Protein AF-A0A956PMS1-F1 (afdb_monomer)

Foldseek 3Di:
DFAQDDPLLVVLVVQLVVCVVVLNLLSNLLSLLLNLLQLLQQLLQLLVQVLVVQDPDDQDDDPDAQQSVSSLVSNQVSLVCLVPRNDCPAQSSVLSNQLQDDPPFGDQLNQLSVGGHHHDPPDHRSSCSSPDDRDPSVVSVVVSVVCVVSSVSSVVSCNSVSVQKHFPDWAAELQQFIWTWIHGRNDTTIGGNNRGRNPPLLRRAPDKQWQDCVLPVDTDIARAHPQPDPLLVVLVVQLSVCRVVVQLQSNLLSLLLNLLLVLLVQLLLLQLVCVVVVRRDPVLPVLQVVSLQSLSSLVSNVVSLVSLLVPVPDLSSVLSLLLQFDQDPVRHTDGDLLNLCSQLRLRSSLSSPDHQPPFPNVDSVVSSVSSNQCVVNNRSNSSSCNSNSVQKDKAWDDQDPQQWIWIWMDGHPDIGTRDPVTHIRHSDNPDPVDPPVPVPPDDQAAAQDQDQQDDFPLDDLLLSLLSLQLRQCNLSNQLLSNLVSLLLNLLQLLLVLLLLLVLLDVVQDDDDPVLVVLLLDPHQSLSSLVSNLRSLVVLDPPPPDPSSVLSNQLFWDQDPPVSDTDGQFSLNSLSVQVNDPSGPDPPSSVSSPDDCCGTQSVDRVSSSSSCSSRVRVSSSSSVSCSVVSNQWHWDKDDADPQFWIWIWIDHPPDTRTCDPVHTRGRDPPSSDRDPDDGDDNDDPVPVPPPVPDDDPPVPQPLVSLQVWDWDKDWAKAWPAWDQDPVRDTFGKTKIKIATPGHDKWWWAKDWPDPQKDKPPRIDIGRIDIIMMTGNPVPQDPVQPTFIWTDTPPDIDTHGVCSHPPDDPDPDDPPVVLVVQLCVLVVVLVVVLVVLVVVLVVVLVVLCCVPVNPCSVPDDCVPPPVVSVVVNVVSVVVSVVSVVCSVVVSVVSSVVSCVVPPD

Secondary structure (DSSP, 8-state):
--TT--HHHHHHHHHHHHHHHTT-HHHHHHHHHHHHHHHHHHHHHHHHHHHHHHS-------SSS--HHHHHHHHHHHHHHHHHTS-TTSHHHHHHHHHHEETTEE-HHHHHTTSSSPPPTTPPPHHHHHHSPP--HHHHHHHHHHHHHHHHHHHHHHHHHHHHSEEEEEEE-TTSBEEEEEEETTEEEEE-TT-B-TT-TTTS-SEEEEEPTTT-SS-EEEEE-TT--HHHHHHHHHHHHHHHTT-HHHHHHHHHHHHHHHHHHHHHHHHHHHHHTT---GGGHHHHHTTTSHHHHHHHHHHHHHHHHH-TTSHHHHHHHHHHEEE-TT--EEEPHHHHHHTTSSHHHHHHT--TTSGGGGSHHHHHHHHHHHHHHHHHHHHHHHHHHHHEEEEE-PPPTTSEE-EEEEETTEEEEESSSS--EESS----TT-------SSPPPPS-SSPPP--TT--HHHHHHHHHHHHHHHTT-HHHHHHHHHHHHHHHHHHHHHHHHHHHHHHSPPPHHHHHHHTS---HHHHHHHHHHHHHHS-TT--SHHHHHHHHHHEEE-TTT--EEE-HHHHHHHHHHT-TT----HHHHHHH--TTSGGGG-HHHHHHHHHHHHHHHHHHHHHHHHHHHHEEEEEPPPPTTSB--EEEEETTEEEE--TTS--B--TTTT---S-PPPPPPPTTTTTSSTT-SS------HHHHTTSPP-EEEEEEEEEEEE-TTS-EEEEEEEEEEE-SSS--EEEEEESSTTEEEE-SEEESSEEEEEEEE-SSS--TT---EEEEEESS-EEEEEHHHHHTS-------HHHHHHHHHHHHHHHHHHHHHHHHHHHHHHHHHHHHHH-TTGGGS-HHHH-HHHHHHHHHHHHHHHHHHHHHHHHHHHHHHHHHHHS--

pLDDT: mean 78.57, std 13.67, range [25.66, 95.44]

Mean predicted aligned error: 19.35 Å

Nearest PDB structures (foldseek):
  4zmh-assembly1_A  TM=2.380E-01  e=1.539E-02  Saccharophagus degradans 2-40
  4zmh-assembly1_B  TM=2.344E-01  e=2.940E-02  Saccharophagus degradans 2-40

Solvent-accessible surface area (backbone atoms only — not comparable to full-atom values): 49216 Å² total; per-residue (Å²): 127,56,62,61,61,61,68,68,58,52,55,39,52,52,53,27,51,53,24,57,76,68,72,33,37,59,57,25,36,52,36,51,39,50,50,53,50,44,52,37,21,40,48,17,31,45,36,43,43,58,39,49,76,74,42,93,72,84,76,88,78,73,94,72,77,77,51,55,59,58,22,37,50,40,34,45,53,25,52,51,43,44,71,75,76,40,68,66,86,39,62,46,50,37,48,57,52,53,44,38,42,50,105,87,45,31,35,78,44,26,12,28,53,61,33,62,45,77,50,59,94,93,55,66,48,48,44,61,57,54,72,49,77,89,59,61,63,77,55,18,48,52,50,37,69,64,47,50,62,36,55,51,52,44,55,63,37,39,30,65,37,25,68,66,26,45,68,77,41,77,48,46,40,75,86,15,46,33,43,30,34,34,33,36,68,94,44,78,30,66,22,22,92,50,35,81,44,71,83,39,71,67,58,29,27,70,46,77,35,67,44,50,60,92,65,32,100,56,83,44,66,38,56,35,38,40,74,54,56,68,68,57,46,52,35,54,50,52,24,41,55,17,35,78,66,70,35,37,56,55,29,31,52,27,53,34,50,44,52,48,41,51,41,38,49,45,18,41,52,38,44,50,54,27,48,78,65,77,57,58,59,80,83,43,51,69,26,41,78,36,33,74,40,56,54,32,16,45,52,38,26,54,56,31,50,57,50,36,70,78,49,52,84,43,68,56,36,40,48,57,45,52,50,39,28,45,70,50,96,85,69,46,77,42,69,34,74,54,38,55,49,56,68,40,52,34,48,60,42,44,56,51,68,63,53,79,70,52,73,73,37,56,40,56,67,48,25,29,52,56,33,58,57,48,49,62,42,55,38,53,45,35,58,34,40,18,65,42,33,74,54,42,49,80,46,74,54,75,71,43,96,80,38,33,35,41,35,34,37,33,40,80,93,46,76,47,79,36,28,89,94,63,38,57,37,50,76,52,78,74,68,69,90,77,74,64,85,68,74,78,86,80,67,86,49,64,49,75,54,85,66,80,72,82,75,48,59,56,53,51,71,59,56,50,30,18,52,51,35,22,42,34,26,26,37,51,31,38,36,33,63,21,31,49,28,52,30,48,47,51,41,45,51,41,45,50,48,18,38,49,40,46,33,51,34,58,76,74,48,84,69,57,69,67,56,49,61,50,38,65,40,89,61,47,61,60,50,24,48,52,40,27,53,54,29,60,72,56,59,52,99,76,53,87,47,69,64,56,49,49,62,41,51,37,35,30,44,70,40,90,85,80,68,43,78,40,62,40,54,40,41,27,45,52,53,54,53,39,61,34,93,87,45,84,43,46,67,67,37,55,55,45,65,60,50,68,83,42,80,57,40,62,35,54,78,46,12,44,44,51,38,58,28,46,47,62,29,51,53,39,41,46,64,41,38,24,66,50,25,56,59,37,46,72,55,71,51,81,62,45,95,87,10,44,35,50,39,36,40,36,46,85,94,43,76,33,61,29,38,87,63,37,72,39,70,48,66,74,74,51,53,61,60,70,100,64,87,57,60,84,73,74,58,85,86,64,62,79,69,64,86,72,71,92,61,86,72,74,72,66,47,77,72,54,39,54,71,38,65,57,36,89,44,76,48,71,46,73,75,45,80,38,68,44,101,85,70,46,78,15,45,23,30,37,42,39,36,35,40,80,42,9,73,68,30,48,39,36,50,41,57,73,43,90,41,42,47,62,44,59,43,63,50,75,41,50,66,42,73,29,40,37,33,36,32,78,88,68,54,61,94,81,66,89,43,35,42,35,38,37,41,95,86,52,76,48,74,47,44,48,60,70,63,70,61,69,87,77,71,79,83,69,56,68,70,60,50,53,51,65,61,44,48,56,54,55,52,43,52,53,52,48,53,51,51,51,52,53,50,51,54,47,51,52,55,48,43,40,72,75,69,32,94,56,54,92,78,52,62,46,82,78,80,38,50,71,61,45,53,53,50,51,53,54,53,50,53,52,50,50,52,49,52,49,46,67,53,49,42,58,52,52,47,52,54,51,41,75,75,55,69,133

Sequence (902 aa):
MPPGSPAHLEHMLDELNESLDLDAPGTSLRVLKRALQFLAGYYADLVEGVASVFGELTFNHKEGAADPEEFVEAIQTGISFLMTDAPQELPEVRSLVDVFYEDGGGKKFARILGVGGKPRRGTMPLEKFIAAPIPVRKKCVQEVRRYLPYLREWLESSANLFSNAAIISERTSQDGKQAIVVQIGKQTVTAGRRLEVAACALCIPEREIDVPTSLFERPVYFFVPQKAPIHLSEILTRLDGAMKKEDPVSGFLELRNALEFLIRYFAGVASKVCEDLGALPKSTKPLIDNSQSLSSSERLLNVCLEVLRLKPDSLAAKTVIGIFYRRNEMFEFIPRWHSEILALNGQLSGWCQLEPGYGELEDPEVCKLEFEKHVPTLREWLVALGGYLQSTEHFFNEVKPEGNVEFSLRIGDRFLEIGEPGYTLWLNNPRPAGETVEVESGTANKPLIRESIPIPRGAPGVLERILTRMDIYLRLGDPIQSCISLRDALDYLTRYFAGVALAAFRELGTLPAEAEKLAEQSLSIYDCEKLLILALRSIGHESEEKLGVAVKNVFYYVEEFSKSEKPTGAHARLLALDADPSSKMQNLAEFCSLKADEGVLSHPARSKRELERFLPTLQDWLAMAEPFFRESKHHEEPPEEDGRTELVVEYGDFYLELIEPYKFYIRPGADEIPDIEAPELPPPDLAFDEDLVDEPIRRKSPEELAQERPFLVHRVDLIGERENSKGKKCEAGYIVLTNAGGGTLSGTAVATDPCLEVDPVRFRGNKVALSYWVDTEELPDNYEVFIQLKTAHEQRDISVFEMIGQARNKPVSPMLGTIKMLMPALTSIALFYGAFYGISHYIVDFLEKSVGRYFHTMELTRDAPESLSQVIFLTHILGYIFLFTAGFVPYQVARVFKRFPP

Radius of gyration: 35.25 Å; Cα contacts (8 Å, |Δi|>4): 1360; chains: 1; bounding box: 104×93×78 Å

Structure (mmCIF, N/CA/C/O backbone):
data_AF-A0A956PMS1-F1
#
_entry.id   AF-A0A956PMS1-F1
#
loop_
_atom_site.group_PDB
_atom_site.id
_atom_site.type_symbol
_atom_site.label_atom_id
_atom_site.label_alt_id
_atom_site.label_comp_id
_atom_site.label_asym_id
_atom_site.label_entity_id
_atom_site.label_seq_id
_atom_site.pdbx_PDB_ins_code
_atom_site.Cartn_x
_atom_site.Cartn_y
_atom_site.Cartn_z
_atom_site.occupancy
_atom_site.B_iso_or_equiv
_atom_site.auth_seq_id
_atom_site.auth_comp_id
_atom_site.auth_asym_id
_atom_site.auth_atom_id
_atom_site.pdbx_PDB_model_num
ATOM 1 N N . MET A 1 1 ? -14.213 5.579 9.397 1.00 56.03 1 MET A N 1
ATOM 2 C CA . MET A 1 1 ? -13.313 6.411 10.229 1.00 56.03 1 MET A CA 1
ATOM 3 C C . MET A 1 1 ? -12.773 7.481 9.310 1.00 56.03 1 MET A C 1
ATOM 5 O O . MET A 1 1 ? -12.399 7.111 8.202 1.00 56.03 1 MET A O 1
ATOM 9 N N . PRO A 1 2 ? -12.763 8.760 9.710 1.00 56.69 2 PRO A N 1
ATOM 10 C CA . PRO A 1 2 ? -12.257 9.812 8.841 1.00 56.69 2 PRO A CA 1
ATOM 11 C C . PRO A 1 2 ? -10.742 9.644 8.630 1.00 56.69 2 PRO A C 1
ATOM 13 O O . PRO A 1 2 ? -10.043 9.369 9.608 1.00 56.69 2 PRO A O 1
ATOM 16 N N . PRO A 1 3 ? -10.219 9.796 7.402 1.00 56.12 3 PRO A N 1
ATOM 17 C CA . PRO A 1 3 ? -8.777 9.828 7.165 1.00 56.12 3 PRO A CA 1
ATOM 18 C C . PRO A 1 3 ? -8.130 10.971 7.967 1.00 56.12 3 PRO A C 1
ATOM 20 O O . PRO A 1 3 ? -8.728 12.035 8.103 1.00 56.12 3 PRO A O 1
ATOM 23 N N . GLY A 1 4 ? -6.932 10.738 8.515 1.00 64.25 4 GLY A N 1
ATOM 24 C CA . GLY A 1 4 ? -6.204 11.724 9.332 1.00 64.25 4 GLY A CA 1
ATOM 25 C C . GLY A 1 4 ? -6.423 11.621 10.848 1.00 64.25 4 GLY A C 1
ATOM 26 O O . GLY A 1 4 ? -5.969 12.490 11.589 1.00 64.25 4 GLY A O 1
ATOM 27 N N . SER A 1 5 ? -7.100 10.576 11.340 1.00 77.44 5 SER A N 1
ATOM 28 C CA . SER A 1 5 ? -7.198 10.296 12.779 1.00 77.44 5 SER A CA 1
ATOM 29 C C . SER A 1 5 ? -5.886 9.770 13.386 1.00 77.44 5 SER A C 1
ATOM 31 O O . SER A 1 5 ? -5.151 9.063 12.701 1.00 77.44 5 SER A O 1
ATOM 33 N N . PRO A 1 6 ? -5.611 10.026 14.684 1.00 82.62 6 PRO A N 1
ATOM 34 C CA . PRO A 1 6 ? -4.481 9.413 15.388 1.00 82.62 6 PRO A CA 1
ATOM 35 C C . PRO A 1 6 ? -4.535 7.879 15.387 1.00 82.62 6 PRO A C 1
ATOM 37 O O . PRO A 1 6 ? -5.590 7.299 15.670 1.00 82.62 6 PRO A O 1
ATOM 40 N N . ALA A 1 7 ? -3.392 7.219 15.193 1.00 78.75 7 ALA A N 1
ATOM 41 C CA . ALA A 1 7 ? -3.320 5.759 15.070 1.00 78.75 7 ALA A CA 1
ATOM 42 C C . ALA A 1 7 ? -3.851 5.021 16.314 1.00 78.75 7 ALA A C 1
ATOM 44 O O . ALA A 1 7 ? -4.533 4.000 16.207 1.00 78.75 7 ALA A O 1
ATOM 45 N N . HIS A 1 8 ? -3.601 5.545 17.522 1.00 84.44 8 HIS A N 1
ATOM 46 C CA . HIS A 1 8 ? -4.110 4.902 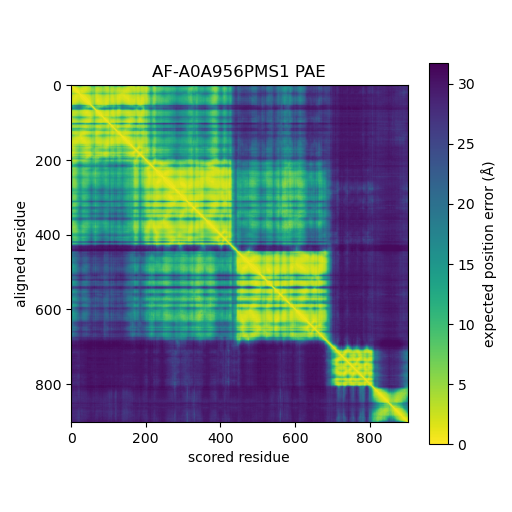18.741 1.00 84.44 8 HIS A CA 1
ATOM 47 C C . HIS A 1 8 ? -5.647 4.892 18.819 1.00 84.44 8 HIS A C 1
ATOM 49 O O . HIS A 1 8 ? -6.234 3.933 19.330 1.00 84.44 8 HIS A O 1
ATOM 55 N N . LEU A 1 9 ? -6.307 5.929 18.291 1.00 85.69 9 LEU A N 1
ATOM 56 C CA . LEU A 1 9 ? -7.766 5.989 18.236 1.00 85.69 9 LEU A CA 1
ATOM 57 C C . LEU A 1 9 ? -8.322 4.903 17.314 1.00 85.69 9 LEU A C 1
ATOM 59 O O . LEU A 1 9 ? -9.297 4.253 17.682 1.00 85.69 9 LEU A O 1
ATOM 63 N N . GLU A 1 10 ? -7.682 4.669 16.167 1.00 80.88 10 GLU A N 1
ATOM 64 C CA . GLU A 1 10 ? -8.059 3.596 15.239 1.00 80.88 10 GLU A CA 1
ATOM 65 C C . GLU A 1 10 ? -8.003 2.230 15.932 1.00 80.88 10 GLU A C 1
ATOM 67 O O . GLU A 1 10 ? -9.010 1.523 15.973 1.00 80.88 10 GLU A O 1
ATOM 72 N N . HIS A 1 11 ? -6.891 1.918 16.606 1.00 81.56 11 HIS A N 1
ATOM 73 C CA . HIS A 1 11 ? -6.739 0.658 17.340 1.00 81.56 11 HIS A CA 1
ATOM 74 C C . HIS A 1 11 ? -7.815 0.455 18.422 1.00 81.56 11 HIS A C 1
ATOM 76 O O . HIS A 1 11 ? -8.323 -0.652 18.596 1.00 81.56 11 HIS A O 1
ATOM 82 N N . MET A 1 12 ? -8.194 1.513 19.151 1.00 86.12 12 MET A N 1
ATOM 83 C CA . MET A 1 12 ? -9.275 1.423 20.141 1.00 86.12 12 MET A CA 1
ATOM 84 C C . MET A 1 12 ? -10.641 1.186 19.496 1.00 86.12 12 MET A C 1
ATOM 86 O O . MET A 1 12 ? -11.483 0.505 20.076 1.00 86.12 12 MET A O 1
ATOM 90 N N . LEU A 1 13 ? -10.901 1.758 18.324 1.00 86.69 13 LEU A N 1
ATOM 91 C CA . LEU A 1 13 ? -12.177 1.570 17.639 1.00 86.69 13 LEU A CA 1
ATOM 92 C C . LEU A 1 13 ? -12.286 0.178 17.013 1.00 86.69 13 LEU A C 1
ATOM 94 O O . LEU A 1 13 ? -13.371 -0.405 17.059 1.00 86.69 13 LEU A O 1
ATOM 98 N N . ASP A 1 14 ? -11.175 -0.384 16.541 1.00 80.00 14 ASP A N 1
ATOM 99 C CA . ASP A 1 14 ? -11.103 -1.781 16.112 1.00 80.00 14 ASP A CA 1
ATOM 100 C C . ASP A 1 14 ? -11.363 -2.736 17.290 1.00 80.00 14 ASP A C 1
ATOM 102 O O . ASP A 1 14 ? -12.236 -3.602 17.193 1.00 80.00 14 ASP A O 1
ATOM 106 N N . GLU A 1 15 ? -10.713 -2.515 18.444 1.00 81.94 15 GLU A N 1
ATOM 107 C CA . GLU A 1 15 ? -10.959 -3.288 19.678 1.00 81.94 15 GLU A CA 1
ATOM 108 C C . GLU A 1 15 ? -12.428 -3.163 20.132 1.00 81.94 15 GLU A C 1
ATOM 110 O O . GLU A 1 15 ? -13.055 -4.130 20.584 1.00 81.94 15 GLU A O 1
ATOM 115 N N . LEU A 1 16 ? -13.021 -1.970 19.995 1.00 86.25 16 LEU A N 1
ATOM 116 C CA . LEU A 1 16 ? -14.428 -1.745 20.316 1.00 86.25 16 LEU A CA 1
ATOM 117 C C . LEU A 1 16 ? -15.328 -2.558 19.386 1.00 86.25 16 LEU A C 1
ATOM 119 O O . LEU A 1 16 ? -16.235 -3.228 19.881 1.00 86.25 16 LEU A O 1
ATOM 123 N N . ASN A 1 17 ? -15.078 -2.522 18.079 1.00 81.19 17 ASN A N 1
ATOM 124 C CA . ASN A 1 17 ? -15.878 -3.235 17.091 1.00 81.19 17 ASN A CA 1
ATOM 125 C C . ASN A 1 17 ? -15.811 -4.755 17.308 1.00 81.19 17 ASN A C 1
ATOM 127 O O . ASN A 1 17 ? -16.848 -5.403 17.445 1.00 81.19 17 ASN A O 1
ATOM 131 N N . GLU A 1 18 ? -14.607 -5.302 17.491 1.00 75.56 18 GLU A N 1
ATOM 132 C CA . GLU A 1 18 ? -14.409 -6.725 17.787 1.00 75.56 18 GLU A CA 1
ATOM 133 C C . GLU A 1 18 ? -15.126 -7.138 19.083 1.00 75.56 18 GLU A C 1
ATOM 135 O O . GLU A 1 18 ? -15.830 -8.148 19.134 1.00 75.56 18 GLU A O 1
ATOM 140 N N . SER A 1 19 ? -15.029 -6.325 20.139 1.00 78.44 19 SER A N 1
ATOM 141 C CA . SER A 1 19 ? -15.706 -6.626 21.405 1.00 78.44 19 SER A CA 1
ATOM 142 C C . SER A 1 19 ? -17.239 -6.607 21.298 1.00 78.44 19 SER A C 1
ATOM 144 O O . SER A 1 19 ? -17.913 -7.318 22.051 1.00 78.44 19 SER A O 1
ATOM 146 N N . LEU A 1 20 ? -17.792 -5.787 20.396 1.00 78.94 20 LEU A N 1
ATOM 147 C CA . LEU A 1 20 ? -19.226 -5.735 20.116 1.00 78.94 20 LEU A CA 1
ATOM 148 C C . LEU A 1 20 ? -19.669 -6.976 19.335 1.00 78.94 20 LEU A C 1
ATOM 150 O O . LEU A 1 20 ? -20.686 -7.573 19.696 1.00 78.94 20 LEU A O 1
ATOM 154 N N . ASP A 1 21 ? -18.884 -7.394 18.341 1.00 72.25 21 ASP A N 1
ATOM 155 C CA . ASP A 1 21 ? -19.131 -8.602 17.546 1.00 72.25 21 ASP A CA 1
ATOM 156 C C . ASP A 1 21 ? -19.076 -9.877 18.402 1.00 72.25 21 ASP A C 1
ATOM 158 O O . ASP A 1 21 ? -19.892 -10.787 18.235 1.00 72.25 21 ASP A O 1
ATOM 162 N N . LEU A 1 22 ? -18.168 -9.921 19.381 1.00 70.44 22 LEU A N 1
ATOM 163 C CA . LEU A 1 22 ? -18.013 -11.036 20.321 1.00 70.44 22 LEU A CA 1
ATOM 164 C C . LEU A 1 22 ? -19.037 -11.036 21.480 1.00 70.44 22 LEU A C 1
ATOM 166 O O . LEU A 1 22 ? -18.947 -11.884 22.371 1.00 70.44 22 LEU A O 1
ATOM 170 N N . ASP A 1 23 ? -19.994 -10.096 21.513 1.00 78.38 23 ASP A N 1
ATOM 171 C CA . ASP A 1 23 ? -20.934 -9.871 22.631 1.00 78.38 23 ASP A CA 1
ATOM 172 C C . ASP A 1 23 ? -20.227 -9.829 24.005 1.00 78.38 23 ASP A C 1
ATOM 174 O O . ASP A 1 23 ? -20.646 -10.452 24.994 1.00 78.38 23 ASP A O 1
ATOM 178 N N . ALA A 1 24 ? -19.130 -9.066 24.074 1.00 82.69 24 ALA A N 1
ATOM 179 C CA . ALA A 1 24 ? -18.302 -8.875 25.262 1.00 82.69 24 ALA A CA 1
ATOM 180 C C . ALA A 1 24 ? -18.531 -7.481 25.892 1.00 82.69 24 ALA A C 1
ATOM 182 O O . ALA A 1 24 ? -17.618 -6.654 25.946 1.00 82.69 24 ALA A O 1
ATOM 183 N N . PRO A 1 25 ? -19.719 -7.188 26.466 1.00 81.50 25 PRO A N 1
ATOM 184 C CA . PRO A 1 25 ? -20.132 -5.822 26.804 1.00 81.50 25 PRO A CA 1
ATOM 185 C C . PRO A 1 25 ? -19.292 -5.159 27.902 1.00 81.50 25 PRO A C 1
ATOM 187 O O . PRO A 1 25 ? -19.263 -3.934 27.992 1.00 81.50 25 PRO A O 1
ATOM 190 N N . GLY A 1 26 ? -18.627 -5.942 28.758 1.00 85.06 26 GLY A N 1
ATOM 191 C CA . GLY A 1 26 ? -17.688 -5.407 29.746 1.00 85.06 26 GLY A CA 1
ATOM 192 C C . GLY A 1 26 ? -16.420 -4.852 29.095 1.00 85.06 26 GLY A C 1
ATOM 193 O O . GLY A 1 26 ? -15.953 -3.784 29.489 1.00 85.06 26 GLY A O 1
ATOM 194 N N . THR A 1 27 ? -15.909 -5.546 28.075 1.00 86.62 27 THR A N 1
ATOM 195 C CA . THR A 1 27 ? -14.792 -5.085 27.244 1.00 86.62 27 THR A CA 1
ATOM 196 C C . THR A 1 27 ? -15.235 -3.890 26.411 1.00 86.62 27 THR A C 1
ATOM 198 O O . THR A 1 27 ? -14.620 -2.836 26.529 1.00 86.62 27 THR A O 1
ATOM 201 N N . SER A 1 28 ? -16.374 -3.975 25.713 1.00 89.25 28 SER A N 1
ATOM 202 C CA . SER A 1 28 ? -16.894 -2.861 24.905 1.00 89.25 28 SER A CA 1
ATOM 203 C C . SER A 1 28 ? -17.074 -1.579 25.715 1.00 89.25 28 SER A C 1
ATOM 205 O O . SER A 1 28 ? -16.701 -0.502 25.263 1.00 89.25 28 SER A O 1
ATOM 207 N N . LEU A 1 29 ? -17.594 -1.669 26.948 1.00 92.25 29 LEU A N 1
ATOM 208 C CA . LEU A 1 29 ? -17.720 -0.495 27.814 1.00 92.25 29 LEU A CA 1
ATOM 209 C C . LEU A 1 29 ? -16.357 0.073 28.229 1.00 92.25 29 LEU A C 1
ATOM 211 O O . LEU A 1 29 ? -16.208 1.291 28.312 1.00 92.25 29 LEU A O 1
ATOM 215 N N . ARG A 1 30 ? -15.374 -0.787 28.514 1.00 90.69 30 ARG A N 1
ATOM 216 C CA . ARG A 1 30 ? -14.018 -0.359 28.881 1.00 90.69 30 ARG A CA 1
ATOM 217 C C . ARG A 1 30 ? -13.348 0.377 27.723 1.00 90.69 30 ARG A C 1
ATOM 219 O O . ARG A 1 30 ? -12.803 1.455 27.939 1.00 90.69 30 ARG A O 1
ATOM 226 N N . VAL A 1 31 ? -13.436 -0.175 26.515 1.00 89.38 31 VAL A N 1
ATOM 227 C CA . VAL A 1 31 ? -12.855 0.425 25.310 1.00 89.38 31 VAL A CA 1
ATOM 228 C C . VAL A 1 31 ? -13.570 1.728 24.948 1.00 89.38 31 VAL A C 1
ATOM 230 O O . VAL A 1 31 ? -12.912 2.733 24.714 1.00 89.38 31 VAL A O 1
ATOM 233 N N . LEU A 1 32 ? -14.905 1.770 25.033 1.00 93.38 32 LEU A N 1
ATOM 234 C CA . LEU A 1 32 ? -15.693 2.993 24.832 1.00 93.38 32 LEU A CA 1
ATOM 235 C C . LEU A 1 32 ? -15.269 4.127 25.781 1.00 93.38 32 LEU A C 1
ATOM 237 O O . LEU A 1 32 ? -15.148 5.275 25.356 1.00 93.38 32 LEU A O 1
ATOM 241 N N . LYS A 1 33 ? -15.027 3.820 27.063 1.00 92.56 33 LYS A N 1
ATOM 242 C CA . LYS A 1 33 ? -14.520 4.806 28.032 1.00 92.56 33 LYS A CA 1
ATOM 243 C C . LYS A 1 33 ? -13.127 5.309 27.663 1.00 92.56 33 LYS A C 1
ATOM 245 O O . LYS A 1 33 ? -12.915 6.515 27.701 1.00 92.56 33 LYS A O 1
ATOM 250 N N . ARG A 1 34 ? -12.217 4.406 27.280 1.00 89.88 34 ARG A N 1
ATOM 251 C CA . ARG A 1 34 ? -10.857 4.760 26.839 1.00 89.88 34 ARG A CA 1
ATOM 252 C C . ARG A 1 34 ? -10.879 5.645 25.593 1.00 89.88 34 ARG A C 1
ATOM 254 O O . ARG A 1 34 ? -10.215 6.671 25.590 1.00 89.88 34 ARG A O 1
ATOM 261 N N . ALA A 1 35 ? -11.701 5.315 24.596 1.00 91.06 35 ALA A N 1
ATOM 262 C CA . ALA A 1 35 ? -11.837 6.110 23.375 1.00 91.06 35 ALA A CA 1
ATOM 263 C C . ALA A 1 35 ? -12.346 7.534 23.662 1.00 91.06 35 ALA A C 1
ATOM 265 O O . ALA A 1 35 ? -11.805 8.505 23.140 1.00 91.06 35 ALA A O 1
ATOM 266 N N . LEU A 1 36 ? -13.348 7.683 24.538 1.00 92.75 36 LEU A N 1
ATOM 267 C CA . LEU A 1 36 ? -13.844 9.005 24.941 1.00 92.75 36 LEU A CA 1
ATOM 268 C C . LEU A 1 36 ? -12.826 9.789 25.784 1.00 92.75 36 LEU A C 1
ATOM 270 O O . LEU A 1 36 ? -12.709 11.000 25.616 1.00 92.75 36 LEU A O 1
ATOM 274 N N . GLN A 1 37 ? -12.088 9.118 26.673 1.00 90.88 37 GLN A N 1
ATOM 275 C CA . GLN A 1 37 ? -11.009 9.737 27.449 1.00 90.88 37 GLN A CA 1
ATOM 276 C C . GLN A 1 37 ? -9.877 10.223 26.539 1.00 90.88 37 GLN A C 1
ATOM 278 O O . GLN A 1 37 ? -9.392 11.338 26.711 1.00 90.88 37 GLN A O 1
ATOM 283 N N . PHE A 1 38 ? -9.499 9.414 25.548 1.00 89.62 38 PHE A N 1
ATOM 284 C CA . PHE A 1 38 ? -8.504 9.769 24.545 1.00 89.62 38 PHE A CA 1
ATOM 285 C C . PHE A 1 38 ? -8.932 10.992 23.737 1.00 89.62 38 PHE A C 1
ATOM 287 O O . PHE A 1 38 ? -8.168 11.945 23.630 1.00 89.62 38 PHE A O 1
ATOM 294 N N . LEU A 1 39 ? -10.166 11.004 23.220 1.00 91.44 39 LEU A N 1
ATOM 295 C CA . LEU A 1 39 ? -10.696 12.159 22.493 1.00 91.44 39 LEU A CA 1
ATOM 296 C C . LEU A 1 39 ? -10.706 13.417 23.369 1.00 91.44 39 LEU A C 1
ATOM 298 O O . LEU A 1 39 ? -10.324 14.482 22.894 1.00 91.44 39 LEU A O 1
ATOM 302 N N . ALA A 1 40 ? -11.076 13.304 24.647 1.00 91.50 40 ALA A N 1
ATOM 303 C CA . ALA A 1 40 ? -11.029 14.433 25.572 1.00 91.50 40 ALA A CA 1
ATOM 304 C C . ALA A 1 40 ? -9.599 14.963 25.771 1.00 91.50 40 ALA A C 1
ATOM 306 O O . ALA A 1 40 ? -9.389 16.167 25.671 1.00 91.50 40 ALA A O 1
ATOM 307 N N . GLY A 1 41 ? -8.610 14.091 25.987 1.00 89.69 41 GLY A N 1
ATOM 308 C CA . GLY A 1 41 ? -7.210 14.511 26.115 1.00 89.69 41 GLY A CA 1
ATOM 309 C C . GLY A 1 41 ? -6.661 15.134 24.827 1.00 89.69 41 GLY A C 1
ATOM 310 O O . GLY A 1 41 ? -6.038 16.192 24.864 1.00 89.69 41 GLY A O 1
ATOM 311 N N . TYR A 1 42 ? -6.963 14.527 23.677 1.00 90.12 42 TYR A N 1
ATOM 312 C CA . TYR A 1 42 ? -6.512 14.995 22.366 1.00 90.12 42 TYR A CA 1
ATOM 313 C C . TYR A 1 42 ? -7.075 16.382 22.041 1.00 90.12 42 TYR A C 1
ATOM 315 O O . TYR A 1 42 ? -6.329 17.293 21.687 1.00 90.12 42 TYR A O 1
ATOM 323 N N . TYR A 1 43 ? -8.386 16.571 22.215 1.00 91.69 43 TYR A N 1
ATOM 324 C CA . TYR A 1 43 ? -9.024 17.862 21.972 1.00 91.69 43 TYR A CA 1
ATOM 325 C C . TYR A 1 43 ? -8.652 18.920 23.011 1.00 91.69 43 TYR A C 1
ATOM 327 O O . TYR A 1 43 ? -8.594 20.092 22.648 1.00 91.69 43 TYR A O 1
ATOM 335 N N . ALA A 1 44 ? -8.368 18.539 24.260 1.00 90.44 44 ALA A N 1
ATOM 336 C CA . ALA A 1 44 ? -7.835 19.465 25.256 1.00 90.44 44 ALA A CA 1
ATOM 337 C C . ALA A 1 44 ? -6.503 20.066 24.788 1.00 90.44 44 ALA A C 1
ATOM 339 O O . ALA A 1 44 ? -6.373 21.288 24.763 1.00 90.44 44 ALA A O 1
ATOM 340 N N . ASP A 1 45 ? -5.563 19.226 24.337 1.00 89.06 45 ASP A N 1
ATOM 341 C CA . ASP A 1 45 ? -4.265 19.694 23.840 1.00 89.06 45 ASP A CA 1
ATOM 342 C C . ASP A 1 45 ? -4.400 20.542 22.558 1.00 89.06 45 ASP A C 1
ATOM 344 O O . ASP A 1 45 ? -3.731 21.566 22.422 1.00 89.06 45 ASP A O 1
ATOM 348 N N . LEU A 1 46 ? -5.275 20.150 21.619 1.00 90.12 46 LEU A N 1
ATOM 349 C CA . LEU A 1 46 ? -5.494 20.915 20.384 1.00 90.12 46 LEU A CA 1
ATOM 350 C C . LEU A 1 46 ? -6.071 22.307 20.653 1.00 90.12 46 LEU A C 1
ATOM 352 O O . LEU A 1 46 ? -5.589 23.300 20.105 1.00 90.12 46 LEU A O 1
ATOM 356 N N . VAL A 1 47 ? -7.114 22.369 21.481 1.00 90.75 47 VAL A N 1
ATOM 357 C CA . VAL A 1 47 ? -7.796 23.617 21.827 1.00 90.75 47 VAL A CA 1
ATOM 358 C C . VAL A 1 47 ? -6.845 24.550 22.564 1.00 90.75 47 VAL A C 1
ATOM 360 O O . VAL A 1 47 ? -6.776 25.730 22.233 1.00 90.75 47 VAL A O 1
ATOM 363 N N . GLU A 1 48 ? -6.085 24.025 23.520 1.00 88.12 48 GLU A N 1
ATOM 364 C CA . GLU A 1 48 ? -5.059 24.782 24.226 1.00 88.12 48 GLU A CA 1
ATOM 365 C C . GLU A 1 48 ? -3.978 25.311 23.286 1.00 88.12 48 GLU A C 1
ATOM 367 O O . GLU A 1 48 ? -3.657 26.500 23.328 1.00 88.12 48 GLU A O 1
ATOM 372 N N . GLY A 1 49 ? -3.445 24.457 22.412 1.00 87.12 49 GLY A N 1
ATOM 373 C CA . GLY A 1 49 ? -2.396 24.853 21.487 1.00 87.12 49 GLY A CA 1
ATOM 374 C C . GLY A 1 49 ? -2.842 25.965 20.544 1.00 87.12 49 GLY A C 1
ATOM 375 O O . GLY A 1 49 ? -2.129 26.955 20.407 1.00 87.12 49 GLY A O 1
ATOM 376 N N . VAL A 1 50 ? -4.043 25.868 19.965 1.00 88.38 50 VAL A N 1
ATOM 377 C CA . VAL A 1 50 ? -4.583 26.944 19.117 1.00 88.38 50 VAL A CA 1
ATOM 378 C C . VAL A 1 50 ? -4.907 28.196 19.935 1.00 88.38 50 VAL A C 1
ATOM 380 O O . VAL A 1 50 ? -4.561 29.296 19.514 1.00 88.38 50 VAL A O 1
ATOM 383 N N . ALA A 1 51 ? -5.513 28.064 21.117 1.00 87.38 51 ALA A N 1
ATOM 384 C CA . ALA A 1 51 ? -5.847 29.212 21.962 1.00 87.38 51 ALA A CA 1
ATOM 385 C C . ALA A 1 51 ? -4.600 29.993 22.415 1.00 87.38 51 ALA A C 1
ATOM 387 O O . ALA A 1 51 ? -4.622 31.224 22.423 1.00 87.38 51 ALA A O 1
ATOM 388 N N . SER A 1 52 ? -3.498 29.291 22.708 1.00 84.94 52 SER A N 1
ATOM 389 C CA . SER A 1 52 ? -2.221 29.891 23.123 1.00 84.94 52 SER A CA 1
ATOM 390 C C . SER A 1 52 ? -1.588 30.807 22.066 1.00 84.94 52 SER A C 1
ATOM 392 O O . SER A 1 52 ? -0.810 31.694 22.409 1.00 84.94 52 SER A O 1
ATOM 394 N N . VAL A 1 53 ? -1.956 30.648 20.788 1.00 83.06 53 VAL A N 1
ATOM 395 C CA . VAL A 1 53 ? -1.514 31.536 19.698 1.00 83.06 53 VAL A CA 1
ATOM 396 C C . VAL A 1 53 ? -2.162 32.921 19.803 1.00 83.06 53 VAL A C 1
ATOM 398 O O . VAL A 1 53 ? -1.564 33.917 19.395 1.00 83.06 53 VAL A O 1
ATOM 401 N N . PHE A 1 54 ? -3.379 33.002 20.348 1.00 82.00 54 PHE A N 1
ATOM 402 C CA . PHE A 1 54 ? -4.197 34.219 20.351 1.00 82.00 54 PHE A CA 1
ATOM 403 C C . PHE A 1 54 ? -4.247 34.931 21.712 1.00 82.00 54 PHE A C 1
ATOM 405 O O . PHE A 1 54 ? -4.741 36.056 21.785 1.00 82.00 54 PHE A O 1
ATOM 412 N N . GLY A 1 55 ? -3.725 34.326 22.783 1.00 73.50 55 GLY A N 1
ATOM 413 C CA . GLY A 1 55 ? -3.645 34.962 24.098 1.00 73.50 55 GLY A CA 1
ATOM 414 C C . GLY A 1 55 ? -2.937 34.123 25.163 1.00 73.50 55 GLY A C 1
ATOM 415 O O . GLY A 1 55 ? -2.693 32.932 24.989 1.00 73.50 55 GLY A O 1
ATOM 416 N N . GLU A 1 56 ? -2.634 34.751 26.302 1.00 62.41 56 GLU A N 1
ATOM 417 C CA . GLU A 1 56 ? -2.075 34.078 27.482 1.00 62.41 56 GLU A CA 1
ATOM 418 C C . GLU A 1 56 ? -3.184 33.356 28.268 1.00 62.41 56 GLU A C 1
ATOM 420 O O . GLU A 1 56 ? -3.623 33.816 29.323 1.00 62.41 56 GLU A O 1
ATOM 425 N N . LEU A 1 57 ? -3.666 32.217 27.760 1.00 68.75 57 LEU A N 1
ATOM 426 C CA . LEU A 1 57 ? -4.412 31.279 28.601 1.00 68.75 57 LEU A CA 1
ATOM 427 C C . LEU A 1 57 ? -3.448 30.405 29.388 1.00 68.75 57 LEU A C 1
ATOM 429 O O . LEU A 1 57 ? -2.707 29.603 28.824 1.00 68.75 57 LEU A O 1
ATOM 433 N N . THR A 1 58 ? -3.497 30.528 30.711 1.00 62.44 58 THR A N 1
ATOM 434 C CA . THR A 1 58 ? -2.804 29.608 31.609 1.00 62.44 58 THR A CA 1
ATOM 435 C C . THR A 1 58 ? -3.686 28.399 31.884 1.00 62.44 58 THR A C 1
ATOM 437 O O . THR A 1 58 ? -4.665 28.492 32.627 1.00 62.44 58 THR A O 1
ATOM 440 N N . PHE A 1 59 ? -3.320 27.261 31.303 1.00 70.12 59 PHE A N 1
ATOM 441 C CA . PHE A 1 59 ? -3.907 25.967 31.630 1.00 70.12 59 PHE A CA 1
ATOM 442 C C . PHE A 1 59 ? -3.191 25.388 32.858 1.00 70.12 59 PHE A C 1
ATOM 444 O O . PHE A 1 59 ? -1.963 25.341 32.922 1.00 70.12 59 PHE A O 1
ATOM 451 N N . ASN A 1 60 ? -3.956 24.983 33.872 1.00 61.28 60 ASN A N 1
ATOM 452 C CA . ASN A 1 60 ? -3.400 24.383 35.084 1.00 61.28 60 ASN A CA 1
ATOM 453 C C . ASN A 1 60 ? -3.179 22.884 34.858 1.00 61.28 60 ASN A C 1
ATOM 455 O O . ASN A 1 60 ? -4.079 22.087 35.109 1.00 61.28 60 ASN A O 1
ATOM 459 N N . HIS A 1 61 ? -1.985 22.497 34.410 1.00 62.59 61 HIS A N 1
ATOM 460 C CA . HIS A 1 61 ? -1.619 21.082 34.310 1.00 62.59 61 HIS A CA 1
ATOM 461 C C . HIS A 1 61 ? -1.170 20.538 35.656 1.00 62.59 61 HIS A C 1
ATOM 463 O O . HIS A 1 61 ? -0.316 21.133 36.323 1.00 62.59 61 HIS A O 1
ATOM 469 N N . LYS A 1 62 ? -1.656 19.353 36.019 1.00 58.72 62 LYS A N 1
ATOM 470 C CA . LYS A 1 62 ? -0.958 18.535 37.012 1.00 58.72 62 LYS A CA 1
ATOM 471 C C . LYS A 1 62 ? 0.006 17.615 36.266 1.00 58.72 62 LYS A C 1
ATOM 473 O O . LYS A 1 62 ? -0.417 16.822 35.435 1.00 58.72 62 LYS A O 1
ATOM 478 N N . GLU A 1 63 ? 1.303 17.689 36.567 1.00 51.62 63 GLU A N 1
ATOM 479 C CA . GLU A 1 63 ? 2.249 16.664 36.103 1.00 51.62 63 GLU A CA 1
ATOM 480 C C . GLU A 1 63 ? 1.827 15.300 36.683 1.00 51.62 63 GLU A C 1
ATOM 482 O O . GLU A 1 63 ? 1.867 15.102 37.900 1.00 51.62 63 GLU A O 1
ATOM 487 N N . GLY A 1 64 ? 1.369 14.363 35.842 1.00 57.53 64 GLY A N 1
ATOM 488 C CA . GLY A 1 64 ? 0.858 13.071 36.312 1.00 57.53 64 GLY A CA 1
ATOM 489 C C . GLY A 1 64 ? -0.053 12.327 35.329 1.00 57.53 64 GLY A C 1
ATOM 490 O O . GLY A 1 64 ? -0.063 12.610 34.137 1.00 57.53 64 GLY A O 1
ATOM 491 N N . ALA A 1 65 ? -0.777 11.324 35.846 1.00 57.94 65 ALA A N 1
ATOM 492 C CA . ALA A 1 65 ? -1.673 10.444 35.085 1.00 57.94 65 ALA A CA 1
ATOM 493 C C . ALA A 1 65 ? -2.875 11.190 34.478 1.00 57.94 65 ALA A C 1
ATOM 495 O O . ALA A 1 65 ? -3.295 12.219 35.004 1.00 57.94 65 ALA A O 1
ATOM 496 N N . ALA A 1 66 ? -3.455 10.632 33.409 1.00 68.81 66 ALA A N 1
ATOM 497 C CA . ALA A 1 66 ? -4.581 11.219 32.687 1.00 68.81 66 ALA A CA 1
ATOM 498 C C . ALA A 1 66 ? -5.778 11.522 33.614 1.00 68.81 66 ALA A C 1
ATOM 500 O O . ALA A 1 66 ? -6.429 10.597 34.103 1.00 68.81 66 ALA A O 1
ATOM 501 N N . ASP A 1 67 ? -6.085 12.808 33.820 1.00 82.25 67 ASP A N 1
ATOM 502 C CA . ASP A 1 67 ? -7.210 13.289 34.634 1.00 82.25 67 ASP A CA 1
ATOM 503 C C . ASP A 1 67 ? -8.355 13.783 33.725 1.00 82.25 67 ASP A C 1
ATOM 505 O O . ASP A 1 67 ? -8.264 14.869 33.145 1.00 82.25 67 ASP A O 1
ATOM 509 N N . PRO A 1 68 ? -9.454 13.014 33.578 1.00 86.12 68 PRO A N 1
ATOM 510 C CA . PRO A 1 68 ? -10.585 13.417 32.750 1.00 86.12 68 PRO A CA 1
ATOM 511 C C . PRO A 1 68 ? -11.219 14.749 33.162 1.00 86.12 68 PRO A C 1
ATOM 513 O O . PRO A 1 68 ? -11.811 15.406 32.307 1.00 86.12 68 PRO A O 1
ATOM 516 N N . GLU A 1 69 ? -11.131 15.143 34.440 1.00 86.62 69 GLU A N 1
ATOM 517 C CA . GLU A 1 69 ? -11.663 16.434 34.897 1.00 86.62 69 GLU A CA 1
ATOM 518 C C . GLU A 1 69 ? -10.857 17.592 34.292 1.00 86.62 69 GLU A C 1
ATOM 520 O O . GLU A 1 69 ? -11.448 18.528 33.753 1.00 86.62 69 GLU A O 1
ATOM 525 N N . GLU A 1 70 ? -9.524 17.475 34.280 1.00 87.06 70 GLU A N 1
ATOM 526 C CA . GLU A 1 70 ? -8.625 18.464 33.667 1.00 87.06 70 GLU A CA 1
ATOM 527 C C . GLU A 1 70 ? -8.899 18.607 32.163 1.00 87.06 70 GLU A C 1
ATOM 529 O O . GLU A 1 70 ? -8.935 19.716 31.631 1.00 87.06 70 GLU A O 1
ATOM 534 N N . PHE A 1 71 ? -9.137 17.491 31.465 1.00 88.94 71 PHE A N 1
ATOM 535 C CA . PHE A 1 71 ? -9.366 17.507 30.015 1.00 88.94 71 PHE A CA 1
ATOM 536 C C . PHE A 1 71 ? -10.647 18.264 29.668 1.00 88.94 71 PHE A C 1
ATOM 538 O O . PHE A 1 71 ? -10.674 19.084 28.749 1.00 88.94 71 PHE A O 1
ATOM 545 N N . VAL A 1 72 ? -11.714 17.999 30.425 1.00 89.62 72 VAL A N 1
ATOM 546 C CA . VAL A 1 72 ? -13.004 18.665 30.244 1.00 89.62 72 VAL A CA 1
ATOM 547 C C . VAL A 1 72 ? -12.886 20.159 30.559 1.00 89.62 72 VAL A C 1
ATOM 549 O O . VAL A 1 72 ? -13.395 20.970 29.785 1.00 89.62 72 VAL A O 1
ATOM 552 N N . GLU A 1 73 ? -12.188 20.539 31.633 1.00 89.00 73 GLU A N 1
ATOM 553 C CA . GLU A 1 73 ? -11.959 21.945 31.998 1.00 89.00 73 GLU A CA 1
ATOM 554 C C . GLU A 1 73 ? -11.157 22.700 30.925 1.00 89.00 73 GLU A C 1
ATOM 556 O O . GLU A 1 73 ? -11.533 23.812 30.538 1.00 89.00 73 GLU A O 1
ATOM 561 N N . ALA A 1 74 ? -10.096 22.084 30.393 1.00 88.31 74 ALA A N 1
ATOM 562 C CA . ALA A 1 74 ? -9.283 22.660 29.325 1.00 88.31 74 ALA A CA 1
ATOM 563 C C . ALA A 1 74 ? -10.103 22.887 28.044 1.00 88.31 74 ALA A C 1
ATOM 565 O O . ALA A 1 74 ? -10.066 23.982 27.476 1.00 88.31 74 ALA A O 1
ATOM 566 N N . ILE A 1 75 ? -10.913 21.901 27.632 1.00 91.19 75 ILE A N 1
ATOM 567 C CA . ILE A 1 75 ? -11.816 22.044 26.480 1.00 91.19 75 ILE A CA 1
ATOM 568 C C . ILE A 1 75 ? -12.832 23.163 26.727 1.00 91.19 75 ILE A C 1
ATOM 570 O O . ILE A 1 75 ? -13.014 24.016 25.861 1.00 91.19 75 ILE A O 1
ATOM 574 N N . GLN A 1 76 ? -13.497 23.187 27.887 1.00 89.94 76 GLN A N 1
ATOM 575 C CA . GLN A 1 76 ? -14.501 24.211 28.203 1.00 89.94 76 GLN A CA 1
ATOM 576 C C . GLN A 1 76 ? -13.907 25.622 28.149 1.00 89.94 76 GLN A C 1
ATOM 578 O O . GLN A 1 76 ? -14.477 26.510 27.512 1.00 89.94 76 GLN A O 1
ATOM 583 N N . THR A 1 77 ? -12.758 25.810 28.797 1.00 88.94 77 THR A N 1
ATOM 584 C CA . THR A 1 77 ? -12.086 27.108 28.903 1.00 88.94 77 THR A CA 1
ATOM 585 C C . THR A 1 77 ? -11.588 27.574 27.541 1.00 88.94 77 THR A C 1
ATOM 587 O O . THR A 1 77 ? -11.888 28.691 27.117 1.00 88.94 77 THR A O 1
ATOM 590 N N . GLY A 1 78 ? -10.880 26.704 26.820 1.00 89.19 78 GLY A N 1
ATOM 591 C CA . GLY A 1 78 ? -10.296 27.069 25.540 1.00 89.19 78 GLY A CA 1
ATOM 592 C C . GLY A 1 78 ? -11.333 27.228 24.429 1.00 89.19 78 GLY A C 1
ATOM 593 O O . GLY A 1 78 ? -11.228 28.176 23.664 1.00 89.19 78 GLY A O 1
ATOM 594 N N . ILE A 1 79 ? -12.391 26.408 24.371 1.00 90.44 79 ILE A N 1
ATOM 595 C CA . ILE A 1 79 ? -13.482 26.616 23.402 1.00 90.44 79 ILE A CA 1
ATOM 596 C C . ILE A 1 79 ? -14.267 27.890 23.719 1.00 90.44 79 ILE A C 1
ATOM 598 O O . ILE A 1 79 ? -14.642 28.609 22.796 1.00 90.44 79 ILE A O 1
ATOM 602 N N . SER A 1 80 ? -14.498 28.204 25.001 1.00 88.38 80 SER A N 1
ATOM 603 C CA . SER A 1 80 ? -15.120 29.479 25.373 1.00 88.38 80 SER A CA 1
ATOM 604 C C . SER A 1 80 ? -14.293 30.653 24.858 1.00 88.38 80 SER A C 1
ATOM 606 O O . SER A 1 80 ? -14.848 31.506 24.173 1.00 88.38 80 SER A O 1
ATOM 608 N N . PHE A 1 81 ? -12.984 30.658 25.126 1.00 89.00 81 PHE A N 1
ATOM 609 C CA . PHE A 1 81 ? -12.068 31.693 24.647 1.00 89.00 81 PHE A CA 1
ATOM 610 C C . PHE A 1 81 ? -12.014 31.764 23.120 1.00 89.00 81 PHE A C 1
ATOM 612 O O . PHE A 1 81 ? -12.118 32.842 22.539 1.00 89.00 81 PHE A O 1
ATOM 619 N N . LEU A 1 82 ? -11.896 30.612 22.452 1.00 89.06 82 LEU A N 1
ATOM 620 C CA . LEU A 1 82 ? -11.851 30.559 20.999 1.00 89.06 82 LEU A CA 1
ATOM 621 C C . LEU A 1 82 ? -13.116 31.127 20.376 1.00 89.06 82 LEU A C 1
ATOM 623 O O . LEU A 1 82 ? -12.991 31.670 19.298 1.00 89.06 82 LEU A O 1
ATOM 627 N N . MET A 1 83 ? -14.289 31.055 21.014 1.00 86.69 83 MET A N 1
ATOM 628 C CA . MET A 1 83 ? -15.512 31.688 20.504 1.00 86.69 83 MET A CA 1
ATOM 629 C C . MET A 1 83 ? -15.637 33.182 20.835 1.00 86.69 83 MET A C 1
ATOM 631 O O . MET A 1 83 ? -16.312 33.902 20.100 1.00 86.69 83 MET A O 1
ATOM 635 N N . THR A 1 84 ? -15.075 33.644 21.957 1.00 85.06 84 THR A N 1
ATOM 636 C CA . THR A 1 84 ? -15.258 35.026 22.437 1.00 85.06 84 THR A CA 1
ATOM 637 C C . THR A 1 84 ? -14.158 35.974 21.989 1.00 85.06 84 THR A C 1
ATOM 639 O O . THR A 1 84 ? -14.452 37.117 21.644 1.00 85.06 84 THR A O 1
ATOM 642 N N . ASP A 1 85 ? -12.914 35.503 21.988 1.00 83.44 85 ASP A N 1
ATOM 643 C CA . ASP A 1 85 ? -11.727 36.355 21.926 1.00 83.44 85 ASP A CA 1
ATOM 644 C C . ASP A 1 85 ? -10.846 36.075 20.696 1.00 83.44 85 ASP A C 1
ATOM 646 O O . ASP A 1 85 ? -10.065 36.940 20.298 1.00 83.44 85 ASP A O 1
ATOM 650 N N . ALA A 1 86 ? -10.982 34.909 20.049 1.00 84.12 86 ALA A N 1
ATOM 651 C CA . ALA A 1 86 ? -10.235 34.586 18.830 1.00 84.12 86 ALA A CA 1
ATOM 652 C C . ALA A 1 86 ? -10.984 34.999 17.538 1.00 84.12 86 ALA A C 1
ATOM 654 O O . ALA A 1 86 ? -12.222 34.995 17.500 1.00 84.12 86 ALA A O 1
ATOM 655 N N . PRO A 1 87 ? -10.274 35.326 16.437 1.00 85.00 87 PRO A N 1
ATOM 656 C CA . PRO A 1 87 ? -10.915 35.676 15.168 1.00 85.00 87 PRO A CA 1
ATOM 657 C C . PRO A 1 87 ? -11.605 34.461 14.519 1.00 85.00 87 PRO A C 1
ATOM 659 O O . PRO A 1 87 ? -10.942 33.559 14.011 1.00 85.00 87 PRO A O 1
ATOM 662 N N . GLN A 1 88 ? -12.944 34.459 14.483 1.00 82.69 88 GLN A N 1
ATOM 663 C CA . GLN A 1 88 ? -13.753 33.335 13.965 1.00 82.69 88 GLN A CA 1
ATOM 664 C C . GLN A 1 88 ? -13.573 33.063 12.464 1.00 82.69 88 GLN A C 1
ATOM 666 O O . GLN A 1 88 ? -13.926 31.993 11.975 1.00 82.69 88 GLN A O 1
ATOM 671 N N . GLU A 1 89 ? -13.057 34.039 11.717 1.00 82.25 89 GLU A N 1
ATOM 672 C CA . GLU A 1 89 ? -12.811 33.914 10.277 1.00 82.25 89 GLU A CA 1
ATOM 673 C C . GLU A 1 89 ? -11.592 33.034 9.964 1.00 82.25 89 GLU A C 1
ATOM 675 O O . GLU A 1 89 ? -11.436 32.587 8.827 1.00 82.25 89 GLU A O 1
ATOM 680 N N . LEU A 1 90 ? -10.729 32.769 10.953 1.00 83.94 90 LEU A N 1
ATOM 681 C CA . LEU A 1 90 ? -9.534 31.958 10.752 1.00 83.94 90 LEU A CA 1
ATOM 682 C C . LEU A 1 90 ? -9.893 30.469 10.607 1.00 83.94 90 LEU A C 1
ATOM 684 O O . LEU A 1 90 ? -10.586 29.924 11.476 1.00 83.94 90 LEU A O 1
ATOM 688 N N . PRO A 1 91 ? -9.386 29.784 9.560 1.00 83.25 91 PRO A N 1
ATOM 689 C CA . PRO A 1 91 ? -9.665 28.368 9.324 1.00 83.25 91 PRO A CA 1
ATOM 690 C C . PRO A 1 91 ? -9.351 27.475 10.527 1.00 83.25 91 PRO A C 1
ATOM 692 O O . PRO A 1 91 ? -10.120 26.562 10.824 1.00 83.25 91 PRO A O 1
ATOM 695 N N . GLU A 1 92 ? -8.260 27.747 11.247 1.00 84.31 92 GLU A N 1
ATOM 696 C CA . GLU A 1 92 ? -7.843 26.979 12.423 1.00 84.31 92 GLU A CA 1
ATOM 697 C C . GLU A 1 92 ? -8.794 27.095 13.621 1.00 84.31 92 GLU A C 1
ATOM 699 O O . GLU A 1 92 ? -9.044 26.102 14.305 1.00 84.31 92 GLU A O 1
ATOM 704 N N . VAL A 1 93 ? -9.372 28.278 13.843 1.00 86.50 93 VAL A N 1
ATOM 705 C CA . VAL A 1 93 ? -10.335 28.527 14.925 1.00 86.50 93 VAL A CA 1
ATOM 706 C C . VAL A 1 93 ? -11.664 27.867 14.578 1.00 86.50 93 VAL A C 1
ATOM 708 O O . VAL A 1 93 ? -12.207 27.091 15.366 1.00 86.50 93 VAL A O 1
ATOM 711 N N . ARG A 1 94 ? -12.152 28.109 13.357 1.00 86.56 94 ARG A N 1
ATOM 712 C CA . ARG A 1 94 ? -13.431 27.580 12.883 1.00 86.56 94 ARG A CA 1
ATOM 713 C C . ARG A 1 94 ? -13.446 26.053 12.832 1.00 86.56 94 ARG A C 1
ATOM 715 O O . ARG A 1 94 ? -14.387 25.439 13.323 1.00 86.56 94 ARG A O 1
ATOM 722 N N . SER A 1 95 ? -12.366 25.439 12.342 1.00 85.69 95 SER A N 1
ATOM 723 C CA . SER A 1 95 ? -12.250 23.975 12.263 1.00 85.69 95 SER A CA 1
ATOM 724 C C . SER A 1 95 ? -12.350 23.293 13.630 1.00 85.69 95 SER A C 1
ATOM 726 O O . SER A 1 95 ? -12.846 22.173 13.702 1.00 85.69 95 SER A O 1
ATOM 728 N N . LEU A 1 96 ? -11.903 23.944 14.712 1.00 89.06 96 LEU A N 1
ATOM 729 C CA . LEU A 1 96 ? -12.029 23.418 16.075 1.00 89.06 96 LEU A CA 1
ATOM 730 C C . LEU A 1 96 ? -13.395 23.718 16.700 1.00 89.06 96 LEU A C 1
ATOM 732 O O . LEU A 1 96 ? -13.985 22.831 17.315 1.00 89.06 96 LEU A O 1
ATOM 736 N N . VAL A 1 97 ? -13.918 24.937 16.548 1.00 89.56 97 VAL A N 1
ATOM 737 C CA . VAL A 1 97 ? -15.217 25.333 17.126 1.00 89.56 97 VAL A CA 1
ATOM 738 C C . VAL A 1 97 ? -16.370 24.528 16.513 1.00 89.56 97 VAL A C 1
ATOM 740 O O . VAL A 1 97 ? -17.229 24.030 17.251 1.00 89.56 97 VAL A O 1
ATOM 743 N N . ASP A 1 98 ? -16.343 24.304 15.196 1.00 89.25 98 ASP A N 1
ATOM 744 C CA . ASP A 1 98 ? -17.371 23.558 14.453 1.00 89.25 98 ASP A CA 1
ATOM 745 C C . ASP A 1 98 ? -17.452 22.075 14.873 1.00 89.25 98 ASP A C 1
ATOM 747 O O . ASP A 1 98 ? -18.469 21.403 14.663 1.00 89.25 98 ASP A O 1
ATOM 751 N N . VAL A 1 99 ? -16.415 21.540 15.532 1.00 90.88 99 VAL A N 1
ATOM 752 C CA . VAL A 1 99 ? -16.480 20.201 16.135 1.00 90.88 99 VAL A CA 1
ATOM 753 C C . VAL A 1 99 ? -17.507 20.177 17.266 1.00 90.88 99 VAL A C 1
ATOM 755 O O . VAL A 1 99 ? -18.247 19.204 17.375 1.00 90.88 99 VAL A O 1
ATOM 758 N N . PHE A 1 100 ? -17.619 21.238 18.070 1.00 91.62 100 PHE A N 1
ATOM 759 C CA . PHE A 1 100 ? -18.457 21.267 19.277 1.00 91.62 100 PHE A CA 1
ATOM 760 C C . PHE A 1 100 ? -19.833 21.921 19.075 1.00 91.62 100 PHE A C 1
ATOM 762 O O . PHE A 1 100 ? -20.776 21.588 19.805 1.00 91.62 100 PHE A O 1
ATOM 769 N N . TYR A 1 101 ? -19.976 22.817 18.096 1.00 86.69 101 TYR A N 1
ATOM 770 C CA . TYR A 1 101 ? -21.198 23.596 17.863 1.00 86.69 101 TYR A CA 1
ATOM 771 C C . TYR A 1 101 ? -21.899 23.253 16.540 1.00 86.69 101 TYR A C 1
ATOM 773 O O . TYR A 1 101 ? -21.276 22.819 15.577 1.00 86.69 101 TYR A O 1
ATOM 781 N N . GLU A 1 102 ? -23.222 23.429 16.518 1.00 81.75 102 GLU A N 1
ATOM 782 C CA . GLU A 1 102 ? -24.090 23.419 15.330 1.00 81.75 102 GLU A CA 1
ATOM 783 C C . GLU A 1 102 ? -24.948 24.702 15.306 1.00 81.75 102 GLU A C 1
ATOM 785 O O . GLU A 1 102 ? -25.060 25.380 16.335 1.00 81.75 102 GLU A O 1
ATOM 790 N N . ASP A 1 103 ? -25.571 25.028 14.164 1.00 59.78 103 ASP A N 1
ATOM 791 C CA . ASP A 1 103 ? -26.435 26.208 13.970 1.00 59.78 103 ASP A CA 1
ATOM 792 C C . ASP A 1 103 ? -27.664 26.176 14.910 1.00 59.78 103 ASP A C 1
ATOM 794 O O . ASP A 1 103 ? -28.766 25.772 14.538 1.00 59.78 103 ASP A O 1
ATOM 798 N N . GLY A 1 104 ? -27.472 26.565 16.176 1.00 61.06 104 GLY A N 1
ATOM 799 C CA . GLY A 1 104 ? -28.503 26.559 17.220 1.00 61.06 104 GLY A CA 1
ATOM 800 C C . GLY A 1 104 ? -28.065 26.078 18.613 1.00 61.06 104 GLY A C 1
ATOM 801 O O . GLY A 1 104 ? -28.877 26.143 19.541 1.00 61.06 104 GLY A O 1
ATOM 802 N N . GLY A 1 105 ? -26.821 25.613 18.805 1.00 72.75 105 GLY A N 1
ATOM 803 C CA . GLY A 1 105 ? -26.282 25.255 20.128 1.00 72.75 105 GLY A CA 1
ATOM 804 C C . GLY A 1 105 ? -25.147 24.225 20.097 1.00 72.75 105 GLY A C 1
ATOM 805 O O . GLY A 1 105 ? -24.630 23.882 19.042 1.00 72.75 105 GLY A O 1
ATOM 806 N N . GLY A 1 106 ? -24.747 23.710 21.267 1.00 78.06 106 GLY A N 1
ATOM 807 C CA . GLY A 1 106 ? -23.753 22.632 21.335 1.00 78.06 106 GLY A CA 1
ATOM 808 C C . GLY A 1 106 ? -24.320 21.298 20.845 1.00 78.06 106 GLY A C 1
ATOM 809 O O . GLY A 1 106 ? -25.457 20.938 21.205 1.00 78.06 106 GLY A O 1
ATOM 810 N N . LYS A 1 107 ? -23.509 20.543 20.096 1.00 85.56 107 LYS A N 1
ATOM 811 C CA . LYS A 1 107 ? -23.803 19.165 19.658 1.00 85.56 107 LYS A CA 1
ATOM 812 C C . LYS A 1 107 ? -24.014 18.232 20.859 1.00 85.56 107 LYS A C 1
ATOM 814 O O . LYS A 1 107 ? -23.672 18.572 21.998 1.00 85.56 107 LYS A O 1
ATOM 819 N N . LYS A 1 108 ? -24.624 17.052 20.679 1.00 81.69 108 LYS A N 1
ATOM 820 C CA . LYS A 1 108 ? -25.048 16.228 21.836 1.00 81.69 108 LYS A CA 1
ATOM 821 C C . LYS A 1 108 ? -23.853 15.732 22.655 1.00 81.69 108 LYS A C 1
ATOM 823 O O . LYS A 1 108 ? -23.975 15.704 23.882 1.00 81.69 108 LYS A O 1
ATOM 828 N N . PHE A 1 109 ? -22.727 15.388 22.029 1.00 87.75 109 PHE A N 1
ATOM 829 C CA . PHE A 1 109 ? -21.482 15.043 22.727 1.00 87.75 109 PHE A CA 1
ATOM 830 C C . PHE A 1 109 ? -20.849 16.254 23.432 1.00 87.75 109 PHE A C 1
ATOM 832 O O . PHE A 1 109 ? -20.421 16.134 24.577 1.00 87.75 109 PHE A O 1
ATOM 839 N N . ALA A 1 110 ? -20.892 17.448 22.838 1.00 87.31 110 ALA A N 1
ATOM 840 C CA . ALA A 1 110 ? -20.388 18.661 23.484 1.00 87.31 110 ALA A CA 1
ATOM 841 C C . ALA A 1 110 ? -21.112 18.939 24.818 1.00 87.31 110 ALA A C 1
ATOM 843 O O . ALA A 1 110 ? -20.495 19.322 25.810 1.00 87.31 110 ALA A O 1
ATOM 844 N N . ARG A 1 111 ? -22.408 18.612 24.912 1.00 85.38 111 ARG A N 1
ATOM 845 C CA . ARG A 1 111 ? -23.186 18.783 26.153 1.00 85.38 111 ARG A CA 1
ATOM 846 C C . ARG A 1 111 ? -22.771 17.855 27.293 1.00 85.38 111 ARG A C 1
ATOM 848 O O . ARG A 1 111 ? -22.976 18.224 28.447 1.00 85.38 111 ARG A O 1
ATOM 855 N N . ILE A 1 112 ? -22.224 16.664 27.019 1.00 88.25 112 ILE A N 1
ATOM 856 C CA . ILE A 1 112 ? -21.674 15.803 28.089 1.00 88.25 112 ILE A CA 1
ATOM 857 C C . ILE A 1 112 ? -20.301 16.291 28.571 1.00 88.25 112 ILE A C 1
ATOM 859 O O . ILE A 1 112 ? -19.915 15.954 29.686 1.00 88.25 112 ILE A O 1
ATOM 863 N N . LEU A 1 113 ? -19.631 17.135 27.779 1.00 87.12 113 LEU A N 1
ATOM 864 C CA . LEU A 1 113 ? -18.452 17.917 28.161 1.00 87.12 113 LEU A CA 1
ATOM 865 C C . LEU A 1 113 ? -18.822 19.255 28.824 1.00 87.12 113 LEU A C 1
ATOM 867 O O . LEU A 1 113 ? -17.936 20.025 29.156 1.00 87.12 113 LEU A O 1
ATOM 871 N N . GLY A 1 114 ? -20.110 19.587 28.979 1.00 83.06 114 GLY A N 1
ATOM 872 C CA . GLY A 1 114 ? -20.554 20.891 29.495 1.00 83.06 114 GLY A CA 1
ATOM 873 C C . GLY A 1 114 ? -20.420 22.062 28.510 1.00 83.06 114 GLY A C 1
ATOM 874 O O . GLY A 1 114 ? -20.665 23.204 28.891 1.00 83.06 114 GLY A O 1
ATOM 875 N N . VAL A 1 115 ? -20.091 21.793 27.244 1.00 82.44 115 VAL A N 1
ATOM 876 C CA . VAL A 1 115 ? -19.969 22.792 26.173 1.00 82.44 115 VAL A CA 1
ATOM 877 C C . VAL A 1 115 ? -21.315 22.956 25.456 1.00 82.44 115 VAL A C 1
ATOM 879 O O . VAL A 1 115 ? -21.961 21.982 25.065 1.00 82.44 115 VAL A O 1
ATOM 882 N N . GLY A 1 116 ? -21.777 24.202 25.303 1.00 73.69 116 GLY A N 1
ATOM 883 C CA . GLY A 1 116 ? -22.996 24.527 24.553 1.00 73.69 116 GLY A CA 1
ATOM 884 C C . GLY A 1 116 ? -24.316 23.994 25.143 1.00 73.69 116 GLY A C 1
ATOM 885 O O . GLY A 1 116 ? -25.320 23.928 24.429 1.00 73.69 116 GLY A O 1
ATOM 886 N N . GLY A 1 117 ? -24.346 23.615 26.431 1.00 79.56 117 GLY A N 1
ATOM 887 C CA . GLY A 1 117 ? -25.572 23.273 27.169 1.00 79.56 117 GLY A CA 1
ATOM 888 C C . GLY A 1 117 ? -25.410 22.179 28.233 1.00 79.56 117 GLY A C 1
ATOM 889 O O . GLY A 1 117 ? -24.336 21.623 28.430 1.00 79.56 117 GLY A O 1
ATOM 890 N N . LYS A 1 118 ? -26.508 21.846 28.933 1.00 76.62 118 LYS A N 1
ATOM 891 C CA . LYS A 1 118 ? -26.526 20.775 29.951 1.00 76.62 118 LYS A CA 1
ATOM 892 C C . LYS A 1 118 ? -26.638 19.375 29.318 1.00 76.62 118 LYS A C 1
ATOM 894 O O . LYS A 1 118 ? -27.347 19.232 28.313 1.00 76.62 118 LYS A O 1
ATOM 899 N N . PRO A 1 119 ? -26.058 18.329 29.948 1.00 75.88 119 PRO A N 1
ATOM 900 C CA . PRO A 1 119 ? -26.258 16.940 29.542 1.00 75.88 119 PRO A CA 1
ATOM 901 C C . PRO A 1 119 ? -27.745 16.559 29.484 1.00 75.88 119 PRO A C 1
ATOM 903 O O . PRO A 1 119 ? -28.571 17.075 30.245 1.00 75.88 119 PRO A O 1
ATOM 906 N N . ARG A 1 120 ? -28.103 15.610 28.608 1.00 76.50 120 ARG A N 1
ATOM 907 C CA . ARG A 1 120 ? -29.476 15.084 28.537 1.00 76.50 120 ARG A CA 1
ATOM 908 C C . ARG A 1 120 ? -29.850 14.348 29.830 1.00 76.50 120 ARG A C 1
ATOM 910 O O . ARG A 1 120 ? -29.011 13.805 30.548 1.00 76.50 120 ARG A O 1
ATOM 917 N N . ARG A 1 121 ? -31.152 14.298 30.129 1.00 72.00 121 ARG A N 1
ATOM 918 C CA . ARG A 1 121 ? -31.681 13.581 31.299 1.00 72.00 121 ARG A CA 1
ATOM 919 C C . ARG A 1 121 ? -31.288 12.098 31.211 1.00 72.00 121 ARG A C 1
ATOM 921 O O . ARG A 1 121 ? -31.686 11.419 30.270 1.00 72.00 121 ARG A O 1
ATOM 928 N N . GLY A 1 122 ? -30.523 11.604 32.186 1.00 72.94 122 GLY A N 1
ATOM 929 C CA . GLY A 1 122 ? -30.066 10.208 32.242 1.00 72.94 122 GLY A CA 1
ATOM 930 C C . GLY A 1 122 ? -28.643 9.951 31.728 1.00 72.94 122 GLY A C 1
ATOM 931 O O . GLY A 1 122 ? -28.188 8.814 31.829 1.00 72.94 122 GLY A O 1
ATOM 932 N N . THR A 1 123 ? -27.937 10.972 31.235 1.00 82.12 123 THR A N 1
ATOM 933 C CA . THR A 1 123 ? -26.480 10.937 31.017 1.00 82.12 123 THR A CA 1
ATOM 934 C C . THR A 1 123 ? -25.759 11.715 32.108 1.00 82.12 123 THR A C 1
ATOM 936 O O . THR A 1 123 ? -26.287 12.711 32.605 1.00 82.12 123 THR A O 1
ATOM 939 N N . MET A 1 124 ? -24.572 11.256 32.488 1.00 88.31 124 MET A N 1
ATOM 940 C CA . MET A 1 124 ? -23.694 11.967 33.413 1.00 88.31 124 MET A CA 1
ATOM 941 C C . MET A 1 124 ? -22.626 12.745 32.631 1.00 88.31 124 MET A C 1
ATOM 943 O O . MET A 1 124 ? -22.407 12.435 31.458 1.00 88.31 124 MET A O 1
ATOM 947 N N . PRO A 1 125 ? -21.996 13.754 33.255 1.00 90.06 125 PRO A N 1
ATOM 948 C CA . PRO A 1 125 ? -20.810 14.402 32.703 1.00 90.06 125 PRO A CA 1
ATOM 949 C C . PRO A 1 125 ? -19.716 13.389 32.345 1.00 90.06 125 PRO A C 1
ATOM 951 O O . PRO A 1 125 ? -19.622 12.335 32.990 1.00 90.06 125 PRO A O 1
ATOM 954 N N . LEU A 1 126 ? -18.926 13.689 31.313 1.00 91.56 126 LEU A N 1
ATOM 955 C CA . LEU A 1 126 ? -17.964 12.747 30.744 1.00 91.56 126 LEU A CA 1
ATOM 956 C C . LEU A 1 126 ? -16.944 12.259 31.782 1.00 91.56 126 LEU A C 1
ATOM 958 O O . LEU A 1 126 ? -16.703 11.056 31.887 1.00 91.56 126 LEU A O 1
ATOM 962 N N . GLU A 1 127 ? -16.408 13.166 32.590 1.00 90.81 127 GLU A N 1
ATOM 963 C CA . GLU A 1 127 ? -15.424 12.883 33.630 1.00 90.81 127 GLU A CA 1
ATOM 964 C C . GLU A 1 127 ? -15.956 11.866 34.655 1.00 90.81 127 GLU A C 1
ATOM 966 O O . GLU A 1 127 ? -15.298 10.872 34.978 1.00 90.81 127 GLU A O 1
ATOM 971 N N . LYS A 1 128 ? -17.228 12.008 35.053 1.00 90.94 128 LYS A N 1
ATOM 972 C CA . LYS A 1 128 ? -17.902 11.060 35.956 1.00 90.94 128 LYS A CA 1
ATOM 973 C C . LYS A 1 128 ? -18.168 9.719 35.287 1.00 90.94 128 LYS A C 1
ATOM 975 O O . LYS A 1 128 ? -18.116 8.680 35.947 1.00 90.94 128 LYS A O 1
ATOM 980 N N . PHE A 1 129 ? -18.472 9.729 33.989 1.00 91.88 129 PHE A N 1
ATOM 981 C CA . PHE A 1 129 ? -18.683 8.505 33.227 1.00 91.88 129 PHE A CA 1
ATOM 982 C C . PHE A 1 129 ? -17.391 7.695 33.102 1.00 91.88 129 PHE A C 1
ATOM 984 O O . PHE A 1 129 ? -17.421 6.484 33.338 1.00 91.88 129 PHE A O 1
ATOM 991 N N . ILE A 1 130 ? -16.267 8.343 32.789 1.00 90.25 130 ILE A N 1
ATOM 992 C CA . ILE A 1 130 ? -14.956 7.693 32.681 1.00 90.25 130 ILE A CA 1
ATOM 993 C C . ILE A 1 130 ? -14.550 7.108 34.041 1.00 90.25 130 ILE A C 1
ATOM 995 O O . ILE A 1 130 ? -14.278 5.908 34.116 1.00 90.25 130 ILE A O 1
ATOM 999 N N . ALA A 1 131 ? -14.645 7.893 35.121 1.00 88.38 131 ALA A N 1
ATOM 1000 C CA . ALA A 1 131 ? -14.261 7.475 36.474 1.00 88.38 131 ALA A CA 1
ATOM 1001 C C . ALA A 1 131 ? -15.151 6.368 37.083 1.00 88.38 131 ALA A C 1
ATOM 1003 O O . ALA A 1 131 ? -14.756 5.697 38.038 1.00 88.38 131 ALA A O 1
ATOM 1004 N N . ALA A 1 132 ? -16.366 6.155 36.564 1.00 89.44 132 ALA A N 1
ATOM 1005 C CA . ALA A 1 132 ? -17.268 5.145 37.109 1.00 89.44 132 ALA A CA 1
ATOM 1006 C C . ALA A 1 132 ? -16.703 3.708 36.954 1.00 89.44 132 ALA A C 1
ATOM 1008 O O . ALA A 1 132 ? -16.206 3.346 35.885 1.00 89.44 132 ALA A O 1
ATOM 1009 N N . PRO A 1 133 ? -16.846 2.823 37.958 1.00 89.75 133 PRO A N 1
ATOM 1010 C CA . PRO A 1 133 ? -16.397 1.436 37.844 1.00 89.75 133 PRO A CA 1
ATOM 1011 C C . PRO A 1 133 ? -17.199 0.659 36.787 1.00 89.75 133 PRO A C 1
ATOM 1013 O O . PRO A 1 133 ? -18.366 0.965 36.524 1.00 89.75 133 PRO A O 1
ATOM 1016 N N . ILE A 1 134 ? -16.590 -0.377 36.194 1.00 89.69 134 ILE A N 1
ATOM 1017 C CA . ILE A 1 134 ? -17.272 -1.269 35.242 1.00 89.69 134 ILE A CA 1
ATOM 1018 C C . ILE A 1 134 ? -18.386 -2.032 35.989 1.00 89.69 134 ILE A C 1
ATOM 1020 O O . ILE A 1 134 ? -18.096 -2.768 36.934 1.00 89.69 134 ILE A O 1
ATOM 1024 N N . PRO A 1 135 ? -19.667 -1.874 35.609 1.00 88.25 135 PRO A N 1
ATOM 1025 C CA . PRO A 1 135 ? -20.776 -2.524 36.291 1.00 88.25 135 PRO A CA 1
ATOM 1026 C C . PRO A 1 135 ? -20.970 -3.977 35.815 1.00 88.25 135 PRO A C 1
ATOM 1028 O O . PRO A 1 135 ? -20.305 -4.467 34.910 1.00 88.25 135 PRO A O 1
ATOM 1031 N N . VAL A 1 136 ? -21.944 -4.688 36.388 1.00 85.38 136 VAL A N 1
ATOM 1032 C CA . VAL A 1 136 ? -22.321 -6.044 35.939 1.00 85.38 136 VAL A CA 1
ATOM 1033 C C . VAL A 1 136 ? -22.790 -6.073 34.472 1.00 85.38 136 VAL A C 1
ATOM 1035 O O . VAL A 1 136 ? -23.362 -5.096 33.982 1.00 85.38 136 VAL A O 1
ATOM 1038 N N . ARG A 1 137 ? -22.629 -7.218 33.785 1.00 82.19 137 ARG A N 1
ATOM 1039 C CA . ARG A 1 137 ? -22.878 -7.410 32.332 1.00 82.19 137 ARG A CA 1
ATOM 1040 C C . ARG A 1 137 ? -24.140 -6.712 31.802 1.00 82.19 137 ARG A C 1
ATOM 1042 O O . ARG A 1 137 ? -24.069 -5.974 30.826 1.00 82.19 137 ARG A O 1
ATOM 1049 N N . LYS A 1 138 ? -25.291 -6.890 32.466 1.00 85.00 138 LYS A N 1
ATOM 1050 C CA . LYS A 1 138 ? -26.577 -6.294 32.044 1.00 85.00 138 LYS A CA 1
ATOM 1051 C C . LYS A 1 138 ? -26.542 -4.761 32.012 1.00 85.00 138 LYS A C 1
ATOM 1053 O O . LYS A 1 138 ? -27.115 -4.157 31.110 1.00 85.00 138 LYS A O 1
ATOM 1058 N N . LYS A 1 139 ? -25.876 -4.138 32.987 1.00 88.88 139 LYS A N 1
ATOM 1059 C CA . LYS A 1 139 ? -25.686 -2.684 33.030 1.00 88.88 139 LYS A CA 1
ATOM 1060 C C . LYS A 1 139 ? -24.639 -2.233 32.012 1.00 88.88 139 LYS A C 1
ATOM 1062 O O . LYS A 1 139 ? -24.827 -1.181 31.422 1.00 88.88 139 LYS A O 1
ATOM 1067 N N . CYS A 1 140 ? -23.610 -3.039 31.731 1.00 88.44 140 CYS A N 1
ATOM 1068 C CA . CYS A 1 140 ? -22.650 -2.724 30.669 1.00 88.44 140 CYS A CA 1
ATOM 1069 C C . CYS A 1 140 ? -23.336 -2.542 29.311 1.00 88.44 140 CYS A C 1
ATOM 1071 O O . CYS A 1 140 ? -23.129 -1.525 28.664 1.00 88.44 140 CYS A O 1
ATOM 1073 N N . VAL A 1 141 ? -24.230 -3.461 28.924 1.00 87.38 141 VAL A N 1
ATOM 1074 C CA . VAL A 1 141 ? -25.002 -3.345 27.670 1.00 87.38 141 VAL A CA 1
ATOM 1075 C C . VAL A 1 141 ? -25.822 -2.049 27.629 1.00 87.38 141 VAL A C 1
ATOM 1077 O O . VAL A 1 141 ? -25.907 -1.398 26.589 1.00 87.38 141 VAL A O 1
ATOM 1080 N N . GLN A 1 142 ? -26.427 -1.660 28.757 1.00 89.44 142 GLN A N 1
ATOM 1081 C CA . GLN A 1 142 ? -27.204 -0.420 28.852 1.00 89.44 142 GLN A CA 1
ATOM 1082 C C . GLN A 1 142 ? -26.324 0.821 28.683 1.00 89.44 142 GLN A C 1
ATOM 1084 O O . GLN A 1 142 ? -26.706 1.727 27.946 1.00 89.44 142 GLN A O 1
ATOM 1089 N N . GLU A 1 143 ? -25.159 0.853 29.330 1.00 91.25 143 GLU A N 1
ATOM 1090 C CA . GLU A 1 143 ? -24.228 1.979 29.230 1.00 91.25 143 GLU A CA 1
ATOM 1091 C C . GLU A 1 143 ? -23.582 2.065 27.839 1.00 91.25 143 GLU A C 1
ATOM 1093 O O . GLU A 1 143 ? -23.534 3.152 27.272 1.00 91.25 143 GLU A O 1
ATOM 1098 N N . VAL A 1 144 ? -23.195 0.940 27.224 1.00 90.50 144 VAL A N 1
ATOM 1099 C CA . VAL A 1 144 ? -22.695 0.913 25.835 1.00 90.50 144 VAL A CA 1
ATOM 1100 C C . VAL A 1 144 ? -23.744 1.481 24.881 1.00 90.50 144 VAL A C 1
ATOM 1102 O O . VAL A 1 144 ? -23.459 2.421 24.148 1.00 90.50 144 VAL A O 1
ATOM 1105 N N . ARG A 1 145 ? -24.995 1.001 24.944 1.00 89.31 145 ARG A N 1
ATOM 1106 C CA . ARG A 1 145 ? -26.087 1.533 24.106 1.00 89.31 145 ARG A CA 1
ATOM 1107 C C . ARG A 1 145 ? -26.369 3.014 24.355 1.00 89.31 145 ARG A C 1
ATOM 1109 O O . ARG A 1 145 ? -26.817 3.704 23.444 1.00 89.31 145 ARG A O 1
ATOM 1116 N N . ARG A 1 146 ? -26.146 3.490 25.582 1.00 91.12 146 ARG A N 1
ATOM 1117 C CA . ARG A 1 146 ? -26.363 4.888 25.957 1.00 91.12 146 ARG A CA 1
ATOM 1118 C C . ARG A 1 146 ? -25.255 5.803 25.437 1.00 91.12 146 ARG A C 1
ATOM 1120 O O . ARG A 1 146 ? -25.590 6.876 24.951 1.00 91.12 146 ARG A O 1
ATOM 1127 N N . TYR A 1 147 ? -23.984 5.408 25.540 1.00 92.50 147 TYR A N 1
ATOM 1128 C CA . TYR A 1 147 ? -22.835 6.280 25.249 1.00 92.50 147 TYR A CA 1
ATOM 1129 C C . TYR A 1 147 ? -22.216 6.090 23.859 1.00 92.50 147 TYR A C 1
ATOM 1131 O O . TYR A 1 147 ? -21.613 7.027 23.344 1.00 92.50 147 TYR A O 1
ATOM 1139 N N . LEU A 1 148 ? -22.418 4.943 23.203 1.00 91.44 148 LEU A N 1
ATOM 1140 C CA . LEU A 1 148 ? -21.936 4.712 21.835 1.00 91.44 148 LEU A CA 1
ATOM 1141 C C . LEU A 1 148 ? -22.416 5.780 20.825 1.00 91.44 148 LEU A C 1
ATOM 1143 O O . LEU A 1 148 ? -21.597 6.225 20.023 1.00 91.44 148 LEU A O 1
ATOM 1147 N N . PRO A 1 149 ? -23.673 6.279 20.876 1.00 91.44 149 PRO A N 1
ATOM 1148 C CA . PRO A 1 149 ? -24.107 7.369 19.998 1.00 91.44 149 PRO A CA 1
ATOM 1149 C C . PRO A 1 149 ? -23.329 8.679 20.185 1.00 91.44 149 PRO A C 1
ATOM 1151 O O . PRO A 1 149 ? -23.224 9.451 19.240 1.00 91.44 149 PRO A O 1
ATOM 1154 N N . TYR A 1 150 ? -22.792 8.936 21.383 1.00 92.12 150 TYR A N 1
ATOM 1155 C CA . TYR A 1 150 ? -22.009 10.142 21.667 1.00 92.12 150 TYR A CA 1
ATOM 1156 C C . TYR A 1 150 ? -20.596 10.039 21.094 1.00 92.12 150 TYR A C 1
ATOM 1158 O O . TYR A 1 150 ? -20.114 11.006 20.517 1.00 92.12 150 TYR A O 1
ATOM 1166 N N . LEU A 1 151 ? -19.963 8.863 21.197 1.00 92.69 151 LEU A N 1
ATOM 1167 C CA . LEU A 1 151 ? -18.691 8.598 20.520 1.00 92.69 151 LEU A CA 1
ATOM 1168 C C . LEU A 1 151 ? -18.845 8.755 19.003 1.00 92.69 151 LEU A C 1
ATOM 1170 O O . LEU A 1 151 ? -18.043 9.434 18.372 1.00 92.69 151 LEU A O 1
ATOM 1174 N N . ARG A 1 152 ? -19.909 8.177 18.431 1.00 90.25 152 ARG A N 1
ATOM 1175 C CA . ARG A 1 152 ? -20.204 8.288 16.999 1.00 90.25 152 ARG A CA 1
ATOM 1176 C C . ARG A 1 152 ? -20.351 9.743 16.548 1.00 90.25 152 ARG A C 1
ATOM 1178 O O . ARG A 1 152 ? -19.700 10.136 15.591 1.00 90.25 152 ARG A O 1
ATOM 1185 N N . GLU A 1 153 ? -21.166 10.536 17.243 1.00 90.62 153 GLU A N 1
ATOM 1186 C CA . GLU A 1 153 ? -21.379 11.947 16.888 1.00 90.62 153 GLU A CA 1
ATOM 1187 C C . GLU A 1 153 ? -20.102 12.788 17.043 1.00 90.62 153 GLU A C 1
ATOM 1189 O O . GLU A 1 153 ? -19.880 13.702 16.248 1.00 90.62 153 GLU A O 1
ATOM 1194 N N . TRP A 1 154 ? -19.250 12.478 18.032 1.00 92.88 154 TRP A N 1
ATOM 1195 C CA . TRP A 1 154 ? -17.942 13.125 18.168 1.00 92.88 154 TRP A CA 1
ATOM 1196 C C . TRP A 1 154 ? -17.072 12.820 16.945 1.00 92.88 154 TRP A C 1
ATOM 1198 O O . TRP A 1 154 ? -16.637 13.751 16.281 1.00 92.88 154 TRP A O 1
ATOM 1208 N N . LEU A 1 155 ? -16.913 11.544 16.575 1.00 89.88 155 LEU A N 1
ATOM 1209 C CA . LEU A 1 155 ? -16.120 11.136 15.405 1.00 89.88 155 LEU A CA 1
ATOM 1210 C C . LEU A 1 155 ? -16.650 11.731 14.088 1.00 89.88 155 LEU A C 1
ATOM 1212 O O . LEU A 1 155 ? -15.861 12.199 13.271 1.00 89.88 155 LEU A O 1
ATOM 1216 N N . GLU A 1 156 ? -17.972 11.754 13.893 1.00 87.19 156 GLU A N 1
ATOM 1217 C CA . GLU A 1 156 ? -18.612 12.384 12.725 1.00 87.19 156 GLU A CA 1
ATOM 1218 C C . GLU A 1 156 ? -18.349 13.899 12.696 1.00 87.19 156 GLU A C 1
ATOM 1220 O O . GLU A 1 156 ? -18.046 14.462 11.647 1.00 87.19 156 GLU A O 1
ATOM 1225 N N . SER A 1 157 ? -18.393 14.561 13.855 1.00 88.25 157 SER A N 1
ATOM 1226 C CA . SER A 1 157 ? -18.089 15.994 13.971 1.00 88.25 157 SER A CA 1
ATOM 1227 C C . SER A 1 157 ? -16.611 16.309 13.761 1.00 88.25 157 SER A C 1
ATOM 1229 O O . SER A 1 157 ? -16.279 17.391 13.283 1.00 88.25 157 SER A O 1
ATOM 1231 N N . SER A 1 158 ? -15.732 15.369 14.100 1.00 88.50 158 SER A N 1
ATOM 1232 C CA . SER A 1 158 ? -14.290 15.465 13.896 1.00 88.50 158 SER A CA 1
ATOM 1233 C C . SER A 1 158 ? -13.865 15.244 12.444 1.00 88.50 158 SER A C 1
ATOM 1235 O O . SER A 1 158 ? -12.735 15.579 12.105 1.00 88.50 158 SER A O 1
ATOM 1237 N N . ALA A 1 159 ? -14.734 14.709 11.578 1.00 81.75 159 ALA A N 1
ATOM 1238 C CA . ALA A 1 159 ? -14.361 14.302 10.223 1.00 81.75 159 ALA A CA 1
ATOM 1239 C C . ALA A 1 159 ? -13.784 15.447 9.379 1.00 81.75 159 ALA A C 1
ATOM 1241 O O . ALA A 1 159 ? -12.767 15.268 8.711 1.00 81.75 159 ALA A O 1
ATOM 1242 N N . ASN A 1 160 ? -14.391 16.636 9.457 1.00 79.00 160 ASN A N 1
ATOM 1243 C CA . ASN A 1 160 ? -13.905 17.811 8.735 1.00 79.00 160 ASN A CA 1
ATOM 1244 C C . ASN A 1 160 ? -12.546 18.285 9.277 1.00 79.00 160 ASN A C 1
ATOM 1246 O O . ASN A 1 160 ? -11.659 18.636 8.506 1.00 79.00 160 ASN A O 1
ATOM 1250 N N . LEU A 1 161 ? -12.351 18.239 10.602 1.00 84.06 161 LEU A N 1
ATOM 1251 C CA . LEU A 1 161 ? -11.062 18.571 11.206 1.00 84.06 161 LEU A CA 1
ATOM 1252 C C . LEU A 1 161 ? -9.987 17.570 10.776 1.00 84.06 161 LEU A C 1
ATOM 1254 O O . LEU A 1 161 ? -8.938 18.003 10.330 1.00 84.06 161 LEU A O 1
ATOM 1258 N N . PHE A 1 162 ? -10.238 16.262 10.859 1.00 81.25 162 PHE A N 1
ATOM 1259 C CA . PHE A 1 162 ? -9.257 15.245 10.458 1.00 81.25 162 PHE A CA 1
ATOM 1260 C C . PHE A 1 162 ? -8.915 15.298 8.965 1.00 81.25 162 PHE A C 1
ATOM 1262 O O . PHE A 1 162 ? -7.778 15.035 8.598 1.00 81.25 162 PHE A O 1
ATOM 1269 N N . SER A 1 163 ? -9.866 15.704 8.120 1.00 71.81 163 SER A N 1
ATOM 1270 C CA . SER A 1 163 ? -9.623 15.850 6.679 1.00 71.81 163 SER A CA 1
ATOM 1271 C C . SER A 1 163 ? -8.806 17.102 6.336 1.00 71.81 163 SER A C 1
ATOM 1273 O O . SER A 1 163 ? -8.054 17.092 5.367 1.00 71.81 163 SER A O 1
ATOM 1275 N N . ASN A 1 164 ? -8.944 18.178 7.120 1.00 74.00 164 ASN A N 1
ATOM 1276 C CA . ASN A 1 164 ? -8.279 19.462 6.860 1.00 74.00 164 ASN A CA 1
ATOM 1277 C C . ASN A 1 164 ? -7.017 19.684 7.707 1.00 74.00 164 ASN A C 1
ATOM 1279 O O . ASN A 1 164 ? -6.225 20.579 7.407 1.00 74.00 164 ASN A O 1
ATOM 1283 N N . ALA A 1 165 ? -6.845 18.919 8.783 1.00 79.00 165 ALA A N 1
ATOM 1284 C CA . ALA A 1 165 ? -5.677 18.959 9.643 1.00 79.00 165 ALA A CA 1
ATOM 1285 C C . ALA A 1 165 ? -4.688 17.868 9.230 1.00 79.00 165 ALA A C 1
ATOM 1287 O O . ALA A 1 165 ? -5.049 16.700 9.110 1.00 79.00 165 ALA A O 1
ATOM 1288 N N . ALA A 1 166 ? -3.423 18.237 9.053 1.00 74.06 166 ALA A N 1
ATOM 1289 C CA . ALA A 1 166 ? -2.377 17.278 8.725 1.00 74.06 166 ALA A CA 1
ATOM 1290 C C . ALA A 1 166 ? -1.649 16.849 10.002 1.00 74.06 166 ALA A C 1
ATOM 1292 O O . ALA A 1 166 ? -1.057 17.680 10.690 1.00 74.06 166 ALA A O 1
ATOM 1293 N N . ILE A 1 167 ? -1.648 15.554 10.320 1.00 76.44 167 ILE A N 1
ATOM 1294 C CA . ILE A 1 167 ? -0.718 15.014 11.319 1.00 76.44 167 ILE A CA 1
ATOM 1295 C C . ILE A 1 167 ? 0.682 15.043 10.691 1.00 76.44 167 ILE A C 1
ATOM 1297 O O . ILE A 1 167 ? 1.003 14.230 9.828 1.00 76.44 167 ILE A O 1
ATOM 1301 N N . ILE A 1 168 ? 1.508 16.005 11.108 1.00 73.12 168 ILE A N 1
ATOM 1302 C CA . ILE A 1 168 ? 2.895 16.162 10.645 1.00 73.12 168 ILE A CA 1
ATOM 1303 C C . ILE A 1 168 ? 3.760 15.040 11.218 1.00 73.12 168 ILE A C 1
ATOM 1305 O O . ILE A 1 168 ? 4.603 14.469 10.525 1.00 73.12 168 ILE A O 1
ATOM 1309 N N . SER A 1 169 ? 3.567 14.733 12.499 1.00 73.75 169 SER A N 1
ATOM 1310 C CA . SER A 1 169 ? 4.238 13.620 13.154 1.00 73.75 169 SER A CA 1
ATOM 1311 C C . SER A 1 169 ? 3.368 13.043 14.260 1.00 73.75 169 SER A C 1
ATOM 1313 O O . SER A 1 169 ? 2.633 13.749 14.940 1.00 73.75 169 SER A O 1
ATOM 1315 N N . GLU A 1 170 ? 3.460 11.738 14.448 1.00 79.75 170 GLU A N 1
ATOM 1316 C CA . GLU A 1 170 ? 2.882 11.017 15.575 1.00 79.75 170 GLU A CA 1
ATOM 1317 C C . GLU A 1 170 ? 3.996 10.111 16.084 1.00 79.75 170 GLU A C 1
ATOM 1319 O O . GLU A 1 170 ? 4.571 9.378 15.283 1.00 79.75 170 GLU A O 1
ATOM 1324 N N . ARG A 1 171 ? 4.358 10.208 17.366 1.00 79.25 171 ARG A N 1
ATOM 1325 C CA . ARG A 1 171 ? 5.385 9.399 18.043 1.00 79.25 171 ARG A CA 1
ATOM 1326 C C . ARG A 1 171 ? 4.812 8.876 19.345 1.00 79.25 171 ARG A C 1
ATOM 1328 O O . ARG A 1 171 ? 4.235 9.644 20.106 1.00 79.25 171 ARG A O 1
ATOM 1335 N N . THR A 1 172 ? 4.976 7.585 19.602 1.00 79.81 172 THR A N 1
ATOM 1336 C CA . THR A 1 172 ? 4.661 6.991 20.903 1.00 79.81 172 THR A CA 1
ATOM 1337 C C . THR A 1 172 ? 5.940 6.408 21.464 1.00 79.81 172 THR A C 1
ATOM 1339 O O . THR A 1 172 ? 6.508 5.497 20.869 1.00 79.81 172 THR A O 1
ATOM 1342 N N . SER A 1 173 ? 6.385 6.933 22.596 1.00 75.81 173 SER A N 1
ATOM 1343 C CA . SER A 1 173 ? 7.591 6.467 23.267 1.00 75.81 173 SER A CA 1
ATOM 1344 C C . SER A 1 173 ? 7.381 5.106 23.934 1.00 75.81 173 SER A C 1
ATOM 1346 O O . SER A 1 173 ? 6.256 4.661 24.180 1.00 75.81 173 SER A O 1
ATOM 1348 N N . GLN A 1 174 ? 8.485 4.443 24.289 1.00 77.31 174 GLN A N 1
ATOM 1349 C CA . GLN A 1 174 ? 8.463 3.164 25.011 1.00 77.31 174 GLN A CA 1
ATOM 1350 C C . GLN A 1 174 ? 7.725 3.234 26.362 1.00 77.31 174 GLN A C 1
ATOM 1352 O O . GLN A 1 174 ? 7.171 2.230 26.802 1.00 77.31 174 GLN A O 1
ATOM 1357 N N . ASP A 1 175 ? 7.693 4.400 27.022 1.00 74.94 175 ASP A N 1
ATOM 1358 C CA . ASP A 1 175 ? 6.935 4.623 28.264 1.00 74.94 175 ASP A CA 1
ATOM 1359 C C . ASP A 1 175 ? 5.440 4.919 28.019 1.00 74.94 175 ASP A C 1
ATOM 1361 O O . ASP A 1 175 ? 4.703 5.193 28.964 1.00 74.94 175 ASP A O 1
ATOM 1365 N N . GLY A 1 176 ? 4.972 4.826 26.768 1.00 73.81 176 GLY A N 1
ATOM 1366 C CA . GLY A 1 176 ? 3.562 4.954 26.401 1.00 73.81 176 GLY A CA 1
ATOM 1367 C C . GLY A 1 176 ? 3.050 6.392 26.341 1.00 73.81 176 GLY A C 1
ATOM 1368 O O . GLY A 1 176 ? 1.832 6.590 26.354 1.00 73.81 176 GLY A O 1
ATOM 1369 N N . LYS A 1 177 ? 3.949 7.384 26.282 1.00 78.44 177 LYS A N 1
ATOM 1370 C CA . LYS A 1 177 ? 3.586 8.786 26.044 1.00 78.44 177 LYS A CA 1
ATOM 1371 C C . LYS A 1 177 ? 3.496 9.044 24.552 1.00 78.44 177 LYS A C 1
ATOM 1373 O O . LYS A 1 177 ? 4.373 8.647 23.788 1.00 78.44 177 LYS A O 1
ATOM 1378 N N . GLN A 1 178 ? 2.444 9.734 24.141 1.00 80.62 178 GLN A N 1
ATOM 1379 C CA . GLN A 1 178 ? 2.241 10.091 22.745 1.00 80.62 178 GLN A CA 1
ATOM 1380 C C . GLN A 1 178 ? 2.599 11.559 22.519 1.00 80.62 178 GLN A C 1
ATOM 1382 O O . GLN A 1 178 ? 2.325 12.414 23.354 1.00 80.62 178 GLN A O 1
ATOM 1387 N N . ALA A 1 179 ? 3.194 11.866 21.377 1.00 83.94 179 ALA A N 1
ATOM 1388 C CA . ALA A 1 179 ? 3.397 13.216 20.884 1.00 83.94 179 ALA A CA 1
ATOM 1389 C C . ALA A 1 179 ? 2.899 13.260 19.439 1.00 83.94 179 ALA A C 1
ATOM 1391 O O . ALA A 1 179 ? 3.412 12.554 18.574 1.00 83.94 179 ALA A O 1
ATOM 1392 N N . ILE A 1 180 ? 1.873 14.064 19.194 1.00 86.00 180 ILE A N 1
ATOM 1393 C CA . ILE A 1 180 ? 1.199 14.219 17.910 1.00 86.00 180 ILE A CA 1
ATOM 1394 C C . ILE A 1 180 ? 1.326 15.681 17.500 1.00 86.00 180 ILE A C 1
ATOM 1396 O O . ILE A 1 180 ? 0.715 16.554 18.104 1.00 86.00 180 ILE A O 1
ATOM 1400 N N . VAL A 1 181 ? 2.112 15.969 16.476 1.00 85.06 181 VAL A N 1
ATOM 1401 C CA . VAL A 1 181 ? 2.205 17.306 15.895 1.00 85.06 181 VAL A CA 1
ATOM 1402 C C . VAL A 1 181 ? 1.168 17.419 14.786 1.00 85.06 181 VAL A C 1
ATOM 1404 O O . VAL A 1 181 ? 1.223 16.689 13.798 1.00 85.06 181 VAL A O 1
ATOM 1407 N N . VAL A 1 182 ? 0.220 18.333 14.953 1.00 85.44 182 VAL A N 1
ATOM 1408 C CA . VAL A 1 182 ? -0.919 18.542 14.058 1.00 85.44 182 VAL A CA 1
ATOM 1409 C C . VAL A 1 182 ? -0.841 19.944 13.466 1.00 85.44 182 VAL A C 1
ATOM 1411 O O . VAL A 1 182 ? -0.745 20.933 14.193 1.00 85.44 182 VAL A O 1
ATOM 1414 N N . GLN A 1 183 ? -0.903 20.036 12.143 1.00 85.44 183 GLN A N 1
ATOM 1415 C CA . GLN A 1 183 ? -1.072 21.287 11.423 1.00 85.44 183 GLN A CA 1
ATOM 1416 C C . GLN A 1 183 ? -2.558 21.566 11.227 1.00 85.44 183 GLN A C 1
ATOM 1418 O O . GLN A 1 183 ? -3.255 20.770 10.602 1.00 85.44 183 GLN A O 1
ATOM 1423 N N . ILE A 1 184 ? -3.035 22.704 11.724 1.00 85.56 184 ILE A N 1
ATOM 1424 C CA . ILE A 1 184 ? -4.405 23.176 11.517 1.00 85.56 184 ILE A CA 1
ATOM 1425 C C . ILE A 1 184 ? -4.307 24.569 10.895 1.00 85.56 184 ILE A C 1
ATOM 1427 O O . ILE A 1 184 ? -3.820 25.508 11.529 1.00 85.56 184 ILE A O 1
ATOM 1431 N N . GLY A 1 185 ? -4.720 24.702 9.633 1.00 83.38 185 GLY A N 1
ATOM 1432 C CA . GLY A 1 185 ? -4.527 25.940 8.877 1.00 83.38 185 GLY A CA 1
ATOM 1433 C C . GLY A 1 185 ? -3.043 26.327 8.812 1.00 83.38 185 GLY A C 1
ATOM 1434 O O . GLY A 1 185 ? -2.211 25.576 8.300 1.00 83.38 185 GLY A O 1
ATOM 1435 N N . LYS A 1 186 ? -2.701 27.505 9.343 1.00 82.19 186 LYS A N 1
ATOM 1436 C CA . LYS A 1 186 ? -1.308 27.993 9.409 1.00 82.19 186 LYS A CA 1
ATOM 1437 C C . LYS A 1 186 ? -0.582 27.631 10.708 1.00 82.19 186 LYS A C 1
ATOM 1439 O O . LYS A 1 186 ? 0.610 27.909 10.818 1.00 82.19 186 LYS A O 1
ATOM 1444 N N . GLN A 1 187 ? -1.275 27.042 11.680 1.00 82.44 187 GLN A N 1
ATOM 1445 C CA . GLN A 1 187 ? -0.722 26.764 13.003 1.00 82.44 187 GLN A CA 1
ATOM 1446 C C . GLN A 1 187 ? -0.246 25.322 13.116 1.00 82.44 187 GLN A C 1
ATOM 1448 O O . GLN A 1 187 ? -0.859 24.406 12.572 1.00 82.44 187 GLN A O 1
ATOM 1453 N N . THR A 1 188 ? 0.839 25.127 13.862 1.00 86.81 188 THR A N 1
ATOM 1454 C CA . THR A 1 188 ? 1.340 23.804 14.242 1.00 86.81 188 THR A CA 1
ATOM 1455 C C . THR A 1 188 ? 1.171 23.634 15.743 1.00 86.81 188 THR A C 1
ATOM 1457 O O . THR A 1 188 ? 1.710 24.416 16.524 1.00 86.81 188 THR A O 1
ATOM 1460 N N . VAL A 1 189 ? 0.418 22.616 16.145 1.00 86.00 189 VAL A N 1
ATOM 1461 C CA . VAL A 1 189 ? 0.064 22.338 17.538 1.00 86.00 189 VAL A CA 1
ATOM 1462 C C . VAL A 1 189 ? 0.577 20.962 17.932 1.00 86.00 189 VAL A C 1
ATOM 1464 O O . VAL A 1 189 ? 0.536 20.027 17.141 1.00 86.00 189 VAL A O 1
ATOM 1467 N N . THR A 1 190 ? 1.063 20.821 19.163 1.00 85.00 190 THR A N 1
ATOM 1468 C CA . THR A 1 190 ? 1.450 19.516 19.716 1.00 85.00 190 THR A CA 1
ATOM 1469 C C . THR A 1 190 ? 0.352 18.996 20.637 1.00 85.00 190 THR A C 1
ATOM 1471 O O . THR A 1 190 ? 0.126 19.553 21.707 1.00 85.00 190 THR A O 1
ATOM 1474 N N . ALA A 1 191 ? -0.297 17.914 20.224 1.00 82.50 191 ALA A N 1
ATOM 1475 C CA . ALA A 1 191 ? -1.173 17.069 21.023 1.00 82.50 191 ALA A CA 1
ATOM 1476 C C . ALA A 1 191 ? -0.404 15.875 21.613 1.00 82.50 191 ALA A C 1
ATOM 1478 O O . ALA A 1 191 ? 0.689 15.546 21.162 1.00 82.50 191 ALA A O 1
ATOM 1479 N N . GLY A 1 192 ? -0.956 15.209 22.624 1.00 75.56 192 GLY A N 1
ATOM 1480 C CA . GLY A 1 192 ? -0.405 13.974 23.187 1.00 75.56 192 GLY A CA 1
ATOM 1481 C C . GLY A 1 192 ? 0.129 14.071 24.613 1.00 75.56 192 GLY A C 1
ATOM 1482 O O . GLY A 1 192 ? 0.286 13.040 25.266 1.00 75.56 192 GLY A O 1
ATOM 1483 N N . ARG A 1 193 ? 0.304 15.282 25.162 1.00 71.56 193 ARG A N 1
ATOM 1484 C CA . ARG A 1 193 ? 0.785 15.478 26.548 1.00 71.56 193 ARG A CA 1
ATOM 1485 C C . ARG A 1 193 ? -0.121 14.802 27.575 1.00 71.56 193 ARG A C 1
ATOM 1487 O O . ARG A 1 193 ? 0.349 14.371 28.624 1.00 71.56 193 ARG A O 1
ATOM 1494 N N . ARG A 1 194 ? -1.411 14.726 27.251 1.00 72.44 194 ARG A N 1
ATOM 1495 C CA . ARG A 1 194 ? -2.482 14.193 28.095 1.00 72.44 194 ARG A CA 1
ATOM 1496 C C . ARG A 1 194 ? -2.943 12.790 27.695 1.00 72.44 194 ARG A C 1
ATOM 1498 O O . ARG A 1 194 ? -3.894 12.267 28.273 1.00 72.44 194 ARG A O 1
ATOM 1505 N N . LEU A 1 195 ? -2.304 12.181 26.696 1.00 74.00 195 LEU A N 1
ATOM 1506 C CA . LEU A 1 195 ? -2.700 10.882 26.161 1.00 74.00 195 LEU A CA 1
ATOM 1507 C C . LEU A 1 195 ? -1.897 9.766 26.829 1.00 74.00 195 LEU A C 1
ATOM 1509 O O . LEU A 1 195 ? -0.670 9.742 26.771 1.00 74.00 195 LEU A O 1
ATOM 1513 N N . GLU A 1 196 ? -2.603 8.817 27.442 1.00 69.31 196 GLU A N 1
ATOM 1514 C CA . GLU A 1 196 ? -1.996 7.614 28.009 1.00 69.31 196 GLU A CA 1
ATOM 1515 C C . GLU A 1 196 ? -2.208 6.428 27.063 1.00 69.31 196 GLU A C 1
ATOM 1517 O O . GLU A 1 196 ? -3.326 5.935 26.892 1.00 69.31 196 GLU A O 1
ATOM 1522 N N . VAL A 1 197 ? -1.115 5.957 26.457 1.00 75.19 197 VAL A N 1
ATOM 1523 C CA . VAL A 1 197 ? -1.116 4.842 25.492 1.00 75.19 197 VAL A CA 1
ATOM 1524 C C . VAL A 1 197 ? -0.518 3.564 26.106 1.00 75.19 197 VAL A C 1
ATOM 1526 O O . VAL A 1 197 ? -0.474 2.517 25.462 1.00 75.19 197 VAL A O 1
ATOM 1529 N N . ALA A 1 198 ? -0.134 3.615 27.389 1.00 63.66 198 ALA A N 1
ATOM 1530 C CA . ALA A 1 198 ? 0.701 2.654 28.124 1.00 63.66 198 ALA A CA 1
ATOM 1531 C C . ALA A 1 198 ? 0.236 1.176 28.146 1.00 63.66 198 ALA A C 1
ATOM 1533 O O . ALA A 1 198 ? 0.979 0.308 28.595 1.00 63.66 198 ALA A O 1
ATOM 1534 N N . ALA A 1 199 ? -0.954 0.855 27.628 1.00 67.69 199 ALA A N 1
ATOM 1535 C CA . ALA A 1 199 ? -1.478 -0.511 27.531 1.00 67.69 199 ALA A CA 1
ATOM 1536 C C . ALA A 1 199 ? -1.658 -1.029 26.089 1.00 67.69 199 ALA A C 1
ATOM 1538 O O . ALA A 1 199 ? -2.180 -2.127 25.896 1.00 67.69 199 ALA A O 1
ATOM 1539 N N . CYS A 1 200 ? -1.290 -0.254 25.065 1.00 76.56 200 CYS A N 1
ATOM 1540 C CA . CYS A 1 200 ? -1.516 -0.626 23.671 1.00 76.56 200 CYS A CA 1
ATOM 1541 C C . CYS A 1 200 ? -0.255 -1.212 23.032 1.00 76.56 200 CYS A C 1
ATOM 1543 O O . CYS A 1 200 ? 0.603 -0.481 22.547 1.00 76.56 200 CYS A O 1
ATOM 1545 N N . ALA A 1 201 ? -0.172 -2.541 22.960 1.00 72.25 201 ALA A N 1
ATOM 1546 C CA . ALA A 1 201 ? 0.973 -3.241 22.370 1.00 72.25 201 ALA A CA 1
ATOM 1547 C C . ALA A 1 201 ? 1.162 -2.978 20.856 1.00 72.25 201 ALA A C 1
ATOM 1549 O O . ALA A 1 201 ? 2.218 -3.282 20.308 1.00 72.25 201 ALA A O 1
ATOM 1550 N N . LEU A 1 202 ? 0.149 -2.407 20.189 1.00 75.50 202 LEU A N 1
ATOM 1551 C CA . LEU A 1 202 ? 0.218 -1.933 18.800 1.00 75.50 202 LEU A CA 1
ATOM 1552 C C . LEU A 1 202 ? 0.832 -0.535 18.669 1.00 75.50 202 LEU A C 1
ATOM 1554 O O . LEU A 1 202 ? 1.342 -0.193 17.610 1.00 75.50 202 LEU A O 1
ATOM 1558 N N . CYS A 1 203 ? 0.761 0.278 19.725 1.00 77.62 203 CYS A N 1
ATOM 1559 C CA . CYS A 1 203 ? 1.269 1.650 19.727 1.00 77.62 203 CYS A CA 1
ATOM 1560 C C . CYS A 1 203 ? 2.576 1.802 20.498 1.00 77.62 203 CYS A C 1
ATOM 1562 O O . CYS A 1 203 ? 3.232 2.818 20.335 1.00 77.62 203 CYS A O 1
ATOM 1564 N N . ILE A 1 204 ? 2.940 0.854 21.363 1.00 82.56 204 ILE A N 1
ATOM 1565 C CA . ILE A 1 204 ? 4.183 0.924 22.133 1.00 82.56 204 ILE A CA 1
ATOM 1566 C C . ILE A 1 204 ? 5.270 0.187 21.352 1.00 82.56 204 ILE A C 1
ATOM 1568 O O . ILE A 1 204 ? 5.156 -1.034 21.185 1.00 82.56 204 ILE A O 1
ATOM 1572 N N . PRO A 1 205 ? 6.323 0.881 20.899 1.00 82.06 205 PRO A N 1
ATOM 1573 C CA . PRO A 1 205 ? 7.405 0.226 20.188 1.00 82.06 205 PRO A CA 1
ATOM 1574 C C . PRO A 1 205 ? 8.213 -0.651 21.146 1.00 82.06 205 PRO A C 1
ATOM 1576 O O . PRO A 1 205 ? 8.344 -0.349 22.333 1.00 82.06 205 PRO A O 1
ATOM 1579 N N . GLU A 1 206 ? 8.820 -1.715 20.623 1.00 84.00 206 GLU A N 1
ATOM 1580 C CA . GLU A 1 206 ? 9.905 -2.395 21.336 1.00 84.00 206 GLU A CA 1
ATOM 1581 C C . GLU A 1 206 ? 11.109 -1.463 21.471 1.00 84.00 206 GLU A C 1
ATOM 1583 O O . GLU A 1 206 ? 11.736 -1.408 22.525 1.00 84.00 206 GLU A O 1
ATOM 1588 N N . ARG A 1 207 ? 11.398 -0.689 20.418 1.00 85.81 207 ARG A N 1
ATOM 1589 C CA . ARG A 1 207 ? 12.392 0.388 20.399 1.00 85.81 207 ARG A CA 1
ATOM 1590 C C . ARG A 1 207 ? 12.135 1.379 19.275 1.00 85.81 207 ARG A C 1
ATOM 1592 O O . ARG A 1 207 ? 11.445 1.080 18.303 1.00 85.81 207 ARG A O 1
ATOM 1599 N N . GLU A 1 208 ? 12.745 2.543 19.407 1.00 86.56 208 GLU A N 1
ATOM 1600 C CA . GLU A 1 208 ? 12.750 3.584 18.386 1.00 86.56 208 GLU A CA 1
ATOM 1601 C C . GLU A 1 208 ? 14.141 3.654 17.757 1.00 86.56 208 GLU A C 1
ATOM 1603 O O . GLU A 1 208 ? 15.148 3.501 18.452 1.00 86.56 208 GLU A O 1
ATOM 1608 N N . ILE A 1 209 ? 14.187 3.870 16.445 1.00 88.69 209 ILE A N 1
ATOM 1609 C CA . ILE A 1 209 ? 15.426 4.171 15.726 1.00 88.69 209 ILE A CA 1
ATOM 1610 C C . ILE A 1 209 ? 15.273 5.576 15.164 1.00 88.69 209 ILE A C 1
ATOM 1612 O O . ILE A 1 209 ? 14.470 5.781 14.255 1.00 88.69 209 ILE A O 1
ATOM 1616 N N . ASP A 1 210 ? 16.007 6.537 15.713 1.00 86.62 210 ASP A N 1
ATOM 1617 C CA . ASP A 1 210 ? 16.020 7.906 15.203 1.00 86.62 210 ASP A CA 1
ATOM 1618 C C . ASP A 1 210 ? 16.986 7.997 14.008 1.00 86.62 210 ASP A C 1
ATOM 1620 O O . ASP A 1 210 ? 18.152 7.606 14.104 1.00 86.62 210 ASP A O 1
ATOM 1624 N N . VAL A 1 211 ? 16.502 8.515 12.879 1.00 84.69 211 VAL A N 1
ATOM 1625 C CA . VAL A 1 211 ? 17.332 8.850 11.717 1.00 84.69 211 VAL A CA 1
ATOM 1626 C C . VAL A 1 211 ? 17.828 10.289 11.901 1.00 84.69 211 VAL A C 1
ATOM 1628 O O . VAL A 1 211 ? 17.007 11.203 12.044 1.00 84.69 211 VAL A O 1
ATOM 1631 N N . PRO A 1 212 ? 19.150 10.523 11.926 1.00 81.06 212 PRO A N 1
ATOM 1632 C CA . PRO A 1 212 ? 19.706 11.841 12.200 1.00 81.06 212 PRO A CA 1
ATOM 1633 C C . PRO A 1 212 ? 19.394 12.821 11.063 1.00 81.06 212 PRO A C 1
ATOM 1635 O O . PRO A 1 212 ? 19.411 12.464 9.886 1.00 81.06 212 PRO A O 1
ATOM 1638 N N . THR A 1 213 ? 19.172 14.095 11.398 1.00 79.88 213 THR A N 1
ATOM 1639 C CA . THR A 1 213 ? 18.884 15.142 10.399 1.00 79.88 213 THR A CA 1
ATOM 1640 C C . THR A 1 213 ? 20.082 15.485 9.507 1.00 79.88 213 THR A C 1
ATOM 1642 O O . THR A 1 213 ? 19.946 16.231 8.544 1.00 79.88 213 THR A O 1
ATOM 1645 N N . SER A 1 214 ? 21.273 14.962 9.810 1.00 75.56 214 SER A N 1
ATOM 1646 C CA . SER A 1 214 ? 22.419 14.999 8.895 1.00 75.56 214 SER A CA 1
ATOM 1647 C C . SER A 1 214 ? 22.206 14.114 7.660 1.00 75.56 214 SER A C 1
ATOM 1649 O O . SER A 1 214 ? 22.760 14.405 6.596 1.00 75.56 214 SER A O 1
ATOM 1651 N N . LEU A 1 215 ? 21.373 13.074 7.779 1.00 70.38 215 LEU A N 1
ATOM 1652 C CA . LEU A 1 215 ? 21.021 12.143 6.708 1.00 70.38 215 LEU A CA 1
ATOM 1653 C C . LEU A 1 215 ? 19.652 12.417 6.077 1.00 70.38 215 LEU A C 1
ATOM 1655 O O . LEU A 1 215 ? 19.377 11.822 5.049 1.00 70.38 215 LEU A O 1
ATOM 1659 N N . PHE A 1 216 ? 18.801 13.258 6.676 1.00 70.19 216 PHE A N 1
ATOM 1660 C CA . PHE A 1 216 ? 17.458 13.553 6.163 1.00 70.19 216 PHE A CA 1
ATOM 1661 C C . PHE A 1 216 ? 17.048 14.994 6.501 1.00 70.19 216 PHE A C 1
ATOM 1663 O O . PHE A 1 216 ? 17.216 15.448 7.631 1.00 70.19 216 PHE A O 1
ATOM 1670 N N . GLU A 1 217 ? 16.439 15.714 5.555 1.00 62.16 217 GLU A N 1
ATOM 1671 C CA . GLU A 1 217 ? 16.009 17.117 5.751 1.00 62.16 217 GLU A CA 1
ATOM 1672 C C . GLU A 1 217 ? 14.970 17.304 6.873 1.00 62.16 217 GLU A C 1
ATOM 1674 O O . GLU A 1 217 ? 14.817 18.391 7.430 1.00 62.16 217 GLU A O 1
ATOM 1679 N N . ARG A 1 218 ? 14.238 16.239 7.202 1.00 61.34 218 ARG A N 1
ATOM 1680 C CA . ARG A 1 218 ? 13.234 16.165 8.267 1.00 61.34 218 ARG A CA 1
ATOM 1681 C C . ARG A 1 218 ? 13.586 15.033 9.238 1.00 61.34 218 ARG A C 1
ATOM 1683 O O . ARG A 1 218 ? 14.068 13.995 8.802 1.00 61.34 218 ARG A O 1
ATOM 1690 N N . PRO A 1 219 ? 13.315 15.179 10.542 1.00 66.62 219 PRO A N 1
ATOM 1691 C CA . PRO A 1 219 ? 13.503 14.082 11.481 1.00 66.62 219 PRO A CA 1
ATOM 1692 C C . PRO A 1 219 ? 12.583 12.914 11.109 1.00 66.62 219 PRO A C 1
ATOM 1694 O O . PRO A 1 219 ? 11.359 13.062 11.070 1.00 66.62 219 PRO A O 1
ATOM 1697 N N . VAL A 1 220 ? 13.180 11.754 10.844 1.00 75.50 220 VAL A N 1
ATOM 1698 C CA . VAL A 1 220 ? 12.471 10.493 10.611 1.00 75.50 220 VAL A CA 1
ATOM 1699 C C . VAL A 1 220 ? 12.830 9.533 11.732 1.00 75.50 220 VAL A C 1
ATOM 1701 O O . VAL A 1 220 ? 13.949 9.543 12.236 1.00 75.50 220 VAL A O 1
ATOM 1704 N N . TYR A 1 221 ? 11.885 8.696 12.136 1.00 81.50 221 TYR A N 1
ATOM 1705 C CA . TYR A 1 221 ? 12.161 7.619 13.071 1.00 81.50 221 TYR A CA 1
ATOM 1706 C C . TYR A 1 221 ? 11.434 6.345 12.632 1.00 81.50 221 TYR A C 1
ATOM 1708 O O . TYR A 1 221 ? 10.362 6.402 12.017 1.00 81.50 221 TYR A O 1
ATOM 1716 N N . PHE A 1 222 ? 12.018 5.194 12.954 1.00 86.00 222 PHE A N 1
ATOM 1717 C CA . PHE A 1 222 ? 11.376 3.898 12.780 1.00 86.00 222 PHE A CA 1
ATOM 1718 C C . PHE A 1 222 ? 10.723 3.453 14.086 1.00 86.00 222 PHE A C 1
ATOM 1720 O O . PHE A 1 222 ? 11.377 3.344 15.126 1.00 86.00 222 PHE A O 1
ATOM 1727 N N . PHE A 1 223 ? 9.428 3.152 14.005 1.00 84.62 223 PHE A N 1
ATOM 1728 C CA . PHE A 1 223 ? 8.692 2.430 15.033 1.00 84.62 223 PHE A CA 1
ATOM 1729 C C . PHE A 1 223 ? 9.011 0.940 14.897 1.00 84.62 223 PHE A C 1
ATOM 1731 O O . PHE A 1 223 ? 8.545 0.310 13.951 1.00 84.62 223 PHE A O 1
ATOM 1738 N N . VAL A 1 224 ? 9.814 0.361 15.796 1.00 87.19 224 VAL A N 1
ATOM 1739 C CA . VAL A 1 224 ? 10.065 -1.089 15.765 1.00 87.19 224 VAL A CA 1
ATOM 1740 C C . VAL A 1 224 ? 8.961 -1.794 16.558 1.00 87.19 224 VAL A C 1
ATOM 1742 O O . VAL A 1 224 ? 8.899 -1.620 17.780 1.00 87.19 224 VAL A O 1
ATOM 1745 N N . PRO A 1 225 ? 8.079 -2.572 15.903 1.00 85.75 225 PRO A N 1
ATOM 1746 C CA . PRO A 1 225 ? 6.974 -3.237 16.580 1.00 85.75 225 PRO A CA 1
ATOM 1747 C C . PRO A 1 225 ? 7.480 -4.335 17.518 1.00 85.75 225 PRO A C 1
ATOM 1749 O O . PRO A 1 225 ? 8.499 -4.976 17.263 1.00 85.75 225 PRO A O 1
ATOM 1752 N N . GLN A 1 226 ? 6.730 -4.584 18.590 1.00 84.00 226 GLN A N 1
ATOM 1753 C CA . GLN A 1 226 ? 7.006 -5.700 19.494 1.00 84.00 226 GLN A CA 1
ATOM 1754 C C . GLN A 1 226 ? 6.862 -7.046 18.780 1.00 84.00 226 GLN A C 1
ATOM 1756 O O . GLN A 1 226 ? 6.003 -7.204 17.910 1.00 84.00 226 GLN A O 1
ATOM 1761 N N . LYS A 1 227 ? 7.652 -8.037 19.217 1.00 86.88 227 LYS A N 1
ATOM 1762 C CA . LYS A 1 227 ? 7.653 -9.412 18.678 1.00 86.88 227 LYS A CA 1
ATOM 1763 C C . LYS A 1 227 ? 8.070 -9.489 17.204 1.00 86.88 227 LYS A C 1
ATOM 1765 O O . LYS A 1 227 ? 7.646 -10.404 16.495 1.00 86.88 227 LYS A O 1
ATOM 1770 N N . ALA A 1 228 ? 8.892 -8.548 16.738 1.00 87.62 228 ALA A N 1
ATOM 1771 C CA . ALA A 1 228 ? 9.496 -8.647 15.415 1.00 87.62 228 ALA A CA 1
ATOM 1772 C C . ALA A 1 228 ? 10.231 -9.999 15.261 1.00 87.62 228 ALA A C 1
ATOM 1774 O O . ALA A 1 228 ? 10.869 -10.452 16.218 1.00 87.62 228 ALA A O 1
ATOM 1775 N N . PRO A 1 229 ? 10.166 -10.655 14.083 1.00 90.62 229 PRO A N 1
ATOM 1776 C CA . PRO A 1 229 ? 10.939 -11.863 13.811 1.00 90.62 229 PRO A CA 1
ATOM 1777 C C . PRO A 1 229 ? 12.416 -11.657 14.150 1.00 90.62 229 PRO A C 1
ATOM 1779 O O . PRO A 1 229 ? 12.960 -10.588 13.872 1.00 90.62 229 PRO A O 1
ATOM 1782 N N . ILE A 1 230 ? 13.071 -12.672 14.724 1.00 89.38 230 ILE A N 1
ATOM 1783 C CA . ILE A 1 230 ? 14.428 -12.531 15.280 1.00 89.38 230 ILE A CA 1
ATOM 1784 C C . ILE A 1 230 ? 15.417 -11.932 14.270 1.00 89.38 230 ILE A C 1
ATOM 1786 O O . ILE A 1 230 ? 16.104 -10.966 14.585 1.00 89.38 230 ILE A O 1
ATOM 1790 N N . HIS A 1 231 ? 15.388 -12.401 13.022 1.00 90.88 231 HIS A N 1
ATOM 1791 C CA . HIS A 1 231 ? 16.263 -11.904 11.960 1.00 90.88 231 HIS A CA 1
ATOM 1792 C C . HIS A 1 231 ? 15.955 -10.458 11.548 1.00 90.88 231 HIS A C 1
ATOM 1794 O O . HIS A 1 231 ? 16.879 -9.675 11.335 1.00 90.88 231 HIS A O 1
ATOM 1800 N N . LEU A 1 232 ? 14.678 -10.057 11.514 1.00 92.69 232 LEU A N 1
ATOM 1801 C CA . LEU A 1 232 ? 14.311 -8.653 11.300 1.00 92.69 232 LEU A CA 1
ATOM 1802 C C . LEU A 1 232 ? 14.805 -7.781 12.460 1.00 92.69 232 LEU A C 1
ATOM 1804 O O . LEU A 1 232 ? 15.356 -6.707 12.235 1.00 92.69 232 LEU A O 1
ATOM 1808 N N . SER A 1 233 ? 14.651 -8.248 13.701 1.00 91.62 233 SER A N 1
ATOM 1809 C CA . SER A 1 233 ? 15.130 -7.527 14.883 1.00 91.62 233 SER A CA 1
ATOM 1810 C C . SER A 1 233 ? 16.655 -7.356 14.871 1.00 91.62 233 SER A C 1
ATOM 1812 O O . SER A 1 233 ? 17.167 -6.276 15.177 1.00 91.62 233 SER A O 1
ATOM 1814 N N . GLU A 1 234 ? 17.407 -8.368 14.440 1.00 92.19 234 GLU A N 1
ATOM 1815 C CA . GLU A 1 234 ? 18.861 -8.274 14.262 1.00 92.19 234 GLU A CA 1
ATOM 1816 C C . GLU A 1 234 ? 19.251 -7.246 13.192 1.00 92.19 234 GLU A C 1
ATOM 1818 O O . GLU A 1 234 ? 20.101 -6.393 13.462 1.00 92.19 234 GLU A O 1
ATOM 1823 N N . ILE A 1 235 ? 18.600 -7.267 12.021 1.00 94.31 235 ILE A N 1
ATOM 1824 C CA . ILE A 1 235 ? 18.817 -6.278 10.948 1.00 94.31 235 ILE A CA 1
ATOM 1825 C C . ILE A 1 235 ? 18.542 -4.859 11.461 1.00 94.31 235 ILE A C 1
ATOM 1827 O O . ILE A 1 235 ? 19.393 -3.977 11.354 1.00 94.31 235 ILE A O 1
ATOM 1831 N N . LEU A 1 236 ? 17.397 -4.648 12.114 1.00 94.62 236 LEU A N 1
ATOM 1832 C CA . LEU A 1 236 ? 17.026 -3.348 12.678 1.00 94.62 236 LEU A CA 1
ATOM 1833 C C . LEU A 1 236 ? 17.991 -2.889 13.787 1.00 94.62 236 LEU A C 1
ATOM 1835 O O . LEU A 1 236 ? 18.166 -1.691 13.991 1.00 94.62 236 LEU A O 1
ATOM 1839 N N . THR A 1 237 ? 18.659 -3.816 14.486 1.00 94.31 237 THR A N 1
ATOM 1840 C CA . THR A 1 237 ? 19.690 -3.474 15.484 1.00 94.31 237 THR A CA 1
ATOM 1841 C C . THR A 1 237 ? 20.937 -2.917 14.807 1.00 94.31 237 THR A C 1
ATOM 1843 O O . THR A 1 237 ? 21.538 -1.958 15.293 1.00 94.31 237 THR A O 1
ATOM 1846 N N . ARG A 1 238 ? 21.335 -3.509 13.676 1.00 94.81 238 ARG A N 1
ATOM 1847 C CA . ARG A 1 238 ? 22.471 -3.021 12.889 1.00 94.81 238 ARG A CA 1
ATOM 1848 C C . ARG A 1 238 ? 22.147 -1.694 12.211 1.00 94.81 238 ARG A C 1
ATOM 1850 O O . ARG A 1 238 ? 22.995 -0.806 12.239 1.00 94.81 238 ARG A O 1
ATOM 1857 N N . LEU A 1 239 ? 20.914 -1.524 11.723 1.00 94.38 239 LEU A N 1
ATOM 1858 C CA . LEU A 1 239 ? 20.421 -0.249 11.201 1.00 94.38 239 LEU A CA 1
ATOM 1859 C C . LEU A 1 239 ? 20.508 0.863 12.258 1.00 94.38 239 LEU A C 1
ATOM 1861 O O . LEU A 1 239 ? 21.082 1.911 11.988 1.00 94.38 239 LEU A O 1
ATOM 1865 N N . ASP A 1 240 ? 20.024 0.619 13.479 1.00 94.06 240 ASP A N 1
ATOM 1866 C CA . ASP A 1 240 ? 20.153 1.563 14.602 1.00 94.06 240 ASP A CA 1
ATOM 1867 C C . ASP A 1 240 ? 21.622 1.898 14.912 1.00 94.06 240 ASP A C 1
ATOM 1869 O O . ASP A 1 240 ? 21.998 3.059 15.084 1.00 94.06 240 ASP A O 1
ATOM 1873 N N . GLY A 1 241 ? 22.489 0.883 14.901 1.00 94.44 241 GLY A N 1
ATOM 1874 C CA . GLY A 1 241 ? 23.932 1.068 15.040 1.00 94.44 241 GLY A CA 1
ATOM 1875 C C . GLY A 1 241 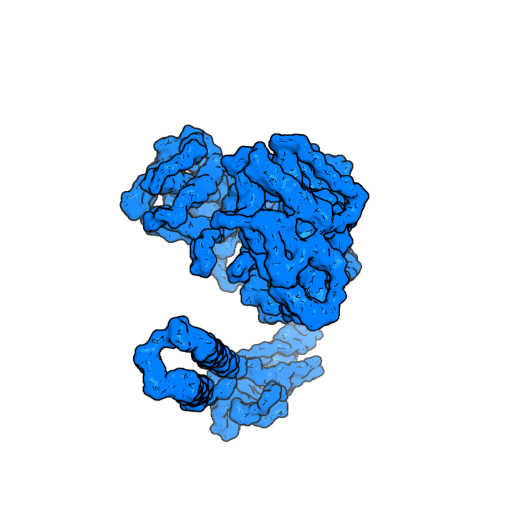? 24.551 1.938 13.939 1.00 94.44 241 GLY A C 1
ATOM 1876 O O . GLY A 1 241 ? 25.459 2.715 14.237 1.00 94.44 241 GLY A O 1
ATOM 1877 N N . ALA A 1 242 ? 24.073 1.828 12.697 1.00 92.12 242 ALA A N 1
ATOM 1878 C CA . ALA A 1 242 ? 24.512 2.654 11.573 1.00 92.12 242 ALA A CA 1
ATOM 1879 C C . ALA A 1 242 ? 24.004 4.099 11.692 1.00 92.12 242 ALA A C 1
ATOM 1881 O O . ALA A 1 242 ? 24.792 5.030 11.532 1.00 92.12 242 ALA A O 1
ATOM 1882 N N . MET A 1 243 ? 22.733 4.293 12.068 1.00 92.12 243 MET A N 1
ATOM 1883 C CA . MET A 1 243 ? 22.142 5.624 12.274 1.00 92.12 243 MET A CA 1
ATOM 1884 C C . MET A 1 243 ? 22.861 6.400 13.380 1.00 92.12 243 MET A C 1
ATOM 1886 O O . MET A 1 243 ? 23.216 7.559 13.192 1.00 92.12 243 MET A O 1
ATOM 1890 N N . LYS A 1 244 ? 23.186 5.741 14.499 1.00 91.75 244 LYS A N 1
ATOM 1891 C CA . LYS A 1 244 ? 23.956 6.341 15.606 1.00 91.75 244 LYS A CA 1
ATOM 1892 C C . LYS A 1 244 ? 25.388 6.724 15.236 1.00 91.75 244 LYS A C 1
ATOM 1894 O O . LYS A 1 244 ? 25.984 7.561 15.909 1.00 91.75 244 LYS A O 1
ATOM 1899 N N . LYS A 1 245 ? 25.959 6.076 14.220 1.00 92.31 245 LYS A N 1
ATOM 1900 C CA . LYS A 1 245 ? 27.292 6.386 13.685 1.00 92.31 245 LYS A CA 1
ATOM 1901 C C . LYS A 1 245 ? 27.247 7.381 12.526 1.00 92.31 245 LYS A C 1
ATOM 1903 O O . LYS A 1 245 ? 28.312 7.754 12.051 1.00 92.31 245 LYS A O 1
ATOM 1908 N N . GLU A 1 246 ? 26.050 7.772 12.085 1.00 89.88 246 GLU A N 1
ATOM 1909 C CA . GLU A 1 246 ? 25.817 8.577 10.883 1.00 89.88 246 GLU A CA 1
ATOM 1910 C C . GLU A 1 246 ? 26.513 7.995 9.638 1.00 89.88 246 GLU A C 1
ATOM 1912 O O . GLU A 1 246 ? 27.084 8.720 8.830 1.00 89.88 246 GLU A O 1
ATOM 1917 N N . ASP A 1 247 ? 26.491 6.664 9.497 1.00 89.31 247 ASP A N 1
ATOM 1918 C CA . ASP A 1 247 ? 27.115 5.946 8.381 1.00 89.31 247 ASP A CA 1
ATOM 1919 C C . ASP A 1 247 ? 26.070 5.650 7.283 1.00 89.31 247 ASP A C 1
ATOM 1921 O O . ASP A 1 247 ? 25.293 4.695 7.432 1.00 89.31 247 ASP A O 1
ATOM 1925 N N . PRO A 1 248 ? 26.023 6.435 6.185 1.00 84.56 248 PRO A N 1
ATOM 1926 C CA . PRO A 1 248 ? 25.019 6.267 5.134 1.00 84.56 248 PRO A CA 1
ATOM 1927 C C . PRO A 1 248 ? 25.178 4.949 4.371 1.00 84.56 248 PRO A C 1
ATOM 1929 O O . PRO A 1 248 ? 24.185 4.398 3.904 1.00 84.56 248 PRO A O 1
ATOM 1932 N N . VAL A 1 249 ? 26.396 4.407 4.281 1.00 86.19 249 VAL A N 1
ATOM 1933 C CA . VAL A 1 249 ? 26.684 3.163 3.554 1.00 86.19 249 VAL A CA 1
ATOM 1934 C C . VAL A 1 249 ? 26.120 1.970 4.322 1.00 86.19 249 VAL A C 1
ATOM 1936 O O . VAL A 1 249 ? 25.351 1.174 3.776 1.00 86.19 249 VAL A O 1
ATOM 1939 N N . SER A 1 250 ? 26.442 1.873 5.616 1.00 89.00 250 SER A N 1
ATOM 1940 C CA . SER A 1 250 ? 25.871 0.834 6.484 1.00 89.00 250 SER A CA 1
ATOM 1941 C C . SER A 1 250 ? 24.362 1.017 6.673 1.00 89.00 250 SER A C 1
ATOM 1943 O O . SER A 1 250 ? 23.624 0.034 6.735 1.00 89.00 250 SER A O 1
ATOM 1945 N N . GLY A 1 251 ? 23.886 2.266 6.739 1.00 89.75 251 GLY A N 1
ATOM 1946 C CA . GLY A 1 251 ? 22.463 2.590 6.835 1.00 89.75 251 GLY A CA 1
ATOM 1947 C C . GLY A 1 251 ? 21.670 2.107 5.623 1.00 89.75 251 GLY A C 1
ATOM 1948 O O . GLY A 1 251 ? 20.667 1.409 5.783 1.00 89.75 251 GLY A O 1
ATOM 1949 N N . PHE A 1 252 ? 22.161 2.409 4.418 1.00 89.31 252 PHE A N 1
ATOM 1950 C CA . PHE A 1 252 ? 21.622 1.899 3.159 1.00 89.31 252 PHE A CA 1
ATOM 1951 C C . PHE A 1 252 ? 21.590 0.366 3.145 1.00 89.31 252 PHE A C 1
ATOM 1953 O O . PHE A 1 252 ? 20.549 -0.227 2.860 1.00 89.31 252 PHE A O 1
ATOM 1960 N N . LEU A 1 253 ? 22.702 -0.281 3.511 1.00 89.00 253 LEU A N 1
ATOM 1961 C CA . LEU A 1 253 ? 22.819 -1.738 3.495 1.00 89.00 253 LEU A CA 1
ATOM 1962 C C . LEU A 1 253 ? 21.775 -2.417 4.394 1.00 89.00 253 LEU A C 1
ATOM 1964 O O . LEU A 1 253 ? 21.141 -3.388 3.982 1.00 89.00 253 LEU A O 1
ATOM 1968 N N . GLU A 1 254 ? 21.574 -1.922 5.614 1.00 92.62 254 GLU A N 1
ATOM 1969 C CA . GLU A 1 254 ? 20.628 -2.546 6.546 1.00 92.62 254 GLU A CA 1
ATOM 1970 C C . GLU A 1 254 ? 19.166 -2.191 6.238 1.00 92.62 254 GLU A C 1
ATOM 1972 O O . GLU A 1 254 ? 18.293 -3.037 6.433 1.00 92.62 254 GLU A O 1
ATOM 1977 N N . LEU A 1 255 ? 18.885 -1.002 5.687 1.00 92.44 255 LEU A N 1
ATOM 1978 C CA . LEU A 1 255 ? 17.563 -0.672 5.131 1.00 92.44 255 LEU A CA 1
ATOM 1979 C C . LEU A 1 255 ? 17.191 -1.652 4.010 1.00 92.44 255 LEU A C 1
ATOM 1981 O O . LEU A 1 255 ? 16.096 -2.219 4.002 1.00 92.44 255 LEU A O 1
ATOM 1985 N N . ARG A 1 256 ? 18.141 -1.896 3.104 1.00 90.62 256 ARG A N 1
ATOM 1986 C CA . ARG A 1 256 ? 18.031 -2.853 2.004 1.00 90.62 256 ARG A CA 1
ATOM 1987 C C . ARG A 1 256 ? 17.770 -4.271 2.503 1.00 90.62 256 ARG A C 1
ATOM 1989 O O . ARG A 1 256 ? 16.818 -4.905 2.053 1.00 90.62 256 ARG A O 1
ATOM 1996 N N . ASN A 1 257 ? 18.568 -4.743 3.462 1.00 91.25 257 ASN A N 1
ATOM 1997 C CA . ASN A 1 257 ? 18.414 -6.076 4.052 1.00 91.25 257 ASN A CA 1
ATOM 1998 C C . ASN A 1 257 ? 17.060 -6.235 4.767 1.00 91.25 257 ASN A C 1
ATOM 2000 O O . ASN A 1 257 ? 16.456 -7.305 4.708 1.00 91.25 257 ASN A O 1
ATOM 2004 N N . ALA A 1 258 ? 16.559 -5.182 5.426 1.00 93.38 258 ALA A N 1
ATOM 2005 C CA . ALA A 1 258 ? 15.260 -5.217 6.096 1.00 93.38 258 ALA A CA 1
ATOM 2006 C C . ALA A 1 258 ? 14.118 -5.388 5.087 1.00 93.38 258 ALA A C 1
ATOM 2008 O O . ALA A 1 258 ? 13.242 -6.229 5.287 1.00 93.38 258 ALA A O 1
ATOM 2009 N N . LEU A 1 259 ? 14.148 -4.628 3.988 1.00 93.00 259 LEU A N 1
ATOM 2010 C CA . LEU A 1 259 ? 13.158 -4.730 2.914 1.00 93.00 259 LEU A CA 1
ATOM 2011 C C . LEU A 1 259 ? 13.239 -6.085 2.194 1.00 93.00 259 LEU A C 1
ATOM 2013 O O . LEU A 1 259 ? 12.204 -6.719 1.996 1.00 93.00 259 LEU A O 1
ATOM 2017 N N . GLU A 1 260 ? 14.444 -6.582 1.892 1.00 91.44 260 GLU A N 1
ATOM 2018 C CA . GLU A 1 260 ? 14.640 -7.919 1.311 1.00 91.44 260 GLU A CA 1
ATOM 2019 C C . GLU A 1 260 ? 14.050 -9.015 2.210 1.00 91.44 260 GLU A C 1
ATOM 2021 O O . GLU A 1 260 ? 13.280 -9.859 1.737 1.00 91.44 260 GLU A O 1
ATOM 2026 N N . PHE A 1 261 ? 14.362 -8.979 3.510 1.00 93.19 261 PHE A N 1
ATOM 2027 C CA . PHE A 1 261 ? 13.817 -9.932 4.473 1.00 93.19 261 PHE A CA 1
ATOM 2028 C C . PHE A 1 261 ? 12.289 -9.911 4.462 1.00 93.19 261 PHE A C 1
ATOM 2030 O O . PHE A 1 261 ? 11.667 -10.968 4.397 1.00 93.19 261 PHE A O 1
ATOM 2037 N N . LEU A 1 262 ? 11.678 -8.724 4.499 1.00 94.31 262 LEU A N 1
ATOM 2038 C CA . LEU A 1 262 ? 10.226 -8.581 4.536 1.00 94.31 262 LEU A CA 1
ATOM 2039 C C . LEU A 1 262 ? 9.562 -9.116 3.257 1.00 94.31 262 LEU A C 1
ATOM 2041 O O . LEU A 1 262 ? 8.579 -9.852 3.360 1.00 94.31 262 LEU A O 1
ATOM 2045 N N . ILE A 1 263 ? 10.124 -8.849 2.070 1.00 93.00 263 ILE A N 1
ATOM 2046 C CA . ILE A 1 263 ? 9.624 -9.408 0.799 1.00 93.00 263 ILE A CA 1
ATOM 2047 C C . ILE A 1 263 ? 9.649 -10.937 0.852 1.00 93.00 263 ILE A C 1
ATOM 2049 O O . ILE A 1 263 ? 8.627 -11.589 0.621 1.00 93.00 263 ILE A O 1
ATOM 2053 N N . ARG A 1 264 ? 10.805 -11.526 1.188 1.00 92.94 264 ARG A N 1
ATOM 2054 C CA . ARG A 1 264 ? 10.972 -12.987 1.207 1.00 92.94 264 ARG A CA 1
ATOM 2055 C C . ARG A 1 264 ? 10.121 -13.643 2.284 1.00 92.94 264 ARG A C 1
ATOM 2057 O O . ARG A 1 264 ? 9.540 -14.700 2.042 1.00 92.94 264 ARG A O 1
ATOM 2064 N N . TYR A 1 265 ? 10.042 -13.029 3.457 1.00 94.38 265 TYR A N 1
ATOM 2065 C CA . TYR A 1 265 ? 9.229 -13.509 4.562 1.00 94.38 265 TYR A CA 1
ATOM 2066 C C . TYR A 1 265 ? 7.755 -13.557 4.145 1.00 94.38 265 TYR A C 1
ATOM 2068 O O . TYR A 1 265 ? 7.140 -14.623 4.197 1.00 94.38 265 TYR A O 1
ATOM 2076 N N . PHE A 1 266 ? 7.199 -12.450 3.640 1.00 95.06 266 PHE A N 1
ATOM 2077 C CA . PHE A 1 266 ? 5.783 -12.407 3.274 1.00 95.06 266 PHE A CA 1
ATOM 2078 C C . PHE A 1 266 ? 5.442 -13.208 2.024 1.00 95.06 266 PHE A C 1
ATOM 2080 O O . PHE A 1 266 ? 4.331 -13.724 1.955 1.00 95.06 266 PHE A O 1
ATOM 2087 N N . ALA A 1 267 ? 6.368 -13.395 1.081 1.00 94.12 267 ALA A N 1
ATOM 2088 C CA . ALA A 1 267 ? 6.170 -14.325 -0.031 1.00 94.12 267 ALA A CA 1
ATOM 2089 C C . ALA A 1 267 ? 5.933 -15.763 0.472 1.00 94.12 267 ALA A C 1
ATOM 2091 O O . ALA A 1 267 ? 5.002 -16.442 0.029 1.00 94.12 267 ALA A O 1
ATOM 2092 N N . GLY A 1 268 ? 6.717 -16.201 1.464 1.00 93.69 268 GLY A N 1
ATOM 2093 C CA . GLY A 1 268 ? 6.533 -17.491 2.134 1.00 93.69 268 GLY A CA 1
ATOM 2094 C C . GLY A 1 268 ? 5.225 -17.573 2.920 1.00 93.69 268 GLY A C 1
ATOM 2095 O O . GLY A 1 268 ? 4.452 -18.513 2.741 1.00 93.69 268 GLY A O 1
ATOM 2096 N N . VAL A 1 269 ? 4.923 -16.559 3.739 1.00 94.06 269 VAL A N 1
ATOM 2097 C CA . VAL A 1 269 ? 3.675 -16.528 4.523 1.00 94.06 269 VAL A CA 1
ATOM 2098 C C . V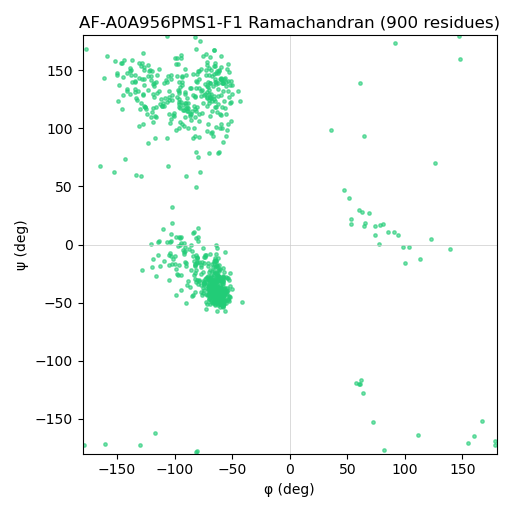AL A 1 269 ? 2.445 -16.520 3.613 1.00 94.06 269 VAL A C 1
ATOM 2100 O O . VAL A 1 269 ? 1.551 -17.347 3.781 1.00 94.06 269 VAL A O 1
ATOM 2103 N N . ALA A 1 270 ? 2.389 -15.620 2.630 1.00 94.06 270 ALA A N 1
ATOM 2104 C CA . ALA A 1 270 ? 1.236 -15.472 1.748 1.00 94.06 270 ALA A CA 1
ATOM 2105 C C . ALA A 1 270 ? 1.019 -16.717 0.878 1.00 94.06 270 ALA A C 1
ATOM 2107 O O . ALA A 1 270 ? -0.122 -17.162 0.736 1.00 94.06 270 ALA A O 1
ATOM 2108 N N . SER A 1 271 ? 2.091 -17.324 0.354 1.00 93.94 271 SER A N 1
ATOM 2109 C CA . SER A 1 271 ? 1.982 -18.575 -0.408 1.00 93.94 271 SER A CA 1
ATOM 2110 C C . SER A 1 271 ? 1.450 -19.721 0.449 1.00 93.94 271 SER A C 1
ATOM 2112 O O . SER A 1 271 ? 0.544 -20.429 0.003 1.00 93.94 271 SER A O 1
ATOM 2114 N N . LYS A 1 272 ? 1.902 -19.850 1.704 1.00 92.12 272 LYS A N 1
ATOM 2115 C CA . LYS A 1 272 ? 1.406 -20.895 2.609 1.00 92.12 272 LYS A CA 1
ATOM 2116 C C . LYS A 1 272 ? -0.038 -20.666 3.052 1.00 92.12 272 LYS A C 1
ATOM 2118 O O . LYS A 1 272 ? -0.807 -21.622 3.116 1.00 92.12 272 LYS A O 1
ATOM 2123 N N . VAL A 1 273 ? -0.449 -19.414 3.279 1.00 91.38 273 VAL A N 1
ATOM 2124 C CA . VAL A 1 273 ? -1.866 -19.088 3.526 1.00 91.38 273 VAL A CA 1
ATOM 2125 C C . VAL A 1 273 ? -2.720 -19.435 2.300 1.00 91.38 273 VAL A C 1
ATOM 2127 O O . VAL A 1 273 ? -3.789 -20.022 2.452 1.00 91.38 273 VAL A O 1
ATOM 2130 N N . CYS A 1 274 ? -2.262 -19.131 1.082 1.00 91.31 274 CYS A N 1
ATOM 2131 C CA . CYS A 1 274 ? -2.958 -19.524 -0.147 1.00 91.31 274 CYS A CA 1
ATOM 2132 C C . CYS A 1 274 ? -3.066 -21.048 -0.304 1.00 91.31 274 CYS A C 1
ATOM 2134 O O . CYS A 1 274 ? -4.115 -21.545 -0.722 1.00 91.31 274 CYS A O 1
ATOM 2136 N N . GLU A 1 275 ? -2.005 -21.789 0.024 1.00 90.19 275 GLU A N 1
ATOM 2137 C CA . GLU A 1 275 ? -1.979 -23.255 -0.012 1.00 90.19 275 GLU A CA 1
ATOM 2138 C C . GLU A 1 275 ? -2.997 -23.856 0.965 1.00 90.19 275 GLU A C 1
ATOM 2140 O O . GLU A 1 275 ? -3.834 -24.664 0.564 1.00 90.19 275 GLU A O 1
ATOM 2145 N N . ASP A 1 276 ? -3.004 -23.381 2.212 1.00 86.88 276 ASP A N 1
ATOM 2146 C CA . ASP A 1 276 ? -3.918 -23.819 3.275 1.00 86.88 276 ASP A CA 1
ATOM 2147 C C . ASP A 1 276 ? -5.391 -23.430 3.008 1.00 86.88 276 ASP A C 1
ATOM 2149 O O . ASP A 1 276 ? -6.332 -23.981 3.582 1.00 86.88 276 ASP A O 1
ATOM 2153 N N . LEU A 1 277 ? -5.628 -22.483 2.095 1.00 85.75 277 LEU A N 1
ATOM 2154 C CA . LEU A 1 277 ? -6.960 -22.146 1.579 1.00 85.75 277 LEU A CA 1
ATOM 2155 C C . LEU A 1 277 ? -7.338 -22.919 0.305 1.00 85.75 277 LEU A C 1
ATOM 2157 O O . LEU A 1 277 ? -8.413 -22.678 -0.253 1.00 85.75 277 LEU A O 1
ATOM 2161 N N . GLY A 1 278 ? -6.473 -23.812 -0.189 1.00 87.56 278 GLY A N 1
ATOM 2162 C CA . GLY A 1 278 ? -6.670 -24.519 -1.459 1.00 87.56 278 GLY A CA 1
ATOM 2163 C C . GLY A 1 278 ? -6.777 -23.565 -2.655 1.00 87.56 278 GLY A C 1
ATOM 2164 O O . GLY A 1 278 ? -7.517 -23.827 -3.604 1.00 87.56 278 GLY A O 1
ATOM 2165 N N . ALA A 1 279 ? -6.110 -22.411 -2.575 1.00 88.00 279 ALA A N 1
ATOM 2166 C CA . ALA A 1 279 ? -6.233 -21.303 -3.519 1.00 88.00 279 ALA A CA 1
ATOM 2167 C C . ALA A 1 279 ? -4.915 -20.935 -4.218 1.00 88.00 279 ALA A C 1
ATOM 2169 O O . ALA A 1 279 ? -4.913 -20.014 -5.031 1.00 88.00 279 ALA A O 1
ATOM 2170 N N . LEU A 1 280 ? -3.816 -21.636 -3.923 1.00 88.88 280 LEU A N 1
ATOM 2171 C CA . LEU A 1 280 ? -2.507 -21.366 -4.515 1.00 88.88 280 LEU A CA 1
ATOM 2172 C C . LEU A 1 280 ? -2.526 -21.607 -6.043 1.00 88.88 280 LEU A C 1
ATOM 2174 O O . LEU A 1 280 ? -2.783 -22.735 -6.477 1.00 88.88 280 LEU A O 1
ATOM 2178 N N . PRO A 1 281 ? -2.270 -20.581 -6.879 1.00 87.62 281 PRO A N 1
ATOM 2179 C CA . PRO A 1 281 ? -2.284 -20.732 -8.333 1.00 87.62 281 PRO A CA 1
ATOM 2180 C C . PRO A 1 281 ? -1.165 -21.647 -8.837 1.00 87.62 281 PRO A C 1
ATOM 2182 O O . PRO A 1 281 ? -0.054 -21.619 -8.329 1.00 87.62 281 PRO A O 1
ATOM 2185 N N . LYS A 1 282 ? -1.396 -22.401 -9.919 1.00 84.19 282 LYS A N 1
ATOM 2186 C CA . LYS A 1 282 ? -0.342 -23.251 -10.518 1.00 84.19 282 LYS A CA 1
ATOM 2187 C C . LYS A 1 282 ? 0.861 -22.450 -11.037 1.00 84.19 282 LYS A C 1
ATOM 2189 O O . LYS A 1 282 ? 1.965 -22.983 -11.080 1.00 84.19 282 LYS A O 1
ATOM 2194 N N . SER A 1 283 ? 0.648 -21.186 -11.410 1.00 82.56 283 SER A N 1
ATOM 2195 C CA . SER A 1 283 ? 1.693 -20.269 -11.878 1.00 82.56 283 SER A CA 1
ATOM 2196 C C . SER A 1 283 ? 2.721 -19.908 -10.804 1.00 82.56 283 SER A C 1
ATOM 2198 O O . SER A 1 283 ? 3.793 -19.424 -11.152 1.00 82.56 283 SER A O 1
ATOM 2200 N N . THR A 1 284 ? 2.442 -20.152 -9.518 1.00 87.56 284 THR A N 1
ATOM 2201 C CA . THR A 1 284 ? 3.384 -19.831 -8.437 1.00 87.56 284 THR A CA 1
ATOM 2202 C C . THR A 1 284 ? 4.451 -20.894 -8.230 1.00 87.56 284 THR A C 1
ATOM 2204 O O . THR A 1 284 ? 5.472 -20.589 -7.625 1.00 87.56 284 THR A O 1
ATOM 2207 N N . LYS A 1 285 ? 4.264 -22.121 -8.735 1.00 86.44 285 LYS A N 1
ATOM 2208 C CA . LYS A 1 285 ? 5.212 -23.217 -8.500 1.00 86.44 285 LYS A CA 1
ATOM 2209 C C . LYS A 1 285 ? 6.642 -22.882 -8.964 1.00 86.44 285 LYS A C 1
ATOM 2211 O O . LYS A 1 285 ? 7.534 -22.977 -8.130 1.00 86.44 285 LYS A O 1
ATOM 2216 N N . PRO A 1 286 ? 6.871 -22.371 -10.191 1.00 83.12 286 PRO A N 1
ATOM 2217 C CA . PRO A 1 286 ? 8.208 -21.934 -10.603 1.00 83.12 286 PRO A CA 1
ATOM 2218 C C . PRO A 1 286 ? 8.788 -20.809 -9.731 1.00 83.12 286 PRO A C 1
ATOM 2220 O O . PRO A 1 286 ? 9.998 -20.724 -9.562 1.00 83.12 286 PRO A O 1
ATOM 2223 N N . LEU A 1 287 ? 7.937 -19.941 -9.169 1.00 85.00 287 LEU A N 1
ATOM 2224 C CA . LEU A 1 287 ? 8.371 -18.847 -8.293 1.00 85.00 287 LEU A CA 1
ATOM 2225 C C . LEU A 1 287 ? 8.785 -19.355 -6.905 1.00 85.00 287 LEU A C 1
ATOM 2227 O O . LEU A 1 287 ? 9.705 -18.809 -6.305 1.00 85.00 287 LEU A O 1
ATOM 2231 N N . ILE A 1 288 ? 8.112 -20.397 -6.405 1.00 86.25 288 ILE A N 1
ATOM 2232 C CA . ILE A 1 288 ? 8.462 -21.087 -5.156 1.00 86.25 288 ILE A CA 1
ATOM 2233 C C . ILE A 1 288 ? 9.767 -21.862 -5.340 1.00 86.25 288 ILE A C 1
ATOM 2235 O O . ILE A 1 288 ? 10.664 -21.735 -4.511 1.00 86.25 288 ILE A O 1
ATOM 2239 N N . ASP A 1 289 ? 9.891 -22.601 -6.445 1.00 81.69 289 ASP A N 1
ATOM 2240 C CA . ASP A 1 289 ? 11.094 -23.375 -6.771 1.00 81.69 289 ASP A CA 1
ATOM 2241 C C . ASP A 1 289 ? 12.325 -22.454 -6.934 1.00 81.69 289 ASP A C 1
ATOM 2243 O O . ASP A 1 289 ? 13.444 -22.849 -6.619 1.00 81.69 289 ASP A O 1
ATOM 2247 N N . ASN A 1 290 ? 12.115 -21.196 -7.349 1.00 83.12 290 ASN A N 1
ATOM 2248 C CA . ASN A 1 290 ? 13.149 -20.166 -7.476 1.00 83.12 290 ASN A CA 1
ATOM 2249 C C . ASN A 1 290 ? 13.153 -19.143 -6.316 1.00 83.12 290 ASN A C 1
ATOM 2251 O O . ASN A 1 290 ? 13.486 -17.973 -6.522 1.00 83.12 290 ASN A O 1
ATOM 2255 N N . SER A 1 291 ? 12.793 -19.542 -5.087 1.00 82.25 291 SER A N 1
ATOM 2256 C CA . SER A 1 291 ? 12.694 -18.614 -3.940 1.00 82.25 291 SER A CA 1
ATOM 2257 C C . SER A 1 291 ? 14.014 -17.938 -3.537 1.00 82.25 291 SER A C 1
ATOM 2259 O O . SER A 1 291 ? 14.007 -16.993 -2.745 1.00 82.25 291 SER A O 1
ATOM 2261 N N . GLN A 1 292 ? 15.155 -18.394 -4.067 1.00 82.06 292 GLN A N 1
ATOM 2262 C CA . GLN A 1 292 ? 16.452 -17.729 -3.910 1.00 82.06 292 GLN A CA 1
ATOM 2263 C C . GLN A 1 292 ? 16.479 -16.372 -4.628 1.00 82.06 292 GLN A C 1
ATOM 2265 O O . GLN A 1 292 ? 17.051 -15.413 -4.107 1.00 82.06 292 GLN A O 1
ATOM 2270 N N . SER A 1 293 ? 15.790 -16.245 -5.763 1.00 82.81 293 SER A N 1
ATOM 2271 C CA . SER A 1 293 ? 15.653 -14.983 -6.487 1.00 82.81 293 SER A CA 1
ATOM 2272 C C . SER A 1 293 ? 14.670 -14.043 -5.784 1.00 82.81 293 SER A C 1
ATOM 2274 O O . SER A 1 293 ? 13.490 -14.356 -5.620 1.00 82.81 293 SER A O 1
ATOM 2276 N N . LEU A 1 294 ? 15.136 -12.845 -5.416 1.00 83.69 294 LEU A N 1
ATOM 2277 C CA . LEU A 1 294 ? 14.288 -11.841 -4.768 1.00 83.69 294 LEU A CA 1
ATOM 2278 C C . LEU A 1 294 ? 13.137 -11.371 -5.671 1.00 83.69 294 LEU A C 1
ATOM 2280 O O . LEU A 1 294 ? 12.032 -11.151 -5.180 1.00 83.69 294 LEU A O 1
ATOM 2284 N N . SER A 1 295 ? 13.365 -11.263 -6.984 1.00 80.31 295 SER A N 1
ATOM 2285 C CA . SER A 1 295 ? 12.305 -10.904 -7.935 1.00 80.31 295 SER A CA 1
ATOM 2286 C C . SER A 1 295 ? 11.243 -12.004 -8.040 1.00 80.31 295 SER A C 1
ATOM 2288 O O . SER A 1 295 ? 10.057 -11.705 -8.187 1.00 80.31 295 SER A O 1
ATOM 2290 N N . SER A 1 296 ? 11.632 -13.275 -7.877 1.00 83.38 296 SER A N 1
ATOM 2291 C CA . SER A 1 296 ? 10.680 -14.392 -7.788 1.00 83.38 296 SER A CA 1
ATOM 2292 C C . SER A 1 296 ? 9.859 -14.337 -6.498 1.00 83.38 296 SER A C 1
ATOM 2294 O O . SER A 1 296 ? 8.642 -14.514 -6.557 1.00 83.38 296 SER A O 1
ATOM 2296 N N . SER A 1 297 ? 10.479 -14.012 -5.356 1.00 89.19 297 SER A N 1
ATOM 2297 C CA . SER A 1 297 ? 9.764 -13.789 -4.089 1.00 89.19 297 SER A CA 1
ATOM 2298 C C . SER A 1 297 ? 8.786 -12.610 -4.165 1.00 89.19 297 SER A C 1
ATOM 2300 O O . SER A 1 297 ? 7.646 -12.744 -3.728 1.00 89.19 297 SER A O 1
ATOM 2302 N N . GLU A 1 298 ? 9.181 -11.475 -4.750 1.00 88.69 298 GLU A N 1
ATOM 2303 C CA . GLU A 1 298 ? 8.296 -10.312 -4.925 1.00 88.69 298 GLU A CA 1
ATOM 2304 C C . GLU A 1 298 ? 7.087 -10.652 -5.811 1.00 88.69 298 GLU A C 1
ATOM 2306 O O . GLU A 1 298 ? 5.941 -10.416 -5.423 1.00 88.69 298 GLU A O 1
ATOM 2311 N N . ARG A 1 299 ? 7.320 -11.300 -6.961 1.00 86.00 299 ARG A N 1
ATOM 2312 C CA . ARG A 1 299 ? 6.238 -11.764 -7.846 1.00 86.00 299 ARG A CA 1
ATOM 2313 C C . ARG A 1 299 ? 5.326 -12.770 -7.148 1.00 86.00 299 ARG A C 1
ATOM 2315 O O . ARG A 1 299 ? 4.106 -12.687 -7.290 1.00 86.00 299 ARG A O 1
ATOM 2322 N N . LEU A 1 300 ? 5.894 -13.704 -6.381 1.00 91.38 300 LEU A N 1
ATOM 2323 C CA . LEU A 1 300 ? 5.126 -14.672 -5.598 1.00 91.38 300 LEU A CA 1
ATOM 2324 C C . LEU A 1 300 ? 4.223 -13.966 -4.584 1.00 91.38 300 LEU A C 1
ATOM 2326 O O . LEU A 1 300 ? 3.043 -14.309 -4.486 1.00 91.38 300 LEU A O 1
ATOM 2330 N N . LEU A 1 301 ? 4.761 -12.976 -3.866 1.00 94.44 301 LEU A N 1
ATOM 2331 C CA . LEU A 1 301 ? 4.008 -12.166 -2.917 1.00 94.44 301 LEU A CA 1
ATOM 2332 C C . LEU A 1 301 ? 2.836 -11.466 -3.613 1.00 94.44 301 LEU A C 1
ATOM 2334 O O . LEU A 1 301 ? 1.700 -11.662 -3.189 1.00 94.44 301 LEU A O 1
ATOM 2338 N N . ASN A 1 302 ? 3.074 -10.751 -4.714 1.00 90.19 302 ASN A N 1
ATOM 2339 C CA . ASN A 1 302 ? 2.019 -10.037 -5.442 1.00 90.19 302 ASN A CA 1
ATOM 2340 C C . ASN A 1 302 ? 0.908 -10.968 -5.948 1.00 90.19 302 ASN A C 1
ATOM 2342 O O . ASN A 1 302 ? -0.274 -10.693 -5.737 1.00 90.19 302 ASN A O 1
ATOM 2346 N N . VAL A 1 303 ? 1.267 -12.115 -6.539 1.00 89.81 303 VAL A N 1
ATOM 2347 C CA . VAL A 1 303 ? 0.279 -13.113 -6.988 1.00 89.81 303 VAL A CA 1
ATOM 2348 C C . VAL A 1 303 ? -0.545 -13.639 -5.810 1.00 89.81 303 VAL A C 1
ATOM 2350 O O . VAL A 1 303 ? -1.764 -13.777 -5.917 1.00 89.81 303 VAL A O 1
ATOM 2353 N N . CYS A 1 304 ? 0.094 -13.921 -4.673 1.00 92.75 304 CYS A N 1
ATOM 2354 C CA . CYS A 1 304 ? -0.616 -14.400 -3.491 1.00 92.75 304 CYS A CA 1
ATOM 2355 C C . CYS A 1 304 ? -1.509 -13.315 -2.876 1.00 92.75 304 CYS A C 1
ATOM 2357 O O . CYS A 1 304 ? -2.625 -13.627 -2.470 1.00 92.75 304 CYS A O 1
ATOM 2359 N N . LEU A 1 305 ? -1.076 -12.053 -2.839 1.00 91.81 305 LEU A N 1
ATOM 2360 C CA . LEU A 1 305 ? -1.884 -10.947 -2.321 1.00 91.81 305 LEU A CA 1
ATOM 2361 C C . LEU A 1 305 ? -3.166 -10.744 -3.132 1.00 91.81 305 LEU A C 1
ATOM 2363 O O . LEU A 1 305 ? -4.232 -10.605 -2.531 1.00 91.81 305 LEU A O 1
ATOM 2367 N N . GLU A 1 306 ? -3.101 -10.827 -4.462 1.00 87.88 306 GLU A N 1
ATOM 2368 C CA . GLU A 1 306 ? -4.295 -10.767 -5.318 1.00 87.88 306 GLU A CA 1
ATOM 2369 C C . GLU A 1 306 ? -5.267 -11.923 -5.026 1.00 87.88 306 GLU A C 1
ATOM 2371 O O . GLU A 1 306 ? -6.475 -11.715 -4.890 1.00 87.88 306 GLU A O 1
ATOM 2376 N N . VAL A 1 307 ? -4.755 -13.143 -4.828 1.00 88.50 307 VAL A N 1
ATOM 2377 C CA . VAL A 1 307 ? -5.584 -14.302 -4.448 1.00 88.50 307 VAL A CA 1
ATOM 2378 C C . VAL A 1 307 ? -6.229 -14.111 -3.076 1.00 88.50 307 VAL A C 1
ATOM 2380 O O . VAL A 1 307 ? -7.427 -14.365 -2.916 1.00 88.50 307 VAL A O 1
ATOM 2383 N N . LEU A 1 308 ? -5.457 -13.668 -2.082 1.00 88.50 308 LEU A N 1
ATOM 2384 C CA . LEU A 1 308 ? -5.953 -13.444 -0.726 1.00 88.50 308 LEU A CA 1
ATOM 2385 C C . LEU A 1 308 ? -7.007 -12.331 -0.709 1.00 88.50 308 LEU A C 1
ATOM 2387 O O . LEU A 1 308 ? -8.040 -12.492 -0.053 1.00 88.50 308 LEU A O 1
ATOM 2391 N N . ARG A 1 309 ? -6.816 -11.258 -1.491 1.00 84.31 309 ARG A N 1
ATOM 2392 C CA . ARG A 1 309 ? -7.786 -10.160 -1.640 1.00 84.31 309 ARG A CA 1
ATOM 2393 C C . ARG A 1 309 ? -9.159 -10.659 -2.092 1.00 84.31 309 ARG A C 1
ATOM 2395 O O . ARG A 1 309 ? -10.173 -10.170 -1.597 1.00 84.31 309 ARG A O 1
ATOM 2402 N N . LEU A 1 310 ? -9.192 -11.658 -2.976 1.00 80.44 310 LEU A N 1
ATOM 2403 C CA . LEU A 1 310 ? -10.424 -12.281 -3.478 1.00 80.44 310 LEU A CA 1
ATOM 2404 C C . LEU A 1 310 ? -11.050 -13.295 -2.504 1.00 80.44 310 LEU A C 1
ATOM 2406 O O . LEU A 1 310 ? -12.206 -13.678 -2.683 1.00 80.44 310 LEU A O 1
ATOM 2410 N N . LYS A 1 311 ? -10.313 -13.741 -1.477 1.00 76.19 311 LYS A N 1
ATOM 2411 C CA . LYS A 1 311 ? -10.767 -14.737 -0.489 1.00 76.19 311 LYS A CA 1
ATOM 2412 C C . LYS A 1 311 ? -10.454 -14.320 0.960 1.00 76.19 311 LYS A C 1
ATOM 2414 O O . LYS A 1 311 ? -9.792 -15.068 1.686 1.00 76.19 311 LYS A O 1
ATOM 2419 N N . PRO A 1 312 ? -10.966 -13.175 1.447 1.00 66.25 312 PRO A N 1
ATOM 2420 C CA . PRO A 1 312 ? -10.609 -12.644 2.759 1.00 66.25 312 PRO A CA 1
ATOM 2421 C C . PRO A 1 312 ? -11.351 -13.321 3.924 1.00 66.25 312 PRO A C 1
ATOM 2423 O O . PRO A 1 312 ? -11.384 -12.769 5.016 1.00 66.25 312 PRO A O 1
ATOM 2426 N N . ASP A 1 313 ? -12.005 -14.469 3.736 1.00 67.19 313 ASP A N 1
ATOM 2427 C CA . ASP A 1 313 ? -12.901 -15.032 4.757 1.00 67.19 313 ASP A CA 1
ATOM 2428 C C . ASP A 1 313 ? -12.154 -15.680 5.933 1.00 67.19 313 ASP A C 1
ATOM 2430 O O . ASP A 1 313 ? -12.679 -15.736 7.047 1.00 67.19 313 ASP A O 1
ATOM 2434 N N . SER A 1 314 ? -10.909 -16.111 5.719 1.00 79.81 314 SER A N 1
ATOM 2435 C CA . SER A 1 314 ? -10.053 -16.667 6.771 1.00 79.81 314 SER A CA 1
ATOM 2436 C C . SER A 1 314 ? -9.401 -15.570 7.610 1.00 79.81 314 SER A C 1
ATOM 2438 O O . SER A 1 314 ? -8.914 -14.580 7.065 1.00 79.81 314 SER A O 1
ATOM 2440 N N . LEU A 1 315 ? -9.319 -15.773 8.931 1.00 79.69 315 LEU A N 1
ATOM 2441 C CA . LEU A 1 315 ? -8.579 -14.883 9.832 1.00 79.69 315 LEU A CA 1
ATOM 2442 C C . LEU A 1 315 ? -7.127 -14.707 9.363 1.00 79.69 315 LEU A C 1
ATOM 2444 O O . LEU A 1 315 ? -6.657 -13.580 9.292 1.00 79.69 315 LEU A O 1
ATOM 2448 N N . ALA A 1 316 ? -6.465 -15.786 8.931 1.00 84.00 316 ALA A N 1
ATOM 2449 C CA . ALA A 1 316 ? -5.102 -15.715 8.409 1.00 84.00 316 ALA A CA 1
ATOM 2450 C C . ALA A 1 316 ? -4.992 -14.841 7.150 1.00 84.00 316 ALA A C 1
ATOM 2452 O O . ALA A 1 316 ? -4.076 -14.028 7.044 1.00 84.00 316 ALA A O 1
ATOM 2453 N N . ALA A 1 317 ? -5.961 -14.942 6.233 1.00 86.19 317 ALA A N 1
ATOM 2454 C CA . ALA A 1 317 ? -6.010 -14.077 5.057 1.00 86.19 317 ALA A CA 1
ATOM 2455 C C . ALA A 1 317 ? -6.216 -12.609 5.458 1.00 86.19 317 ALA A C 1
ATOM 2457 O O . ALA A 1 317 ? -5.477 -11.751 4.993 1.00 86.19 317 ALA A O 1
ATOM 2458 N N . LYS A 1 318 ? -7.157 -12.311 6.366 1.00 83.81 318 LYS A N 1
ATOM 2459 C CA . LYS A 1 318 ? -7.396 -10.938 6.856 1.00 83.81 318 LYS A CA 1
ATOM 2460 C C . LYS A 1 318 ? -6.163 -10.346 7.531 1.00 83.81 318 LYS A C 1
ATOM 2462 O O . LYS A 1 318 ? -5.834 -9.194 7.272 1.00 83.81 318 LYS A O 1
ATOM 2467 N N . THR A 1 319 ? -5.489 -11.137 8.362 1.00 85.12 319 THR A N 1
ATOM 2468 C CA . THR A 1 319 ? -4.280 -10.741 9.086 1.00 85.12 319 THR A CA 1
ATOM 2469 C C . THR A 1 319 ? -3.138 -10.400 8.129 1.00 85.12 319 THR A C 1
ATOM 2471 O O . THR A 1 319 ? -2.513 -9.358 8.295 1.00 85.12 319 THR A O 1
ATOM 2474 N N . VAL A 1 320 ? -2.900 -11.217 7.094 1.00 90.31 320 VAL A N 1
ATOM 2475 C CA . VAL A 1 320 ? -1.869 -10.927 6.080 1.00 90.31 320 VAL A CA 1
ATOM 2476 C C . VAL A 1 320 ? -2.274 -9.742 5.202 1.00 90.31 320 VAL A C 1
ATOM 2478 O O . VAL A 1 320 ? -1.489 -8.816 5.029 1.00 90.31 320 VAL A O 1
ATOM 2481 N N . ILE A 1 321 ? -3.511 -9.713 4.694 1.00 88.50 321 ILE A N 1
ATOM 2482 C CA . ILE A 1 321 ? -4.006 -8.621 3.839 1.00 88.50 321 ILE A CA 1
ATOM 2483 C C . ILE A 1 321 ? -3.971 -7.279 4.573 1.00 88.50 321 ILE A C 1
ATOM 2485 O O . ILE A 1 321 ? -3.646 -6.278 3.948 1.00 88.50 321 ILE A O 1
ATOM 2489 N N . GLY A 1 322 ? -4.264 -7.234 5.876 1.00 83.38 322 GLY A N 1
ATOM 2490 C CA . GLY A 1 322 ? -4.277 -5.993 6.663 1.00 83.38 322 GLY A CA 1
ATOM 2491 C C . GLY A 1 322 ? -2.929 -5.259 6.719 1.00 83.38 322 GLY A C 1
ATOM 2492 O O . GLY A 1 322 ? -2.898 -4.042 6.945 1.00 83.38 322 GLY A O 1
ATOM 2493 N N . ILE A 1 323 ? -1.830 -5.979 6.461 1.00 89.19 323 ILE A N 1
ATOM 2494 C CA . ILE A 1 323 ? -0.487 -5.405 6.318 1.00 89.19 323 ILE A CA 1
ATOM 2495 C C . ILE A 1 323 ? -0.407 -4.579 5.040 1.00 89.19 323 ILE A C 1
ATOM 2497 O O . ILE A 1 323 ? 0.114 -3.474 5.079 1.00 89.19 323 ILE A O 1
ATOM 2501 N N . PHE A 1 324 ? -0.959 -5.085 3.938 1.00 89.38 324 PHE A N 1
ATOM 2502 C CA . PHE A 1 324 ? -0.792 -4.508 2.604 1.00 89.38 324 PHE A CA 1
ATOM 2503 C C . PHE A 1 324 ? -1.963 -3.607 2.187 1.00 89.38 324 PHE A C 1
ATOM 2505 O O . PHE A 1 324 ? -1.807 -2.669 1.414 1.00 89.38 324 PHE A O 1
ATOM 2512 N N . TYR A 1 325 ? -3.153 -3.834 2.736 1.00 83.69 325 TYR A N 1
ATOM 2513 C CA . TYR A 1 325 ? -4.370 -3.125 2.359 1.00 83.69 325 TYR A CA 1
ATOM 2514 C C . TYR A 1 325 ? -5.107 -2.597 3.591 1.00 83.69 325 TYR A C 1
ATOM 2516 O O . TYR A 1 325 ? -5.178 -3.244 4.638 1.00 83.69 325 TYR A O 1
ATOM 2524 N N . ARG A 1 326 ? -5.702 -1.413 3.453 1.00 74.38 326 ARG A N 1
ATOM 2525 C CA . ARG A 1 326 ? -6.696 -0.851 4.375 1.00 74.38 326 ARG A CA 1
ATOM 2526 C C . ARG A 1 326 ? -8.089 -1.085 3.805 1.00 74.38 326 ARG A C 1
ATOM 2528 O O . ARG A 1 326 ? -8.246 -1.223 2.597 1.00 74.38 326 ARG A O 1
ATOM 2535 N N . ARG A 1 327 ? -9.108 -1.112 4.662 1.00 65.94 327 ARG A N 1
ATOM 2536 C CA . ARG A 1 327 ? -10.502 -1.103 4.207 1.00 65.94 327 ARG A CA 1
ATOM 2537 C C . ARG A 1 327 ? -11.057 0.310 4.248 1.00 65.94 327 ARG A C 1
ATOM 2539 O O . ARG A 1 327 ? -10.891 0.992 5.256 1.00 65.94 327 ARG A O 1
ATOM 2546 N N . ASN A 1 328 ? -11.713 0.734 3.175 1.00 58.84 328 ASN A N 1
ATOM 2547 C CA . ASN A 1 328 ? -12.482 1.976 3.191 1.00 58.84 328 ASN A CA 1
ATOM 2548 C C . ASN A 1 328 ? -13.868 1.771 3.823 1.00 58.84 328 ASN A C 1
ATOM 2550 O O . ASN A 1 328 ? -14.222 0.675 4.265 1.00 58.84 328 ASN A O 1
ATOM 2554 N N . GLU A 1 329 ? -14.669 2.836 3.855 1.00 47.75 329 GLU A N 1
ATOM 2555 C CA . GLU A 1 329 ? -16.031 2.820 4.410 1.00 47.75 329 GLU A CA 1
ATOM 2556 C C . GLU A 1 329 ? -16.986 1.880 3.652 1.00 47.75 329 GLU A C 1
ATOM 2558 O O . GLU A 1 329 ? -17.999 1.453 4.204 1.00 47.75 329 GLU A O 1
ATOM 2563 N N . MET A 1 330 ? -16.624 1.505 2.422 1.00 48.69 330 MET A N 1
ATOM 2564 C CA . MET A 1 330 ? -17.342 0.566 1.558 1.00 48.69 330 MET A CA 1
ATOM 2565 C C . MET A 1 330 ? -16.807 -0.874 1.665 1.00 48.69 330 MET A C 1
ATOM 2567 O O . MET A 1 330 ? -17.264 -1.754 0.941 1.00 48.69 330 MET A O 1
ATOM 2571 N N . PHE A 1 331 ? -15.883 -1.137 2.600 1.00 59.38 331 PHE A N 1
ATOM 2572 C CA . PHE A 1 331 ? -15.194 -2.419 2.809 1.00 59.38 331 PHE A CA 1
ATOM 2573 C C . PHE A 1 331 ? -14.287 -2.876 1.655 1.00 59.38 331 PHE A C 1
ATOM 2575 O O . PHE A 1 331 ? -13.868 -4.037 1.630 1.00 59.38 331 PHE A O 1
ATOM 2582 N N . GLU A 1 332 ? -13.931 -1.977 0.742 1.00 63.66 332 GLU A N 1
ATOM 2583 C CA . GLU A 1 332 ? -12.996 -2.249 -0.349 1.00 63.66 332 GLU A CA 1
ATOM 2584 C C . GLU A 1 332 ? -11.553 -2.173 0.145 1.00 63.66 332 GLU A C 1
ATOM 2586 O O . GLU A 1 332 ? -11.215 -1.372 1.021 1.00 63.66 332 GLU A O 1
ATOM 2591 N N . PHE A 1 333 ? -10.692 -3.007 -0.434 1.00 73.81 333 PHE A N 1
ATOM 2592 C CA . PHE A 1 333 ? -9.271 -3.037 -0.113 1.00 73.81 333 PHE A CA 1
ATOM 2593 C C . PHE A 1 333 ? -8.520 -1.948 -0.881 1.00 73.81 333 PHE A C 1
ATOM 2595 O O . PHE A 1 333 ? -8.324 -2.052 -2.088 1.00 73.81 333 PHE A O 1
ATOM 2602 N N . ILE A 1 334 ? -8.060 -0.928 -0.160 1.00 71.50 334 ILE A N 1
ATOM 2603 C CA . ILE A 1 334 ? -7.174 0.118 -0.667 1.00 71.50 334 ILE A CA 1
ATOM 2604 C C . ILE A 1 334 ? -5.731 -0.262 -0.318 1.00 71.50 334 ILE A C 1
ATOM 2606 O O . ILE A 1 334 ? -5.445 -0.457 0.866 1.00 71.50 334 ILE A O 1
ATOM 2610 N N . PRO A 1 335 ? -4.819 -0.381 -1.295 1.00 76.12 335 PRO A N 1
ATOM 2611 C CA . PRO A 1 335 ? -3.414 -0.663 -1.015 1.00 76.12 335 PRO A CA 1
ATOM 2612 C C . PRO A 1 335 ? -2.796 0.440 -0.146 1.00 76.12 335 PRO A C 1
ATOM 2614 O O . PRO A 1 335 ? -3.106 1.624 -0.270 1.00 76.12 335 PRO A O 1
ATOM 2617 N N . ARG A 1 336 ? -1.921 0.044 0.776 1.00 80.62 336 ARG A N 1
ATOM 2618 C CA . ARG A 1 336 ? -1.047 0.975 1.495 1.00 80.62 336 ARG A CA 1
ATOM 2619 C C . ARG A 1 336 ? 0.086 1.421 0.578 1.00 80.62 336 ARG A C 1
ATOM 2621 O O . ARG A 1 336 ? 0.423 0.731 -0.377 1.00 80.62 336 ARG A O 1
ATOM 2628 N N . TRP A 1 337 ? 0.747 2.517 0.933 1.00 72.81 337 TRP A N 1
ATOM 2629 C CA . TRP A 1 337 ? 1.820 3.099 0.126 1.00 72.81 337 TRP A CA 1
ATOM 2630 C C . TRP A 1 337 ? 2.943 2.105 -0.230 1.00 72.81 337 TRP A C 1
ATOM 2632 O O . TRP A 1 337 ? 3.282 1.940 -1.396 1.00 72.81 337 TRP A O 1
ATOM 2642 N N . HIS A 1 338 ? 3.446 1.328 0.737 1.00 80.44 338 HIS A N 1
ATOM 2643 C CA . HIS A 1 338 ? 4.459 0.298 0.451 1.00 80.44 338 HIS A CA 1
ATOM 2644 C C . HIS A 1 338 ? 3.936 -0.835 -0.457 1.00 80.44 338 HIS A C 1
ATOM 2646 O O . HIS A 1 338 ? 4.717 -1.494 -1.136 1.00 80.44 338 HIS A O 1
ATOM 2652 N N . SER A 1 339 ? 2.621 -1.074 -0.474 1.00 83.06 339 SER A N 1
ATOM 2653 C CA . SER A 1 339 ? 1.991 -2.073 -1.347 1.00 83.06 339 SER A CA 1
ATOM 2654 C C . SER A 1 339 ? 1.824 -1.569 -2.773 1.00 83.06 339 SER A C 1
ATOM 2656 O O . SER A 1 339 ? 1.935 -2.365 -3.698 1.00 83.06 339 SER A O 1
ATOM 2658 N N . GLU A 1 340 ? 1.628 -0.262 -2.960 1.00 77.62 340 GLU A N 1
ATOM 2659 C CA . GLU A 1 340 ? 1.686 0.364 -4.285 1.00 77.62 340 GLU A CA 1
ATOM 2660 C C . GLU A 1 340 ? 3.082 0.199 -4.901 1.00 77.62 340 GLU A C 1
ATOM 2662 O O . GLU A 1 340 ? 3.190 -0.175 -6.064 1.00 77.62 340 GLU A O 1
ATOM 2667 N N . ILE A 1 341 ? 4.150 0.364 -4.108 1.00 75.94 341 ILE A N 1
ATOM 2668 C CA . ILE A 1 341 ? 5.530 0.121 -4.567 1.00 75.94 341 ILE A CA 1
ATOM 2669 C C . ILE A 1 341 ? 5.750 -1.353 -4.925 1.00 75.94 341 ILE A C 1
ATOM 2671 O O . ILE A 1 341 ? 6.300 -1.648 -5.983 1.00 75.94 341 ILE A O 1
ATOM 2675 N N . LEU A 1 342 ? 5.299 -2.286 -4.079 1.00 81.12 342 LEU A N 1
ATOM 2676 C CA . LEU A 1 342 ? 5.380 -3.723 -4.377 1.00 81.12 342 LEU A CA 1
ATOM 2677 C C . LEU A 1 342 ? 4.619 -4.085 -5.661 1.00 81.12 342 LEU A C 1
ATOM 2679 O O . LEU A 1 342 ? 5.095 -4.902 -6.448 1.00 81.12 342 LEU A O 1
ATOM 2683 N N . ALA A 1 343 ? 3.469 -3.452 -5.916 1.00 76.44 343 ALA A N 1
ATOM 2684 C CA . ALA A 1 343 ? 2.664 -3.686 -7.115 1.00 76.44 343 ALA A CA 1
ATOM 2685 C C . ALA A 1 343 ? 3.360 -3.261 -8.421 1.00 76.44 343 ALA A C 1
ATOM 2687 O O . ALA A 1 343 ? 2.909 -3.645 -9.504 1.00 76.44 343 ALA A O 1
ATOM 2688 N N . LEU A 1 344 ? 4.461 -2.506 -8.340 1.00 66.94 344 LEU A N 1
ATOM 2689 C CA . LEU A 1 344 ? 5.283 -2.128 -9.486 1.00 66.94 344 LEU A CA 1
ATOM 2690 C C . LEU A 1 344 ? 6.314 -3.193 -9.901 1.00 66.94 344 LEU A C 1
ATOM 2692 O O . LEU A 1 344 ? 7.168 -2.877 -10.717 1.00 66.94 344 LEU A O 1
ATOM 2696 N N . ASN A 1 345 ? 6.240 -4.423 -9.368 1.00 68.12 345 ASN A N 1
ATOM 2697 C CA . ASN A 1 345 ? 6.979 -5.624 -9.803 1.00 68.12 345 ASN A CA 1
ATOM 2698 C C . ASN A 1 345 ? 8.416 -5.366 -10.305 1.00 68.12 345 ASN A C 1
ATOM 2700 O O . ASN A 1 345 ? 8.627 -5.090 -11.484 1.00 68.12 345 ASN A O 1
ATOM 2704 N N . GLY A 1 346 ? 9.424 -5.575 -9.459 1.00 65.81 346 GLY A N 1
ATOM 2705 C CA . GLY A 1 346 ? 10.831 -5.425 -9.847 1.00 65.81 346 GLY A CA 1
ATOM 2706 C C . GLY A 1 346 ? 11.447 -4.100 -9.408 1.00 65.81 346 GLY A C 1
ATOM 2707 O O . GLY A 1 346 ? 12.668 -3.996 -9.346 1.00 65.81 346 GLY A O 1
ATOM 2708 N N . GLN A 1 347 ? 10.634 -3.110 -9.027 1.00 74.50 347 GLN A N 1
ATOM 2709 C CA . GLN A 1 347 ? 11.121 -1.851 -8.454 1.00 74.50 347 GLN A CA 1
ATOM 2710 C C . GLN A 1 347 ? 11.848 -2.094 -7.128 1.00 74.50 347 GLN A C 1
ATOM 2712 O O . GLN A 1 347 ? 13.031 -1.775 -6.998 1.00 74.50 347 GLN A O 1
ATOM 2717 N N . LEU A 1 348 ? 11.166 -2.709 -6.156 1.00 78.31 348 LEU A N 1
ATOM 2718 C CA . LEU A 1 348 ? 11.732 -2.891 -4.823 1.00 78.31 348 LEU A CA 1
ATOM 2719 C C . LEU A 1 348 ? 12.788 -4.000 -4.816 1.00 78.31 348 LEU A C 1
ATOM 2721 O O . LEU A 1 348 ? 13.856 -3.824 -4.232 1.00 78.31 348 LEU A O 1
ATOM 2725 N N . SER A 1 349 ? 12.536 -5.120 -5.507 1.00 78.44 349 SER A N 1
ATOM 2726 C CA . SER A 1 349 ? 13.538 -6.190 -5.610 1.00 78.44 349 SER A CA 1
ATOM 2727 C C . SER A 1 349 ? 14.776 -5.776 -6.409 1.00 78.44 349 SER A C 1
ATOM 2729 O O . SER A 1 349 ? 15.877 -6.168 -6.028 1.00 78.44 349 SER A O 1
ATOM 2731 N N . GLY A 1 350 ? 14.633 -4.963 -7.461 1.00 72.12 350 GLY A N 1
ATOM 2732 C CA . GLY A 1 350 ? 15.751 -4.426 -8.239 1.00 72.12 350 GLY A CA 1
ATOM 2733 C C . GLY A 1 350 ? 16.631 -3.489 -7.412 1.00 72.12 350 GLY A C 1
ATOM 2734 O O . GLY A 1 350 ? 17.853 -3.657 -7.386 1.00 72.12 350 GLY A O 1
ATOM 2735 N N . TRP A 1 351 ? 16.018 -2.577 -6.652 1.00 80.62 351 TRP A N 1
ATOM 2736 C CA . TRP A 1 351 ? 16.742 -1.719 -5.712 1.00 80.62 351 TRP A CA 1
ATOM 2737 C C . TRP A 1 351 ? 17.437 -2.529 -4.608 1.00 80.62 351 TRP A C 1
ATOM 2739 O O . TRP A 1 351 ? 18.613 -2.311 -4.318 1.00 80.62 351 TRP A O 1
ATOM 2749 N N . CYS A 1 352 ? 16.772 -3.547 -4.052 1.00 81.25 352 CYS A N 1
ATOM 2750 C CA . CYS A 1 352 ? 17.373 -4.428 -3.048 1.00 81.25 352 CYS A CA 1
ATOM 2751 C C . CYS A 1 352 ? 18.601 -5.213 -3.554 1.00 81.25 352 CYS A C 1
ATOM 2753 O O . CYS A 1 352 ? 19.387 -5.708 -2.750 1.00 81.25 352 CYS A O 1
ATOM 2755 N N . GLN A 1 353 ? 18.805 -5.324 -4.870 1.00 73.75 353 GLN A N 1
ATOM 2756 C CA . GLN A 1 353 ? 19.986 -5.969 -5.459 1.00 73.75 353 GLN A CA 1
ATOM 2757 C C . GLN A 1 353 ? 21.182 -5.021 -5.641 1.00 73.75 353 GLN A C 1
ATOM 2759 O O . GLN A 1 353 ? 22.254 -5.455 -6.088 1.00 73.75 353 GLN A O 1
ATOM 2764 N N . LEU A 1 354 ? 21.020 -3.734 -5.337 1.00 71.69 354 LEU A N 1
ATOM 2765 C CA . LEU A 1 354 ? 22.103 -2.764 -5.364 1.00 71.69 354 LEU A CA 1
ATOM 2766 C C . LEU A 1 354 ? 23.102 -3.031 -4.227 1.00 71.69 354 LEU A C 1
ATOM 2768 O O . LEU A 1 354 ? 22.729 -3.366 -3.099 1.00 71.69 354 LEU A O 1
ATOM 2772 N N . GLU A 1 355 ? 24.393 -2.901 -4.531 1.00 69.25 355 GLU A N 1
ATOM 2773 C CA . GLU A 1 355 ? 25.473 -3.108 -3.566 1.00 69.25 355 GLU A CA 1
ATOM 2774 C C . GLU A 1 355 ? 26.288 -1.837 -3.366 1.00 69.25 355 GLU A C 1
ATOM 2776 O O . GLU A 1 355 ? 26.762 -1.263 -4.351 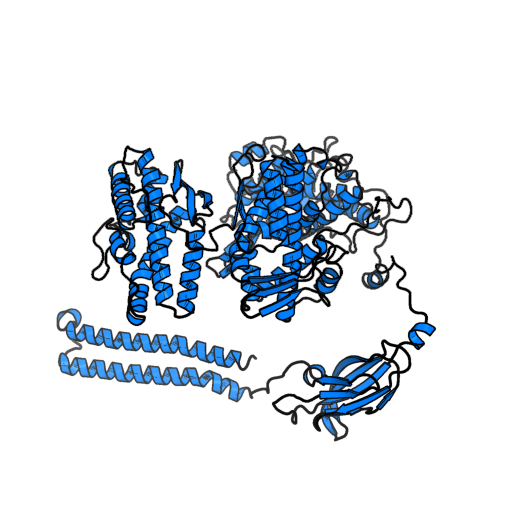1.00 69.25 355 GLU A O 1
ATOM 2781 N N . PRO A 1 356 ? 26.504 -1.427 -2.105 1.00 64.69 356 PRO A N 1
ATOM 2782 C CA . PRO A 1 356 ? 27.457 -0.374 -1.812 1.00 64.69 356 PRO A CA 1
ATOM 2783 C C . PRO A 1 356 ? 28.864 -0.751 -2.275 1.00 64.69 356 PRO A C 1
ATOM 2785 O O . PRO A 1 356 ? 29.275 -1.906 -2.151 1.00 64.69 356 PRO A O 1
ATOM 2788 N N . GLY A 1 357 ? 29.607 0.230 -2.787 1.00 59.47 357 GLY A N 1
ATOM 2789 C CA . GLY A 1 357 ? 30.968 0.031 -3.289 1.00 59.47 357 GLY A CA 1
ATOM 2790 C C . GLY A 1 357 ? 31.067 -0.442 -4.742 1.00 59.47 357 GLY A C 1
ATOM 2791 O O . GLY A 1 357 ? 32.160 -0.802 -5.169 1.00 59.47 357 GLY A O 1
ATOM 2792 N N . TYR A 1 358 ? 29.964 -0.435 -5.501 1.00 55.16 358 TYR A N 1
ATOM 2793 C CA . TYR A 1 358 ? 29.976 -0.712 -6.940 1.00 55.16 358 TYR A CA 1
ATOM 2794 C C . TYR A 1 358 ? 29.315 0.417 -7.748 1.00 55.16 358 TYR A C 1
ATOM 2796 O O . TYR A 1 358 ? 28.101 0.628 -7.682 1.00 55.16 358 TYR A O 1
ATOM 2804 N N . GLY A 1 359 ? 30.072 1.065 -8.640 1.00 64.88 359 GLY A N 1
ATOM 2805 C CA . GLY A 1 359 ? 29.579 2.126 -9.531 1.00 64.88 359 GLY A CA 1
ATOM 2806 C C . GLY A 1 359 ? 29.103 3.362 -8.769 1.00 64.88 359 GLY A C 1
ATOM 2807 O O . GLY A 1 359 ? 29.840 3.868 -7.941 1.00 64.88 359 GLY A O 1
ATOM 2808 N N . GLU A 1 360 ? 27.886 3.858 -9.020 1.00 58.78 360 GLU A N 1
ATOM 2809 C CA . GLU A 1 360 ? 27.402 5.103 -8.389 1.00 58.78 360 GLU A CA 1
ATOM 2810 C C . GLU A 1 360 ? 27.285 4.997 -6.858 1.00 58.78 360 GLU A C 1
ATOM 2812 O O . GLU A 1 360 ? 27.436 5.990 -6.159 1.00 58.78 360 GLU A O 1
ATOM 2817 N N . LEU A 1 361 ? 27.129 3.782 -6.319 1.00 67.44 361 LEU A N 1
ATOM 2818 C CA . LEU A 1 361 ? 27.093 3.513 -4.876 1.00 67.44 361 LEU A CA 1
ATOM 2819 C C . LEU A 1 361 ? 28.484 3.374 -4.233 1.00 67.44 361 LEU A C 1
ATOM 2821 O O . LEU A 1 361 ? 28.594 2.951 -3.082 1.00 67.44 361 LEU A O 1
ATOM 2825 N N . GLU A 1 362 ? 29.558 3.693 -4.961 1.00 69.56 362 GLU A N 1
ATOM 2826 C CA . GLU A 1 362 ? 30.863 3.996 -4.356 1.00 69.56 362 GLU A CA 1
ATOM 2827 C C . GLU A 1 362 ? 30.842 5.345 -3.629 1.00 69.56 362 GLU A C 1
ATOM 2829 O O . GLU A 1 362 ? 31.589 5.530 -2.668 1.00 69.56 362 GLU A O 1
ATOM 2834 N N . ASP A 1 363 ? 29.974 6.266 -4.059 1.00 73.88 363 ASP A N 1
ATOM 2835 C CA . ASP A 1 363 ? 29.798 7.568 -3.430 1.00 73.88 363 ASP A CA 1
ATOM 2836 C C . ASP A 1 363 ? 28.839 7.463 -2.221 1.00 73.88 363 ASP A C 1
ATOM 2838 O O . ASP A 1 363 ? 27.664 7.093 -2.377 1.00 73.88 363 ASP A O 1
ATOM 2842 N N . PRO A 1 364 ? 29.297 7.798 -0.998 1.00 79.12 364 PRO A N 1
ATOM 2843 C CA . PRO A 1 364 ? 28.444 7.838 0.186 1.00 79.12 364 PRO A CA 1
ATOM 2844 C C . PRO A 1 364 ? 27.241 8.783 0.059 1.00 79.12 364 PRO A C 1
ATOM 2846 O O . PRO A 1 364 ? 26.205 8.513 0.671 1.00 79.12 364 PRO A O 1
ATOM 2849 N N . GLU A 1 365 ? 27.341 9.856 -0.732 1.00 79.00 365 GLU A N 1
ATOM 2850 C CA . GLU A 1 365 ? 26.223 10.785 -0.950 1.00 79.00 365 GLU A CA 1
ATOM 2851 C C . GLU A 1 365 ? 25.113 10.149 -1.797 1.00 79.00 365 GLU A C 1
ATOM 2853 O O . GLU A 1 365 ? 23.931 10.373 -1.532 1.00 79.00 365 GLU A O 1
ATOM 2858 N N . VAL A 1 366 ? 25.460 9.277 -2.749 1.00 76.44 366 VAL A N 1
ATOM 2859 C CA . VAL A 1 366 ? 24.468 8.498 -3.508 1.00 76.44 366 VAL A CA 1
ATOM 2860 C C . VAL A 1 366 ? 23.795 7.470 -2.598 1.00 76.44 366 VAL A C 1
ATOM 2862 O O . VAL A 1 366 ? 22.572 7.346 -2.615 1.00 76.44 366 VAL A O 1
ATOM 2865 N N . CYS A 1 367 ? 24.558 6.790 -1.731 1.00 80.06 367 CYS A N 1
ATOM 2866 C CA . CYS A 1 367 ? 23.985 5.884 -0.724 1.00 80.06 367 CYS A CA 1
ATOM 2867 C C . CYS A 1 367 ? 23.006 6.614 0.206 1.00 80.06 367 CYS A C 1
ATOM 2869 O O . CYS A 1 367 ? 21.947 6.079 0.535 1.00 80.06 367 CYS A O 1
ATOM 2871 N N . LYS A 1 368 ? 23.342 7.846 0.606 1.00 82.62 368 LYS A N 1
ATOM 2872 C CA . LYS A 1 368 ? 22.463 8.707 1.399 1.00 82.62 368 LYS A CA 1
ATOM 2873 C C . LYS A 1 368 ? 21.186 9.062 0.636 1.00 82.62 368 LYS A C 1
ATOM 2875 O O . LYS A 1 368 ? 20.107 8.891 1.192 1.00 82.62 368 LYS A O 1
ATOM 2880 N N . LEU A 1 369 ? 21.285 9.502 -0.619 1.00 79.81 369 LEU A N 1
ATOM 2881 C CA . LEU A 1 369 ? 20.116 9.836 -1.440 1.00 79.81 369 LEU A CA 1
ATOM 2882 C C . LEU A 1 369 ? 19.182 8.626 -1.607 1.00 79.81 369 LEU A C 1
ATOM 2884 O O . LEU A 1 369 ? 17.973 8.732 -1.411 1.00 79.81 369 LEU A O 1
ATOM 2888 N N . GLU A 1 370 ? 19.745 7.459 -1.914 1.00 81.25 370 GLU A N 1
ATOM 2889 C CA . GLU A 1 370 ? 18.980 6.222 -2.081 1.00 81.25 370 GLU A CA 1
ATOM 2890 C C . GLU A 1 370 ? 18.347 5.730 -0.774 1.00 81.25 370 GLU A C 1
ATOM 2892 O O . GLU A 1 370 ? 17.221 5.218 -0.774 1.00 81.25 370 GLU A O 1
ATOM 2897 N N . PHE A 1 371 ? 19.040 5.929 0.349 1.00 84.94 371 PHE A N 1
ATOM 2898 C CA . PHE A 1 371 ? 18.480 5.725 1.679 1.00 84.94 371 PHE A CA 1
ATOM 2899 C C . PHE A 1 371 ? 17.292 6.668 1.917 1.00 84.94 371 PHE A C 1
ATOM 2901 O O . PHE A 1 371 ? 16.211 6.190 2.263 1.00 84.94 371 PHE A O 1
ATOM 2908 N N . GLU A 1 372 ? 17.437 7.977 1.660 1.00 81.81 372 GLU A N 1
ATOM 2909 C CA . GLU A 1 372 ? 16.345 8.952 1.812 1.00 81.81 372 GLU A CA 1
ATOM 2910 C C . GLU A 1 372 ? 15.092 8.548 1.010 1.00 81.81 372 GLU A C 1
ATOM 2912 O O . GLU A 1 372 ? 13.975 8.654 1.523 1.00 81.81 372 GLU A O 1
ATOM 2917 N N . LYS A 1 373 ? 15.263 8.021 -0.211 1.00 78.81 373 LYS A N 1
ATOM 2918 C CA . LYS A 1 373 ? 14.151 7.567 -1.064 1.00 78.81 373 LYS A CA 1
ATOM 2919 C C . LYS A 1 373 ? 13.352 6.406 -0.452 1.00 78.81 373 LYS A C 1
ATOM 2921 O O . LYS A 1 373 ? 12.127 6.416 -0.526 1.00 78.81 373 LYS A O 1
ATOM 2926 N N . HIS A 1 374 ? 14.013 5.418 0.161 1.00 84.00 374 HIS A N 1
ATOM 2927 C CA . HIS A 1 374 ? 13.378 4.147 0.567 1.00 84.00 374 HIS A CA 1
ATOM 2928 C C . HIS A 1 374 ? 13.075 4.024 2.069 1.00 84.00 374 HIS A C 1
ATOM 2930 O O . HIS A 1 374 ? 12.356 3.110 2.490 1.00 84.00 374 HIS A O 1
ATOM 2936 N N . VAL A 1 375 ? 13.568 4.952 2.895 1.00 85.88 375 VAL A N 1
ATOM 2937 C CA . VAL A 1 375 ? 13.224 5.050 4.325 1.00 85.88 375 VAL A CA 1
ATOM 2938 C C . VAL A 1 375 ? 11.705 5.082 4.573 1.00 85.88 375 VAL A C 1
ATOM 2940 O O . VAL A 1 375 ? 11.248 4.339 5.452 1.00 85.88 375 VAL A O 1
ATOM 2943 N N . PRO A 1 376 ? 10.888 5.861 3.826 1.00 81.00 376 PRO A N 1
ATOM 2944 C CA . PRO A 1 376 ? 9.435 5.854 4.001 1.00 81.00 376 PRO A CA 1
ATOM 2945 C C . PRO A 1 376 ? 8.812 4.462 3.814 1.00 81.00 376 PRO A C 1
ATOM 2947 O O . PRO A 1 376 ? 7.889 4.108 4.548 1.00 81.00 376 PRO A O 1
ATOM 2950 N N . THR A 1 377 ? 9.363 3.637 2.913 1.00 84.69 377 THR A N 1
ATOM 2951 C CA . THR A 1 377 ? 8.857 2.285 2.609 1.00 84.69 377 THR A CA 1
ATOM 2952 C C . THR A 1 377 ? 8.987 1.372 3.808 1.00 84.69 377 THR A C 1
ATOM 2954 O O . THR A 1 377 ? 8.004 0.760 4.232 1.00 84.69 377 THR A O 1
ATOM 2957 N N . LEU A 1 378 ? 10.183 1.316 4.403 1.00 90.00 378 LEU A N 1
ATOM 2958 C CA . LEU A 1 378 ? 10.399 0.507 5.597 1.00 90.00 378 LEU A CA 1
ATOM 2959 C C . LEU A 1 378 ? 9.572 1.038 6.773 1.00 90.00 378 LEU A C 1
ATOM 2961 O O . LEU A 1 378 ? 8.974 0.245 7.499 1.00 90.00 378 LEU A O 1
ATOM 2965 N N . ARG A 1 379 ? 9.493 2.364 6.949 1.00 85.62 379 ARG A N 1
ATOM 2966 C CA . ARG A 1 379 ? 8.704 2.982 8.024 1.00 85.62 379 ARG A CA 1
ATOM 2967 C C . ARG A 1 379 ? 7.233 2.567 7.957 1.00 85.62 379 ARG A C 1
ATOM 2969 O O . ARG A 1 379 ? 6.700 2.097 8.961 1.00 85.62 379 ARG A O 1
ATOM 2976 N N . GLU A 1 380 ? 6.599 2.695 6.793 1.00 80.94 380 GLU A N 1
ATOM 2977 C CA . GLU A 1 380 ? 5.200 2.293 6.597 1.00 80.94 380 GLU A CA 1
ATOM 2978 C C . GLU A 1 380 ? 4.994 0.791 6.809 1.00 80.94 380 GLU A C 1
ATOM 2980 O O . GLU A 1 380 ? 3.980 0.377 7.380 1.00 80.94 380 GLU A O 1
ATOM 2985 N N . TRP A 1 381 ? 5.955 -0.035 6.387 1.00 89.12 381 TRP A N 1
ATOM 2986 C CA . TRP A 1 381 ? 5.866 -1.477 6.590 1.00 89.12 381 TRP A CA 1
ATOM 2987 C C . TRP A 1 381 ? 5.916 -1.827 8.078 1.00 89.12 381 TRP A C 1
ATOM 2989 O O . TRP A 1 381 ? 5.031 -2.523 8.567 1.00 89.12 381 TRP A O 1
ATOM 2999 N N . LEU A 1 382 ? 6.885 -1.285 8.825 1.00 88.31 382 LEU A N 1
ATOM 3000 C CA . LEU A 1 382 ? 7.031 -1.538 10.263 1.00 88.31 382 LEU A CA 1
ATOM 3001 C C . LEU A 1 382 ? 5.794 -1.115 11.068 1.00 88.31 382 LEU A C 1
ATOM 3003 O O . LEU A 1 382 ? 5.392 -1.830 11.988 1.00 88.31 382 LEU A O 1
ATOM 3007 N N . VAL A 1 383 ? 5.151 -0.004 10.693 1.00 80.31 383 VAL A N 1
ATOM 3008 C CA . VAL A 1 383 ? 3.876 0.423 11.291 1.00 80.31 383 VAL A CA 1
ATOM 3009 C C . VAL A 1 383 ? 2.767 -0.591 10.990 1.00 80.31 383 VAL A C 1
ATOM 3011 O O . VAL A 1 383 ? 2.053 -1.015 11.899 1.00 80.31 383 VAL A O 1
ATOM 3014 N N . ALA A 1 384 ? 2.644 -1.039 9.737 1.00 82.38 384 ALA A N 1
ATOM 3015 C CA . ALA A 1 384 ? 1.634 -2.021 9.341 1.00 82.38 384 ALA A CA 1
ATOM 3016 C C . ALA A 1 384 ? 1.840 -3.408 9.990 1.00 82.38 384 ALA A C 1
ATOM 3018 O O . ALA A 1 384 ? 0.871 -4.144 10.196 1.00 82.38 384 ALA A O 1
ATOM 3019 N N . LEU A 1 385 ? 3.078 -3.757 10.360 1.00 87.81 385 LEU A N 1
ATOM 3020 C CA . LEU A 1 385 ? 3.408 -5.025 11.015 1.00 87.81 385 LEU A CA 1
ATOM 3021 C C . LEU A 1 385 ? 2.895 -5.141 12.448 1.00 87.81 385 LEU A C 1
ATOM 3023 O O . LEU A 1 385 ? 2.718 -6.265 12.915 1.00 87.81 385 LEU A O 1
ATOM 3027 N N . GLY A 1 386 ? 2.646 -4.034 13.154 1.00 81.06 386 GLY A N 1
ATOM 3028 C CA . GLY A 1 386 ? 2.259 -4.077 14.569 1.00 81.06 386 GLY A CA 1
ATOM 3029 C C . GLY A 1 386 ? 1.059 -4.997 14.829 1.00 81.06 386 GLY A C 1
ATOM 3030 O O . GLY A 1 386 ? 1.130 -5.882 15.683 1.00 81.06 386 GLY A O 1
ATOM 3031 N N . GLY A 1 387 ? -0.009 -4.842 14.035 1.00 77.56 387 GLY A N 1
ATOM 3032 C CA . GLY A 1 387 ? -1.219 -5.675 14.105 1.00 77.56 387 GLY A CA 1
ATOM 3033 C C . GLY A 1 387 ? -0.942 -7.151 13.842 1.00 77.56 387 GLY A C 1
ATOM 3034 O O . GLY A 1 387 ? -1.348 -8.018 14.618 1.00 77.56 387 GLY A O 1
ATOM 3035 N N . TYR A 1 388 ? -0.188 -7.419 12.776 1.00 87.56 388 TYR A N 1
ATOM 3036 C CA . TYR A 1 388 ? 0.228 -8.763 12.397 1.00 87.56 388 TYR A CA 1
ATOM 3037 C C . TYR A 1 388 ? 0.982 -9.448 13.542 1.00 87.56 388 TYR A C 1
ATOM 3039 O O . TYR A 1 388 ? 0.513 -10.459 14.064 1.00 87.56 388 TYR A O 1
ATOM 3047 N N . LEU A 1 389 ? 2.070 -8.839 14.016 1.00 88.19 389 LEU A N 1
ATOM 3048 C CA . LEU A 1 389 ? 2.978 -9.434 14.997 1.00 88.19 389 LEU A CA 1
ATOM 3049 C C . LEU A 1 389 ? 2.321 -9.705 16.353 1.00 88.19 389 LEU A C 1
ATOM 3051 O O . LEU A 1 389 ? 2.671 -10.677 17.023 1.00 88.19 389 LEU A O 1
ATOM 3055 N N . GLN A 1 390 ? 1.331 -8.902 16.756 1.00 80.94 390 GLN A N 1
ATOM 3056 C CA . GLN A 1 390 ? 0.576 -9.177 17.981 1.00 80.94 390 GLN A CA 1
ATOM 3057 C C . GLN A 1 390 ? -0.343 -10.396 17.865 1.00 80.94 390 GLN A C 1
ATOM 3059 O O . GLN A 1 390 ? -0.577 -11.072 18.870 1.00 80.94 390 GLN A O 1
ATOM 3064 N N . SER A 1 391 ? -0.825 -10.688 16.657 1.00 79.56 391 SER A N 1
ATOM 3065 C CA . SER A 1 391 ? -1.711 -11.819 16.357 1.00 79.56 391 SER A CA 1
ATOM 3066 C C . SER A 1 391 ? -0.976 -13.102 15.945 1.00 79.56 391 SER A C 1
ATOM 3068 O O . SER A 1 391 ? -1.623 -14.130 15.723 1.00 79.56 391 SER A O 1
ATOM 3070 N N . THR A 1 392 ? 0.358 -13.056 15.860 1.00 86.56 392 THR A N 1
ATOM 3071 C CA . THR A 1 392 ? 1.188 -14.167 15.385 1.00 86.56 392 THR A CA 1
ATOM 3072 C C . THR A 1 392 ? 2.228 -14.639 16.393 1.00 86.56 392 THR A C 1
ATOM 3074 O O . THR A 1 392 ? 2.795 -13.842 17.138 1.00 86.56 392 THR A O 1
ATOM 3077 N N . GLU A 1 393 ? 2.551 -15.928 16.349 1.00 85.94 393 GLU A N 1
ATOM 3078 C CA . GLU A 1 393 ? 3.734 -16.500 17.003 1.00 85.94 393 GLU A CA 1
ATOM 3079 C C . GLU A 1 393 ? 4.679 -17.071 15.946 1.00 85.94 393 GLU A C 1
ATOM 3081 O O . GLU A 1 393 ? 4.217 -17.688 14.990 1.00 85.94 393 GLU A O 1
ATOM 3086 N N . HIS A 1 394 ? 5.986 -16.871 16.124 1.00 89.06 394 HIS A N 1
ATOM 3087 C CA . HIS A 1 394 ? 7.016 -17.278 15.169 1.00 89.06 394 HIS A CA 1
ATOM 3088 C C . HIS A 1 394 ? 7.968 -18.291 15.796 1.00 89.06 394 HIS A C 1
ATOM 3090 O O . HIS A 1 394 ? 8.439 -18.083 16.915 1.00 89.06 394 HIS A O 1
ATOM 3096 N N . PHE A 1 395 ? 8.308 -19.331 15.042 1.00 88.44 395 PHE A N 1
ATOM 3097 C CA . PHE A 1 395 ? 9.241 -20.375 15.447 1.00 88.44 395 PHE A CA 1
ATOM 3098 C C . PHE A 1 395 ? 10.255 -20.583 14.319 1.00 88.44 395 PHE A C 1
ATOM 3100 O O . PHE A 1 395 ? 9.937 -21.194 13.302 1.00 88.44 395 PHE A O 1
ATOM 3107 N N . PHE A 1 396 ? 11.458 -20.034 14.478 1.00 88.69 396 PHE A N 1
ATOM 3108 C CA . PHE A 1 396 ? 12.551 -20.185 13.513 1.00 88.69 396 PHE A CA 1
ATOM 3109 C C . PHE A 1 396 ? 13.446 -21.364 13.899 1.00 88.69 396 PHE A C 1
ATOM 3111 O O . PHE A 1 396 ? 13.782 -21.521 15.076 1.00 88.69 396 PHE A O 1
ATOM 3118 N N . ASN A 1 397 ? 13.841 -22.161 12.907 1.00 87.44 397 ASN A N 1
ATOM 3119 C CA . ASN A 1 397 ? 14.887 -23.169 13.055 1.00 87.44 397 ASN A CA 1
ATOM 3120 C C . ASN A 1 397 ? 16.279 -22.512 13.024 1.00 87.44 397 ASN A C 1
ATOM 3122 O O . ASN A 1 397 ? 16.421 -21.308 12.802 1.00 87.44 397 ASN A O 1
ATOM 3126 N N . GLU A 1 398 ? 17.324 -23.309 13.247 1.00 85.88 398 GLU A N 1
ATOM 3127 C CA . GLU A 1 398 ? 18.697 -22.848 13.043 1.00 85.88 398 GLU A CA 1
ATOM 3128 C C . GLU A 1 398 ? 18.950 -22.529 11.563 1.00 85.88 398 GLU A C 1
ATOM 3130 O O . GLU A 1 398 ? 18.461 -23.218 10.664 1.00 85.88 398 GLU A O 1
ATOM 3135 N N . VAL A 1 399 ? 19.728 -21.472 11.316 1.00 85.88 399 VAL A N 1
ATOM 3136 C CA . VAL A 1 399 ? 20.144 -21.086 9.964 1.00 85.88 399 VAL A CA 1
ATOM 3137 C C . VAL A 1 399 ? 21.050 -22.177 9.401 1.00 85.88 399 VAL A C 1
ATOM 3139 O O . VAL A 1 399 ? 22.061 -22.527 10.016 1.00 85.88 399 VAL A O 1
ATOM 3142 N N . LYS A 1 400 ? 20.696 -22.712 8.231 1.00 84.19 400 LYS A N 1
ATOM 3143 C CA . LYS A 1 400 ? 21.488 -23.744 7.558 1.00 84.19 400 LYS A CA 1
ATOM 3144 C C . LYS A 1 400 ? 22.785 -23.145 6.982 1.00 84.19 400 LYS A C 1
ATOM 3146 O O . LYS A 1 400 ? 22.832 -21.938 6.725 1.00 84.19 400 LYS A O 1
ATOM 3151 N N . PRO A 1 401 ? 23.838 -23.952 6.742 1.00 72.44 401 PRO A N 1
ATOM 3152 C CA . PRO A 1 401 ? 25.107 -23.475 6.177 1.00 72.44 401 PRO A CA 1
ATOM 3153 C C . PRO A 1 401 ? 24.964 -22.709 4.857 1.00 72.44 401 PRO A C 1
ATOM 3155 O O . PRO A 1 401 ? 25.761 -21.822 4.566 1.00 72.44 401 PRO A O 1
ATOM 3158 N N . GLU A 1 402 ? 23.936 -23.033 4.077 1.00 74.75 402 GLU A N 1
ATOM 3159 C CA . GLU A 1 402 ? 23.625 -22.402 2.798 1.00 74.75 402 GLU A CA 1
ATOM 3160 C C . GLU A 1 402 ? 23.040 -20.983 2.961 1.00 74.75 402 GLU A C 1
ATOM 3162 O O . GLU A 1 402 ? 22.942 -20.247 1.984 1.00 74.75 402 GLU A O 1
ATOM 3167 N N . GLY A 1 403 ? 22.669 -20.565 4.179 1.00 80.38 403 GLY A N 1
ATOM 3168 C CA . GLY A 1 403 ? 22.125 -19.232 4.470 1.00 80.38 403 GLY A CA 1
ATOM 3169 C C . GLY A 1 403 ? 20.597 -19.128 4.390 1.00 80.38 403 GLY A C 1
ATOM 3170 O O . GLY A 1 403 ? 20.050 -18.021 4.425 1.00 80.38 403 GLY A O 1
ATOM 3171 N N . ASN A 1 404 ? 19.899 -20.262 4.299 1.00 86.50 404 ASN A N 1
ATOM 3172 C CA . ASN A 1 404 ? 18.445 -20.329 4.431 1.00 86.50 404 ASN A CA 1
ATOM 3173 C C . ASN A 1 404 ? 18.007 -20.791 5.827 1.00 86.50 404 ASN A C 1
ATOM 3175 O O . ASN A 1 404 ? 18.778 -21.376 6.589 1.00 86.50 404 ASN A O 1
ATOM 3179 N N . VAL A 1 405 ? 16.754 -20.496 6.162 1.00 88.69 405 VAL A N 1
ATOM 3180 C CA . VAL A 1 405 ? 16.123 -20.880 7.421 1.00 88.69 405 VAL A CA 1
ATOM 3181 C C . VAL A 1 405 ? 14.711 -21.386 7.156 1.00 88.69 405 VAL A C 1
ATOM 3183 O O . VAL A 1 405 ? 13.970 -20.843 6.337 1.00 88.69 405 VAL A O 1
ATOM 3186 N N . GLU A 1 406 ? 14.333 -22.442 7.862 1.00 88.19 406 GLU A N 1
ATOM 3187 C CA . GLU A 1 406 ? 12.950 -22.907 7.914 1.00 88.19 406 GLU A CA 1
ATOM 3188 C C . GLU A 1 406 ? 12.261 -22.279 9.115 1.00 88.19 406 GLU A C 1
ATOM 3190 O O . GLU A 1 406 ? 12.872 -22.079 10.172 1.00 88.19 406 GLU A O 1
ATOM 3195 N N . PHE A 1 407 ? 10.979 -21.973 8.975 1.00 90.50 407 PHE A N 1
ATOM 3196 C CA . PHE A 1 407 ? 10.217 -21.433 10.085 1.00 90.50 407 PHE A CA 1
ATOM 3197 C C . PHE A 1 407 ? 8.772 -21.897 10.044 1.00 90.50 407 PHE A C 1
ATOM 3199 O O . PHE A 1 407 ? 8.219 -22.258 9.011 1.00 90.50 407 PHE A O 1
ATOM 3206 N N . SER A 1 408 ? 8.141 -21.879 11.203 1.00 89.25 408 SER A N 1
ATOM 3207 C CA . SER A 1 408 ? 6.702 -22.042 11.316 1.00 89.25 408 SER A CA 1
ATOM 3208 C C . SER A 1 408 ? 6.115 -20.841 12.028 1.00 89.25 408 SER A C 1
ATOM 3210 O O . SER A 1 408 ? 6.795 -20.130 12.778 1.00 89.25 408 SER A O 1
ATOM 3212 N N . LEU A 1 409 ? 4.845 -20.579 11.759 1.00 90.56 409 LEU A N 1
ATOM 3213 C CA . LEU A 1 409 ? 4.135 -19.486 12.394 1.00 90.56 409 LEU A CA 1
ATOM 3214 C C . LEU A 1 409 ? 2.702 -19.883 12.718 1.00 90.56 409 LEU A C 1
ATOM 3216 O O . LEU A 1 409 ? 2.064 -20.648 11.993 1.00 90.56 409 LEU A O 1
ATOM 3220 N N . ARG A 1 410 ? 2.180 -19.332 13.810 1.00 85.19 410 ARG A N 1
ATOM 3221 C CA . ARG A 1 410 ? 0.775 -19.474 14.189 1.00 85.19 410 ARG A CA 1
ATOM 3222 C C . ARG A 1 410 ? 0.049 -18.162 13.930 1.00 85.19 410 ARG A C 1
ATOM 3224 O O . ARG A 1 410 ? 0.440 -17.158 14.516 1.00 85.19 410 ARG A O 1
ATOM 3231 N N . ILE A 1 411 ? -1.006 -18.173 13.112 1.00 85.62 411 ILE A N 1
ATOM 3232 C CA . ILE A 1 411 ? -1.940 -17.044 12.945 1.00 85.62 411 ILE A CA 1
ATOM 3233 C C . ILE A 1 411 ? -3.321 -17.502 13.405 1.00 85.62 411 ILE A C 1
ATOM 3235 O O . ILE A 1 411 ? -3.958 -18.334 12.755 1.00 85.62 411 ILE A O 1
ATOM 3239 N N . GLY A 1 412 ? -3.794 -16.958 14.526 1.00 75.38 412 GLY A N 1
ATOM 3240 C CA . GLY A 1 412 ? -5.048 -17.404 15.132 1.00 75.38 412 GLY A CA 1
ATOM 3241 C C . GLY A 1 412 ? -4.996 -18.886 15.518 1.00 75.38 412 GLY A C 1
ATOM 3242 O O . GLY A 1 412 ? -4.159 -19.293 16.324 1.00 75.38 412 GLY A O 1
ATOM 3243 N N . ASP A 1 413 ? -5.895 -19.683 14.943 1.00 73.56 413 ASP A N 1
ATOM 3244 C CA . ASP A 1 413 ? -5.990 -21.136 15.119 1.00 73.56 413 ASP A CA 1
ATOM 3245 C C . ASP A 1 413 ? -5.183 -21.944 14.085 1.00 73.56 413 ASP A C 1
ATOM 3247 O O . ASP A 1 413 ? -5.084 -23.166 14.210 1.00 73.56 413 ASP A O 1
ATOM 3251 N N . ARG A 1 414 ? -4.582 -21.286 13.086 1.00 78.94 414 ARG A N 1
ATOM 3252 C CA . ARG A 1 414 ? -3.826 -21.942 12.011 1.00 78.94 414 ARG A CA 1
ATOM 3253 C C . ARG A 1 414 ? -2.339 -21.987 12.319 1.00 78.94 414 ARG A C 1
ATOM 3255 O O . ARG A 1 414 ? -1.748 -20.983 12.717 1.00 78.94 414 ARG A O 1
ATOM 3262 N N . PHE A 1 415 ? -1.739 -23.147 12.081 1.00 86.12 415 PHE A N 1
ATOM 3263 C CA . PHE A 1 415 ? -0.299 -23.365 12.151 1.00 86.12 415 PHE A CA 1
ATOM 3264 C C . PHE A 1 415 ? 0.231 -23.573 10.734 1.00 86.12 415 PHE A C 1
ATOM 3266 O O . PHE A 1 415 ? -0.219 -24.481 10.038 1.00 86.12 415 PHE A O 1
ATOM 3273 N N . LEU A 1 416 ? 1.137 -22.704 10.295 1.00 87.38 416 LEU A N 1
ATOM 3274 C CA . LEU A 1 416 ? 1.704 -22.720 8.953 1.00 87.38 416 LEU A CA 1
ATOM 3275 C C . LEU A 1 416 ? 3.175 -23.122 9.040 1.00 87.38 416 LEU A C 1
ATOM 3277 O O . LEU A 1 416 ? 3.975 -22.430 9.668 1.00 87.38 416 LEU A O 1
ATOM 3281 N N . GLU A 1 417 ? 3.521 -24.230 8.395 1.00 86.94 417 GLU A N 1
ATOM 3282 C CA . GLU A 1 417 ? 4.901 -24.693 8.242 1.00 86.94 417 GLU A CA 1
ATOM 3283 C C . GLU A 1 417 ? 5.474 -24.165 6.925 1.00 86.94 417 GLU A C 1
ATOM 3285 O O . GLU A 1 417 ? 4.926 -24.429 5.851 1.00 86.94 417 GLU A O 1
ATOM 3290 N N . ILE A 1 418 ? 6.556 -23.392 7.014 1.00 85.06 418 ILE A N 1
ATOM 3291 C CA . ILE A 1 418 ? 7.246 -22.774 5.880 1.00 85.06 418 ILE A CA 1
ATOM 3292 C C . ILE A 1 418 ? 8.658 -23.368 5.833 1.00 85.06 418 ILE A C 1
ATOM 3294 O O . ILE A 1 418 ? 9.585 -22.928 6.517 1.00 85.06 418 ILE A O 1
ATOM 3298 N N . GLY A 1 419 ? 8.776 -24.441 5.058 1.00 71.31 419 GLY A N 1
ATOM 3299 C CA . GLY A 1 419 ? 9.975 -25.260 4.912 1.00 71.31 419 GLY A CA 1
ATOM 3300 C C . GLY A 1 419 ? 9.721 -26.430 3.960 1.00 71.31 419 GLY A C 1
ATOM 3301 O O . GLY A 1 419 ? 8.673 -26.485 3.313 1.00 71.31 419 GLY A O 1
ATOM 3302 N N . GLU A 1 420 ? 10.670 -27.358 3.844 1.00 58.59 420 GLU A N 1
ATOM 3303 C CA . GLU A 1 420 ? 10.568 -28.462 2.883 1.00 58.59 420 GLU A CA 1
ATOM 3304 C C . GLU A 1 420 ? 9.513 -29.525 3.270 1.00 58.59 420 GLU A C 1
ATOM 3306 O O . GLU A 1 420 ? 9.488 -29.968 4.421 1.00 58.59 420 GLU A O 1
ATOM 3311 N N . PRO A 1 421 ? 8.686 -30.014 2.314 1.00 57.62 421 PRO A N 1
ATOM 3312 C CA . PRO A 1 421 ? 8.600 -29.594 0.910 1.00 57.62 421 PRO A CA 1
ATOM 3313 C C . PRO A 1 421 ? 7.763 -28.307 0.759 1.00 57.62 421 PRO A C 1
ATOM 3315 O O . PRO A 1 421 ? 6.569 -28.305 1.062 1.00 57.62 421 PRO A O 1
ATOM 3318 N N . GLY A 1 422 ? 8.363 -27.215 0.270 1.00 74.69 422 GLY A N 1
ATOM 3319 C CA . GLY A 1 422 ? 7.684 -25.918 0.204 1.00 74.69 422 GLY A CA 1
ATOM 3320 C C . GLY A 1 422 ? 8.611 -24.733 -0.077 1.00 74.69 422 GLY A C 1
ATOM 3321 O O . GLY A 1 422 ? 9.639 -24.876 -0.730 1.00 74.69 422 GLY A O 1
ATOM 3322 N N . TYR A 1 423 ? 8.218 -23.549 0.397 1.00 85.38 423 TYR A N 1
ATOM 3323 C CA . TYR A 1 423 ? 8.982 -22.310 0.243 1.00 85.38 423 TYR A CA 1
ATOM 3324 C C . TYR A 1 423 ? 10.158 -22.241 1.224 1.00 85.38 423 TYR A C 1
ATOM 3326 O O . TYR A 1 423 ? 9.973 -22.406 2.430 1.00 85.38 423 TYR A O 1
ATOM 3334 N N . THR A 1 424 ? 11.341 -21.900 0.714 1.00 84.31 424 THR A N 1
ATOM 3335 C CA . THR A 1 424 ? 12.559 -21.714 1.516 1.00 84.31 424 THR A CA 1
ATOM 3336 C C . THR A 1 424 ? 12.845 -20.227 1.722 1.00 84.31 424 THR A C 1
ATOM 3338 O O . THR A 1 424 ? 12.971 -19.481 0.746 1.00 84.31 424 THR A O 1
ATOM 3341 N N . LEU A 1 425 ? 12.977 -19.793 2.984 1.00 88.56 425 LEU A N 1
ATOM 3342 C CA . LEU A 1 425 ? 13.345 -18.419 3.336 1.00 88.56 425 LEU A CA 1
ATOM 3343 C C . LEU A 1 425 ? 14.869 -18.258 3.338 1.00 88.56 425 LEU A C 1
ATOM 3345 O O . LEU A 1 425 ? 15.566 -18.786 4.200 1.00 88.56 425 LEU A O 1
ATOM 3349 N N . TRP A 1 426 ? 15.382 -17.476 2.394 1.00 86.62 426 TRP A N 1
ATOM 3350 C CA . TRP A 1 426 ? 16.789 -17.085 2.333 1.00 86.62 426 TRP A CA 1
ATOM 3351 C C . TRP A 1 426 ? 17.010 -15.801 3.137 1.00 86.62 426 TRP A C 1
ATOM 3353 O O . TRP A 1 426 ? 16.306 -14.816 2.918 1.00 86.62 426 TRP A O 1
ATOM 3363 N N . LEU A 1 427 ? 17.955 -15.811 4.083 1.00 80.38 427 LEU A N 1
ATOM 3364 C CA . LEU A 1 427 ? 18.229 -14.649 4.944 1.00 80.38 427 LEU A CA 1
ATOM 3365 C C . LEU A 1 427 ? 19.159 -13.632 4.291 1.00 80.38 427 LEU A C 1
ATOM 3367 O O . LEU A 1 427 ? 19.091 -12.452 4.611 1.00 80.38 427 LEU A O 1
ATOM 3371 N N . ASN A 1 428 ? 19.997 -14.102 3.374 1.00 66.12 428 ASN A N 1
ATOM 3372 C CA . ASN A 1 428 ? 20.793 -13.295 2.469 1.00 66.12 428 ASN A CA 1
ATOM 3373 C C . ASN A 1 428 ? 20.756 -13.969 1.103 1.00 66.12 428 ASN A C 1
ATOM 3375 O O . ASN A 1 428 ? 20.649 -15.194 1.022 1.00 66.12 428 ASN A O 1
ATOM 3379 N N . ASN A 1 429 ? 20.896 -13.185 0.042 1.00 55.91 429 ASN A N 1
ATOM 3380 C CA . ASN A 1 429 ? 21.134 -13.721 -1.288 1.00 55.91 429 ASN A CA 1
ATOM 3381 C C . ASN A 1 429 ? 22.453 -14.531 -1.257 1.00 55.91 429 ASN A C 1
ATOM 3383 O O . ASN A 1 429 ? 23.514 -13.923 -1.073 1.00 55.91 429 ASN A O 1
ATOM 3387 N N . PRO A 1 430 ? 22.448 -15.872 -1.395 1.00 43.00 430 PRO A N 1
ATOM 3388 C CA . PRO A 1 430 ? 23.680 -16.628 -1.549 1.00 43.00 430 PRO A CA 1
ATOM 3389 C C . PRO A 1 430 ? 24.162 -16.309 -2.950 1.00 43.00 430 PRO A C 1
ATOM 3391 O O . PRO A 1 430 ? 23.667 -16.863 -3.930 1.00 43.00 430 PRO A O 1
ATOM 3394 N N . ARG A 1 431 ? 25.085 -15.361 -3.068 1.00 44.41 431 ARG A N 1
ATOM 3395 C CA . ARG A 1 431 ? 25.894 -15.305 -4.275 1.00 44.41 431 ARG A CA 1
ATOM 3396 C C . ARG A 1 431 ? 26.890 -16.451 -4.171 1.00 44.41 431 ARG A C 1
ATOM 3398 O O . ARG A 1 431 ? 27.553 -16.556 -3.133 1.00 44.41 431 ARG A O 1
ATOM 3405 N N . PRO A 1 432 ? 27.010 -17.310 -5.191 1.00 33.41 432 PRO A N 1
ATOM 3406 C CA . PRO A 1 432 ? 28.136 -18.219 -5.267 1.00 33.41 432 PRO A CA 1
ATOM 3407 C C . PRO A 1 432 ? 29.413 -17.391 -5.102 1.00 33.41 432 PRO A C 1
ATOM 3409 O O . PRO A 1 432 ? 29.642 -16.423 -5.831 1.00 33.41 432 PRO A O 1
ATOM 3412 N N . ALA A 1 433 ? 30.220 -17.718 -4.095 1.00 25.66 433 ALA A N 1
ATOM 3413 C CA . ALA A 1 433 ? 31.521 -17.098 -3.916 1.00 25.66 433 ALA A CA 1
ATOM 3414 C C . ALA A 1 433 ? 32.359 -17.394 -5.168 1.00 25.66 433 ALA A C 1
ATOM 3416 O O . ALA A 1 433 ? 32.825 -18.517 -5.338 1.00 25.66 433 ALA A O 1
ATOM 3417 N N . GLY A 1 434 ? 32.515 -16.407 -6.051 1.00 31.31 434 GLY A N 1
ATOM 3418 C CA . GLY A 1 434 ? 33.304 -16.560 -7.273 1.00 31.31 434 GLY A CA 1
ATOM 3419 C C . GLY A 1 434 ? 32.589 -16.282 -8.592 1.00 31.31 434 GLY A C 1
ATOM 3420 O O . GLY A 1 434 ? 33.245 -16.426 -9.617 1.00 31.31 434 GLY A O 1
ATOM 3421 N N . GLU A 1 435 ? 31.334 -15.819 -8.616 1.00 29.61 435 GLU A N 1
ATOM 3422 C CA . GLU A 1 435 ? 30.830 -15.123 -9.811 1.00 29.61 435 GLU A CA 1
ATOM 3423 C C . GLU A 1 435 ? 31.528 -13.755 -9.915 1.00 29.61 435 GLU A C 1
ATOM 3425 O O . GLU A 1 435 ? 31.004 -12.693 -9.576 1.00 29.61 435 GLU A O 1
ATOM 3430 N N . THR A 1 436 ? 32.770 -13.770 -10.398 1.00 28.92 436 THR A N 1
ATOM 3431 C CA . THR A 1 436 ? 33.154 -12.746 -11.361 1.00 28.92 436 THR A CA 1
ATOM 3432 C C . THR A 1 436 ? 32.061 -12.751 -12.417 1.00 28.92 436 THR A C 1
ATOM 3434 O O . THR A 1 436 ? 31.717 -13.817 -12.921 1.00 28.92 436 THR A O 1
ATOM 3437 N N . VAL A 1 437 ? 31.505 -11.582 -12.737 1.00 33.91 437 VAL A N 1
ATOM 3438 C CA . VAL A 1 437 ? 30.775 -11.398 -13.992 1.00 33.91 437 VAL A CA 1
ATOM 3439 C C . VAL A 1 437 ? 31.805 -11.642 -15.094 1.00 33.91 437 VAL A C 1
ATOM 3441 O O . VAL A 1 437 ? 32.417 -10.710 -15.613 1.00 33.91 437 VAL A O 1
ATOM 3444 N N . GLU A 1 438 ? 32.099 -12.908 -15.381 1.00 27.64 438 GLU A N 1
ATOM 3445 C CA . GLU A 1 438 ? 32.685 -13.285 -16.644 1.00 27.64 438 GLU A CA 1
ATOM 3446 C C . GLU A 1 438 ? 31.598 -12.925 -17.642 1.00 27.64 438 GLU A C 1
ATOM 3448 O O . GLU A 1 438 ? 30.562 -13.574 -17.753 1.00 27.64 438 GLU A O 1
ATOM 3453 N N . VAL A 1 439 ? 31.797 -11.779 -18.290 1.00 33.78 439 VAL A N 1
ATOM 3454 C CA . VAL A 1 439 ? 31.138 -11.482 -19.548 1.00 33.78 439 VAL A CA 1
ATOM 3455 C C . VAL A 1 439 ? 31.471 -12.681 -20.423 1.00 33.78 439 VAL A C 1
ATOM 3457 O O . VAL A 1 439 ? 32.622 -12.811 -20.851 1.00 33.78 439 VAL A O 1
ATOM 3460 N N . GLU A 1 440 ? 30.504 -13.584 -20.607 1.00 30.00 440 GLU A N 1
ATOM 3461 C CA . GLU A 1 440 ? 30.586 -14.663 -21.582 1.00 30.00 440 GLU A CA 1
ATOM 3462 C C . GLU A 1 440 ? 30.798 -14.011 -22.945 1.00 30.00 440 GLU A C 1
ATOM 3464 O O . GLU A 1 440 ? 29.886 -13.626 -23.673 1.00 30.00 440 GLU A O 1
ATOM 3469 N N . SER A 1 441 ? 32.067 -13.799 -23.257 1.00 32.16 441 SER A N 1
ATOM 3470 C CA . SER A 1 441 ? 32.538 -13.256 -24.510 1.00 32.16 441 SER A CA 1
ATOM 3471 C C . SER A 1 441 ? 32.566 -14.417 -25.487 1.00 32.16 441 SER A C 1
ATOM 3473 O O . SER A 1 441 ? 33.603 -15.017 -25.752 1.00 32.16 441 SER A O 1
ATOM 3475 N N . GLY A 1 442 ? 31.386 -14.745 -26.009 1.00 34.06 442 GLY A N 1
ATOM 3476 C CA . GLY A 1 442 ? 31.264 -15.570 -27.203 1.00 34.06 442 GLY A CA 1
ATOM 3477 C C . GLY A 1 442 ? 30.378 -16.796 -27.061 1.00 34.06 442 GLY A C 1
ATOM 3478 O O . GLY A 1 442 ? 30.866 -17.910 -27.191 1.00 34.06 442 GLY A O 1
ATOM 3479 N N . THR A 1 443 ? 29.069 -16.592 -26.949 1.00 33.31 443 THR A N 1
ATOM 3480 C CA . THR A 1 443 ? 28.058 -17.409 -27.643 1.00 33.31 443 THR A CA 1
ATOM 3481 C C . THR A 1 443 ? 26.904 -16.487 -28.060 1.00 33.31 443 THR A C 1
ATOM 3483 O O . THR A 1 443 ? 26.808 -15.369 -27.563 1.00 33.31 443 THR A O 1
ATOM 3486 N N . ALA A 1 444 ? 26.095 -16.869 -29.052 1.00 41.97 444 ALA A N 1
ATOM 3487 C CA . ALA A 1 444 ? 24.978 -16.042 -29.517 1.00 41.97 444 ALA A CA 1
ATOM 3488 C C . ALA A 1 444 ? 24.034 -15.728 -28.341 1.00 41.97 444 ALA A C 1
ATOM 3490 O O . ALA A 1 444 ? 23.487 -16.653 -27.742 1.00 41.97 444 ALA A O 1
ATOM 3491 N N . ASN A 1 445 ? 23.881 -14.445 -27.997 1.00 58.03 445 ASN A N 1
ATOM 3492 C CA . ASN A 1 445 ? 23.074 -14.022 -26.856 1.00 58.03 445 ASN A CA 1
ATOM 3493 C C . ASN A 1 445 ? 21.638 -14.541 -27.016 1.00 58.03 445 ASN A C 1
ATOM 3495 O O . ASN A 1 445 ? 20.974 -14.271 -28.018 1.00 58.03 445 ASN A O 1
ATOM 3499 N N . LYS A 1 446 ? 21.159 -15.304 -26.026 1.00 66.69 446 LYS A N 1
ATOM 3500 C CA . LYS A 1 446 ? 19.763 -15.754 -25.978 1.00 66.69 446 LYS A CA 1
ATOM 3501 C C . LYS A 1 446 ? 18.828 -14.529 -25.948 1.00 66.69 446 LYS A C 1
ATOM 3503 O O . LYS A 1 446 ? 19.164 -13.547 -25.278 1.00 66.69 446 LYS A O 1
ATOM 3508 N N . PRO A 1 447 ? 17.654 -14.582 -26.608 1.00 74.50 447 PRO A N 1
ATOM 3509 C CA . PRO A 1 447 ? 16.657 -13.519 -26.523 1.00 74.50 447 PRO A CA 1
ATOM 3510 C C . PRO A 1 447 ? 16.314 -13.173 -25.067 1.00 74.50 447 PRO A C 1
ATOM 3512 O O . PRO A 1 447 ? 16.117 -14.061 -24.238 1.00 74.50 447 PRO A O 1
ATOM 3515 N N . LEU A 1 448 ? 16.206 -11.879 -24.757 1.00 75.19 448 LEU A N 1
ATOM 3516 C CA . LEU A 1 448 ? 15.798 -11.381 -23.434 1.00 75.19 448 LEU A CA 1
ATOM 3517 C C . LEU A 1 448 ? 14.275 -11.413 -23.230 1.00 75.19 448 LEU A C 1
ATOM 3519 O O . LEU A 1 448 ? 13.799 -11.217 -22.113 1.00 75.19 448 LEU A O 1
ATOM 3523 N N . ILE A 1 449 ? 13.513 -11.659 -24.297 1.00 72.00 449 ILE A N 1
ATOM 3524 C CA . ILE A 1 449 ? 12.051 -11.763 -24.291 1.00 72.00 449 ILE A CA 1
ATOM 3525 C C . ILE A 1 449 ? 11.593 -13.072 -24.917 1.00 72.00 449 ILE A C 1
ATOM 3527 O O . ILE A 1 449 ? 12.258 -13.643 -25.779 1.00 72.00 449 ILE A O 1
ATOM 3531 N N . ARG A 1 450 ? 10.416 -13.523 -24.483 1.00 63.12 450 ARG A N 1
ATOM 3532 C CA . ARG A 1 450 ? 9.745 -14.719 -25.011 1.00 63.12 450 ARG A CA 1
ATOM 3533 C C . ARG A 1 450 ? 8.733 -14.395 -26.103 1.00 63.12 450 ARG A C 1
ATOM 3535 O O . ARG A 1 450 ? 8.456 -15.232 -26.950 1.00 63.12 450 ARG A O 1
ATOM 3542 N N . GLU A 1 451 ? 8.196 -13.183 -26.074 1.00 71.31 451 GLU A N 1
ATOM 3543 C CA . GLU A 1 451 ? 7.185 -12.686 -27.000 1.00 71.31 451 GLU A CA 1
ATOM 3544 C C . GLU A 1 451 ? 7.587 -11.287 -27.449 1.00 71.31 451 GLU A C 1
ATOM 3546 O O . GLU A 1 451 ? 8.173 -10.537 -26.668 1.00 71.31 451 GLU A O 1
ATOM 3551 N N . SER A 1 452 ? 7.276 -10.950 -28.700 1.00 75.44 452 SER A N 1
ATOM 3552 C CA . SER A 1 452 ? 7.545 -9.626 -29.257 1.00 75.44 452 SER A CA 1
ATOM 3553 C C . SER A 1 452 ? 6.784 -8.542 -28.504 1.00 75.44 452 SER A C 1
ATOM 3555 O O . SER A 1 452 ? 5.642 -8.762 -28.088 1.00 75.44 452 SER A O 1
ATOM 3557 N N . ILE A 1 453 ? 7.362 -7.348 -28.409 1.00 81.69 453 ILE A N 1
ATOM 3558 C CA . ILE A 1 453 ? 6.662 -6.212 -27.801 1.00 81.69 453 ILE A CA 1
ATOM 3559 C C . ILE A 1 453 ? 5.454 -5.838 -28.671 1.00 81.69 453 ILE A C 1
ATOM 3561 O O . ILE A 1 453 ? 5.615 -5.631 -29.877 1.00 81.69 453 ILE A O 1
ATOM 3565 N N . PRO A 1 454 ? 4.241 -5.732 -28.098 1.00 80.62 454 PRO A N 1
ATOM 3566 C CA . PRO A 1 454 ? 3.083 -5.293 -28.856 1.00 80.62 454 PRO A CA 1
ATOM 3567 C C . PRO A 1 454 ? 3.254 -3.825 -29.257 1.00 80.62 454 PRO A C 1
ATOM 3569 O O . PRO A 1 454 ? 3.420 -2.956 -28.404 1.00 80.62 454 PRO A O 1
ATOM 3572 N N . ILE A 1 455 ? 3.182 -3.547 -30.558 1.00 87.50 455 ILE A N 1
ATOM 3573 C CA . ILE A 1 455 ? 3.094 -2.182 -31.084 1.00 87.50 455 ILE A CA 1
ATOM 3574 C C . ILE A 1 455 ? 1.603 -1.815 -31.151 1.00 87.50 455 ILE A C 1
ATOM 3576 O O . ILE A 1 455 ? 0.861 -2.469 -31.896 1.00 87.50 455 ILE A O 1
ATOM 3580 N N . PRO A 1 456 ? 1.126 -0.824 -30.371 1.00 89.62 456 PRO A N 1
ATOM 3581 C CA . PRO A 1 456 ? -0.281 -0.441 -30.372 1.00 89.62 456 PRO A CA 1
ATOM 3582 C C . PRO A 1 456 ? -0.744 0.018 -31.753 1.00 89.62 456 PRO A C 1
ATOM 3584 O O . PRO A 1 456 ? -0.032 0.719 -32.470 1.00 89.62 456 PRO A O 1
ATOM 3587 N N . ARG A 1 457 ? -1.976 -0.332 -32.126 1.00 87.31 457 ARG A N 1
ATOM 3588 C CA . ARG A 1 457 ? -2.551 0.132 -33.394 1.00 87.31 457 ARG A CA 1
ATOM 3589 C C . ARG A 1 457 ? -2.806 1.637 -33.343 1.00 87.31 457 ARG A C 1
ATOM 3591 O O . ARG A 1 457 ? -3.544 2.091 -32.474 1.00 87.31 457 ARG A O 1
ATOM 3598 N N . GLY A 1 458 ? -2.275 2.367 -34.322 1.00 86.38 458 GLY A N 1
ATOM 3599 C CA . GLY A 1 458 ? -2.405 3.827 -34.391 1.00 86.38 458 GLY A CA 1
ATOM 3600 C C . GLY A 1 458 ? -1.412 4.567 -33.494 1.00 86.38 458 GLY A C 1
ATOM 3601 O O . GLY A 1 458 ? -1.645 5.728 -33.173 1.00 86.38 458 GLY A O 1
ATOM 3602 N N . ALA A 1 459 ? -0.342 3.901 -33.045 1.00 91.00 459 ALA A N 1
ATOM 3603 C CA . ALA A 1 459 ? 0.736 4.567 -32.329 1.00 91.00 459 ALA A CA 1
ATOM 3604 C C . ALA A 1 459 ? 1.415 5.635 -33.220 1.00 91.00 459 ALA A C 1
ATOM 3606 O O . ALA A 1 459 ? 1.465 5.473 -34.442 1.00 91.00 459 ALA A O 1
ATOM 3607 N N . PRO A 1 460 ? 1.963 6.716 -32.632 1.00 91.88 460 PRO A N 1
ATOM 3608 C CA . PRO A 1 460 ? 2.763 7.690 -33.370 1.00 91.88 460 PRO A CA 1
ATOM 3609 C C . PRO A 1 460 ? 3.943 7.034 -34.093 1.00 91.88 460 PRO A C 1
ATOM 3611 O O . PRO A 1 460 ? 4.585 6.131 -33.551 1.00 91.88 460 PRO A O 1
ATOM 3614 N N . GLY A 1 461 ? 4.277 7.528 -35.287 1.00 90.25 461 GLY A N 1
ATOM 3615 C CA . GLY A 1 461 ? 5.302 6.919 -36.136 1.00 90.25 461 GLY A CA 1
ATOM 3616 C C . GLY A 1 461 ? 6.682 6.864 -35.476 1.00 90.25 461 GLY A C 1
ATOM 3617 O O . GLY A 1 461 ? 7.391 5.870 -35.637 1.00 90.25 461 GLY A O 1
ATOM 3618 N N . VAL A 1 462 ? 7.076 7.891 -34.716 1.00 90.44 462 VAL A N 1
ATOM 3619 C CA . VAL A 1 462 ? 8.318 7.859 -33.919 1.00 90.44 462 VAL A CA 1
ATOM 3620 C C . VAL A 1 462 ? 8.285 6.751 -32.866 1.00 90.44 462 VAL A C 1
ATOM 3622 O O . VAL A 1 462 ? 9.248 5.991 -32.754 1.00 90.44 462 VAL A O 1
ATOM 3625 N N . LEU A 1 463 ? 7.183 6.614 -32.122 1.00 93.12 463 LEU A N 1
ATOM 3626 C CA . LEU A 1 463 ? 7.052 5.576 -31.097 1.00 93.12 463 LEU A CA 1
ATOM 3627 C C . LEU A 1 463 ? 7.134 4.175 -31.714 1.00 93.12 463 LEU A C 1
ATOM 3629 O O . LEU A 1 463 ? 7.826 3.315 -31.174 1.00 93.12 463 LEU A O 1
ATOM 3633 N N . GLU A 1 464 ? 6.498 3.952 -32.868 1.00 92.88 464 GLU A N 1
ATOM 3634 C CA . GLU A 1 464 ? 6.604 2.683 -33.601 1.00 92.88 464 GLU A CA 1
ATOM 3635 C C . GLU A 1 464 ? 8.063 2.340 -33.941 1.00 92.88 464 GLU A C 1
ATOM 3637 O O . GLU A 1 464 ? 8.484 1.192 -33.761 1.00 92.88 464 GLU A O 1
ATOM 3642 N N . ARG A 1 465 ? 8.863 3.326 -34.372 1.00 92.19 465 ARG A N 1
ATOM 3643 C CA . ARG A 1 465 ? 10.292 3.123 -34.662 1.00 92.19 465 ARG A CA 1
ATOM 3644 C C . ARG A 1 465 ? 11.097 2.789 -33.405 1.00 92.19 465 ARG A C 1
ATOM 3646 O O . ARG A 1 465 ? 11.872 1.832 -33.432 1.00 92.19 465 ARG A O 1
ATOM 3653 N N . ILE A 1 466 ? 10.866 3.502 -32.299 1.00 93.50 466 ILE A N 1
ATOM 3654 C CA . ILE A 1 466 ? 11.523 3.232 -31.007 1.00 93.50 466 ILE A CA 1
ATOM 3655 C C . ILE A 1 466 ? 11.199 1.807 -30.522 1.00 93.50 466 ILE A C 1
ATOM 3657 O O . ILE A 1 466 ? 12.103 1.064 -30.130 1.00 93.50 466 ILE A O 1
ATOM 3661 N N . LEU A 1 467 ? 9.926 1.397 -30.580 1.00 94.38 467 LEU A N 1
ATOM 3662 C CA . LEU A 1 467 ? 9.490 0.059 -30.161 1.00 94.38 467 LEU A CA 1
ATOM 3663 C C . LEU A 1 467 ? 10.035 -1.039 -31.081 1.00 94.38 467 LEU A C 1
ATOM 3665 O O . LEU A 1 467 ? 10.437 -2.096 -30.599 1.00 94.38 467 LEU A O 1
ATOM 3669 N N . THR A 1 468 ? 10.116 -0.777 -32.388 1.00 91.62 468 THR A N 1
ATOM 3670 C CA . THR A 1 468 ? 10.724 -1.705 -33.356 1.00 91.62 468 THR A CA 1
ATOM 3671 C C . THR A 1 468 ? 12.205 -1.915 -33.054 1.00 91.62 468 THR A C 1
ATOM 3673 O O . THR A 1 468 ? 12.670 -3.051 -32.980 1.00 91.62 468 THR A O 1
ATOM 3676 N N . ARG A 1 469 ? 12.946 -0.828 -32.804 1.00 92.50 469 ARG A N 1
ATOM 3677 C CA . ARG A 1 469 ? 14.350 -0.888 -32.382 1.00 92.50 469 ARG A CA 1
ATOM 3678 C C . ARG A 1 469 ? 14.523 -1.710 -31.103 1.00 92.50 469 ARG A C 1
ATOM 3680 O O . ARG A 1 469 ? 15.418 -2.548 -31.024 1.00 92.50 469 ARG A O 1
ATOM 3687 N N . MET A 1 470 ? 13.654 -1.494 -30.119 1.00 93.12 470 MET A N 1
ATOM 3688 C CA . MET A 1 470 ? 13.669 -2.233 -28.857 1.00 93.12 470 MET A CA 1
ATOM 3689 C C . MET A 1 470 ? 13.439 -3.736 -29.056 1.00 93.12 470 MET A C 1
ATOM 3691 O O . MET A 1 470 ? 14.179 -4.545 -28.495 1.00 93.12 470 MET A O 1
ATOM 3695 N N . ASP A 1 471 ? 12.449 -4.114 -29.869 1.00 90.12 471 ASP A N 1
ATOM 3696 C CA . ASP A 1 471 ? 12.131 -5.514 -30.172 1.00 90.12 471 ASP A CA 1
ATOM 3697 C C . ASP A 1 471 ? 13.310 -6.231 -30.853 1.00 90.12 471 ASP A C 1
ATOM 3699 O O . ASP A 1 471 ? 13.644 -7.356 -30.477 1.00 90.12 471 ASP A O 1
ATOM 3703 N N . ILE A 1 472 ? 14.007 -5.555 -31.778 1.00 89.25 472 ILE A N 1
ATOM 3704 C CA . ILE A 1 472 ? 15.231 -6.071 -32.412 1.00 89.25 472 ILE A CA 1
ATOM 3705 C C . ILE A 1 472 ? 16.294 -6.388 -31.349 1.00 89.25 472 ILE A C 1
ATOM 3707 O O . ILE A 1 472 ? 16.788 -7.516 -31.292 1.00 89.25 472 ILE A O 1
ATOM 3711 N N . TYR A 1 473 ? 16.629 -5.431 -30.478 1.00 90.62 473 TYR A N 1
ATOM 3712 C CA . TYR A 1 473 ? 17.696 -5.622 -29.488 1.00 90.62 473 TYR A CA 1
ATOM 3713 C C . TYR A 1 473 ? 17.359 -6.653 -28.410 1.00 90.62 473 TYR A C 1
ATOM 3715 O O . TYR A 1 473 ? 18.245 -7.399 -27.981 1.00 90.62 473 TYR A O 1
ATOM 3723 N N . LEU A 1 474 ? 16.089 -6.765 -28.018 1.00 88.50 474 LEU A N 1
ATOM 3724 C CA . LEU A 1 474 ? 15.662 -7.789 -27.065 1.00 88.50 474 LEU A CA 1
ATOM 3725 C C . LEU A 1 474 ? 15.763 -9.190 -27.665 1.00 88.50 474 LEU A C 1
ATOM 3727 O O . LEU A 1 474 ? 16.177 -10.119 -26.970 1.00 88.50 474 LEU A O 1
ATOM 3731 N N . ARG A 1 475 ? 15.448 -9.352 -28.955 1.00 86.12 475 ARG A N 1
ATOM 3732 C CA . ARG A 1 475 ? 15.626 -10.625 -29.674 1.00 86.12 475 ARG A CA 1
ATOM 3733 C C . ARG A 1 475 ? 17.093 -10.967 -29.906 1.00 86.12 475 ARG A C 1
ATOM 3735 O O . ARG A 1 475 ? 17.449 -12.138 -29.847 1.00 86.12 475 ARG A O 1
ATOM 3742 N N . LEU A 1 476 ? 17.938 -9.959 -30.124 1.00 84.44 476 LEU A N 1
ATOM 3743 C CA . LEU A 1 476 ? 19.396 -10.109 -30.208 1.00 84.44 476 LEU A CA 1
ATOM 3744 C C . LEU A 1 476 ? 20.057 -10.382 -28.853 1.00 84.44 476 LEU A C 1
ATOM 3746 O O . LEU A 1 476 ? 21.252 -10.660 -28.807 1.00 84.44 476 LEU A O 1
ATOM 3750 N N . GLY A 1 477 ? 19.311 -10.268 -27.755 1.00 81.94 477 GLY A N 1
ATOM 3751 C CA . GLY A 1 477 ? 19.832 -10.482 -26.417 1.00 81.94 477 GLY A CA 1
ATOM 3752 C C . GLY A 1 477 ? 20.825 -9.410 -25.954 1.00 81.94 477 GLY A C 1
ATOM 3753 O O . GLY A 1 477 ? 21.703 -9.710 -25.149 1.00 81.94 477 GLY A O 1
ATOM 3754 N N . ASP A 1 478 ? 20.736 -8.179 -26.473 1.00 87.12 478 ASP A N 1
ATOM 3755 C CA . ASP A 1 478 ? 21.602 -7.060 -26.075 1.00 87.12 478 ASP A CA 1
ATOM 3756 C C . ASP A 1 478 ? 20.949 -6.259 -24.934 1.00 87.12 478 ASP A C 1
ATOM 3758 O O . ASP A 1 478 ? 20.046 -5.454 -25.188 1.00 87.12 478 ASP A O 1
ATOM 3762 N N . PRO A 1 479 ? 21.371 -6.441 -23.667 1.00 83.31 479 PRO A N 1
ATOM 3763 C CA . PRO A 1 479 ? 20.728 -5.780 -22.537 1.00 83.31 479 PRO A CA 1
ATOM 3764 C C . PRO A 1 479 ? 20.948 -4.265 -22.525 1.00 83.31 479 PRO A C 1
ATOM 3766 O O . PRO A 1 479 ? 20.075 -3.546 -22.043 1.00 83.31 479 PRO A O 1
ATOM 3769 N N . ILE A 1 480 ? 22.070 -3.766 -23.051 1.00 86.25 480 ILE A N 1
ATOM 3770 C CA . ILE A 1 480 ? 22.389 -2.333 -23.039 1.00 86.25 480 ILE A CA 1
ATOM 3771 C C . ILE A 1 480 ? 21.488 -1.609 -24.036 1.00 86.25 480 ILE A C 1
ATOM 3773 O O . ILE A 1 480 ? 20.736 -0.710 -23.654 1.00 86.25 480 ILE A O 1
ATOM 3777 N N . GLN A 1 481 ? 21.505 -2.043 -25.298 1.00 90.44 481 GLN A N 1
ATOM 3778 C CA . GLN A 1 481 ? 20.729 -1.391 -26.356 1.00 90.44 481 GLN A CA 1
ATOM 3779 C C . GLN A 1 481 ? 19.219 -1.558 -26.154 1.00 90.44 481 GLN A C 1
ATOM 3781 O O . GLN A 1 481 ? 18.440 -0.634 -26.417 1.00 90.44 481 GLN A O 1
ATOM 3786 N N . SER A 1 482 ? 18.799 -2.696 -25.592 1.00 91.00 482 SER A N 1
ATOM 3787 C CA . SER A 1 482 ? 17.411 -2.900 -25.171 1.00 91.00 482 SER A CA 1
ATOM 3788 C C . SER A 1 482 ? 16.998 -1.907 -24.083 1.00 91.00 482 SER A C 1
ATOM 3790 O O . SER A 1 482 ? 15.926 -1.312 -24.169 1.00 91.00 482 SER A O 1
ATOM 3792 N N . CYS A 1 483 ? 17.845 -1.691 -23.070 1.00 89.69 483 CYS A N 1
ATOM 3793 C CA . CYS A 1 483 ? 17.542 -0.779 -21.967 1.00 89.69 483 CYS A CA 1
ATOM 3794 C C . CYS A 1 483 ? 17.550 0.694 -22.403 1.00 89.69 483 CYS A C 1
ATOM 3796 O O . CYS A 1 483 ? 16.710 1.470 -21.950 1.00 89.69 483 CYS A O 1
ATOM 3798 N N . ILE A 1 484 ? 18.453 1.077 -23.311 1.00 91.44 484 ILE A N 1
ATOM 3799 C CA . ILE A 1 484 ? 18.458 2.404 -23.946 1.00 91.44 484 ILE A CA 1
ATOM 3800 C C . ILE A 1 484 ? 17.150 2.627 -24.716 1.00 91.44 484 ILE A C 1
ATOM 3802 O O . ILE A 1 484 ? 16.529 3.681 -24.590 1.00 91.44 484 ILE A O 1
ATOM 3806 N N . SER A 1 485 ? 16.693 1.619 -25.463 1.00 93.12 485 SER A N 1
ATOM 3807 C CA . SER A 1 485 ? 15.435 1.711 -26.209 1.00 93.12 485 SER A CA 1
ATOM 3808 C C . SER A 1 485 ? 14.211 1.788 -25.290 1.00 93.12 485 SER A C 1
ATOM 3810 O O . SER A 1 485 ? 13.305 2.572 -25.559 1.00 93.12 485 SER A O 1
ATOM 3812 N N . LEU A 1 486 ? 14.215 1.052 -24.172 1.00 94.12 486 LEU A N 1
ATOM 3813 C CA . LEU A 1 486 ? 13.193 1.146 -23.123 1.00 94.12 486 LEU A CA 1
ATOM 3814 C C . LEU A 1 486 ? 13.140 2.547 -22.495 1.00 94.12 486 LEU A C 1
ATOM 3816 O O . LEU A 1 486 ? 12.053 3.105 -22.342 1.00 94.12 486 LEU A O 1
ATOM 3820 N N . ARG A 1 487 ? 14.301 3.131 -22.170 1.00 93.44 487 ARG A N 1
ATOM 3821 C CA . ARG A 1 487 ? 14.410 4.517 -21.687 1.00 93.44 487 ARG A CA 1
ATOM 3822 C C . ARG A 1 487 ? 13.779 5.492 -22.672 1.00 93.44 487 ARG A C 1
ATOM 3824 O O . ARG A 1 487 ? 12.969 6.320 -22.271 1.00 93.44 487 ARG A O 1
ATOM 3831 N N . ASP A 1 488 ? 14.140 5.389 -23.947 1.00 93.69 488 ASP A N 1
ATOM 3832 C CA . ASP A 1 488 ? 13.662 6.318 -24.974 1.00 93.69 488 ASP A CA 1
ATOM 3833 C C . ASP A 1 488 ? 12.152 6.184 -25.219 1.00 93.69 488 ASP A C 1
ATOM 3835 O O . ASP A 1 488 ? 11.475 7.190 -25.420 1.00 93.69 488 ASP A O 1
ATOM 3839 N N . ALA A 1 489 ? 11.599 4.969 -25.127 1.00 95.12 489 ALA A N 1
ATOM 3840 C CA . ALA A 1 489 ? 10.156 4.747 -25.223 1.00 95.12 489 ALA A CA 1
ATOM 3841 C C . ALA A 1 489 ? 9.393 5.405 -24.060 1.00 95.12 489 ALA A C 1
ATOM 3843 O O . ALA A 1 489 ? 8.370 6.056 -24.277 1.00 95.12 489 ALA A O 1
ATOM 3844 N N . LEU A 1 490 ? 9.895 5.264 -22.829 1.00 94.94 490 LEU A N 1
ATOM 3845 C CA . LEU A 1 490 ? 9.291 5.880 -21.644 1.00 94.94 490 LEU A CA 1
ATOM 3846 C C . LEU A 1 490 ? 9.464 7.409 -21.624 1.00 94.94 490 LEU A C 1
ATOM 3848 O O . LEU A 1 490 ? 8.525 8.112 -21.243 1.00 94.94 490 LEU A O 1
ATOM 3852 N N . ASP A 1 491 ? 10.607 7.937 -22.077 1.00 93.06 491 ASP A N 1
ATOM 3853 C CA . ASP A 1 491 ? 10.824 9.384 -22.252 1.00 93.06 491 ASP A CA 1
ATOM 3854 C C . ASP A 1 491 ? 9.820 9.954 -23.267 1.00 93.06 491 ASP A C 1
ATOM 3856 O O . ASP A 1 491 ? 9.121 10.923 -22.954 1.00 93.06 491 ASP A O 1
ATOM 3860 N N . TYR A 1 492 ? 9.658 9.291 -24.421 1.00 93.25 492 TYR A N 1
ATOM 3861 C CA . TYR A 1 492 ? 8.679 9.681 -25.438 1.00 93.25 492 TYR A CA 1
ATOM 3862 C C . TYR A 1 492 ? 7.253 9.685 -24.879 1.00 93.25 492 TYR A C 1
ATOM 3864 O O . TYR A 1 492 ? 6.562 10.693 -24.995 1.00 93.25 492 TYR A O 1
ATOM 3872 N N . LEU A 1 493 ? 6.810 8.595 -24.238 1.00 94.88 493 LEU A N 1
ATOM 3873 C CA . LEU A 1 493 ? 5.453 8.494 -23.683 1.00 94.88 493 LEU A CA 1
ATOM 3874 C C . LEU A 1 493 ? 5.182 9.555 -22.611 1.00 94.88 493 LEU A C 1
ATOM 3876 O O . LEU A 1 493 ? 4.105 10.153 -22.600 1.00 94.88 493 LEU A O 1
ATOM 3880 N N . THR A 1 494 ? 6.161 9.829 -21.746 1.00 92.88 494 THR A N 1
ATOM 3881 C CA . THR A 1 494 ? 6.037 10.846 -20.692 1.00 92.88 494 THR A CA 1
ATOM 3882 C C . THR A 1 494 ? 5.850 12.233 -21.292 1.00 92.88 494 THR A C 1
ATOM 3884 O O . THR A 1 494 ? 4.928 12.952 -20.907 1.00 92.88 494 THR A O 1
ATOM 3887 N N . ARG A 1 495 ? 6.678 12.604 -22.276 1.00 91.38 495 ARG A N 1
ATOM 3888 C CA . ARG A 1 495 ? 6.548 13.887 -22.984 1.00 91.38 495 ARG A CA 1
ATOM 3889 C C . ARG A 1 495 ? 5.244 13.949 -23.775 1.00 91.38 495 ARG A C 1
ATOM 3891 O O . ARG A 1 495 ? 4.513 14.928 -23.672 1.00 91.38 495 ARG A O 1
ATOM 3898 N N . TYR A 1 496 ? 4.917 12.886 -24.505 1.00 92.88 496 TYR A N 1
ATOM 3899 C CA . TYR A 1 496 ? 3.728 12.817 -25.348 1.00 92.88 496 TYR A CA 1
ATOM 3900 C C . TYR A 1 496 ? 2.467 13.055 -24.519 1.00 92.88 496 TYR A C 1
ATOM 3902 O O . TYR A 1 496 ? 1.686 13.957 -24.817 1.00 92.88 496 TYR A O 1
ATOM 3910 N N . PHE A 1 497 ? 2.295 12.308 -23.426 1.00 93.25 497 PHE A N 1
ATOM 3911 C CA . PHE A 1 497 ? 1.119 12.464 -22.580 1.00 93.25 497 PHE A CA 1
ATOM 3912 C C . PHE A 1 497 ? 1.139 13.752 -21.755 1.00 93.25 497 PHE A C 1
ATOM 3914 O O . PHE A 1 497 ? 0.065 14.293 -21.509 1.00 93.25 497 PHE A O 1
ATOM 3921 N N . ALA A 1 498 ? 2.304 14.295 -21.377 1.00 90.31 498 ALA A N 1
ATOM 3922 C CA . ALA A 1 498 ? 2.378 15.624 -20.761 1.00 90.31 498 ALA A CA 1
ATOM 3923 C C . ALA A 1 498 ? 1.842 16.709 -21.711 1.00 90.31 498 ALA A C 1
ATOM 3925 O O . ALA A 1 498 ? 1.031 17.542 -21.303 1.00 90.31 498 ALA A O 1
ATOM 3926 N N . GLY A 1 499 ? 2.253 16.660 -22.983 1.00 89.00 499 GLY A N 1
ATOM 3927 C CA . GLY A 1 499 ? 1.778 17.561 -24.031 1.00 89.00 499 GLY A CA 1
ATOM 3928 C C . GLY A 1 499 ? 0.292 17.373 -24.341 1.00 89.00 499 GLY A C 1
ATOM 3929 O O . GLY A 1 499 ? -0.460 18.345 -24.328 1.00 89.00 499 GLY A O 1
ATOM 3930 N N . VAL A 1 500 ? -0.159 16.128 -24.541 1.00 90.75 500 VAL A N 1
ATOM 3931 C CA . VAL A 1 500 ? -1.576 15.804 -24.793 1.00 90.75 500 VAL A CA 1
ATOM 3932 C C . VAL A 1 500 ? -2.460 16.242 -23.629 1.00 90.75 500 VAL A C 1
ATOM 3934 O O . VAL A 1 500 ? -3.492 16.865 -23.861 1.00 90.75 500 VAL A O 1
ATOM 3937 N N . ALA A 1 501 ? -2.069 15.961 -22.383 1.00 88.19 501 ALA A N 1
ATOM 3938 C CA . ALA A 1 501 ? -2.850 16.345 -21.212 1.00 88.19 501 ALA A CA 1
ATOM 3939 C C . ALA A 1 501 ? -2.921 17.871 -21.056 1.00 88.19 501 ALA A C 1
ATOM 3941 O O . ALA A 1 501 ? -3.993 18.401 -20.768 1.00 88.19 501 ALA A O 1
ATOM 3942 N N . LEU A 1 502 ? -1.816 18.585 -21.299 1.00 84.88 502 LEU A N 1
ATOM 3943 C CA . LEU A 1 502 ? -1.793 20.049 -21.298 1.00 84.88 502 LEU A CA 1
ATOM 3944 C C . LEU A 1 502 ? -2.698 20.635 -22.393 1.00 84.88 502 LEU A C 1
ATOM 3946 O O . LEU A 1 502 ? -3.492 21.533 -22.113 1.00 84.88 502 LEU A O 1
ATOM 3950 N N . ALA A 1 503 ? -2.574 20.145 -23.628 1.00 85.31 503 ALA A N 1
ATOM 3951 C CA . ALA A 1 503 ? -3.350 20.623 -24.769 1.00 85.31 503 ALA A CA 1
ATOM 3952 C C . ALA A 1 503 ? -4.844 20.332 -24.585 1.00 85.31 503 ALA A C 1
ATOM 3954 O O . ALA A 1 503 ? -5.666 21.231 -24.737 1.00 85.31 503 ALA A O 1
ATOM 3955 N N . ALA A 1 504 ? -5.192 19.117 -24.147 1.00 83.50 504 ALA A N 1
ATOM 3956 C CA . ALA A 1 504 ? -6.562 18.771 -23.787 1.00 83.50 504 ALA A CA 1
ATOM 3957 C C . ALA A 1 504 ? -7.098 19.712 -22.704 1.00 83.50 504 ALA A C 1
ATOM 3959 O O . ALA A 1 504 ? -8.231 20.167 -22.784 1.00 83.50 504 ALA A O 1
ATOM 3960 N N . PHE A 1 505 ? -6.279 20.070 -21.715 1.00 78.81 505 PHE A N 1
ATOM 3961 C CA . PHE A 1 505 ? -6.704 20.984 -20.664 1.00 78.81 505 PHE A CA 1
ATOM 3962 C C . PHE A 1 505 ? -6.974 22.409 -21.163 1.00 78.81 505 PHE A C 1
ATOM 3964 O O . PHE A 1 505 ? -7.924 23.035 -20.699 1.00 78.81 505 PHE A O 1
ATOM 3971 N N . ARG A 1 506 ? -6.178 22.915 -22.115 1.00 77.19 506 ARG A N 1
ATOM 3972 C CA . ARG A 1 506 ? -6.412 24.226 -22.749 1.00 77.19 506 ARG A CA 1
ATOM 3973 C C . ARG A 1 506 ? -7.724 24.273 -23.524 1.00 77.19 506 ARG A C 1
ATOM 3975 O O . ARG A 1 506 ? -8.410 25.288 -23.468 1.00 77.19 506 ARG A O 1
ATOM 3982 N N . GLU A 1 507 ? -8.062 23.187 -24.211 1.00 77.69 507 GLU A N 1
ATOM 3983 C CA . GLU A 1 507 ? -9.332 23.065 -24.934 1.00 77.69 507 GLU A CA 1
ATOM 3984 C C . GLU A 1 507 ? -10.528 22.947 -23.971 1.00 77.69 507 GLU A C 1
ATOM 3986 O O . GLU A 1 507 ? -11.596 23.495 -24.234 1.00 77.69 507 GLU A O 1
ATOM 3991 N N . LEU A 1 508 ? -10.342 22.274 -22.827 1.00 72.56 508 LEU A N 1
ATOM 3992 C CA . LEU A 1 508 ? -11.405 21.952 -21.866 1.00 72.56 508 LEU A CA 1
ATOM 3993 C C . LEU A 1 508 ? -11.633 23.013 -20.766 1.00 72.56 508 LEU A C 1
ATOM 3995 O O . LEU A 1 508 ? -12.680 22.987 -20.114 1.00 72.56 508 LEU A O 1
ATOM 3999 N N . GLY A 1 509 ? -10.691 23.931 -20.501 1.00 68.06 509 GLY A N 1
ATOM 4000 C CA . GLY A 1 509 ? -10.816 24.907 -19.406 1.00 68.06 509 GLY A CA 1
ATOM 4001 C C . GLY A 1 509 ? -9.630 25.869 -19.206 1.00 68.06 509 GLY A C 1
ATOM 4002 O O . GLY A 1 509 ? -8.734 25.989 -20.034 1.00 68.06 509 GLY A O 1
ATOM 4003 N N . THR A 1 510 ? -9.624 26.608 -18.085 1.00 60.88 510 THR A N 1
ATOM 4004 C CA . THR A 1 510 ? -8.550 27.564 -17.736 1.00 60.88 510 THR A CA 1
ATOM 4005 C C . THR A 1 510 ? -7.416 26.898 -16.963 1.00 60.88 510 THR A C 1
ATOM 4007 O O . THR A 1 510 ? -7.631 26.439 -15.840 1.00 60.88 510 THR A O 1
ATOM 4010 N N . LEU A 1 511 ? -6.212 26.903 -17.544 1.00 63.19 511 LEU A N 1
ATOM 4011 C CA . LEU A 1 511 ? -4.991 26.303 -16.999 1.00 63.19 511 LEU A CA 1
ATOM 4012 C C . LEU A 1 511 ? -4.641 26.812 -15.583 1.00 63.19 511 LEU A C 1
ATOM 4014 O O . LEU A 1 511 ? -4.684 28.023 -15.351 1.00 63.19 511 LEU A O 1
ATOM 4018 N N . PRO A 1 512 ? -4.237 25.946 -14.627 1.00 69.81 512 PRO A N 1
ATOM 4019 C CA . PRO A 1 512 ? -3.612 26.421 -13.400 1.00 69.81 512 PRO A CA 1
ATOM 4020 C C . PRO A 1 512 ? -2.360 27.232 -13.745 1.00 69.81 512 PRO A C 1
ATOM 4022 O O . PRO A 1 512 ? -1.512 26.764 -14.504 1.00 69.81 512 PRO A O 1
ATOM 4025 N N . ALA A 1 513 ? -2.202 28.414 -13.144 1.00 75.00 513 ALA A N 1
ATOM 4026 C CA . ALA A 1 513 ? -1.070 29.307 -13.423 1.00 75.00 513 ALA A CA 1
ATOM 4027 C C . ALA A 1 513 ? 0.305 28.632 -13.223 1.00 75.00 513 ALA A C 1
ATOM 4029 O O . ALA A 1 513 ? 1.288 29.000 -13.860 1.00 75.00 513 ALA A O 1
ATOM 4030 N N . GLU A 1 514 ? 0.381 27.628 -12.343 1.00 78.12 514 GLU A N 1
ATOM 4031 C CA . GLU A 1 514 ? 1.579 26.812 -12.136 1.00 78.12 514 GLU A CA 1
ATOM 4032 C C . GLU A 1 514 ? 1.910 25.930 -13.349 1.00 78.12 514 GLU A C 1
ATOM 4034 O O . GLU A 1 514 ? 3.061 25.901 -13.782 1.00 78.12 514 GLU A O 1
ATOM 4039 N N . ALA A 1 515 ? 0.907 25.272 -13.938 1.00 76.12 515 ALA A N 1
ATOM 4040 C CA . ALA A 1 515 ? 1.075 24.460 -15.141 1.00 76.12 515 ALA A CA 1
ATOM 4041 C C . ALA A 1 515 ? 1.424 25.328 -16.363 1.00 76.12 515 ALA A C 1
ATOM 4043 O O . ALA A 1 515 ? 2.201 24.905 -17.214 1.00 76.12 515 ALA A O 1
ATOM 4044 N N . GLU A 1 516 ? 0.905 26.558 -16.423 1.00 76.19 516 GLU A N 1
ATOM 4045 C CA . GLU A 1 516 ? 1.137 27.483 -17.540 1.00 76.19 516 GLU A CA 1
ATOM 4046 C C . GLU A 1 516 ? 2.582 27.967 -17.512 1.00 76.19 516 GLU A C 1
ATOM 4048 O O . GLU A 1 516 ? 3.315 27.845 -18.491 1.00 76.19 516 GLU A O 1
ATOM 4053 N N . LYS A 1 517 ? 3.036 28.371 -16.324 1.00 79.38 517 LYS A N 1
ATOM 4054 C CA . LYS A 1 517 ? 4.417 28.774 -16.073 1.00 79.38 517 LYS A CA 1
ATOM 4055 C C . LYS A 1 517 ? 5.426 27.638 -16.277 1.00 79.38 517 LYS A C 1
ATOM 4057 O O . LYS A 1 517 ? 6.565 27.912 -16.656 1.00 79.38 517 LYS A O 1
ATOM 4062 N N . LEU A 1 518 ? 5.051 26.393 -15.971 1.00 79.69 518 LEU A N 1
ATOM 4063 C CA . LEU A 1 518 ? 5.865 25.212 -16.277 1.00 79.69 518 LEU A CA 1
ATOM 4064 C C . LEU A 1 518 ? 5.958 25.017 -17.792 1.00 79.69 518 LEU A C 1
ATOM 4066 O O . LEU A 1 518 ? 7.062 24.925 -18.319 1.00 79.69 518 LEU A O 1
ATOM 4070 N N . ALA A 1 519 ? 4.821 25.035 -18.491 1.00 74.25 519 ALA A N 1
ATOM 4071 C CA . ALA A 1 519 ? 4.758 24.844 -19.937 1.00 74.25 519 ALA A CA 1
ATOM 4072 C C . ALA A 1 519 ? 5.513 25.916 -20.744 1.00 74.25 519 ALA A C 1
ATOM 4074 O O . ALA A 1 519 ? 5.972 25.618 -21.836 1.00 74.25 519 ALA A O 1
ATOM 4075 N N . GLU A 1 520 ? 5.664 27.136 -20.222 1.00 72.25 520 GLU A N 1
ATOM 4076 C CA . GLU A 1 520 ? 6.444 28.223 -20.842 1.00 72.25 520 GLU A CA 1
ATOM 4077 C C . GLU A 1 520 ? 7.973 28.051 -20.749 1.00 72.25 520 GLU A C 1
ATOM 4079 O O . GLU A 1 520 ? 8.727 28.794 -21.386 1.00 72.25 520 GLU A O 1
ATOM 4084 N N . GLN A 1 521 ? 8.462 27.091 -19.960 1.00 72.06 521 GLN A N 1
ATOM 4085 C CA . GLN A 1 521 ? 9.892 26.821 -19.795 1.00 72.06 521 GLN A CA 1
ATOM 4086 C C . GLN A 1 521 ? 10.359 25.709 -20.746 1.00 72.06 521 GLN A C 1
ATOM 4088 O O . GLN A 1 521 ? 9.574 24.915 -21.251 1.00 72.06 521 GLN A O 1
ATOM 4093 N N . SER A 1 522 ? 11.670 25.629 -21.005 1.00 63.03 522 SER A N 1
ATOM 4094 C CA . SER A 1 522 ? 12.242 24.470 -21.704 1.00 63.03 522 SER A CA 1
ATOM 4095 C C . SER A 1 522 ? 12.136 23.248 -20.790 1.00 63.03 522 SER A C 1
ATOM 4097 O O . SER A 1 522 ? 12.982 23.074 -19.915 1.00 63.03 522 SER A O 1
ATOM 4099 N N . LEU A 1 523 ? 11.093 22.439 -20.973 1.00 72.06 523 LEU A N 1
ATOM 4100 C CA . LEU A 1 523 ? 10.749 21.351 -20.061 1.00 72.06 523 LEU A CA 1
ATOM 4101 C C . LEU A 1 523 ? 11.802 20.234 -20.090 1.00 72.06 523 LEU A C 1
ATOM 4103 O O . LEU A 1 523 ? 11.976 19.524 -21.089 1.00 72.06 523 LEU A O 1
ATOM 4107 N N . SER A 1 524 ? 12.486 20.046 -18.960 1.00 85.81 524 SER A N 1
ATOM 4108 C CA . SER A 1 524 ? 13.236 18.815 -18.708 1.00 85.81 524 SER A CA 1
ATOM 4109 C C . SER A 1 524 ? 12.272 17.625 -18.591 1.00 85.81 524 SER A C 1
ATOM 4111 O O . SER A 1 524 ? 11.059 17.807 -18.465 1.00 85.81 524 SER A O 1
ATOM 4113 N N . ILE A 1 525 ? 12.784 16.391 -18.610 1.00 87.56 525 ILE A N 1
ATOM 4114 C CA . ILE A 1 525 ? 11.923 15.215 -18.398 1.00 87.56 525 ILE A CA 1
ATOM 4115 C C . ILE A 1 525 ? 11.238 15.244 -17.020 1.00 87.56 525 ILE A C 1
ATOM 4117 O O . ILE A 1 525 ? 10.065 14.899 -16.911 1.00 87.56 525 ILE A O 1
ATOM 4121 N N . TYR A 1 526 ? 11.923 15.773 -16.000 1.00 87.00 526 TYR A N 1
ATOM 4122 C CA . TYR A 1 526 ? 11.360 16.000 -14.666 1.00 87.00 526 TYR A CA 1
ATOM 4123 C C . TYR A 1 526 ? 10.204 17.002 -14.682 1.00 87.00 526 TYR A C 1
ATOM 4125 O O . TYR A 1 526 ? 9.220 16.824 -13.966 1.00 87.00 526 TYR A O 1
ATOM 4133 N N . ASP A 1 527 ? 10.309 18.055 -15.494 1.00 86.00 527 ASP A N 1
ATOM 4134 C CA . ASP A 1 527 ? 9.238 19.041 -15.624 1.00 86.00 527 ASP A CA 1
ATOM 4135 C C . ASP A 1 527 ? 8.069 18.486 -16.445 1.00 86.00 527 ASP A C 1
ATOM 4137 O O . ASP A 1 527 ? 6.922 18.788 -16.135 1.00 86.00 527 ASP A O 1
ATOM 4141 N N . CYS A 1 528 ? 8.336 17.632 -17.442 1.00 87.56 528 CYS A N 1
ATOM 4142 C CA . CYS A 1 528 ? 7.296 16.934 -18.204 1.00 87.56 528 CYS A CA 1
ATOM 4143 C C . CYS A 1 528 ? 6.487 15.980 -17.319 1.00 87.56 528 CYS A C 1
ATOM 4145 O O . CYS A 1 528 ? 5.262 15.993 -17.375 1.00 87.56 528 CYS A O 1
ATOM 4147 N N . GLU A 1 529 ? 7.153 15.187 -16.477 1.00 88.94 529 GLU A N 1
ATOM 4148 C CA . GLU A 1 529 ? 6.489 14.304 -15.513 1.00 88.94 529 GLU A CA 1
ATOM 4149 C C . GLU A 1 529 ? 5.621 15.103 -14.527 1.00 88.94 529 GLU A C 1
ATOM 4151 O O . GLU A 1 529 ? 4.437 14.803 -14.352 1.00 88.94 529 GLU A O 1
ATOM 4156 N N . LYS A 1 530 ? 6.166 16.181 -13.944 1.00 85.81 530 LYS A N 1
ATOM 4157 C CA . LYS A 1 530 ? 5.406 17.082 -13.059 1.00 85.81 530 LYS A CA 1
ATOM 4158 C C . LYS A 1 530 ? 4.212 17.704 -13.770 1.00 85.81 530 LYS A C 1
ATOM 4160 O O . LYS A 1 530 ? 3.123 17.765 -13.202 1.00 85.81 530 LYS A O 1
ATOM 4165 N N . LEU A 1 531 ? 4.403 18.153 -15.008 1.00 85.62 531 LEU A N 1
ATOM 4166 C CA . LEU A 1 531 ? 3.343 18.736 -15.817 1.00 85.62 531 LEU A CA 1
ATOM 4167 C C . LEU A 1 531 ? 2.239 17.717 -16.110 1.00 85.62 531 LEU A C 1
ATOM 4169 O O . LEU A 1 531 ? 1.068 18.054 -15.958 1.00 85.62 531 LEU A O 1
ATOM 4173 N N . LEU A 1 532 ? 2.597 16.478 -16.461 1.00 88.88 532 LEU A N 1
ATOM 4174 C CA . LEU A 1 532 ? 1.648 15.384 -16.662 1.00 88.88 532 LEU A CA 1
ATOM 4175 C C . LEU A 1 532 ? 0.822 15.134 -15.396 1.00 88.88 532 LEU A C 1
ATOM 4177 O O . LEU A 1 532 ? -0.404 15.115 -15.457 1.00 88.88 532 LEU A O 1
ATOM 4181 N N . ILE A 1 533 ? 1.476 15.017 -14.239 1.00 86.44 533 ILE A N 1
ATOM 4182 C CA . ILE A 1 533 ? 0.815 14.816 -12.942 1.00 86.44 533 ILE A CA 1
ATOM 4183 C C . ILE A 1 533 ? -0.154 15.966 -12.626 1.00 86.44 533 ILE A C 1
ATOM 4185 O O . ILE A 1 533 ? -1.299 15.729 -12.227 1.00 86.44 533 ILE A O 1
ATOM 4189 N N . LEU A 1 534 ? 0.286 17.216 -12.802 1.00 82.44 534 LEU A N 1
ATOM 4190 C CA . LEU A 1 534 ? -0.542 18.400 -12.558 1.00 82.44 534 LEU A CA 1
ATOM 4191 C C . LEU A 1 534 ? -1.735 18.464 -13.519 1.00 82.44 534 LEU A C 1
ATOM 4193 O O . LEU A 1 534 ? -2.854 18.745 -13.083 1.00 82.44 534 LEU A O 1
ATOM 4197 N N . ALA A 1 535 ? -1.514 18.175 -14.802 1.00 81.56 535 ALA A N 1
ATOM 4198 C CA . ALA A 1 535 ? -2.559 18.167 -15.816 1.00 81.56 535 ALA A CA 1
ATOM 4199 C C . ALA A 1 535 ? -3.596 17.070 -15.531 1.00 81.56 535 ALA A C 1
ATOM 4201 O O . ALA A 1 535 ? -4.789 17.360 -15.497 1.00 81.56 535 ALA A O 1
ATOM 4202 N N . LEU A 1 536 ? -3.163 15.846 -15.215 1.00 82.12 536 LEU A N 1
ATOM 4203 C CA . LEU A 1 536 ? -4.053 14.727 -14.888 1.00 82.12 536 LEU A CA 1
ATOM 4204 C C . LEU A 1 536 ? -4.918 14.981 -13.645 1.00 82.12 536 LEU A C 1
ATOM 4206 O O . LEU A 1 536 ? -6.095 14.618 -13.640 1.00 82.12 536 LEU A O 1
ATOM 4210 N N . ARG A 1 537 ? -4.368 15.641 -12.614 1.00 78.06 537 ARG A N 1
ATOM 4211 C CA . ARG A 1 537 ? -5.135 16.085 -11.432 1.00 78.06 537 ARG A CA 1
ATOM 4212 C C . ARG A 1 537 ? -6.169 17.154 -11.770 1.00 78.06 537 ARG A C 1
ATOM 4214 O O . ARG A 1 537 ? -7.185 17.257 -11.089 1.00 78.06 537 ARG A O 1
ATOM 4221 N N . SER A 1 538 ? -5.875 17.967 -12.780 1.00 73.88 538 SER A N 1
ATOM 4222 C CA . SER A 1 538 ? -6.678 19.135 -13.125 1.00 73.88 538 SER A CA 1
ATOM 4223 C C . SER A 1 538 ? -7.792 18.808 -14.112 1.00 73.88 538 SER A C 1
ATOM 4225 O O . SER A 1 538 ? -8.858 19.401 -13.971 1.00 73.88 538 SER A O 1
ATOM 4227 N N . ILE A 1 539 ? -7.584 17.881 -15.068 1.00 72.94 539 ILE A N 1
ATOM 4228 C CA . ILE A 1 539 ? -8.612 17.394 -16.011 1.00 72.94 539 ILE A CA 1
ATOM 4229 C C . ILE A 1 539 ? -9.812 16.901 -15.179 1.00 72.94 539 ILE A C 1
ATOM 4231 O O . ILE A 1 539 ? -9.778 15.837 -14.561 1.00 72.94 539 ILE A O 1
ATOM 4235 N N . GLY A 1 540 ? -10.826 17.760 -15.049 1.00 55.72 540 GLY A N 1
ATOM 4236 C CA . GLY A 1 540 ? -11.786 17.708 -13.949 1.00 55.72 540 GLY A CA 1
ATOM 4237 C C . GLY A 1 540 ? -12.729 16.508 -13.995 1.00 55.72 540 GLY A C 1
ATOM 4238 O O . GLY A 1 540 ? -12.964 15.914 -15.041 1.00 55.72 540 GLY A O 1
ATOM 4239 N N . HIS A 1 541 ? -13.343 16.204 -12.848 1.00 48.25 541 HIS A N 1
ATOM 4240 C CA . HIS A 1 541 ? -14.471 15.266 -12.734 1.00 48.25 541 HIS A CA 1
ATOM 4241 C C . HIS A 1 541 ? -15.742 15.741 -13.476 1.00 48.25 541 HIS A C 1
ATOM 4243 O O . HIS A 1 541 ? -16.709 14.991 -13.568 1.00 48.25 541 HIS A O 1
ATOM 4249 N N . GLU A 1 542 ? -15.750 16.981 -13.981 1.00 43.72 542 GLU A N 1
ATOM 4250 C CA . GLU A 1 542 ? -16.903 17.642 -14.609 1.00 43.72 542 GLU A CA 1
ATOM 4251 C C . GLU A 1 542 ? -16.837 17.704 -16.144 1.00 43.72 542 GLU A C 1
ATOM 4253 O O . GLU A 1 542 ? -17.829 18.085 -16.767 1.00 43.72 542 GLU A O 1
ATOM 4258 N N . SER A 1 543 ? -15.723 17.322 -16.789 1.00 49.56 543 SER A N 1
ATOM 4259 C CA . SER A 1 543 ? -15.706 17.262 -18.254 1.00 49.56 543 SER A CA 1
ATOM 4260 C C . SER A 1 543 ? -16.404 15.978 -18.717 1.00 49.56 543 SER A C 1
ATOM 4262 O O . SER A 1 543 ? -15.771 14.935 -18.870 1.00 49.56 543 SER A O 1
ATOM 4264 N N . GLU A 1 544 ? -17.708 16.049 -18.997 1.00 51.88 544 GLU A N 1
ATOM 4265 C CA . GLU A 1 544 ? -18.412 15.026 -19.799 1.00 51.88 544 GLU A CA 1
ATOM 4266 C C . GLU A 1 544 ? -17.887 14.969 -21.253 1.00 51.88 544 GLU A C 1
ATOM 4268 O O . GLU A 1 544 ? -18.345 14.171 -22.074 1.00 51.88 544 GLU A O 1
ATOM 4273 N N . GLU A 1 545 ? -16.917 15.822 -21.592 1.00 65.50 545 GLU A N 1
ATOM 4274 C CA . GLU A 1 545 ? -16.276 15.861 -22.892 1.00 65.50 545 GLU A CA 1
ATOM 4275 C C . GLU A 1 545 ? -15.390 14.638 -23.131 1.00 65.50 545 GLU A C 1
ATOM 4277 O O . GLU A 1 545 ? -14.519 14.275 -22.335 1.00 65.50 545 GLU A O 1
ATOM 4282 N N . LYS A 1 546 ? -15.609 14.016 -24.293 1.00 76.38 546 LYS A N 1
ATOM 4283 C CA . LYS A 1 546 ? -14.983 12.755 -24.708 1.00 76.38 546 LYS A CA 1
ATOM 4284 C C . LYS A 1 546 ? -13.459 12.767 -24.584 1.00 76.38 546 LYS A C 1
ATOM 4286 O O . LYS A 1 546 ? -12.888 11.743 -24.229 1.00 76.38 546 LYS A O 1
ATOM 4291 N N . LEU A 1 547 ? -12.814 13.904 -24.854 1.00 83.12 547 LEU A N 1
ATOM 4292 C CA . LEU A 1 547 ? -11.359 14.022 -24.835 1.00 83.12 547 LEU A CA 1
ATOM 4293 C C . LEU A 1 547 ? -10.773 13.895 -23.421 1.00 83.12 547 LEU A C 1
ATOM 4295 O O . LEU A 1 547 ? -9.835 13.127 -23.219 1.00 83.12 547 LEU A O 1
ATOM 4299 N N . GLY A 1 548 ? -11.334 14.608 -22.438 1.00 81.69 548 GLY A N 1
ATOM 4300 C CA . GLY A 1 548 ? -10.850 14.562 -21.054 1.00 81.69 548 GLY A CA 1
ATOM 4301 C C . GLY A 1 548 ? -10.967 13.157 -20.464 1.00 81.69 548 GLY A C 1
ATOM 4302 O O . GLY A 1 548 ? -10.020 12.653 -19.859 1.00 81.69 548 GLY A O 1
ATOM 4303 N N . VAL A 1 549 ? -12.092 12.485 -20.736 1.00 82.31 549 VAL A N 1
ATOM 4304 C CA . VAL A 1 549 ? -12.326 11.085 -20.349 1.00 82.31 549 VAL A CA 1
ATOM 4305 C C . VAL A 1 549 ? -11.342 10.139 -21.041 1.00 82.31 549 VAL A C 1
ATOM 4307 O O . VAL A 1 549 ? -10.797 9.252 -20.391 1.00 82.31 549 VAL A O 1
ATOM 4310 N N . ALA A 1 550 ? -11.076 10.325 -22.336 1.00 87.44 550 ALA A N 1
ATOM 4311 C CA . ALA A 1 550 ? -10.156 9.472 -23.084 1.00 87.44 550 ALA A CA 1
ATOM 4312 C C . ALA A 1 550 ? -8.714 9.570 -22.568 1.00 87.44 550 ALA A C 1
ATOM 4314 O O . ALA A 1 550 ? -8.083 8.540 -22.338 1.00 87.44 550 ALA A O 1
ATOM 4315 N N . VAL A 1 551 ? -8.220 10.789 -22.319 1.00 88.94 551 VAL A N 1
ATOM 4316 C CA . VAL A 1 551 ? -6.887 11.011 -21.735 1.00 88.94 551 VAL A CA 1
ATOM 4317 C C . VAL A 1 551 ? -6.822 10.439 -20.319 1.00 88.94 551 VAL A C 1
ATOM 4319 O O . VAL A 1 551 ? -5.865 9.738 -19.987 1.00 88.94 551 VAL A O 1
ATOM 4322 N N . LYS A 1 552 ? -7.853 10.666 -19.493 1.00 86.25 552 LYS A N 1
ATOM 4323 C CA . LYS A 1 552 ? -7.906 10.097 -18.141 1.00 86.25 552 LYS A CA 1
ATOM 4324 C C . LYS A 1 552 ? -7.918 8.576 -18.145 1.00 86.25 552 LYS A C 1
ATOM 4326 O O . LYS A 1 552 ? -7.190 8.004 -17.348 1.00 86.25 552 LYS A O 1
ATOM 4331 N N . ASN A 1 553 ? -8.652 7.926 -19.046 1.00 89.12 553 ASN A N 1
ATOM 4332 C CA . ASN A 1 553 ? -8.765 6.463 -19.099 1.00 89.12 553 ASN A CA 1
ATOM 4333 C C . ASN A 1 553 ? -7.432 5.742 -19.356 1.00 89.12 553 ASN A C 1
ATOM 4335 O O . ASN A 1 553 ? -7.299 4.571 -18.999 1.00 89.12 553 ASN A O 1
ATOM 4339 N N . VAL A 1 554 ? -6.431 6.433 -19.914 1.00 92.25 554 VAL A N 1
ATOM 4340 C CA . VAL A 1 554 ? -5.065 5.897 -20.038 1.00 92.25 554 VAL A CA 1
ATOM 4341 C C . VAL A 1 554 ? -4.413 5.705 -18.664 1.00 92.25 554 VAL A C 1
ATOM 4343 O O . VAL A 1 554 ? -3.613 4.788 -18.489 1.00 92.25 554 VAL A O 1
ATOM 4346 N N . PHE A 1 555 ? -4.749 6.542 -17.678 1.00 91.00 555 PHE A N 1
ATOM 4347 C CA . PHE A 1 555 ? -4.093 6.577 -16.365 1.00 91.00 555 PHE A CA 1
ATOM 4348 C C . PHE A 1 555 ? -5.007 6.201 -15.202 1.00 91.00 555 PHE A C 1
ATOM 4350 O O . PHE A 1 555 ? -4.522 5.713 -14.190 1.00 91.00 555 PHE A O 1
ATOM 4357 N N . TYR A 1 556 ? -6.313 6.410 -15.315 1.00 87.44 556 TYR A N 1
ATOM 4358 C CA . TYR A 1 556 ? -7.268 6.199 -14.238 1.00 87.44 556 TYR A CA 1
ATOM 4359 C C . TYR A 1 556 ? -8.526 5.513 -14.749 1.00 87.44 556 TYR A C 1
ATOM 4361 O O . TYR A 1 556 ? -8.975 5.765 -15.861 1.00 87.44 556 TYR A O 1
ATOM 4369 N N . TYR A 1 557 ? -9.126 4.675 -13.914 1.00 81.69 557 TYR A N 1
ATOM 4370 C CA . TYR A 1 557 ? -10.465 4.149 -14.131 1.00 81.69 557 TYR A CA 1
ATOM 4371 C C . TYR A 1 557 ? -11.363 4.568 -12.973 1.00 81.69 557 TYR A C 1
ATOM 4373 O O . TYR A 1 557 ? -10.910 4.729 -11.837 1.00 81.69 557 TYR A O 1
ATOM 4381 N N . VAL A 1 558 ? -12.651 4.743 -13.262 1.00 74.62 558 VAL A N 1
ATOM 4382 C CA . VAL A 1 558 ? -13.663 4.983 -12.233 1.00 74.62 558 VAL A CA 1
ATOM 4383 C C . VAL A 1 558 ? -14.199 3.635 -11.780 1.00 74.62 558 VAL A C 1
ATOM 4385 O O . VAL A 1 558 ? -14.771 2.881 -12.567 1.00 74.62 558 VAL A O 1
ATOM 4388 N N . GLU A 1 559 ? -14.012 3.321 -10.506 1.00 68.31 559 GLU A N 1
ATOM 4389 C CA . GLU A 1 559 ? -14.549 2.098 -9.919 1.00 68.31 559 GLU A CA 1
ATOM 4390 C C . GLU A 1 559 ? -16.078 2.205 -9.773 1.00 68.31 559 GLU A C 1
ATOM 4392 O O . GLU A 1 559 ? -16.592 3.151 -9.172 1.00 68.31 559 GLU A O 1
ATOM 4397 N N . GLU A 1 560 ? -16.822 1.231 -10.315 1.00 63.44 560 GLU A N 1
ATOM 4398 C CA . GLU A 1 560 ? -18.293 1.288 -10.426 1.00 63.44 560 GLU A CA 1
ATOM 4399 C C . GLU A 1 560 ? -19.013 1.471 -9.076 1.00 63.44 560 GLU A C 1
ATOM 4401 O O . GLU A 1 560 ? -20.078 2.091 -9.017 1.00 63.44 560 GLU A O 1
ATOM 4406 N N . PHE A 1 561 ? -18.441 0.943 -7.989 1.00 49.00 561 PHE A N 1
ATOM 4407 C CA . PHE A 1 561 ? -19.061 0.930 -6.661 1.00 49.00 561 PHE A CA 1
ATOM 4408 C C . PHE A 1 561 ? -18.724 2.168 -5.829 1.00 49.00 561 PHE A C 1
ATOM 4410 O O . PHE A 1 561 ? -19.631 2.812 -5.294 1.00 49.00 561 PHE A O 1
ATOM 4417 N N . SER A 1 562 ? -17.439 2.514 -5.730 1.00 56.25 562 SER A N 1
ATOM 4418 C CA . SER A 1 562 ? -16.966 3.647 -4.929 1.00 56.25 562 SER A CA 1
ATOM 4419 C C . SER A 1 562 ? -17.093 4.987 -5.646 1.00 56.25 562 SER A C 1
ATOM 4421 O O . SER A 1 562 ? -17.057 6.034 -4.996 1.00 56.25 562 SER A O 1
ATOM 4423 N N . LYS A 1 563 ? -17.243 4.963 -6.980 1.00 65.50 563 LYS A N 1
ATOM 4424 C CA . LYS A 1 563 ? -17.137 6.133 -7.863 1.00 65.50 563 LYS A CA 1
ATOM 4425 C C . LYS A 1 563 ? -15.831 6.909 -7.664 1.00 65.50 563 LYS A C 1
ATOM 4427 O O . LYS A 1 563 ? -15.772 8.095 -7.979 1.00 65.50 563 LYS A O 1
ATOM 4432 N N . SER A 1 564 ? -14.805 6.256 -7.119 1.00 65.12 564 SER A N 1
ATOM 4433 C CA . SER A 1 564 ? -13.483 6.843 -6.937 1.00 65.12 564 SER A CA 1
ATOM 4434 C C . SER A 1 564 ? -12.588 6.506 -8.127 1.00 65.12 564 SER A C 1
ATOM 4436 O O . SER A 1 564 ? -12.692 5.424 -8.708 1.00 65.12 564 SER A O 1
ATOM 4438 N N . GLU A 1 565 ? -11.731 7.452 -8.507 1.00 71.56 565 GLU A N 1
ATOM 4439 C CA . GLU A 1 565 ? -10.708 7.233 -9.528 1.00 71.56 565 GLU A CA 1
ATOM 4440 C C . GLU A 1 565 ? -9.550 6.423 -8.934 1.00 71.56 565 GLU A C 1
ATOM 4442 O O . GLU A 1 565 ? -9.057 6.709 -7.837 1.00 71.56 565 GLU A O 1
ATOM 4447 N N . LYS A 1 566 ? -9.120 5.396 -9.663 1.00 75.88 566 LYS A N 1
ATOM 4448 C CA . LYS A 1 566 ? -8.014 4.508 -9.296 1.00 75.88 566 LYS A CA 1
ATOM 4449 C C . LYS A 1 566 ? -7.003 4.440 -10.437 1.00 75.88 566 LYS A C 1
ATOM 4451 O O . LYS A 1 566 ? -7.430 4.428 -11.588 1.00 75.88 566 LYS A O 1
ATOM 4456 N N . PRO A 1 567 ? -5.691 4.377 -10.150 1.00 82.00 567 PRO A N 1
ATOM 4457 C CA . PRO A 1 567 ? -4.676 4.266 -11.190 1.00 82.00 567 PRO A CA 1
ATOM 4458 C C . PRO A 1 567 ? -4.834 2.962 -11.987 1.00 82.00 567 PRO A C 1
ATOM 4460 O O . PRO A 1 567 ? -4.993 1.877 -11.416 1.00 82.00 567 PRO A O 1
ATOM 4463 N N . THR A 1 568 ? -4.774 3.071 -13.312 1.00 79.94 568 THR A N 1
ATOM 4464 C CA . THR A 1 568 ? -4.909 1.964 -14.262 1.00 79.94 568 THR A CA 1
ATOM 4465 C C . THR A 1 568 ? -3.527 1.424 -14.623 1.00 79.94 568 THR A C 1
ATOM 4467 O O . THR A 1 568 ? -2.818 2.028 -15.415 1.00 79.94 568 THR A O 1
ATOM 4470 N N . GLY A 1 569 ? -3.134 0.278 -14.065 1.00 81.00 569 GLY A N 1
ATOM 4471 C CA . GLY A 1 569 ? -1.861 -0.380 -14.406 1.00 81.00 569 GLY A CA 1
ATOM 4472 C C . GLY A 1 569 ? -0.625 0.178 -13.686 1.00 81.00 569 GLY A C 1
ATOM 4473 O O . GLY A 1 569 ? -0.723 1.024 -12.792 1.00 81.00 569 GLY A O 1
ATOM 4474 N N . ALA A 1 570 ? 0.550 -0.361 -14.024 1.00 81.56 570 ALA A N 1
ATOM 4475 C CA . ALA A 1 570 ? 1.812 -0.030 -13.358 1.00 81.56 570 ALA A CA 1
ATOM 4476 C C . ALA A 1 570 ? 2.309 1.402 -13.637 1.00 81.56 570 ALA A C 1
ATOM 4478 O O . ALA A 1 570 ? 2.801 2.054 -12.718 1.00 81.56 570 ALA A O 1
ATOM 4479 N N . HIS A 1 571 ? 2.145 1.933 -14.854 1.00 87.50 571 HIS A N 1
ATOM 4480 C CA . HIS A 1 571 ? 2.601 3.289 -15.210 1.00 87.50 571 HIS A CA 1
ATOM 4481 C C . HIS A 1 571 ? 1.863 4.376 -14.431 1.00 87.50 571 HIS A C 1
ATOM 4483 O O . HIS A 1 571 ? 2.489 5.296 -13.909 1.00 87.50 571 HIS A O 1
ATOM 4489 N N . ALA A 1 572 ? 0.546 4.239 -14.276 1.00 86.56 572 ALA A N 1
ATOM 4490 C CA . ALA A 1 572 ? -0.251 5.175 -13.496 1.00 86.56 572 ALA A CA 1
ATOM 4491 C C . ALA A 1 572 ? 0.082 5.127 -11.999 1.00 86.56 572 ALA A C 1
ATOM 4493 O O . ALA A 1 572 ? 0.114 6.168 -11.345 1.00 86.56 572 ALA A O 1
ATOM 4494 N N . ARG A 1 573 ? 0.357 3.932 -11.452 1.00 82.25 573 ARG A N 1
ATOM 4495 C CA . ARG A 1 573 ? 0.815 3.774 -10.061 1.00 82.25 573 ARG A CA 1
ATOM 4496 C C . ARG A 1 573 ? 2.185 4.411 -9.838 1.00 82.25 573 ARG A C 1
ATOM 4498 O O . ARG A 1 573 ? 2.365 5.086 -8.830 1.00 82.25 573 ARG A O 1
ATOM 4505 N N . LEU A 1 574 ? 3.116 4.240 -10.780 1.00 82.69 574 LEU A N 1
ATOM 4506 C CA . LEU A 1 574 ? 4.445 4.853 -10.727 1.00 82.69 574 LEU A CA 1
ATOM 4507 C C . LEU A 1 574 ? 4.341 6.384 -10.706 1.00 82.69 574 LEU A C 1
ATOM 4509 O O . LEU A 1 574 ? 4.847 7.014 -9.784 1.00 82.69 574 LEU A O 1
ATOM 4513 N N . LEU A 1 575 ? 3.568 6.963 -11.631 1.00 82.81 575 LEU A N 1
ATOM 4514 C CA . LEU A 1 575 ? 3.304 8.405 -11.658 1.00 82.81 575 LEU A CA 1
ATOM 4515 C C . LEU A 1 575 ? 2.593 8.896 -10.389 1.00 82.81 575 LEU A C 1
ATOM 4517 O O . LEU A 1 575 ? 2.895 9.977 -9.896 1.00 82.81 575 LEU A O 1
ATOM 4521 N N . ALA A 1 576 ? 1.652 8.121 -9.839 1.00 75.81 576 ALA A N 1
ATOM 4522 C CA . ALA A 1 576 ? 0.959 8.481 -8.602 1.00 75.81 576 ALA A CA 1
ATOM 4523 C C . ALA A 1 576 ? 1.896 8.493 -7.381 1.00 75.81 576 ALA A C 1
ATOM 4525 O O . ALA A 1 576 ? 1.742 9.353 -6.513 1.00 75.81 576 ALA A O 1
ATOM 4526 N N . LEU A 1 577 ? 2.861 7.570 -7.325 1.00 68.75 577 LEU A N 1
ATOM 4527 C CA . LEU A 1 577 ? 3.896 7.530 -6.289 1.00 68.75 577 LEU A CA 1
ATOM 4528 C C . LEU A 1 577 ? 4.885 8.694 -6.425 1.00 68.75 577 LEU A C 1
ATOM 4530 O O . LEU A 1 577 ? 5.224 9.321 -5.419 1.00 68.75 577 LEU A O 1
ATOM 4534 N N . ASP A 1 578 ? 5.292 9.017 -7.652 1.00 70.38 578 ASP A N 1
ATOM 4535 C CA . ASP A 1 578 ? 6.187 10.145 -7.939 1.00 70.38 578 ASP A CA 1
ATOM 4536 C C . ASP A 1 578 ? 5.486 11.509 -7.701 1.00 70.38 578 ASP A C 1
ATOM 4538 O O . ASP A 1 578 ? 6.118 12.527 -7.424 1.00 70.38 578 ASP A O 1
ATOM 4542 N N . ALA A 1 579 ? 4.148 11.535 -7.731 1.00 62.56 579 ALA A N 1
ATOM 4543 C CA . ALA A 1 579 ? 3.320 12.717 -7.488 1.00 62.56 579 ALA A CA 1
ATOM 4544 C C . ALA A 1 579 ? 3.088 13.075 -6.006 1.00 62.56 579 ALA A C 1
ATOM 4546 O O . ALA A 1 579 ? 2.499 14.132 -5.723 1.00 62.56 579 ALA A O 1
ATOM 4547 N N . ASP A 1 580 ? 3.430 12.194 -5.063 1.00 61.75 580 ASP A N 1
ATOM 4548 C CA . ASP A 1 580 ? 3.177 12.406 -3.637 1.00 61.75 580 ASP A CA 1
ATOM 4549 C C . ASP A 1 580 ? 4.087 13.532 -3.099 1.00 61.75 580 ASP A C 1
ATOM 4551 O O . ASP A 1 580 ? 5.307 13.412 -3.168 1.00 61.75 580 ASP A O 1
ATOM 4555 N N . PRO A 1 581 ? 3.544 14.624 -2.524 1.00 52.06 581 PRO A N 1
ATOM 4556 C CA . PRO A 1 581 ? 4.347 15.739 -2.010 1.00 52.06 581 PRO A CA 1
ATOM 4557 C C . PRO A 1 581 ? 5.259 15.369 -0.825 1.00 52.06 581 PRO A C 1
ATOM 4559 O O . PRO A 1 581 ? 6.103 16.175 -0.426 1.00 52.06 581 PRO A O 1
ATOM 4562 N N . SER A 1 582 ? 5.075 14.189 -0.226 1.00 46.16 582 SER A N 1
ATOM 4563 C CA . SER A 1 582 ? 5.975 13.616 0.779 1.00 46.16 582 SER A CA 1
ATOM 4564 C C . SER A 1 582 ? 7.070 12.721 0.182 1.00 46.16 582 SER A C 1
ATOM 4566 O O . SER A 1 582 ? 8.057 12.437 0.867 1.00 46.16 582 SER A O 1
ATOM 4568 N N . SER A 1 583 ? 6.921 12.317 -1.082 1.00 54.75 583 SER A N 1
ATOM 4569 C CA . SER A 1 583 ? 7.873 11.502 -1.829 1.00 54.75 583 SER A CA 1
ATOM 4570 C C . SER A 1 583 ? 8.928 12.381 -2.500 1.00 54.75 583 SER A C 1
ATOM 4572 O O . SER A 1 583 ? 8.622 13.399 -3.116 1.00 54.75 583 SER A O 1
ATOM 4574 N N . LYS A 1 584 ? 10.197 11.977 -2.387 1.00 56.69 584 LYS A N 1
ATOM 4575 C CA . LYS A 1 584 ? 11.294 12.503 -3.218 1.00 56.69 584 LYS A CA 1
ATOM 4576 C C . LYS A 1 584 ? 11.571 11.611 -4.435 1.00 56.69 584 LYS A C 1
ATOM 4578 O O . LYS A 1 584 ? 12.561 11.827 -5.126 1.00 56.69 584 LYS A O 1
ATOM 4583 N N . MET A 1 585 ? 10.759 10.577 -4.660 1.00 62.69 585 MET A N 1
ATOM 4584 C CA . MET A 1 585 ? 10.937 9.674 -5.792 1.00 62.69 585 MET A CA 1
ATOM 4585 C C . MET A 1 585 ? 10.420 10.343 -7.069 1.00 62.69 585 MET A C 1
ATOM 4587 O O . MET A 1 585 ? 9.304 10.844 -7.094 1.00 62.69 585 MET A O 1
ATOM 4591 N N . GLN A 1 586 ? 11.257 10.367 -8.104 1.00 65.56 586 GLN A N 1
ATOM 4592 C CA . GLN A 1 586 ? 10.868 10.629 -9.493 1.00 65.56 586 GLN A CA 1
ATOM 4593 C C . GLN A 1 586 ? 11.466 9.511 -10.349 1.00 65.56 586 GLN A C 1
ATOM 4595 O O . GLN A 1 586 ? 12.339 9.744 -11.184 1.00 65.56 586 GLN A O 1
ATOM 4600 N N . ASN A 1 587 ? 11.094 8.264 -10.043 1.00 75.81 587 ASN A N 1
ATOM 4601 C CA . ASN A 1 587 ? 11.778 7.078 -10.568 1.00 75.81 587 ASN A CA 1
ATOM 4602 C C . ASN A 1 587 ? 11.733 7.024 -12.100 1.00 75.81 587 ASN A C 1
ATOM 4604 O O . ASN A 1 587 ? 12.715 6.625 -12.732 1.00 75.81 587 ASN A O 1
ATOM 4608 N N . LEU A 1 588 ? 10.603 7.422 -12.695 1.00 85.19 588 LEU A N 1
ATOM 4609 C CA . LEU A 1 588 ? 10.443 7.437 -14.145 1.00 85.19 588 LEU A CA 1
ATOM 4610 C C . LEU A 1 588 ? 11.320 8.519 -14.788 1.00 85.19 588 LEU A C 1
ATOM 4612 O O . LEU A 1 588 ? 12.103 8.213 -15.688 1.00 85.19 588 LEU A O 1
ATOM 4616 N N . ALA A 1 589 ? 11.244 9.766 -14.311 1.00 86.69 589 ALA A N 1
ATOM 4617 C CA . ALA A 1 589 ? 12.065 10.849 -14.852 1.00 86.69 589 ALA A CA 1
ATOM 4618 C C . ALA A 1 589 ? 13.572 10.632 -14.626 1.00 86.69 589 ALA A C 1
ATOM 4620 O O . ALA A 1 589 ? 14.363 10.914 -15.529 1.00 86.69 589 ALA A O 1
ATOM 4621 N N . GLU A 1 590 ? 13.977 10.086 -13.472 1.00 85.38 590 GLU A N 1
ATOM 4622 C CA . GLU A 1 590 ? 15.367 9.703 -13.192 1.00 85.38 590 GLU A CA 1
ATOM 4623 C C . GLU A 1 590 ? 15.876 8.688 -14.216 1.00 85.38 590 GLU A C 1
ATOM 4625 O O . GLU A 1 590 ? 16.907 8.935 -14.848 1.00 85.38 590 GLU A O 1
ATOM 4630 N N . PHE A 1 591 ? 15.131 7.605 -14.456 1.00 87.19 591 PHE A N 1
ATOM 4631 C CA . PHE A 1 591 ? 15.496 6.608 -15.461 1.00 87.19 591 PHE A CA 1
ATOM 4632 C C . PHE A 1 591 ? 15.589 7.217 -16.868 1.00 87.19 591 PHE A C 1
ATOM 4634 O O . PHE A 1 591 ? 16.597 7.044 -17.557 1.00 87.19 591 PHE A O 1
ATOM 4641 N N . CYS A 1 592 ? 14.589 8.004 -17.275 1.00 89.25 592 CYS A N 1
ATOM 4642 C CA . CYS A 1 592 ? 14.561 8.675 -18.578 1.00 89.25 592 CYS A CA 1
ATOM 4643 C C . CYS A 1 592 ? 15.704 9.696 -18.765 1.00 89.25 592 CYS A C 1
ATOM 4645 O O . CYS A 1 592 ? 16.136 9.961 -19.894 1.00 89.25 592 CYS A O 1
ATOM 4647 N N . SER A 1 593 ? 16.232 10.251 -17.668 1.00 87.62 593 SER A N 1
ATOM 4648 C CA . SER A 1 593 ? 17.345 11.206 -17.688 1.00 87.62 593 SER A CA 1
ATOM 4649 C C . SER A 1 593 ? 18.719 10.559 -17.924 1.00 87.62 593 SER A C 1
ATOM 4651 O O . SER A 1 593 ? 19.642 11.251 -18.369 1.00 87.62 593 SER A O 1
ATOM 4653 N N . LEU A 1 594 ? 18.854 9.244 -17.697 1.00 85.81 594 LEU A N 1
ATOM 4654 C CA . LEU A 1 594 ? 20.120 8.518 -17.835 1.00 85.81 594 LEU A CA 1
ATOM 4655 C C . LEU A 1 594 ? 20.698 8.650 -19.249 1.00 85.81 594 LEU A C 1
ATOM 4657 O O . LEU A 1 594 ? 19.987 8.544 -20.252 1.00 85.81 594 LEU A O 1
ATOM 4661 N N . LYS A 1 595 ? 22.016 8.835 -19.357 1.00 82.50 595 LYS A N 1
ATOM 4662 C CA . LYS A 1 595 ? 22.721 8.881 -20.647 1.00 82.50 595 LYS A CA 1
ATOM 4663 C C . LYS A 1 595 ? 23.179 7.487 -21.067 1.00 82.50 595 LYS A C 1
ATOM 4665 O O . LYS A 1 595 ? 23.543 6.684 -20.222 1.00 82.50 595 LYS A O 1
ATOM 4670 N N . ALA A 1 596 ? 23.176 7.222 -22.375 1.00 75.69 596 ALA A N 1
ATOM 4671 C CA . ALA A 1 596 ? 23.468 5.898 -22.937 1.00 75.69 596 ALA A CA 1
ATOM 4672 C C . ALA A 1 596 ? 24.855 5.351 -22.541 1.00 75.69 596 ALA A C 1
ATOM 4674 O O . ALA A 1 596 ? 24.996 4.151 -22.334 1.00 75.69 596 ALA A O 1
ATOM 4675 N N . ASP A 1 597 ? 25.842 6.233 -22.361 1.00 73.19 597 ASP A N 1
ATOM 4676 C CA . ASP A 1 597 ? 27.249 5.845 -22.188 1.00 73.19 597 ASP A CA 1
ATOM 4677 C C . ASP A 1 597 ? 27.726 5.950 -20.726 1.00 73.19 597 ASP A C 1
ATOM 4679 O O . ASP A 1 597 ? 28.898 5.721 -20.425 1.00 73.19 597 ASP A O 1
ATOM 4683 N N . GLU A 1 598 ? 26.836 6.323 -19.803 1.00 68.62 598 GLU A N 1
ATOM 4684 C CA . GLU A 1 598 ? 27.166 6.616 -18.405 1.00 68.62 598 GLU A CA 1
ATOM 4685 C C . GLU A 1 598 ? 26.374 5.708 -17.444 1.00 68.62 598 GLU A C 1
ATOM 4687 O O . GLU A 1 598 ? 25.254 5.272 -17.723 1.00 68.62 598 GLU A O 1
ATOM 4692 N N . GLY A 1 599 ? 26.970 5.422 -16.282 1.00 68.88 599 GLY A N 1
ATOM 4693 C CA . GLY A 1 599 ? 26.270 4.827 -15.141 1.00 68.88 599 GLY A CA 1
ATOM 4694 C C . GLY A 1 599 ? 25.662 3.442 -15.396 1.00 68.88 599 GLY A C 1
ATOM 4695 O O . GLY A 1 599 ? 26.359 2.460 -15.651 1.00 68.88 599 GLY A O 1
ATOM 4696 N N . VAL A 1 600 ? 24.343 3.344 -15.235 1.00 66.38 600 VAL A N 1
ATOM 4697 C CA . VAL A 1 600 ? 23.558 2.098 -15.321 1.00 66.38 600 VAL A CA 1
ATOM 4698 C C . VAL A 1 600 ? 23.460 1.556 -16.756 1.00 66.38 600 VAL A C 1
ATOM 4700 O O . VAL A 1 600 ? 23.402 0.338 -16.949 1.00 66.38 600 VAL A O 1
ATOM 4703 N N . LEU A 1 601 ? 23.485 2.433 -17.765 1.00 73.88 601 LEU A N 1
ATOM 4704 C CA . LEU A 1 601 ? 23.278 2.072 -19.174 1.00 73.88 601 LEU A CA 1
ATOM 4705 C C . LEU A 1 601 ? 24.550 1.594 -19.887 1.00 73.88 601 LEU A C 1
ATOM 4707 O O . LEU A 1 601 ? 24.462 1.097 -21.000 1.00 73.88 601 LEU A O 1
ATOM 4711 N N . SER A 1 602 ? 25.712 1.646 -19.235 1.00 73.50 602 SER A N 1
ATOM 4712 C CA . SER A 1 602 ? 26.974 1.140 -19.794 1.00 73.50 602 SER A CA 1
ATOM 4713 C C . SER A 1 602 ? 27.335 -0.282 -19.337 1.00 73.50 602 SER A C 1
ATOM 4715 O O . SER A 1 602 ? 28.358 -0.821 -19.761 1.00 73.50 602 SER A O 1
ATOM 4717 N N . HIS A 1 603 ? 26.516 -0.917 -18.483 1.00 74.31 603 HIS A N 1
ATOM 4718 C CA . HIS A 1 603 ? 26.839 -2.205 -17.860 1.00 74.31 603 HIS A CA 1
ATOM 4719 C C . HIS A 1 603 ? 25.746 -3.275 -18.080 1.00 74.31 603 HIS A C 1
ATOM 4721 O O . HIS A 1 603 ? 24.662 -3.152 -17.504 1.00 74.31 603 HIS A O 1
ATOM 4727 N N . PRO A 1 604 ? 26.037 -4.416 -18.747 1.00 70.50 604 PRO A N 1
ATOM 4728 C CA . PRO A 1 604 ? 25.030 -5.415 -19.140 1.00 70.50 604 PRO A CA 1
ATOM 4729 C C . PRO A 1 604 ? 24.142 -5.926 -17.997 1.00 70.50 604 PRO A C 1
ATOM 4731 O O . PRO A 1 604 ? 22.917 -5.935 -18.101 1.00 70.50 604 PRO A O 1
ATOM 4734 N N . ALA A 1 605 ? 24.746 -6.299 -16.864 1.00 63.66 605 ALA A N 1
ATOM 4735 C CA . ALA A 1 605 ? 23.999 -6.805 -15.709 1.00 63.66 605 ALA A CA 1
ATOM 4736 C C . ALA A 1 605 ? 23.117 -5.743 -15.028 1.00 63.66 605 ALA A C 1
ATOM 4738 O O . ALA A 1 605 ? 22.173 -6.103 -14.333 1.00 63.66 605 ALA A O 1
ATOM 4739 N N . ARG A 1 606 ? 23.427 -4.449 -15.189 1.00 68.56 606 ARG A N 1
ATOM 4740 C CA . ARG A 1 606 ? 22.622 -3.352 -14.635 1.00 68.56 606 ARG A CA 1
ATOM 4741 C C . ARG A 1 606 ? 21.479 -3.013 -15.580 1.00 68.56 606 ARG A C 1
ATOM 4743 O O . ARG A 1 606 ? 20.338 -2.967 -15.144 1.00 68.56 606 ARG A O 1
ATOM 4750 N N . SER A 1 607 ? 21.768 -2.927 -16.876 1.00 76.25 607 SER A N 1
ATOM 4751 C CA . SER A 1 607 ? 20.755 -2.751 -17.916 1.00 76.25 607 SER A CA 1
ATOM 4752 C C . SER A 1 607 ? 19.707 -3.870 -17.888 1.00 76.25 607 SER A C 1
ATOM 4754 O O . SER A 1 607 ? 18.519 -3.596 -17.995 1.00 76.25 607 SER A O 1
ATOM 4756 N N . LYS A 1 608 ? 20.110 -5.125 -17.631 1.00 73.38 608 LYS A N 1
ATOM 4757 C CA . LYS A 1 608 ? 19.166 -6.239 -17.436 1.00 73.38 608 LYS A CA 1
ATOM 4758 C C . LYS A 1 608 ? 18.222 -6.033 -16.242 1.00 73.38 608 LYS A C 1
ATOM 4760 O O . LYS A 1 608 ? 17.041 -6.342 -16.356 1.00 73.38 608 LYS A O 1
ATOM 4765 N N . ARG A 1 609 ? 18.707 -5.485 -15.122 1.00 68.94 609 ARG A N 1
ATOM 4766 C CA . ARG A 1 609 ? 17.856 -5.180 -13.955 1.00 68.94 609 ARG A CA 1
ATOM 4767 C C . ARG A 1 609 ? 16.852 -4.075 -14.265 1.00 68.94 609 ARG A C 1
ATOM 4769 O O . ARG A 1 609 ? 15.688 -4.206 -13.912 1.00 68.94 609 ARG A O 1
ATOM 4776 N N . GLU A 1 610 ? 17.280 -3.022 -14.958 1.00 79.56 610 GLU A N 1
ATOM 4777 C CA . GLU A 1 610 ? 16.375 -1.942 -15.367 1.00 79.56 610 GLU A CA 1
ATOM 4778 C C . GLU A 1 610 ? 15.330 -2.414 -16.385 1.00 79.56 610 GLU A C 1
ATOM 4780 O O . GLU A 1 610 ? 14.167 -2.022 -16.303 1.00 79.56 610 GLU A O 1
ATOM 4785 N N . LEU A 1 611 ? 15.700 -3.326 -17.292 1.00 81.12 611 LEU A N 1
ATOM 4786 C CA . LEU A 1 611 ? 14.740 -4.014 -18.157 1.00 81.12 611 LEU A CA 1
ATOM 4787 C C . LEU A 1 611 ? 13.698 -4.773 -17.328 1.00 81.12 611 LEU A C 1
ATOM 4789 O O . LEU A 1 611 ? 12.505 -4.594 -17.546 1.00 81.12 611 LEU A O 1
ATOM 4793 N N . GLU A 1 612 ? 14.116 -5.572 -16.344 1.00 74.50 612 GLU A N 1
ATOM 4794 C CA . GLU A 1 612 ? 13.186 -6.285 -15.454 1.00 74.50 612 GLU A CA 1
ATOM 4795 C C . GLU A 1 612 ? 12.272 -5.334 -14.660 1.00 74.50 612 GLU A C 1
ATOM 4797 O O . GLU A 1 612 ? 11.127 -5.691 -14.374 1.00 74.50 612 GLU A O 1
ATOM 4802 N N . ARG A 1 613 ? 12.768 -4.132 -14.343 1.00 76.88 613 ARG A N 1
ATOM 4803 C CA . ARG A 1 613 ? 12.104 -3.100 -13.537 1.00 76.88 613 ARG A CA 1
ATOM 4804 C C . ARG A 1 613 ? 11.102 -2.239 -14.316 1.00 76.88 613 ARG A C 1
ATOM 4806 O O . ARG A 1 613 ? 10.051 -1.903 -13.773 1.00 76.88 613 ARG A O 1
ATOM 4813 N N . PHE A 1 614 ? 11.418 -1.845 -15.550 1.00 85.81 614 PHE A N 1
ATOM 4814 C CA . PHE A 1 614 ? 10.640 -0.855 -16.313 1.00 85.81 614 PHE A CA 1
ATOM 4815 C C . PHE A 1 614 ? 9.926 -1.427 -17.545 1.00 85.81 614 PHE A C 1
ATOM 4817 O O . PHE A 1 614 ? 8.959 -0.823 -18.014 1.00 85.81 614 PHE A O 1
ATOM 4824 N N . LEU A 1 615 ? 10.329 -2.598 -18.054 1.00 87.12 615 LEU A N 1
ATOM 4825 C CA . LEU A 1 615 ? 9.655 -3.231 -19.193 1.00 87.12 615 LEU A CA 1
ATOM 4826 C C . LEU A 1 615 ? 8.174 -3.549 -18.911 1.00 87.12 615 LEU A C 1
ATOM 4828 O O . LEU A 1 615 ? 7.353 -3.238 -19.776 1.00 87.12 615 LEU A O 1
ATOM 4832 N N . PRO A 1 616 ? 7.789 -4.092 -17.734 1.00 84.00 616 PRO A N 1
ATOM 4833 C CA . PRO A 1 616 ? 6.376 -4.315 -17.422 1.00 84.00 616 PRO A CA 1
ATOM 4834 C C . PRO A 1 616 ? 5.570 -3.010 -17.419 1.00 84.00 616 PRO A C 1
ATOM 4836 O O . PRO A 1 616 ? 4.458 -2.967 -17.936 1.00 84.00 616 PRO A O 1
ATOM 4839 N N . THR A 1 617 ? 6.156 -1.926 -16.900 1.00 87.81 617 THR A N 1
ATOM 4840 C CA . THR A 1 617 ? 5.543 -0.592 -16.887 1.00 87.81 617 THR A CA 1
ATOM 4841 C C . THR A 1 617 ? 5.284 -0.074 -18.298 1.00 87.81 617 THR A C 1
ATOM 4843 O O . THR A 1 617 ? 4.205 0.454 -18.560 1.00 87.81 617 THR A O 1
ATOM 4846 N N . LEU A 1 618 ? 6.236 -0.255 -19.221 1.00 92.44 618 LEU A N 1
ATOM 4847 C CA . LEU A 1 618 ? 6.040 0.109 -20.625 1.00 92.44 618 LEU A CA 1
ATOM 4848 C C . LEU A 1 618 ? 4.910 -0.714 -21.261 1.00 92.44 618 LEU A C 1
ATOM 4850 O O . LEU A 1 618 ? 4.050 -0.145 -21.926 1.00 92.44 618 LEU A O 1
ATOM 4854 N N . GLN A 1 619 ? 4.897 -2.034 -21.058 1.00 89.62 619 GLN A N 1
ATOM 4855 C CA . GLN A 1 619 ? 3.874 -2.919 -21.630 1.00 89.62 619 GLN A CA 1
ATOM 4856 C C . GLN A 1 619 ? 2.461 -2.546 -21.156 1.00 89.62 619 GLN A C 1
ATOM 4858 O O . GLN A 1 619 ? 1.551 -2.440 -21.980 1.00 89.62 619 GLN A O 1
ATOM 4863 N N . ASP A 1 620 ? 2.298 -2.282 -19.857 1.00 88.31 620 ASP A N 1
ATOM 4864 C CA . ASP A 1 620 ? 1.040 -1.799 -19.280 1.00 88.31 620 ASP A CA 1
ATOM 4865 C C . ASP A 1 620 ? 0.626 -0.446 -19.880 1.00 88.31 620 ASP A C 1
ATOM 4867 O O . ASP A 1 620 ? -0.533 -0.274 -20.269 1.00 88.31 620 ASP A O 1
ATOM 4871 N N . TRP A 1 621 ? 1.563 0.503 -20.006 1.00 93.75 621 TRP A N 1
ATOM 4872 C CA . TRP A 1 621 ? 1.269 1.823 -20.571 1.00 93.75 621 TRP A CA 1
ATOM 4873 C C . TRP A 1 621 ? 0.809 1.714 -22.026 1.00 93.75 621 TRP A C 1
ATOM 4875 O O . TRP A 1 621 ? -0.213 2.291 -22.394 1.00 93.75 621 TRP A O 1
ATOM 4885 N N . LEU A 1 622 ? 1.508 0.926 -22.847 1.00 94.19 622 LEU A N 1
ATOM 4886 C CA . LEU A 1 622 ? 1.140 0.697 -24.245 1.00 94.19 622 LEU A CA 1
ATOM 4887 C C . LEU A 1 622 ? -0.254 0.066 -24.369 1.00 94.19 622 LEU A C 1
ATOM 4889 O O . LEU A 1 622 ? -1.045 0.503 -25.206 1.00 94.19 622 LEU A O 1
ATOM 4893 N N . ALA A 1 623 ? -0.582 -0.905 -23.510 1.00 91.00 623 ALA A N 1
ATOM 4894 C CA . ALA A 1 623 ? -1.896 -1.543 -23.493 1.00 91.00 623 ALA A CA 1
ATOM 4895 C C . ALA A 1 623 ? -3.023 -0.559 -23.127 1.00 91.00 623 ALA A C 1
ATOM 4897 O O . ALA A 1 623 ? -4.080 -0.571 -23.760 1.00 91.00 623 ALA A O 1
ATOM 4898 N N . MET A 1 624 ? -2.798 0.320 -22.144 1.00 92.62 624 MET A N 1
ATOM 4899 C CA . MET A 1 624 ? -3.794 1.320 -21.728 1.00 92.62 624 MET A CA 1
ATOM 4900 C C . MET A 1 624 ? -3.886 2.515 -22.682 1.00 92.62 624 MET A C 1
ATOM 4902 O O . MET A 1 624 ? -4.941 3.140 -22.778 1.00 92.62 624 MET A O 1
ATOM 4906 N N . ALA A 1 625 ? -2.815 2.820 -23.415 1.00 94.31 625 ALA A N 1
ATOM 4907 C CA . ALA A 1 625 ? -2.791 3.878 -24.419 1.00 94.31 625 ALA A CA 1
ATOM 4908 C C . ALA A 1 625 ? -3.391 3.446 -25.770 1.00 94.31 625 ALA A C 1
ATOM 4910 O O . ALA A 1 625 ? -3.838 4.302 -26.534 1.00 94.31 625 ALA A O 1
ATOM 4911 N N . GLU A 1 626 ? -3.452 2.143 -26.074 1.00 94.06 626 GLU A N 1
ATOM 4912 C CA . GLU A 1 626 ? -3.955 1.640 -27.362 1.00 94.06 626 GLU A CA 1
ATOM 4913 C C . GLU A 1 626 ? -5.355 2.168 -27.743 1.00 94.06 626 GLU A C 1
ATOM 4915 O O . GLU A 1 626 ? -5.526 2.574 -28.896 1.00 94.06 626 GLU A O 1
ATOM 4920 N N . PRO A 1 627 ? -6.367 2.212 -26.848 1.00 92.50 627 PRO A N 1
ATOM 4921 C CA . PRO A 1 627 ? -7.674 2.773 -27.191 1.00 92.50 627 PRO A CA 1
ATOM 4922 C C . PRO A 1 627 ? -7.594 4.241 -27.625 1.00 92.50 627 PRO A C 1
ATOM 4924 O O . PRO A 1 627 ? -8.227 4.619 -28.608 1.00 92.50 627 PRO A O 1
ATOM 4927 N N . PHE A 1 628 ? -6.775 5.044 -26.938 1.00 93.75 628 PHE A N 1
ATOM 4928 C CA . PHE A 1 628 ? -6.563 6.452 -27.268 1.00 93.75 628 PHE A CA 1
ATOM 4929 C C . PHE A 1 628 ? -5.859 6.608 -28.622 1.00 93.75 628 PHE A C 1
ATOM 4931 O O . PHE A 1 628 ? -6.310 7.374 -29.474 1.00 93.75 628 PHE A O 1
ATOM 4938 N N . PHE A 1 629 ? -4.797 5.835 -28.860 1.00 95.44 629 PHE A N 1
ATOM 4939 C CA . PHE A 1 629 ? -4.062 5.843 -30.126 1.00 95.44 629 PHE A CA 1
ATOM 4940 C C . PHE A 1 629 ? -4.933 5.448 -31.316 1.00 95.44 629 PHE A C 1
ATOM 4942 O O . PHE A 1 629 ? -4.913 6.114 -32.345 1.00 95.44 629 PHE A O 1
ATOM 4949 N N . ARG A 1 630 ? -5.768 4.419 -31.161 1.00 92.81 630 ARG A N 1
ATOM 4950 C CA . ARG A 1 630 ? -6.665 3.941 -32.220 1.00 92.81 630 ARG A CA 1
ATOM 4951 C C . ARG A 1 630 ? -7.681 4.991 -32.676 1.00 92.81 630 ARG A C 1
ATOM 4953 O O . ARG A 1 630 ? -8.116 4.962 -33.825 1.00 92.81 630 ARG A O 1
ATOM 4960 N N . GLU A 1 631 ? -8.098 5.861 -31.765 1.00 91.50 631 GLU A N 1
ATOM 4961 C CA . GLU A 1 631 ? -9.071 6.926 -32.019 1.00 91.50 631 GLU A CA 1
ATOM 4962 C C . GLU A 1 631 ? -8.417 8.255 -32.425 1.00 91.50 631 GLU A C 1
ATOM 4964 O O . GLU A 1 631 ? -9.117 9.177 -32.848 1.00 91.50 631 GLU A O 1
ATOM 4969 N N . SER A 1 632 ? -7.088 8.335 -32.339 1.00 92.56 632 SER A N 1
ATOM 4970 C CA . SER A 1 632 ? -6.303 9.512 -32.697 1.00 92.56 632 SER A CA 1
ATOM 4971 C C . SER A 1 632 ? -5.744 9.409 -34.117 1.00 92.56 632 SER A C 1
ATOM 4973 O O . SER A 1 632 ? -5.507 8.318 -34.639 1.00 92.56 632 SER A O 1
ATOM 4975 N N . LYS A 1 633 ? -5.468 10.558 -34.738 1.00 92.44 633 LYS A N 1
ATOM 4976 C CA . LYS A 1 633 ? -4.527 10.657 -35.860 1.00 92.44 633 LYS A CA 1
ATOM 4977 C C . LYS A 1 633 ? -3.378 11.574 -35.480 1.00 92.44 633 LYS A C 1
ATOM 4979 O O . LYS A 1 633 ? -3.594 12.639 -34.903 1.00 92.44 633 LYS A O 1
ATOM 4984 N N . HIS A 1 634 ? -2.172 11.175 -35.851 1.00 93.12 634 HIS A N 1
ATOM 4985 C CA . HIS A 1 634 ? -0.950 11.906 -35.542 1.00 93.12 634 HIS A CA 1
ATOM 4986 C C . HIS A 1 634 ? -0.388 12.517 -36.817 1.00 93.12 634 HIS A C 1
ATOM 4988 O O . HIS A 1 634 ? -0.097 11.807 -37.781 1.00 93.12 634 HIS A O 1
ATOM 4994 N N . HIS A 1 635 ? -0.236 13.836 -36.808 1.00 89.75 635 HIS A N 1
ATOM 4995 C CA . HIS A 1 635 ? 0.461 14.586 -37.847 1.00 89.75 635 HIS A CA 1
ATOM 4996 C C . HIS A 1 635 ? 1.800 15.019 -37.247 1.00 89.75 635 HIS A C 1
ATOM 4998 O O . HIS A 1 635 ? 1.868 16.018 -36.536 1.00 89.75 635 HIS A O 1
ATOM 5004 N N . GLU A 1 636 ? 2.822 14.182 -37.435 1.00 84.62 636 GLU A N 1
ATOM 5005 C CA . GLU A 1 636 ? 4.153 14.327 -36.829 1.00 84.62 636 GLU A CA 1
ATOM 5006 C C . GLU A 1 636 ? 5.158 14.823 -37.873 1.00 84.62 636 GLU A C 1
ATOM 5008 O O . GLU A 1 636 ? 5.291 14.225 -38.950 1.00 84.62 636 GLU A O 1
ATOM 5013 N N . GLU A 1 637 ? 5.872 15.900 -37.556 1.00 83.50 637 GLU A N 1
ATOM 5014 C CA . GLU A 1 637 ? 7.012 16.350 -38.351 1.00 83.50 637 GLU A CA 1
ATOM 5015 C C . GLU A 1 637 ? 8.293 15.601 -37.948 1.00 83.50 637 GLU A C 1
ATOM 5017 O O . GLU A 1 637 ? 8.475 15.249 -36.776 1.00 83.50 637 GLU A O 1
ATOM 5022 N N . PRO A 1 638 ? 9.211 15.335 -38.895 1.00 77.44 638 PRO A N 1
ATOM 5023 C CA . PRO A 1 638 ? 10.492 14.726 -38.560 1.00 77.44 638 PRO A CA 1
ATOM 5024 C C . PRO A 1 638 ? 11.259 15.603 -37.553 1.00 77.44 638 PRO A C 1
ATOM 5026 O O . PRO A 1 638 ? 11.259 16.825 -37.705 1.00 77.44 638 PRO A O 1
ATOM 5029 N N . PRO A 1 639 ? 11.921 15.005 -36.545 1.00 80.75 639 PRO A N 1
ATOM 5030 C CA . PRO A 1 639 ? 12.661 15.771 -35.553 1.00 80.75 639 PRO A CA 1
ATOM 5031 C C . PRO A 1 639 ? 13.817 16.559 -36.186 1.00 80.75 639 PRO A C 1
ATOM 5033 O O . PRO A 1 639 ? 14.531 16.063 -37.061 1.00 80.75 639 PRO A O 1
ATOM 5036 N N . GLU A 1 640 ? 14.001 17.792 -35.722 1.00 82.75 640 GLU A N 1
ATOM 5037 C CA . GLU A 1 640 ? 15.133 18.659 -36.038 1.00 82.75 640 GLU A CA 1
ATOM 5038 C C . GLU A 1 640 ? 16.451 18.086 -35.481 1.00 82.75 640 GLU A C 1
ATOM 5040 O O . GLU A 1 640 ? 16.456 17.200 -34.625 1.00 82.75 640 GLU A O 1
ATOM 5045 N N . GLU A 1 641 ? 17.596 18.627 -35.918 1.00 77.31 641 GLU A N 1
ATOM 5046 C CA . GLU A 1 641 ? 18.928 18.183 -35.460 1.00 77.31 641 GLU A CA 1
ATOM 5047 C C . GLU A 1 641 ? 19.117 18.286 -33.939 1.00 77.31 641 GLU A C 1
ATOM 5049 O O . GLU A 1 641 ? 19.900 17.533 -33.357 1.00 77.31 641 GLU A O 1
ATOM 5054 N N . ASP A 1 642 ? 18.421 19.219 -33.285 1.00 77.94 642 ASP A N 1
ATOM 5055 C CA . ASP A 1 642 ? 18.479 19.362 -31.835 1.00 77.94 642 ASP A CA 1
ATOM 5056 C C . ASP A 1 642 ? 17.541 18.391 -31.100 1.00 77.94 642 ASP A C 1
ATOM 5058 O O . ASP A 1 642 ? 17.751 18.185 -29.905 1.00 77.94 642 ASP A O 1
ATOM 5062 N N . GLY A 1 643 ? 16.597 17.748 -31.802 1.00 82.31 643 GLY A N 1
ATOM 5063 C CA . GLY A 1 643 ? 15.579 16.830 -31.282 1.00 82.31 643 GLY A CA 1
ATOM 5064 C C . GLY A 1 643 ? 14.167 17.423 -31.181 1.00 82.31 643 GLY A C 1
ATOM 5065 O O . GLY A 1 643 ? 13.236 16.723 -30.778 1.00 82.31 643 GLY A O 1
ATOM 5066 N N . ARG A 1 644 ? 13.960 18.703 -31.513 1.00 83.75 644 ARG A N 1
ATOM 5067 C CA . ARG A 1 644 ? 12.618 19.315 -31.509 1.00 83.75 644 ARG A CA 1
ATOM 5068 C C . ARG A 1 644 ? 11.750 18.774 -32.632 1.00 83.75 644 ARG A C 1
ATOM 5070 O O . ARG A 1 644 ? 12.236 18.492 -33.716 1.00 83.75 644 ARG A O 1
ATOM 5077 N N . THR A 1 645 ? 10.458 18.655 -32.378 1.00 84.69 645 THR A N 1
ATOM 5078 C CA . THR A 1 645 ? 9.485 18.190 -33.372 1.00 84.69 645 THR A CA 1
ATOM 5079 C C . THR A 1 645 ? 8.131 18.829 -33.096 1.00 84.69 645 THR A C 1
ATOM 5081 O O . THR A 1 645 ? 7.790 19.107 -31.942 1.00 84.69 645 THR A O 1
ATOM 5084 N N . GLU A 1 646 ? 7.369 19.074 -34.156 1.00 84.75 646 GLU A N 1
ATOM 5085 C CA . GLU A 1 646 ? 5.980 19.498 -34.065 1.00 84.75 646 GLU A CA 1
ATOM 5086 C C . GLU A 1 646 ? 5.060 18.286 -34.213 1.00 84.75 646 GLU A C 1
ATOM 5088 O O . GLU A 1 646 ? 5.211 17.458 -35.116 1.00 84.75 646 GLU A O 1
ATOM 5093 N N . LEU A 1 647 ? 4.089 18.189 -33.305 1.00 88.88 647 LEU A N 1
ATOM 5094 C CA . LEU A 1 647 ? 3.108 17.116 -33.302 1.00 88.88 647 LEU A CA 1
ATOM 5095 C C . LEU A 1 647 ? 1.710 17.689 -33.108 1.00 88.88 647 LEU A C 1
ATOM 5097 O O . LEU A 1 647 ? 1.437 18.376 -32.123 1.00 88.88 647 LEU A O 1
ATOM 5101 N N . VAL A 1 648 ? 0.806 17.350 -34.025 1.00 90.06 648 VAL A N 1
ATOM 5102 C CA . VAL A 1 648 ? -0.626 17.613 -33.869 1.00 90.06 648 VAL A CA 1
ATOM 5103 C C . VAL A 1 648 ? -1.364 16.290 -33.710 1.00 90.06 648 VAL A C 1
ATOM 5105 O O . VAL A 1 648 ? -1.248 15.394 -34.552 1.00 90.06 648 VAL A O 1
ATOM 5108 N N . VAL A 1 649 ? -2.134 16.171 -32.628 1.00 92.31 649 VAL A N 1
ATOM 5109 C CA . VAL A 1 649 ? -2.983 15.006 -32.351 1.00 92.31 649 VAL A CA 1
ATOM 5110 C C . VAL A 1 649 ? -4.438 15.378 -32.620 1.00 92.31 649 VAL A C 1
ATOM 5112 O O . VAL A 1 649 ? -5.029 16.187 -31.910 1.00 92.31 649 VAL A O 1
ATOM 5115 N N . GLU A 1 650 ? -5.020 14.782 -33.655 1.00 92.19 650 GLU A N 1
ATOM 5116 C CA . GLU A 1 650 ? -6.440 14.907 -33.990 1.00 92.19 650 GLU A CA 1
ATOM 5117 C C . GLU A 1 650 ? -7.217 13.807 -33.252 1.00 92.19 650 GLU A C 1
ATOM 5119 O O . GLU A 1 650 ? -7.020 12.623 -33.532 1.00 92.19 650 GLU A O 1
ATOM 5124 N N . TYR A 1 651 ? -8.098 14.183 -32.321 1.00 89.62 651 TYR A N 1
ATOM 5125 C CA . TYR A 1 651 ? -8.958 13.258 -31.573 1.00 89.62 651 TYR A CA 1
ATOM 5126 C C . TYR A 1 651 ? -10.420 13.701 -31.682 1.00 89.62 651 TYR A C 1
ATOM 5128 O O . TYR A 1 651 ? -10.857 14.657 -31.038 1.00 89.62 651 TYR A O 1
ATOM 5136 N N . GLY A 1 652 ? -11.205 13.010 -32.510 1.00 86.25 652 GLY A N 1
ATOM 5137 C CA . GLY A 1 652 ? -12.572 13.433 -32.821 1.00 86.25 652 GLY A CA 1
ATOM 5138 C C . GLY A 1 652 ? -12.597 14.805 -33.503 1.00 86.25 652 GLY A C 1
ATOM 5139 O O . GLY A 1 652 ? -12.074 14.945 -34.602 1.00 86.25 652 GLY A O 1
ATOM 5140 N N . ASP A 1 653 ? -13.210 15.797 -32.851 1.00 84.06 653 ASP A N 1
ATOM 5141 C CA . ASP A 1 653 ? -13.280 17.184 -33.340 1.00 84.06 653 ASP A CA 1
ATOM 5142 C C . ASP A 1 653 ? -12.165 18.084 -32.761 1.00 84.06 653 ASP A C 1
ATOM 5144 O O . ASP A 1 653 ? -12.101 19.271 -33.085 1.00 84.06 653 ASP A O 1
ATOM 5148 N N . PHE A 1 654 ? -11.291 17.538 -31.906 1.00 86.12 654 PHE A N 1
ATOM 5149 C CA . PHE A 1 654 ? -10.225 18.279 -31.231 1.00 86.12 654 PHE A CA 1
ATOM 5150 C C . PHE A 1 654 ? -8.893 18.158 -31.975 1.00 86.12 654 PHE A C 1
ATOM 5152 O O . PHE A 1 654 ? -8.518 17.068 -32.412 1.00 86.12 654 PHE A O 1
ATOM 5159 N N . TYR A 1 655 ? -8.159 19.269 -32.051 1.00 89.19 655 TYR A N 1
ATOM 5160 C CA . TYR A 1 655 ? -6.807 19.341 -32.606 1.00 89.19 655 TYR A CA 1
ATOM 5161 C C . TYR A 1 655 ? -5.854 19.800 -31.509 1.00 89.19 655 TYR A C 1
ATOM 5163 O O . TYR A 1 655 ? -5.859 20.961 -31.112 1.00 89.19 655 TYR A O 1
ATOM 5171 N N . LEU A 1 656 ? -5.065 18.868 -30.986 1.00 89.00 656 LEU A N 1
ATOM 5172 C CA . LEU A 1 656 ? -4.141 19.123 -29.891 1.00 89.00 656 LEU A CA 1
ATOM 5173 C C . LEU A 1 656 ? -2.764 19.429 -30.456 1.00 89.00 656 LEU A C 1
ATOM 5175 O O . LEU A 1 656 ? -2.066 18.531 -30.928 1.00 89.00 656 LEU A O 1
ATOM 5179 N N . GLU A 1 657 ? -2.387 20.700 -30.410 1.00 86.38 657 GLU A N 1
ATOM 5180 C CA . GLU A 1 657 ? -1.089 21.169 -30.881 1.00 86.38 657 GLU A CA 1
ATOM 5181 C C . GLU A 1 657 ? -0.053 21.047 -29.753 1.00 86.38 657 GLU A C 1
ATOM 5183 O O . GLU A 1 657 ? -0.098 21.767 -28.750 1.00 86.38 657 GLU A O 1
ATOM 5188 N N . LEU A 1 658 ? 0.896 20.120 -29.900 1.00 86.38 658 LEU A N 1
ATOM 5189 C CA . LEU A 1 658 ? 2.019 19.939 -28.978 1.00 86.38 658 LEU A CA 1
ATOM 5190 C C . LEU A 1 658 ? 3.201 20.807 -29.444 1.00 86.38 658 LEU A C 1
ATOM 5192 O O . LEU A 1 658 ? 4.281 20.306 -29.752 1.00 86.38 658 LEU A O 1
ATOM 5196 N N . ILE A 1 659 ? 2.952 22.118 -29.511 1.00 76.12 659 ILE A N 1
ATOM 5197 C CA . ILE A 1 659 ? 3.875 23.168 -29.973 1.00 76.12 659 ILE A CA 1
ATOM 5198 C C . ILE A 1 659 ? 3.939 24.330 -28.964 1.00 76.12 659 ILE A C 1
ATOM 5200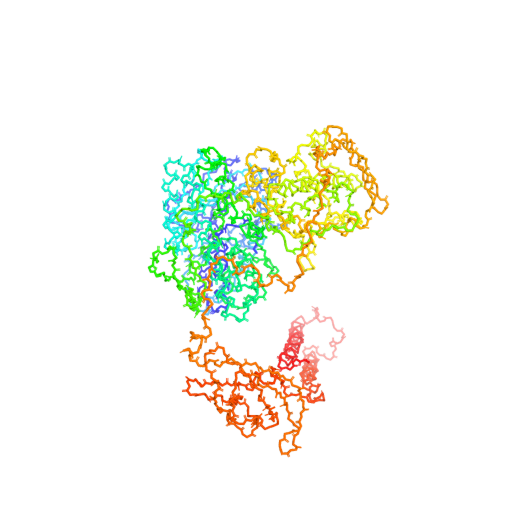 O O . ILE A 1 659 ? 3.364 24.257 -27.871 1.00 76.12 659 ILE A O 1
ATOM 5204 N N . GLU A 1 660 ? 4.628 25.426 -29.322 1.00 68.38 660 GLU A N 1
ATOM 5205 C CA . GLU A 1 660 ? 4.811 26.589 -28.448 1.00 68.38 660 GLU A CA 1
ATOM 5206 C C . GLU A 1 660 ? 3.509 27.036 -27.737 1.00 68.38 660 GLU A C 1
ATOM 5208 O O . GLU A 1 660 ? 2.461 27.182 -28.365 1.00 68.38 660 GLU A O 1
ATOM 5213 N N . PRO A 1 661 ? 3.560 27.276 -26.411 1.00 65.62 661 PRO A N 1
ATOM 5214 C CA . PRO A 1 661 ? 4.773 27.335 -25.592 1.00 65.62 661 PRO A CA 1
ATOM 5215 C C . PRO A 1 661 ? 5.322 25.962 -25.145 1.00 65.62 661 PRO A C 1
ATOM 5217 O O . PRO A 1 661 ? 6.446 25.915 -24.656 1.00 65.62 661 PRO A O 1
ATOM 5220 N N . TYR A 1 662 ? 4.602 24.851 -25.362 1.00 71.62 662 TYR A N 1
ATOM 5221 C CA . TYR A 1 662 ? 5.076 23.505 -25.020 1.00 71.62 662 TYR A CA 1
ATOM 5222 C C . TYR A 1 662 ? 6.061 22.988 -26.078 1.00 71.62 662 TYR A C 1
ATOM 5224 O O . TYR A 1 662 ? 5.699 22.707 -27.215 1.00 71.62 662 TYR A O 1
ATOM 5232 N N . LYS A 1 663 ? 7.332 22.838 -25.709 1.00 70.50 663 LYS A N 1
ATOM 5233 C CA . LYS A 1 663 ? 8.355 22.322 -26.629 1.00 70.50 663 LYS A CA 1
ATOM 5234 C C . LYS A 1 663 ? 8.403 20.800 -26.555 1.00 70.50 663 LYS A C 1
ATOM 5236 O O . LYS A 1 663 ? 9.000 20.253 -25.627 1.00 70.50 663 LYS A O 1
ATOM 5241 N N . PHE A 1 664 ? 7.783 20.128 -27.524 1.00 83.06 664 PHE A N 1
ATOM 5242 C CA . PHE A 1 664 ? 7.900 18.680 -27.663 1.00 83.06 664 PHE A CA 1
ATOM 5243 C C . PHE A 1 664 ? 9.288 18.304 -28.207 1.00 83.06 664 PHE A C 1
ATOM 5245 O O . PHE A 1 664 ? 9.858 18.986 -29.060 1.00 83.06 664 PHE A O 1
ATOM 5252 N N . TYR A 1 665 ? 9.872 17.251 -27.636 1.00 84.38 665 TYR A N 1
ATOM 5253 C CA . TYR A 1 665 ? 11.267 16.881 -27.852 1.00 84.38 665 TYR A CA 1
ATOM 5254 C C . TYR A 1 665 ? 11.409 15.369 -27.946 1.00 84.38 665 TYR A C 1
ATOM 5256 O O . TYR A 1 665 ? 10.929 14.650 -27.071 1.00 84.38 665 TYR A O 1
ATOM 5264 N N . ILE A 1 666 ? 12.129 14.908 -28.959 1.00 85.06 666 ILE A N 1
ATOM 5265 C CA . ILE A 1 666 ? 12.565 13.528 -29.122 1.00 85.06 666 ILE A CA 1
ATOM 5266 C C . ILE A 1 666 ? 14.083 13.518 -28.992 1.00 85.06 666 ILE A C 1
ATOM 5268 O O . ILE A 1 666 ? 14.784 14.315 -29.613 1.00 85.06 666 ILE A O 1
ATOM 5272 N N . ARG A 1 667 ? 14.619 12.602 -28.184 1.00 84.75 667 ARG A N 1
ATOM 5273 C CA . ARG A 1 667 ? 16.069 12.459 -28.044 1.00 84.75 667 ARG A CA 1
ATOM 5274 C C . ARG A 1 667 ? 16.700 12.118 -29.411 1.00 84.75 667 ARG A C 1
ATOM 5276 O O . ARG A 1 667 ? 16.262 11.151 -30.033 1.00 84.75 667 ARG A O 1
ATOM 5283 N N . PRO A 1 668 ? 17.737 12.847 -29.867 1.00 84.00 668 PRO A N 1
ATOM 5284 C CA . PRO A 1 668 ? 18.398 12.569 -31.136 1.00 84.00 668 PRO A CA 1
ATOM 5285 C C . PRO A 1 668 ? 18.870 11.115 -31.229 1.00 84.00 668 PRO A C 1
ATOM 5287 O O . PRO A 1 668 ? 19.471 10.593 -30.286 1.00 84.00 668 PRO A O 1
ATOM 5290 N N . GLY A 1 669 ? 18.567 10.463 -32.352 1.00 82.12 669 GLY A N 1
ATOM 5291 C CA . GLY A 1 669 ? 18.886 9.056 -32.598 1.00 82.12 669 GLY A CA 1
ATOM 5292 C C . GLY A 1 669 ? 17.962 8.046 -31.902 1.00 82.12 669 GLY A C 1
ATOM 5293 O O . GLY A 1 669 ? 18.167 6.842 -32.044 1.00 82.12 669 GLY A O 1
ATOM 5294 N N . ALA A 1 670 ? 16.944 8.479 -31.146 1.00 84.06 670 ALA A N 1
ATOM 5295 C CA . ALA A 1 670 ? 16.002 7.565 -30.490 1.00 84.06 670 ALA A CA 1
ATOM 5296 C C . ALA A 1 670 ? 15.161 6.751 -31.490 1.00 84.06 670 ALA A C 1
ATOM 5298 O O . ALA A 1 670 ? 14.823 5.601 -31.219 1.00 84.06 670 ALA A O 1
ATOM 5299 N N . ASP A 1 671 ? 14.844 7.321 -32.649 1.00 83.44 671 ASP A N 1
ATOM 5300 C CA . ASP A 1 671 ? 13.965 6.728 -33.657 1.00 83.44 671 ASP A CA 1
ATOM 5301 C C . ASP A 1 671 ? 14.719 6.038 -34.811 1.00 83.44 671 ASP A C 1
ATOM 5303 O O . ASP A 1 671 ? 14.101 5.579 -35.775 1.00 83.44 671 ASP A O 1
ATOM 5307 N N . GLU A 1 672 ? 16.046 5.927 -34.706 1.00 85.81 672 GLU A N 1
ATOM 5308 C CA . GLU A 1 672 ? 16.889 5.230 -35.677 1.00 85.81 672 GLU A CA 1
ATOM 5309 C C . GLU A 1 672 ? 16.775 3.710 -35.513 1.00 85.81 672 GLU A C 1
ATOM 5311 O O . GLU A 1 672 ? 17.221 3.131 -34.520 1.00 85.81 672 GLU A O 1
ATOM 5316 N N . ILE A 1 673 ? 16.196 3.040 -36.511 1.00 85.81 673 ILE A N 1
ATOM 5317 C CA . ILE A 1 673 ? 16.116 1.577 -36.543 1.00 85.81 673 ILE A CA 1
ATOM 5318 C C . ILE A 1 673 ? 17.447 1.018 -37.075 1.00 85.81 673 ILE A C 1
ATOM 5320 O O . ILE A 1 673 ? 17.883 1.433 -38.152 1.00 85.81 673 ILE A O 1
ATOM 5324 N N . PRO A 1 674 ? 18.093 0.072 -36.368 1.00 84.38 674 PRO A N 1
ATOM 5325 C CA . PRO A 1 674 ? 19.317 -0.553 -36.848 1.00 84.38 674 PRO A CA 1
ATOM 5326 C C . PRO A 1 674 ? 19.049 -1.371 -38.117 1.00 84.38 674 PRO A C 1
ATOM 5328 O O . PRO A 1 674 ? 18.056 -2.091 -38.204 1.00 84.38 674 PRO A O 1
ATOM 5331 N N . ASP A 1 675 ? 19.973 -1.309 -39.077 1.00 82.94 675 ASP A N 1
ATOM 5332 C CA . ASP A 1 675 ? 19.950 -2.123 -40.302 1.00 82.94 675 ASP A CA 1
ATOM 5333 C C . ASP A 1 675 ? 20.434 -3.559 -40.005 1.00 82.94 675 ASP A C 1
ATOM 5335 O O . ASP A 1 675 ? 21.504 -3.992 -40.435 1.00 82.94 675 ASP A O 1
ATOM 5339 N N . ILE A 1 676 ? 19.696 -4.260 -39.137 1.00 82.12 676 ILE A N 1
ATOM 5340 C CA . ILE A 1 676 ? 20.003 -5.609 -38.647 1.00 82.12 676 ILE A CA 1
ATOM 5341 C C . ILE A 1 676 ? 18.702 -6.421 -38.603 1.00 82.12 676 ILE A C 1
ATOM 5343 O O . ILE A 1 676 ? 17.706 -5.982 -38.030 1.00 82.12 676 ILE A O 1
ATOM 5347 N N . GLU A 1 677 ? 18.708 -7.626 -39.179 1.00 72.31 677 GLU A N 1
ATOM 5348 C CA . GLU A 1 677 ? 17.557 -8.534 -39.117 1.00 72.31 677 GLU A CA 1
ATOM 5349 C C . GLU A 1 677 ? 17.386 -9.115 -37.703 1.00 72.31 677 GLU A C 1
ATOM 5351 O O . GLU A 1 677 ? 18.316 -9.684 -37.126 1.00 72.31 677 GLU A O 1
ATOM 5356 N N . ALA A 1 678 ? 16.180 -8.984 -37.140 1.00 71.00 678 ALA A N 1
ATOM 5357 C CA . ALA A 1 678 ? 15.8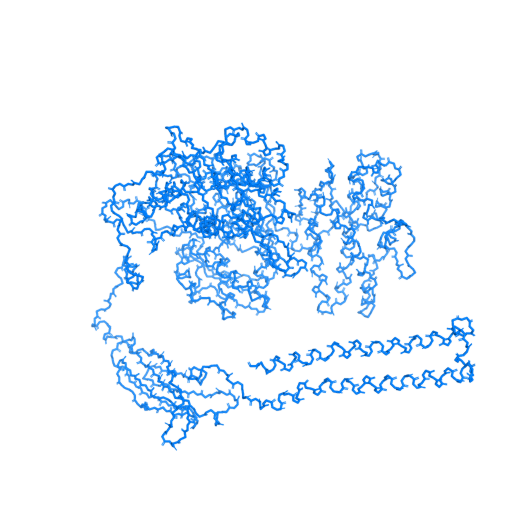50 -9.551 -35.839 1.00 71.00 678 ALA A CA 1
ATOM 5358 C C . ALA A 1 678 ? 15.745 -11.086 -35.910 1.00 71.00 678 ALA A C 1
ATOM 5360 O O . ALA A 1 678 ? 15.059 -11.600 -36.798 1.00 71.00 678 ALA A O 1
ATOM 5361 N N . PRO A 1 679 ? 16.325 -11.829 -34.951 1.00 75.25 679 PRO A N 1
ATOM 5362 C CA . PRO A 1 679 ? 16.114 -13.269 -34.843 1.00 75.25 679 PRO A CA 1
ATOM 5363 C C . PRO A 1 679 ? 14.621 -13.629 -34.734 1.00 75.25 679 PRO A C 1
ATOM 5365 O O . PRO A 1 679 ? 13.850 -12.955 -34.039 1.00 75.25 679 PRO A O 1
ATOM 5368 N N . GLU A 1 680 ? 14.200 -14.708 -35.400 1.00 72.62 680 GLU A N 1
ATOM 5369 C CA . GLU A 1 680 ? 12.865 -15.275 -35.188 1.00 72.62 680 GLU A CA 1
ATOM 5370 C C . GLU A 1 680 ? 12.784 -15.884 -33.782 1.00 72.62 680 GLU A C 1
ATOM 5372 O O . GLU A 1 680 ? 13.651 -16.660 -33.374 1.00 72.62 680 GLU A O 1
ATOM 5377 N N . LEU A 1 681 ? 11.742 -15.521 -33.029 1.00 66.88 681 LEU A N 1
ATOM 5378 C CA . LEU A 1 681 ? 11.493 -16.110 -31.716 1.00 66.88 681 LEU A CA 1
ATOM 5379 C C . LEU A 1 681 ? 11.070 -17.580 -31.888 1.00 66.88 681 LEU A C 1
ATOM 5381 O O . LEU A 1 681 ? 10.277 -17.882 -32.787 1.00 66.88 681 LEU A O 1
ATOM 5385 N N . PRO A 1 682 ? 11.560 -18.503 -31.043 1.00 57.91 682 PRO A N 1
ATOM 5386 C CA . PRO A 1 682 ? 11.137 -19.896 -31.101 1.00 57.91 682 PRO A CA 1
ATOM 5387 C C . PRO A 1 682 ? 9.621 -20.025 -30.838 1.00 57.91 682 PRO A C 1
ATOM 5389 O O . PRO A 1 682 ? 9.059 -19.231 -30.081 1.00 57.91 682 PRO A O 1
ATOM 5392 N N . PRO A 1 683 ? 8.933 -21.027 -31.426 1.00 51.47 683 PRO A N 1
ATOM 5393 C CA . PRO A 1 683 ? 7.512 -21.259 -31.178 1.00 51.47 683 PRO A CA 1
ATOM 5394 C C . PRO A 1 683 ? 7.226 -21.468 -29.678 1.00 51.47 683 PRO A C 1
ATOM 5396 O O . PRO A 1 683 ? 8.003 -22.174 -29.027 1.00 51.47 683 PRO A O 1
ATOM 5399 N N . PRO A 1 684 ? 6.096 -20.961 -29.136 1.00 48.28 684 PRO A N 1
ATOM 5400 C CA . PRO A 1 684 ? 5.774 -21.037 -27.703 1.00 48.28 684 PRO A CA 1
ATOM 5401 C C . PRO A 1 684 ? 5.848 -22.458 -27.116 1.00 48.28 684 PRO A C 1
ATOM 5403 O O . PRO A 1 684 ? 6.207 -22.636 -25.955 1.00 48.28 684 PRO A O 1
ATOM 5406 N N . ASP A 1 685 ? 5.558 -23.471 -27.939 1.00 43.53 685 ASP A N 1
ATOM 5407 C CA . ASP A 1 685 ? 5.512 -24.884 -27.546 1.00 43.53 685 ASP A CA 1
ATOM 5408 C C . ASP A 1 685 ? 6.894 -25.567 -27.472 1.00 43.53 685 ASP A C 1
ATOM 5410 O O . ASP A 1 685 ? 7.008 -26.634 -26.871 1.00 43.53 685 ASP A O 1
ATOM 5414 N N . LEU A 1 686 ? 7.948 -24.980 -28.057 1.00 40.97 686 LEU A N 1
ATOM 5415 C CA . LEU A 1 686 ? 9.317 -25.530 -28.045 1.00 40.97 686 LEU A CA 1
ATOM 5416 C C . LEU A 1 686 ? 10.226 -24.879 -26.988 1.00 40.97 686 LEU A C 1
ATOM 5418 O O . LEU A 1 686 ? 11.292 -25.409 -26.689 1.00 40.97 686 LEU A O 1
ATOM 5422 N N . ALA A 1 687 ? 9.788 -23.785 -26.358 1.00 38.97 687 ALA A N 1
ATOM 5423 C CA . ALA A 1 687 ? 10.535 -23.093 -25.303 1.00 38.97 687 ALA A CA 1
ATOM 5424 C C . ALA A 1 687 ? 10.512 -23.815 -23.934 1.00 38.97 687 ALA A C 1
ATOM 5426 O O . ALA A 1 687 ? 11.149 -23.361 -22.987 1.00 38.97 687 ALA A O 1
ATOM 5427 N N . PHE A 1 688 ? 9.789 -24.936 -23.807 1.00 40.16 688 PHE A N 1
ATOM 5428 C CA . PHE A 1 688 ? 9.708 -25.708 -22.559 1.00 40.16 688 PHE A CA 1
ATOM 5429 C C . PHE A 1 688 ? 10.906 -26.637 -22.302 1.00 40.16 688 PHE A C 1
ATOM 5431 O O . PHE A 1 688 ? 11.068 -27.077 -21.166 1.00 40.16 688 PHE A O 1
ATOM 5438 N N . ASP A 1 689 ? 11.750 -26.910 -23.304 1.00 39.16 689 ASP A N 1
ATOM 5439 C CA . ASP A 1 689 ? 12.831 -27.901 -23.174 1.00 39.16 689 ASP A CA 1
ATOM 5440 C C . ASP A 1 689 ? 14.255 -27.306 -23.112 1.00 39.16 689 ASP A C 1
ATOM 5442 O O . ASP A 1 689 ? 15.178 -28.014 -22.705 1.00 39.16 689 ASP A O 1
ATOM 5446 N N . GLU A 1 690 ? 14.469 -26.027 -23.457 1.00 38.47 690 GLU A N 1
ATOM 5447 C CA . GLU A 1 690 ? 15.831 -25.466 -23.613 1.00 38.47 690 GLU A CA 1
ATOM 5448 C C . GLU A 1 690 ? 16.341 -24.595 -22.445 1.00 38.47 690 GLU A C 1
ATOM 5450 O O . GLU A 1 690 ? 17.553 -24.447 -22.293 1.00 38.47 690 GLU A O 1
ATOM 5455 N N . ASP A 1 691 ? 15.474 -24.115 -21.542 1.00 38.38 691 ASP A N 1
ATOM 5456 C CA . ASP A 1 691 ? 15.888 -23.421 -20.299 1.00 38.38 691 ASP A CA 1
ATOM 5457 C C . ASP A 1 691 ? 16.324 -24.403 -19.175 1.00 38.38 691 ASP A C 1
ATOM 5459 O O . ASP A 1 691 ? 16.603 -23.994 -18.050 1.00 38.38 691 ASP A O 1
ATOM 5463 N N . LEU A 1 692 ? 16.412 -25.710 -19.469 1.00 37.56 692 LEU A N 1
ATOM 5464 C CA . LEU A 1 692 ? 16.846 -26.778 -18.548 1.00 37.56 692 LEU A CA 1
ATOM 5465 C C . LEU A 1 692 ? 18.294 -27.253 -18.775 1.00 37.56 692 LEU A C 1
ATOM 5467 O O . LEU A 1 692 ? 18.668 -28.343 -18.331 1.00 37.56 692 LEU A O 1
ATOM 5471 N N . VAL A 1 693 ? 19.122 -26.464 -19.459 1.00 41.38 693 VAL A N 1
ATOM 5472 C CA . VAL A 1 693 ? 20.536 -26.795 -19.672 1.00 41.38 693 VAL A CA 1
ATOM 5473 C C . VAL A 1 693 ? 21.411 -25.669 -19.139 1.00 41.38 693 VAL A C 1
ATOM 5475 O O . VAL A 1 693 ? 21.731 -24.748 -19.875 1.00 41.38 693 VAL A O 1
ATOM 5478 N N . ASP A 1 694 ? 21.728 -25.745 -17.843 1.00 35.94 694 ASP A N 1
ATOM 5479 C CA . ASP A 1 694 ? 23.092 -25.580 -17.313 1.00 35.94 694 ASP A CA 1
ATOM 5480 C C . ASP A 1 694 ? 23.181 -26.099 -15.869 1.00 35.94 694 ASP A C 1
ATOM 5482 O O . ASP A 1 694 ? 23.302 -25.382 -14.889 1.00 35.94 694 ASP A O 1
ATOM 5486 N N . GLU A 1 695 ? 23.045 -27.413 -15.759 1.00 29.67 695 GLU A N 1
ATOM 5487 C CA . GLU A 1 695 ? 23.948 -28.332 -15.063 1.00 29.67 695 GLU A CA 1
ATOM 5488 C C . GLU A 1 695 ? 23.589 -29.705 -15.648 1.00 29.67 695 GLU A C 1
ATOM 5490 O O . GLU A 1 695 ? 22.416 -29.940 -15.967 1.00 29.67 695 GLU A O 1
ATOM 5495 N N . PRO A 1 696 ? 24.531 -30.639 -15.864 1.00 33.31 696 PRO A N 1
ATOM 5496 C CA . PRO A 1 696 ? 24.153 -31.962 -16.312 1.00 33.31 696 PRO A CA 1
ATOM 5497 C C . PRO A 1 696 ? 23.383 -32.609 -15.161 1.00 33.31 696 PRO A C 1
ATOM 5499 O O . PRO A 1 696 ? 23.972 -33.261 -14.298 1.00 33.31 696 PRO A O 1
ATOM 5502 N N . ILE A 1 697 ? 22.048 -32.489 -15.173 1.00 36.44 697 ILE A N 1
ATOM 5503 C CA . ILE A 1 697 ? 21.182 -33.492 -14.572 1.00 36.44 697 ILE A CA 1
ATOM 5504 C C . ILE A 1 697 ? 21.704 -34.770 -15.186 1.00 36.44 697 ILE A C 1
ATOM 5506 O O . ILE A 1 697 ? 21.559 -35.001 -16.389 1.00 36.44 697 ILE A O 1
ATOM 5510 N N . ARG A 1 698 ? 22.416 -35.542 -14.370 1.00 32.91 698 ARG A N 1
ATOM 5511 C CA . ARG A 1 698 ? 22.936 -36.847 -14.724 1.00 32.91 698 ARG A CA 1
ATOM 5512 C C . ARG A 1 698 ? 21.708 -37.626 -15.174 1.00 32.91 698 ARG A C 1
ATOM 5514 O O . ARG A 1 698 ? 20.960 -38.124 -14.336 1.00 32.91 698 ARG A O 1
ATOM 5521 N N . ARG A 1 699 ? 21.425 -37.624 -16.484 1.00 40.06 699 ARG A N 1
ATOM 5522 C CA . ARG A 1 699 ? 20.352 -38.413 -17.077 1.00 40.06 699 ARG A CA 1
ATOM 5523 C C . ARG A 1 699 ? 20.756 -39.825 -16.732 1.00 40.06 699 ARG A C 1
ATOM 5525 O O . ARG A 1 699 ? 21.705 -40.343 -17.320 1.00 40.06 699 ARG A O 1
ATOM 5532 N N . LYS A 1 700 ? 20.120 -40.362 -15.688 1.00 43.44 700 LYS A N 1
ATOM 5533 C CA . LYS A 1 700 ? 20.400 -41.700 -15.199 1.00 43.44 700 LYS A CA 1
ATOM 5534 C C . LYS A 1 700 ? 20.332 -42.599 -16.417 1.00 43.44 700 LYS A C 1
ATOM 5536 O O . LYS A 1 700 ? 19.357 -42.549 -17.173 1.00 43.44 700 LYS A O 1
ATOM 5541 N N . SER A 1 701 ? 21.418 -43.311 -16.678 1.00 46.94 701 SER A N 1
ATOM 5542 C CA . SER A 1 701 ? 21.502 -44.189 -17.840 1.00 46.94 701 SER A CA 1
ATOM 5543 C C . SER A 1 701 ? 20.304 -45.155 -17.835 1.00 46.94 701 SER A C 1
ATOM 5545 O O . SER A 1 701 ? 19.766 -45.454 -16.765 1.00 46.94 701 SER A O 1
ATOM 5547 N N . PRO A 1 702 ? 19.867 -45.697 -18.985 1.00 51.12 702 PRO A N 1
ATOM 5548 C CA . PRO A 1 702 ? 18.834 -46.738 -19.016 1.00 51.12 702 PRO A CA 1
ATOM 5549 C C . PRO A 1 702 ? 19.143 -47.922 -18.079 1.00 51.12 702 PRO A C 1
ATOM 5551 O O . PRO A 1 702 ? 18.232 -48.603 -17.620 1.00 51.12 702 PRO A O 1
ATOM 5554 N N . GLU A 1 703 ? 20.424 -48.134 -17.761 1.00 51.34 703 GLU A N 1
ATOM 5555 C CA . GLU A 1 703 ? 20.928 -49.125 -16.807 1.00 51.34 703 GLU A CA 1
ATOM 5556 C C . GLU A 1 703 ? 20.732 -48.703 -15.336 1.00 51.34 703 GLU A C 1
ATOM 5558 O O . GLU A 1 703 ? 20.414 -49.551 -14.506 1.00 51.34 703 GLU A O 1
ATOM 5563 N N . GLU A 1 704 ? 20.842 -47.411 -15.007 1.00 50.22 704 GLU A N 1
ATOM 5564 C CA . GLU A 1 704 ? 20.527 -46.849 -13.680 1.00 50.22 704 GLU A CA 1
ATOM 5565 C C . GLU A 1 704 ? 19.007 -46.762 -13.448 1.00 50.22 704 GLU A C 1
ATOM 5567 O O . GLU A 1 704 ? 18.529 -47.130 -12.377 1.00 50.22 704 GLU A O 1
ATOM 5572 N N . LEU A 1 705 ? 18.229 -46.393 -14.473 1.00 48.72 705 LEU A N 1
ATOM 5573 C CA . LEU A 1 705 ? 16.759 -46.459 -14.461 1.00 48.72 705 LEU A CA 1
ATOM 5574 C C . LEU A 1 705 ? 16.251 -47.902 -14.337 1.00 48.72 705 LEU A C 1
ATOM 5576 O O . LEU A 1 705 ? 15.219 -48.133 -13.722 1.00 48.72 705 LEU A O 1
ATOM 5580 N N . ALA A 1 706 ? 16.977 -48.896 -14.859 1.00 51.56 706 ALA A N 1
ATOM 5581 C CA . ALA A 1 706 ? 16.635 -50.308 -14.678 1.00 51.56 706 ALA A CA 1
ATOM 5582 C C . ALA A 1 706 ? 16.870 -50.827 -13.243 1.00 51.56 706 ALA A C 1
ATOM 5584 O O . ALA A 1 706 ? 16.311 -51.866 -12.885 1.00 51.56 706 ALA A O 1
ATOM 5585 N N . GLN A 1 707 ? 17.671 -50.126 -12.426 1.00 55.81 707 GLN A N 1
ATOM 5586 C CA . GLN A 1 707 ? 17.908 -50.461 -11.013 1.00 55.81 707 GLN A CA 1
ATOM 5587 C C . GLN A 1 707 ? 16.911 -49.791 -10.056 1.00 55.81 707 GLN A C 1
ATOM 5589 O O . GLN A 1 707 ? 16.788 -50.211 -8.902 1.00 55.81 707 GLN A O 1
ATOM 5594 N N . GLU A 1 708 ? 16.184 -48.772 -10.515 1.00 59.19 708 GLU A N 1
ATOM 5595 C CA . GLU A 1 708 ? 15.156 -48.103 -9.723 1.00 59.19 708 GLU A CA 1
ATOM 5596 C C . GLU A 1 708 ? 13.867 -48.928 -9.646 1.00 59.19 708 GLU A C 1
ATOM 5598 O O . GLU A 1 708 ? 13.538 -49.739 -10.512 1.00 59.19 708 GLU A O 1
ATOM 5603 N N . ARG A 1 709 ? 13.125 -48.759 -8.553 1.00 69.81 709 ARG A N 1
ATOM 5604 C CA . ARG A 1 709 ? 11.885 -49.508 -8.310 1.00 69.81 709 ARG A CA 1
ATOM 5605 C C . ARG A 1 709 ? 10.741 -48.896 -9.136 1.00 69.81 709 ARG A C 1
ATOM 5607 O O . ARG A 1 709 ? 10.764 -47.687 -9.362 1.00 69.81 709 ARG A O 1
ATOM 5614 N N . PRO A 1 710 ? 9.744 -49.683 -9.578 1.00 72.56 710 PRO A N 1
ATOM 5615 C CA . PRO A 1 710 ? 8.594 -49.141 -10.300 1.00 72.56 710 PRO A CA 1
ATOM 5616 C C . PRO A 1 710 ? 7.790 -48.192 -9.402 1.00 72.56 710 PRO A C 1
ATOM 5618 O O . PRO A 1 710 ? 7.574 -48.501 -8.229 1.00 72.56 710 PRO A O 1
ATOM 5621 N N . PHE A 1 711 ? 7.350 -47.066 -9.968 1.00 76.81 711 PHE A N 1
ATOM 5622 C CA . PHE A 1 711 ? 6.624 -45.992 -9.277 1.00 76.81 711 PHE A CA 1
ATOM 5623 C C . PHE A 1 711 ? 5.349 -45.626 -10.053 1.00 76.81 711 PHE A C 1
ATOM 5625 O O . PHE A 1 711 ? 5.419 -45.273 -11.237 1.00 76.81 711 PHE A O 1
ATOM 5632 N N . LEU A 1 712 ? 4.183 -45.742 -9.408 1.00 80.56 712 LEU A N 1
ATOM 5633 C CA . LEU A 1 712 ? 2.860 -45.582 -10.017 1.00 80.56 712 LEU A CA 1
ATOM 5634 C C . LEU A 1 712 ? 2.403 -44.118 -10.065 1.00 80.56 712 LEU A C 1
ATOM 5636 O O . LEU A 1 712 ? 2.032 -43.518 -9.052 1.00 80.56 712 LEU A O 1
ATOM 5640 N N . VAL A 1 713 ? 2.262 -43.587 -11.277 1.00 83.31 713 VAL A N 1
ATOM 5641 C CA . VAL A 1 713 ? 1.518 -42.350 -11.563 1.00 83.31 713 VAL A CA 1
ATOM 5642 C C . VAL A 1 713 ? 0.201 -42.719 -12.245 1.00 83.31 713 VAL A C 1
ATOM 5644 O O . VAL A 1 713 ? 0.183 -43.611 -13.089 1.00 83.31 713 VAL A O 1
ATOM 5647 N N . HIS A 1 714 ? -0.908 -42.059 -11.903 1.00 84.88 714 HIS A N 1
ATOM 5648 C CA . HIS A 1 714 ? -2.197 -42.284 -12.561 1.00 84.88 714 HIS A CA 1
ATOM 5649 C C . HIS A 1 714 ? -2.843 -40.970 -13.014 1.00 84.88 714 HIS A C 1
ATOM 5651 O O . HIS A 1 714 ? -2.576 -39.914 -12.444 1.00 84.88 714 HIS A O 1
ATOM 5657 N N . ARG A 1 715 ? -3.678 -41.055 -14.052 1.00 86.06 715 ARG A N 1
ATOM 5658 C CA . ARG A 1 715 ? -4.558 -39.988 -14.545 1.00 86.06 715 ARG A CA 1
ATOM 5659 C C . ARG A 1 715 ? -5.942 -40.573 -14.802 1.00 86.06 715 ARG A C 1
ATOM 5661 O O . ARG A 1 715 ? -6.024 -41.678 -15.333 1.00 86.06 715 ARG A O 1
ATOM 5668 N N . VAL A 1 716 ? -6.998 -39.846 -14.459 1.00 86.12 716 VAL A N 1
ATOM 5669 C CA . VAL A 1 716 ? -8.385 -40.268 -14.685 1.00 86.12 716 VAL A CA 1
ATOM 5670 C C . VAL A 1 716 ? -9.002 -39.428 -15.804 1.00 86.12 716 VAL A C 1
ATOM 5672 O O . VAL A 1 716 ? -8.967 -38.203 -15.745 1.00 86.12 716 VAL A O 1
ATOM 5675 N N . ASP A 1 717 ? -9.546 -40.093 -16.823 1.00 83.69 717 ASP A N 1
ATOM 5676 C CA . ASP A 1 717 ? -10.180 -39.484 -17.993 1.00 83.69 717 ASP A CA 1
ATOM 5677 C C . ASP A 1 717 ? -11.656 -39.928 -18.064 1.00 83.69 717 ASP A C 1
ATOM 5679 O O . ASP A 1 717 ? -11.944 -41.104 -18.291 1.00 83.69 717 ASP A O 1
ATOM 5683 N N . LEU A 1 718 ? -12.602 -38.999 -17.895 1.00 83.00 718 LEU A N 1
ATOM 5684 C CA . LEU A 1 718 ? -14.041 -39.281 -17.993 1.00 83.00 718 LEU A CA 1
ATOM 5685 C C . LEU A 1 718 ? -14.487 -39.357 -19.463 1.00 83.00 718 LEU A C 1
ATOM 5687 O O . LEU A 1 718 ? -14.154 -38.487 -20.267 1.00 83.00 718 LEU A O 1
ATOM 5691 N N . ILE A 1 719 ? -15.278 -40.375 -19.806 1.00 81.31 719 ILE A N 1
ATOM 5692 C CA . ILE A 1 719 ? -15.845 -40.561 -21.155 1.00 81.31 719 ILE A CA 1
ATOM 5693 C C . ILE A 1 719 ? -17.342 -40.205 -21.173 1.00 81.31 719 ILE A C 1
ATOM 5695 O O . ILE A 1 719 ? -17.844 -39.755 -22.204 1.00 81.31 719 ILE A O 1
ATOM 5699 N N . GLY A 1 720 ? -18.041 -40.402 -20.048 1.00 79.31 720 GLY A N 1
ATOM 5700 C CA . GLY A 1 720 ? -19.484 -40.187 -19.875 1.00 79.31 720 GLY A CA 1
ATOM 5701 C C . GLY A 1 720 ? -20.259 -41.496 -19.681 1.00 79.31 720 GLY A C 1
ATOM 5702 O O . GLY A 1 720 ? -19.667 -42.542 -19.414 1.00 79.31 720 GLY A O 1
ATOM 5703 N N . GLU A 1 721 ? -21.584 -41.462 -19.844 1.00 82.56 721 GLU A N 1
ATOM 5704 C CA . GLU A 1 721 ? -22.444 -42.629 -19.608 1.00 82.56 721 GLU A CA 1
ATOM 5705 C C . GLU A 1 721 ? -22.170 -43.790 -20.585 1.00 82.56 721 GLU A C 1
ATOM 5707 O O . GLU A 1 721 ? -22.294 -43.653 -21.808 1.00 82.56 721 GLU A O 1
ATOM 5712 N N . ARG A 1 722 ? -21.863 -44.975 -20.046 1.00 85.19 722 ARG A N 1
ATOM 5713 C CA . ARG A 1 722 ? -21.782 -46.242 -20.789 1.00 85.19 722 ARG A CA 1
ATOM 5714 C C . ARG A 1 722 ? -22.435 -47.378 -20.020 1.00 85.19 722 ARG A C 1
ATOM 5716 O O . ARG A 1 722 ? -22.577 -47.335 -18.803 1.00 85.19 722 ARG A O 1
ATOM 5723 N N . GLU A 1 723 ? -22.814 -48.422 -20.744 1.00 86.31 723 GLU A N 1
ATOM 5724 C CA . GLU A 1 723 ? -23.278 -49.656 -20.121 1.00 86.31 723 GLU A CA 1
ATOM 5725 C C . GLU A 1 723 ? -22.100 -50.401 -19.475 1.00 86.31 723 GLU A C 1
ATOM 5727 O O . GLU A 1 723 ? -21.036 -50.556 -20.084 1.00 86.31 723 GLU A O 1
ATOM 5732 N N . ASN A 1 724 ? -22.286 -50.813 -18.222 1.00 86.94 724 ASN A N 1
ATOM 5733 C CA . ASN A 1 724 ? -21.355 -51.665 -17.484 1.00 86.94 724 ASN A CA 1
ATOM 5734 C C . ASN A 1 724 ? -21.537 -53.152 -17.861 1.00 86.94 724 ASN A C 1
ATOM 5736 O O . ASN A 1 724 ? -22.391 -53.490 -18.689 1.00 86.94 724 ASN A O 1
ATOM 5740 N N . SER A 1 725 ? -20.791 -54.075 -17.241 1.00 81.81 725 SER A N 1
ATOM 5741 C CA . SER A 1 725 ? -20.905 -55.515 -17.566 1.00 81.81 725 SER A CA 1
ATOM 5742 C C . SER A 1 725 ? -22.270 -56.136 -17.236 1.00 81.81 725 SER A C 1
ATOM 5744 O O . SER A 1 725 ? -22.590 -57.223 -17.721 1.00 81.81 725 SER A O 1
ATOM 5746 N N . LYS A 1 726 ? -23.100 -55.443 -16.444 1.00 80.75 726 LYS A N 1
ATOM 5747 C CA . LYS A 1 726 ? -24.472 -55.836 -16.087 1.00 80.75 726 LYS A CA 1
ATOM 5748 C C . LYS A 1 726 ? -25.536 -55.208 -17.004 1.00 80.75 726 LYS A C 1
ATOM 5750 O O . LYS A 1 726 ? -26.723 -55.434 -16.776 1.00 80.75 726 LYS A O 1
ATOM 5755 N N . GLY A 1 727 ? -25.142 -54.429 -18.016 1.00 77.38 727 GLY A N 1
ATOM 5756 C CA . GLY A 1 727 ? -26.061 -53.735 -18.929 1.00 77.38 727 GLY A CA 1
ATOM 5757 C C . GLY A 1 727 ? -26.763 -52.517 -18.314 1.00 77.38 727 GLY A C 1
ATOM 5758 O O . GLY A 1 727 ? -27.772 -52.058 -18.847 1.00 77.38 727 GLY A O 1
ATOM 5759 N N . LYS A 1 728 ? -26.266 -51.998 -17.182 1.00 83.00 728 LYS A N 1
ATOM 5760 C CA . LYS A 1 728 ? -26.778 -50.781 -16.536 1.00 83.00 728 LYS A CA 1
ATOM 5761 C C . LYS A 1 728 ? -25.978 -49.572 -17.017 1.00 83.00 728 LYS A C 1
ATOM 5763 O O . LYS A 1 728 ? -24.761 -49.662 -17.163 1.00 83.00 728 LYS A O 1
ATOM 5768 N N . LYS A 1 729 ? -26.653 -48.445 -17.262 1.00 83.56 729 LYS A N 1
ATOM 5769 C CA . LYS A 1 729 ? -25.996 -47.179 -17.609 1.00 83.56 729 LYS A CA 1
ATOM 5770 C C . LYS A 1 729 ? -25.295 -46.604 -16.381 1.00 83.56 729 LYS A C 1
ATOM 5772 O O . LYS A 1 729 ? -25.950 -46.309 -15.387 1.00 83.56 729 LYS A O 1
ATOM 5777 N N . CYS A 1 730 ? -23.983 -46.453 -16.475 1.00 86.94 730 CYS A N 1
ATOM 5778 C CA . CYS A 1 730 ? -23.109 -45.947 -15.425 1.00 86.94 730 CYS A CA 1
ATOM 5779 C C . CYS A 1 730 ? -22.200 -44.857 -16.000 1.00 86.94 730 CYS A C 1
ATOM 5781 O O . CYS A 1 730 ? -21.917 -44.852 -17.199 1.00 86.94 730 CYS A O 1
ATOM 5783 N N . GLU A 1 731 ? -21.702 -43.963 -15.153 1.00 87.12 731 GLU A N 1
ATOM 5784 C CA . GLU A 1 731 ? -20.643 -43.033 -15.557 1.00 87.12 731 GLU A CA 1
ATOM 5785 C C . GLU A 1 731 ? -19.351 -43.819 -15.771 1.00 87.12 731 GLU A C 1
ATOM 5787 O O . GLU A 1 731 ? -18.939 -44.571 -14.889 1.00 87.12 731 GLU A O 1
ATOM 5792 N N . ALA A 1 732 ? -18.724 -43.686 -16.938 1.00 89.69 732 ALA A N 1
ATOM 5793 C CA . ALA A 1 732 ? -17.567 -44.486 -17.312 1.00 89.69 732 ALA A CA 1
ATOM 5794 C C . ALA A 1 732 ? -16.376 -43.629 -17.746 1.00 89.69 732 ALA A C 1
ATOM 5796 O O . ALA A 1 732 ? -16.522 -42.551 -18.332 1.00 89.69 732 ALA A O 1
ATOM 5797 N N . GLY A 1 733 ? -15.176 -44.150 -17.509 1.00 91.06 733 GLY A N 1
ATOM 5798 C CA . GLY A 1 733 ? -13.931 -43.489 -17.878 1.00 91.06 733 GLY A CA 1
ATOM 5799 C C . GLY A 1 733 ? -12.737 -44.435 -17.945 1.00 91.06 733 GLY A C 1
ATOM 5800 O O . GLY A 1 733 ? -12.880 -45.657 -17.854 1.00 91.06 733 GLY A O 1
ATOM 5801 N N . TYR A 1 734 ? -11.550 -43.856 -18.103 1.00 90.44 734 TYR A N 1
ATOM 5802 C CA . TYR A 1 734 ? -10.275 -44.560 -18.066 1.00 90.44 734 TYR A CA 1
ATOM 5803 C C . TYR A 1 734 ? -9.391 -44.065 -16.920 1.00 90.44 734 TYR A C 1
ATOM 5805 O O . TYR A 1 734 ? -9.250 -42.868 -16.705 1.00 90.44 734 TYR A O 1
ATOM 5813 N N . ILE A 1 735 ? -8.721 -44.985 -16.235 1.00 89.94 735 ILE A N 1
ATOM 5814 C CA . ILE A 1 735 ? -7.594 -44.715 -15.346 1.00 89.94 735 ILE A CA 1
ATOM 5815 C C . ILE A 1 735 ? -6.323 -45.110 -16.102 1.00 89.94 735 ILE A C 1
ATOM 5817 O O . ILE A 1 735 ? -6.049 -46.293 -16.313 1.00 89.94 735 ILE A O 1
ATOM 5821 N N . VAL A 1 736 ? -5.538 -44.125 -16.526 1.00 89.56 736 VAL A N 1
ATOM 5822 C CA . VAL A 1 736 ? -4.262 -44.323 -17.220 1.00 89.56 736 VAL A CA 1
ATOM 5823 C C . VAL A 1 736 ? -3.133 -44.380 -16.196 1.00 89.56 736 VAL A C 1
ATOM 5825 O O . VAL A 1 736 ? -2.775 -43.372 -15.595 1.00 89.56 736 VAL A O 1
ATOM 5828 N N . LEU A 1 737 ? -2.550 -45.562 -16.019 1.00 87.06 737 LEU A N 1
ATOM 5829 C CA . LEU A 1 737 ? -1.401 -45.835 -15.160 1.00 87.06 737 LEU A CA 1
ATOM 5830 C C . LEU A 1 737 ? -0.104 -45.687 -15.955 1.00 87.06 737 LEU A C 1
ATOM 5832 O O . LEU A 1 737 ? 0.026 -46.270 -17.030 1.00 87.06 737 LEU A O 1
ATOM 5836 N N . THR A 1 738 ? 0.870 -44.960 -15.417 1.00 85.38 738 THR A N 1
ATOM 5837 C CA . THR A 1 738 ? 2.204 -44.774 -16.004 1.00 85.38 738 THR A CA 1
ATOM 5838 C C . THR A 1 738 ? 3.274 -45.119 -14.970 1.00 85.38 738 THR A C 1
ATOM 5840 O O . THR A 1 738 ? 3.217 -44.640 -13.839 1.00 85.38 738 THR A O 1
ATOM 5843 N N . ASN A 1 739 ? 4.241 -45.959 -15.350 1.00 81.50 739 ASN A N 1
ATOM 5844 C CA . ASN A 1 739 ? 5.428 -46.230 -14.541 1.00 81.50 739 ASN A CA 1
ATOM 5845 C C . ASN A 1 739 ? 6.438 -45.099 -14.754 1.00 81.50 739 ASN A C 1
ATOM 5847 O O . ASN A 1 739 ? 6.946 -44.951 -15.865 1.00 81.50 739 ASN A O 1
ATOM 5851 N N . ALA A 1 740 ? 6.725 -44.327 -13.711 1.00 76.19 740 ALA A N 1
ATOM 5852 C CA . ALA A 1 740 ? 7.760 -43.292 -13.738 1.00 76.19 740 ALA A CA 1
ATOM 5853 C C . ALA A 1 740 ? 9.058 -43.720 -13.018 1.00 76.19 740 ALA A C 1
ATOM 5855 O O . ALA A 1 740 ? 9.949 -42.900 -12.833 1.00 76.19 740 ALA A O 1
ATOM 5856 N N . GLY A 1 741 ? 9.171 -45.001 -12.639 1.00 75.44 741 GLY A N 1
ATOM 5857 C CA . GLY A 1 741 ? 10.391 -45.623 -12.116 1.00 75.44 741 GLY A CA 1
ATOM 5858 C C . GLY A 1 741 ? 10.917 -46.749 -13.018 1.00 75.44 741 GLY A C 1
ATOM 5859 O O . GLY A 1 741 ? 10.528 -46.874 -14.181 1.00 75.44 741 GLY A O 1
ATOM 5860 N N . GLY A 1 742 ? 11.788 -47.602 -12.476 1.00 68.75 742 GLY A N 1
ATOM 5861 C CA . GLY A 1 742 ? 12.389 -48.721 -13.210 1.00 68.75 742 GLY A CA 1
ATOM 5862 C C . GLY A 1 742 ? 11.527 -49.983 -13.315 1.00 68.75 742 GLY A C 1
ATOM 5863 O O . GLY A 1 742 ? 10.500 -50.136 -12.654 1.00 68.75 742 GLY A O 1
ATOM 5864 N N . GLY A 1 743 ? 11.936 -50.923 -14.173 1.00 77.00 743 GLY A N 1
ATOM 5865 C CA . GLY A 1 743 ? 11.272 -52.223 -14.343 1.00 77.00 743 GLY A CA 1
ATOM 5866 C C . GLY A 1 743 ? 9.918 -52.177 -15.073 1.00 77.00 743 GLY A C 1
ATOM 5867 O O . GLY A 1 743 ? 9.678 -51.337 -15.939 1.00 77.00 743 GLY A O 1
ATOM 5868 N N . THR A 1 744 ? 9.039 -53.144 -14.778 1.00 79.31 744 THR A N 1
ATOM 5869 C CA . THR A 1 744 ? 7.665 -53.203 -15.308 1.00 79.31 744 THR A CA 1
ATOM 5870 C C . THR A 1 744 ? 6.665 -53.071 -14.170 1.00 79.31 744 THR A C 1
ATOM 5872 O O . THR A 1 744 ? 6.608 -53.941 -13.299 1.00 79.31 744 THR A O 1
ATOM 5875 N N . LEU A 1 745 ? 5.840 -52.026 -14.202 1.00 83.44 745 LEU A N 1
ATOM 5876 C CA . LEU A 1 745 ? 4.753 -51.848 -13.243 1.00 83.44 745 LEU A CA 1
ATOM 5877 C C . LEU A 1 745 ? 3.747 -53.001 -13.372 1.00 83.44 745 LEU A C 1
ATOM 5879 O O . LEU A 1 745 ? 3.282 -53.321 -14.468 1.00 83.44 745 LEU A O 1
ATOM 5883 N N . SER A 1 746 ? 3.428 -53.645 -12.250 1.00 88.44 746 SER A N 1
ATOM 5884 C CA . SER A 1 746 ? 2.403 -54.686 -12.184 1.00 88.44 746 SER A CA 1
ATOM 5885 C C . SER A 1 746 ? 1.654 -54.643 -10.859 1.00 88.44 746 SER A C 1
ATOM 5887 O O . SER A 1 746 ? 2.235 -54.325 -9.819 1.00 88.44 746 SER A O 1
ATOM 5889 N N . GLY A 1 747 ? 0.357 -54.937 -10.906 1.00 90.88 747 GLY A N 1
ATOM 5890 C CA . GLY A 1 747 ? -0.521 -54.803 -9.753 1.00 90.88 747 GLY A CA 1
ATOM 5891 C C . GLY A 1 747 ? -1.960 -55.223 -10.031 1.00 90.88 747 GLY A C 1
ATOM 5892 O O . GLY A 1 747 ? -2.281 -55.778 -11.088 1.00 90.88 747 GLY A O 1
ATOM 5893 N N . THR A 1 748 ? -2.823 -54.968 -9.054 1.00 92.19 748 THR A N 1
ATOM 5894 C CA . THR A 1 748 ? -4.264 -55.226 -9.119 1.00 92.19 748 THR A CA 1
ATOM 5895 C C . THR A 1 748 ? -5.064 -53.978 -8.790 1.00 92.19 748 THR A C 1
ATOM 5897 O O . THR A 1 748 ? -4.747 -53.303 -7.814 1.00 92.19 748 THR A O 1
ATOM 5900 N N . ALA A 1 749 ? -6.120 -53.714 -9.551 1.00 91.88 749 ALA A N 1
ATOM 5901 C CA . ALA A 1 749 ? -7.136 -52.718 -9.241 1.00 91.88 749 ALA A CA 1
ATOM 5902 C C . ALA A 1 749 ? -8.346 -53.411 -8.604 1.00 91.88 749 ALA A C 1
ATOM 5904 O O . ALA A 1 749 ? -8.863 -54.380 -9.156 1.00 91.88 749 ALA A O 1
ATOM 5905 N N . VAL A 1 750 ? -8.776 -52.946 -7.433 1.00 92.44 750 VAL A N 1
ATOM 5906 C CA . VAL A 1 750 ? -9.883 -53.536 -6.670 1.00 92.44 750 VAL A CA 1
ATOM 5907 C C . VAL A 1 750 ? -10.897 -52.447 -6.346 1.00 92.44 750 VAL A C 1
ATOM 5909 O O . VAL A 1 750 ? -10.566 -51.481 -5.667 1.00 92.44 750 VAL A O 1
ATOM 5912 N N . ALA A 1 751 ? -12.129 -52.607 -6.820 1.00 90.06 751 ALA A N 1
ATOM 5913 C CA . ALA A 1 751 ? -13.256 -51.777 -6.406 1.00 90.06 751 ALA A CA 1
ATOM 5914 C C . ALA A 1 751 ? -13.641 -52.097 -4.952 1.00 90.06 751 ALA A C 1
ATOM 5916 O O . ALA A 1 751 ? -13.741 -53.274 -4.592 1.00 90.06 751 ALA A O 1
ATOM 5917 N N . THR A 1 752 ? -13.842 -51.077 -4.113 1.00 87.19 752 THR A N 1
ATOM 5918 C CA . THR A 1 752 ? -14.234 -51.291 -2.709 1.00 87.19 752 THR A CA 1
ATOM 5919 C C . THR A 1 752 ? -15.723 -51.533 -2.502 1.00 87.19 752 THR A C 1
ATOM 5921 O O . THR A 1 752 ? -16.095 -52.073 -1.462 1.00 87.19 752 THR A O 1
ATOM 5924 N N . ASP A 1 753 ? -16.559 -51.195 -3.484 1.00 88.56 753 ASP A N 1
ATOM 5925 C CA . ASP A 1 753 ? -18.016 -51.282 -3.392 1.00 88.56 753 ASP A CA 1
ATOM 5926 C C . ASP A 1 753 ? -18.641 -51.822 -4.698 1.00 88.56 753 ASP A C 1
ATOM 5928 O O . ASP A 1 753 ? -18.087 -51.575 -5.774 1.00 88.56 753 ASP A O 1
ATOM 5932 N N . PRO A 1 754 ? -19.786 -52.540 -4.647 1.00 83.06 754 PRO A N 1
ATOM 5933 C CA . PRO A 1 754 ? -20.498 -53.028 -5.832 1.00 83.06 754 PRO A CA 1
ATOM 5934 C C . PRO A 1 754 ? -20.949 -51.960 -6.838 1.00 83.06 754 PRO A C 1
ATOM 5936 O O . PRO A 1 754 ? -21.207 -52.326 -7.990 1.00 83.06 754 PRO A O 1
ATOM 5939 N N . CYS A 1 755 ? -21.059 -50.689 -6.429 1.00 84.75 755 CYS A N 1
ATOM 5940 C CA . CYS A 1 755 ? -21.371 -49.578 -7.336 1.00 84.75 755 CYS A CA 1
ATOM 5941 C C . CYS A 1 755 ? -20.188 -49.180 -8.242 1.00 84.75 755 CYS A C 1
ATOM 5943 O O . CYS A 1 755 ? -20.370 -48.398 -9.176 1.00 84.75 755 CYS A O 1
ATOM 5945 N N . LEU A 1 756 ? -18.992 -49.732 -8.001 1.00 89.81 756 LEU A N 1
ATOM 5946 C CA . LEU A 1 756 ? -17.805 -49.542 -8.827 1.00 89.81 756 LEU A CA 1
ATOM 5947 C C . LEU A 1 756 ? -17.434 -50.810 -9.595 1.00 89.81 756 LEU A C 1
ATOM 5949 O O . LEU A 1 756 ? -17.397 -51.916 -9.055 1.00 89.81 756 LEU A O 1
ATOM 5953 N N . GLU A 1 757 ? -17.046 -50.627 -10.850 1.00 90.88 757 GLU A N 1
ATOM 5954 C CA . GLU A 1 757 ? -16.467 -51.676 -11.683 1.00 90.88 757 GLU A CA 1
ATOM 5955 C C . GLU A 1 757 ? -15.150 -51.190 -12.296 1.00 90.88 757 GLU A C 1
ATOM 5957 O O . GLU A 1 757 ? -15.030 -50.020 -12.655 1.00 90.88 757 GLU A O 1
ATOM 5962 N N . VAL A 1 758 ? -14.157 -52.079 -12.409 1.00 92.75 758 VAL A N 1
ATOM 5963 C CA . VAL A 1 758 ? -12.857 -51.785 -13.029 1.00 92.75 758 VAL A CA 1
ATOM 5964 C C . VAL A 1 758 ? -12.357 -52.972 -13.851 1.00 92.75 758 VAL A C 1
ATOM 5966 O O . VAL A 1 758 ? -12.374 -54.108 -13.376 1.00 92.75 758 VAL A O 1
ATOM 5969 N N . ASP A 1 759 ? -11.884 -52.712 -15.071 1.00 89.56 759 ASP A N 1
ATOM 5970 C CA . ASP A 1 759 ? -11.372 -53.731 -15.995 1.00 89.56 759 ASP A CA 1
ATOM 5971 C C . ASP A 1 759 ? -10.187 -53.199 -16.833 1.00 89.56 759 ASP A C 1
ATOM 5973 O O . ASP A 1 759 ? -10.310 -52.141 -17.452 1.00 89.56 759 ASP A O 1
ATOM 5977 N N . PRO A 1 760 ? -9.032 -53.890 -16.905 1.00 85.25 760 PRO A N 1
ATOM 5978 C CA . PRO A 1 760 ? -8.713 -55.162 -16.260 1.00 85.25 760 PRO A CA 1
ATOM 5979 C C . PRO A 1 760 ? -8.360 -55.040 -14.770 1.00 85.25 760 PRO A C 1
ATOM 5981 O O . PRO A 1 760 ? -7.620 -54.158 -14.347 1.00 85.25 760 PRO A O 1
ATOM 5984 N N . VAL A 1 761 ? -8.791 -56.022 -13.970 1.00 87.94 761 VAL A N 1
ATOM 5985 C CA . VAL A 1 761 ? -8.454 -56.129 -12.531 1.00 87.94 761 VAL A CA 1
ATOM 5986 C C . VAL A 1 761 ? -6.951 -56.314 -12.297 1.00 87.94 761 VAL A C 1
ATOM 5988 O O . VAL A 1 761 ? -6.434 -55.943 -11.249 1.00 87.94 761 VAL A O 1
ATOM 5991 N N . ARG A 1 762 ? -6.220 -56.900 -13.252 1.00 88.69 762 ARG A N 1
ATOM 5992 C CA . ARG A 1 762 ? -4.760 -57.071 -13.196 1.00 88.69 762 ARG A CA 1
ATOM 5993 C C . ARG A 1 762 ? -4.114 -56.262 -14.303 1.00 88.69 762 ARG A C 1
ATOM 5995 O O . ARG A 1 762 ? -4.472 -56.429 -15.465 1.00 88.69 762 ARG A O 1
ATOM 6002 N N . PHE A 1 763 ? -3.106 -55.474 -13.954 1.00 89.25 763 PHE A N 1
ATOM 6003 C CA . PHE A 1 763 ? -2.332 -54.708 -14.922 1.00 89.25 763 PHE A CA 1
ATOM 6004 C C . PHE A 1 763 ? -0.859 -55.086 -14.882 1.00 89.25 763 PHE A C 1
ATOM 6006 O O . PHE A 1 763 ? -0.296 -55.402 -13.831 1.00 89.25 763 PHE A O 1
ATOM 6013 N N . ARG A 1 764 ? -0.232 -55.053 -16.058 1.00 86.69 764 ARG A N 1
ATOM 6014 C CA . ARG A 1 764 ? 1.212 -55.186 -16.229 1.00 86.69 764 ARG A CA 1
ATOM 6015 C C . ARG A 1 764 ? 1.650 -54.382 -17.446 1.00 86.69 764 ARG A C 1
ATOM 6017 O O . ARG A 1 764 ? 1.172 -54.637 -18.546 1.00 86.69 764 ARG A O 1
ATOM 6024 N N . GLY A 1 765 ? 2.575 -53.452 -17.253 1.00 83.81 765 GLY A N 1
ATOM 6025 C CA . GLY A 1 765 ? 3.105 -52.603 -18.316 1.00 83.81 765 GLY A CA 1
ATOM 6026 C C . GLY A 1 765 ? 3.490 -51.225 -17.794 1.00 83.81 765 GLY A C 1
ATOM 6027 O O . GLY A 1 765 ? 3.011 -50.797 -16.752 1.00 83.81 765 GLY A O 1
ATOM 6028 N N . ASN A 1 766 ? 4.346 -50.518 -18.530 1.00 82.69 766 ASN A N 1
ATOM 6029 C CA . ASN A 1 766 ? 4.797 -49.175 -18.141 1.00 82.69 766 ASN A CA 1
ATOM 6030 C C . ASN A 1 766 ? 3.798 -48.069 -18.495 1.00 82.69 766 ASN A C 1
ATOM 6032 O O . ASN A 1 766 ? 3.928 -46.949 -18.015 1.00 82.69 766 ASN A O 1
ATOM 6036 N N . LYS A 1 767 ? 2.783 -48.400 -19.294 1.00 86.94 767 LYS A N 1
ATOM 6037 C CA . LYS A 1 767 ? 1.608 -47.574 -19.537 1.00 86.94 767 LYS A CA 1
ATOM 6038 C C . LYS A 1 767 ? 0.408 -48.497 -19.726 1.00 86.94 767 LYS A C 1
ATOM 6040 O O . LYS A 1 767 ? 0.420 -49.311 -20.649 1.00 86.94 767 LYS A O 1
ATOM 6045 N N . VAL A 1 768 ? -0.582 -48.426 -18.842 1.00 85.69 768 VAL A N 1
ATOM 6046 C CA . VAL A 1 768 ? -1.769 -49.297 -18.867 1.00 85.69 768 VAL A CA 1
ATOM 6047 C C . VAL A 1 768 ? -3.013 -48.449 -18.651 1.00 85.69 768 VAL A C 1
ATOM 6049 O O . VAL A 1 768 ? -3.031 -47.627 -17.747 1.00 85.69 768 VAL A O 1
ATOM 6052 N N . ALA A 1 769 ? -4.050 -48.645 -19.458 1.00 87.94 769 ALA A N 1
ATOM 6053 C CA . ALA A 1 769 ? -5.349 -48.016 -19.245 1.00 87.94 769 ALA A CA 1
ATOM 6054 C C . ALA A 1 769 ? -6.319 -49.036 -18.637 1.00 87.94 769 ALA A C 1
ATOM 6056 O O . ALA A 1 769 ? -6.457 -50.140 -19.166 1.00 87.94 769 ALA A O 1
ATOM 6057 N N . LEU A 1 770 ? -6.972 -48.664 -17.538 1.00 92.44 770 LEU A N 1
ATOM 6058 C CA . LEU A 1 770 ? -8.066 -49.410 -16.921 1.00 92.44 770 LEU A CA 1
ATOM 6059 C C . LEU A 1 770 ? -9.373 -48.696 -17.233 1.00 92.44 770 LEU A C 1
ATOM 6061 O O . LEU A 1 770 ? -9.453 -47.489 -17.053 1.00 92.44 770 LEU A O 1
ATOM 6065 N N . SER A 1 771 ? -10.393 -49.411 -17.673 1.00 91.31 771 SER A N 1
ATOM 6066 C CA . SER A 1 771 ? -11.751 -48.876 -17.770 1.00 91.31 771 SER A CA 1
ATOM 6067 C C . SER A 1 771 ? -12.405 -48.935 -16.394 1.00 91.31 771 SER A C 1
ATOM 6069 O O . SER A 1 771 ? -12.220 -49.925 -15.684 1.00 91.31 771 SER A O 1
ATOM 6071 N N . TYR A 1 772 ? -13.167 -47.910 -16.022 1.00 94.06 772 TYR A N 1
ATOM 6072 C CA . TYR A 1 772 ? -13.995 -47.928 -14.817 1.00 94.06 772 TYR A CA 1
ATOM 6073 C C . TYR A 1 772 ? -15.440 -47.537 -15.119 1.00 94.06 772 TYR A C 1
ATOM 6075 O O . TYR A 1 772 ? -15.703 -46.822 -16.089 1.00 94.06 772 TYR A O 1
ATOM 6083 N N . TRP A 1 773 ? -16.353 -47.981 -14.255 1.00 92.62 773 TRP A N 1
ATOM 6084 C CA . TRP A 1 773 ? -17.762 -47.596 -14.249 1.00 92.62 773 TRP A CA 1
ATOM 6085 C C . TRP A 1 773 ? -18.215 -47.268 -12.824 1.00 92.62 773 TRP A C 1
ATOM 6087 O O . TRP A 1 773 ? -17.834 -47.960 -11.879 1.00 92.62 773 TRP A O 1
ATOM 6097 N N . VAL A 1 774 ? -19.045 -46.234 -12.689 1.00 90.44 774 VAL A N 1
ATOM 6098 C CA . VAL A 1 774 ? -19.626 -45.756 -11.431 1.00 90.44 774 VAL A CA 1
ATOM 6099 C C . VAL A 1 774 ? -21.147 -45.715 -11.554 1.00 90.44 774 VAL A C 1
ATOM 6101 O O . VAL A 1 774 ? -21.706 -44.964 -12.359 1.00 90.44 774 VAL A O 1
ATOM 6104 N N . ASP A 1 775 ? -21.826 -46.518 -10.745 1.00 86.56 775 ASP A N 1
ATOM 6105 C CA . ASP A 1 775 ? -23.278 -46.499 -10.614 1.00 86.56 775 ASP A CA 1
ATOM 6106 C C . ASP A 1 775 ? -23.704 -45.407 -9.626 1.00 86.56 775 ASP A C 1
ATOM 6108 O O . ASP A 1 775 ? -23.636 -45.567 -8.407 1.00 86.56 775 ASP A O 1
ATOM 6112 N N . THR A 1 776 ? -24.135 -44.268 -10.163 1.00 79.19 776 THR A N 1
ATOM 6113 C CA . THR A 1 776 ? -24.515 -43.093 -9.370 1.00 79.19 776 THR A CA 1
ATOM 6114 C C . THR A 1 776 ? -25.823 -43.275 -8.594 1.00 79.19 776 THR A C 1
ATOM 6116 O O . THR A 1 776 ? -26.079 -42.511 -7.663 1.00 79.19 776 THR A O 1
ATOM 6119 N N . GLU A 1 777 ? -26.645 -44.278 -8.924 1.00 75.94 777 GLU A N 1
ATOM 6120 C CA . GLU A 1 777 ? -27.897 -44.559 -8.208 1.00 75.94 777 GLU A CA 1
ATOM 6121 C C . GLU A 1 777 ? -27.671 -45.359 -6.921 1.00 75.94 777 GLU A C 1
ATOM 6123 O O . GLU A 1 777 ? -28.410 -45.183 -5.951 1.00 75.94 777 GLU A O 1
ATOM 6128 N N . GLU A 1 778 ? -26.656 -46.225 -6.914 1.00 76.81 778 GLU A N 1
ATOM 6129 C CA . GLU A 1 778 ? -26.301 -47.089 -5.779 1.00 76.81 778 GLU A CA 1
ATOM 6130 C C . GLU A 1 778 ? -25.182 -46.493 -4.909 1.00 76.81 778 GLU A C 1
ATOM 6132 O O . GLU A 1 778 ? -24.705 -47.137 -3.977 1.00 76.81 778 GLU A O 1
ATOM 6137 N N . LEU A 1 779 ? -24.780 -45.249 -5.185 1.00 78.12 779 LEU A N 1
ATOM 6138 C CA . LEU A 1 779 ? -23.691 -44.580 -4.483 1.00 78.12 779 LEU A CA 1
ATOM 6139 C C . LEU A 1 779 ? -24.091 -44.244 -3.031 1.00 78.12 779 LEU A C 1
ATOM 6141 O O . LEU A 1 779 ? -25.097 -43.557 -2.819 1.00 78.12 779 LEU A O 1
ATOM 6145 N N . PRO A 1 780 ? -23.332 -44.695 -2.017 1.00 73.56 780 PRO A N 1
ATOM 6146 C CA . PRO A 1 780 ? -23.680 -44.461 -0.622 1.00 73.56 780 PRO A CA 1
ATOM 6147 C C . PRO A 1 780 ? -23.453 -42.997 -0.214 1.00 73.56 780 PRO A C 1
ATOM 6149 O O . PRO A 1 780 ? -22.514 -42.338 -0.662 1.00 73.56 780 PRO A O 1
ATOM 6152 N N . ASP A 1 781 ? -24.308 -42.493 0.684 1.00 63.78 781 ASP A N 1
ATOM 6153 C CA . ASP A 1 781 ? -24.360 -41.073 1.073 1.00 63.78 781 ASP A CA 1
ATOM 6154 C C . ASP A 1 781 ? -23.070 -40.551 1.750 1.00 63.78 781 ASP A C 1
ATOM 6156 O O . ASP A 1 781 ? -22.873 -39.338 1.835 1.00 63.78 781 ASP A O 1
ATOM 6160 N N . ASN A 1 782 ? -22.190 -41.433 2.242 1.00 64.19 782 ASN A N 1
ATOM 6161 C CA . ASN A 1 782 ? -20.898 -41.065 2.836 1.00 64.19 782 ASN A CA 1
ATOM 6162 C C . ASN A 1 782 ? -19.773 -40.868 1.800 1.00 64.19 782 ASN A C 1
ATOM 6164 O O . ASN A 1 782 ? -18.723 -40.358 2.176 1.00 64.19 782 ASN A O 1
ATOM 6168 N N . TYR A 1 783 ? -19.972 -41.234 0.524 1.00 63.53 783 TYR A N 1
ATOM 6169 C CA . TYR A 1 783 ? -18.984 -41.123 -0.567 1.00 63.53 783 TYR A CA 1
ATOM 6170 C C . TYR A 1 783 ? -17.609 -41.776 -0.283 1.00 63.53 783 TYR A C 1
ATOM 6172 O O . TYR A 1 783 ? -16.641 -41.510 -0.995 1.00 63.53 783 TYR A O 1
ATOM 6180 N N . GLU A 1 784 ? -17.504 -42.669 0.710 1.00 72.06 784 GLU A N 1
ATOM 6181 C CA . GLU A 1 784 ? -16.272 -43.399 1.068 1.00 72.06 784 GLU A CA 1
ATOM 6182 C C . GLU A 1 784 ? -16.042 -44.614 0.152 1.00 72.06 784 GLU A C 1
ATOM 6184 O O . GLU A 1 784 ? -15.826 -45.740 0.599 1.00 72.06 784 GLU A O 1
ATOM 6189 N N . VAL A 1 785 ? -16.121 -44.393 -1.158 1.00 81.75 785 VAL A N 1
ATOM 6190 C CA . VAL A 1 785 ? -16.030 -45.438 -2.179 1.00 81.75 785 VAL A CA 1
ATOM 6191 C C . VAL A 1 785 ? -14.888 -45.104 -3.138 1.00 81.75 785 VAL A C 1
ATOM 6193 O O . VAL A 1 785 ? -14.738 -43.956 -3.567 1.00 81.75 785 VAL A O 1
ATOM 6196 N N . PHE A 1 786 ? -14.035 -46.088 -3.438 1.00 89.50 786 PHE A N 1
ATOM 6197 C CA . PHE A 1 786 ? -12.806 -45.885 -4.209 1.00 89.50 786 PHE A CA 1
ATOM 6198 C C . PHE A 1 786 ? -12.368 -47.136 -4.985 1.00 89.50 786 PHE A C 1
ATOM 6200 O O . PHE A 1 786 ? -12.727 -48.269 -4.658 1.00 89.50 786 PHE A O 1
ATOM 6207 N N . ILE A 1 787 ? -11.563 -46.932 -6.030 1.00 91.31 787 ILE A N 1
ATOM 6208 C CA . ILE A 1 787 ? -10.808 -47.999 -6.696 1.00 91.31 787 ILE A CA 1
ATOM 6209 C C . ILE A 1 787 ? -9.406 -48.014 -6.103 1.00 91.31 787 ILE A C 1
ATOM 6211 O O . ILE A 1 787 ? -8.647 -47.055 -6.219 1.00 91.31 787 ILE A O 1
ATOM 6215 N N . GLN A 1 788 ? -9.047 -49.126 -5.481 1.00 91.69 788 GLN A N 1
ATOM 6216 C CA . GLN A 1 788 ? -7.757 -49.308 -4.840 1.00 91.69 788 GLN A CA 1
ATOM 6217 C C . GLN A 1 788 ? -6.776 -50.001 -5.791 1.00 91.69 788 GLN A C 1
ATOM 6219 O O . GLN A 1 788 ? -6.963 -51.155 -6.185 1.00 91.69 788 GLN A O 1
ATOM 6224 N N . LEU A 1 789 ? -5.699 -49.304 -6.136 1.00 91.75 789 LEU A N 1
ATOM 6225 C CA . LEU A 1 789 ? -4.580 -49.810 -6.924 1.00 91.75 789 LEU A CA 1
ATOM 6226 C C . LEU A 1 789 ? -3.512 -50.369 -5.983 1.00 91.75 789 LEU A C 1
ATOM 6228 O O . LEU A 1 789 ? -2.916 -49.632 -5.201 1.00 91.75 789 LEU A O 1
ATOM 6232 N N . LYS A 1 790 ? -3.258 -51.676 -6.059 1.00 88.75 790 LYS A N 1
ATOM 6233 C CA . LYS A 1 790 ? -2.226 -52.368 -5.275 1.00 88.75 790 LYS A CA 1
ATOM 6234 C C . LYS A 1 790 ? -1.099 -52.817 -6.183 1.00 88.75 790 LYS A C 1
ATOM 6236 O O . LYS A 1 790 ? -1.321 -53.636 -7.075 1.00 88.75 790 LYS A O 1
ATOM 6241 N N . THR A 1 791 ? 0.107 -52.332 -5.933 1.00 85.44 791 THR A N 1
ATOM 6242 C CA . THR A 1 791 ? 1.338 -52.876 -6.518 1.00 85.44 791 THR A CA 1
ATOM 6243 C C . THR A 1 791 ? 2.114 -53.639 -5.441 1.00 85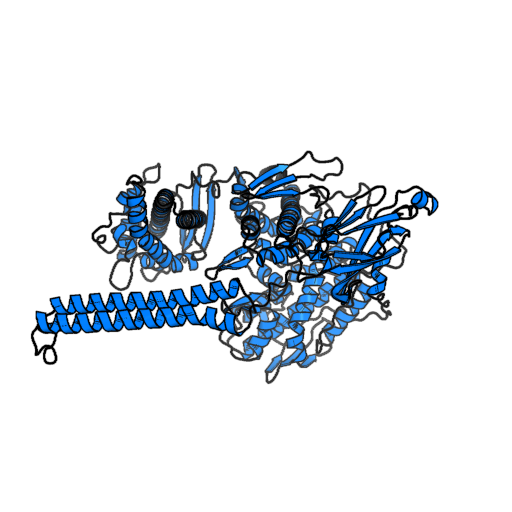.44 791 THR A C 1
ATOM 6245 O O . THR A 1 791 ? 1.687 -53.727 -4.291 1.00 85.44 791 THR A O 1
ATOM 6248 N N . ALA A 1 792 ? 3.265 -54.217 -5.788 1.00 77.38 792 ALA A N 1
ATOM 6249 C CA . ALA A 1 792 ? 4.136 -54.863 -4.802 1.00 77.38 792 ALA A CA 1
ATOM 6250 C C . ALA A 1 792 ? 4.755 -53.882 -3.781 1.00 77.38 792 ALA A C 1
ATOM 6252 O O . ALA A 1 792 ? 5.322 -54.328 -2.783 1.00 77.38 792 ALA A O 1
ATOM 6253 N N . HIS A 1 793 ? 4.697 -52.570 -4.038 1.00 74.00 793 HIS A N 1
ATOM 6254 C CA . HIS A 1 793 ? 5.439 -51.559 -3.276 1.00 74.00 793 HIS A CA 1
ATOM 6255 C C . HIS A 1 793 ? 4.576 -50.410 -2.756 1.00 74.00 793 HIS A C 1
ATOM 6257 O O . HIS A 1 793 ? 4.969 -49.767 -1.787 1.00 74.00 793 HIS A O 1
ATOM 6263 N N . GLU A 1 794 ? 3.414 -50.163 -3.357 1.00 76.62 794 GLU A N 1
ATOM 6264 C CA . GLU A 1 794 ? 2.532 -49.070 -2.961 1.00 76.62 794 GLU A CA 1
ATOM 6265 C C . GLU A 1 794 ? 1.054 -49.444 -3.123 1.00 76.62 794 GLU A C 1
ATOM 6267 O O . GLU A 1 794 ? 0.681 -50.322 -3.910 1.00 76.62 794 GLU A O 1
ATOM 6272 N N . GLN A 1 795 ? 0.210 -48.757 -2.359 1.00 85.00 795 GLN A N 1
ATOM 6273 C CA . GLN A 1 795 ? -1.242 -48.855 -2.419 1.00 85.00 795 GLN A CA 1
ATOM 6274 C C . GLN A 1 795 ? -1.802 -47.444 -2.575 1.00 85.00 795 GLN A C 1
ATOM 6276 O O . GLN A 1 795 ? -1.426 -46.546 -1.822 1.00 85.00 795 GLN A O 1
ATOM 6281 N N . ARG A 1 796 ? -2.665 -47.246 -3.572 1.00 85.75 796 ARG A N 1
ATOM 6282 C CA . ARG A 1 796 ? -3.210 -45.933 -3.923 1.00 85.75 796 ARG A CA 1
ATOM 6283 C C . ARG A 1 796 ? -4.709 -46.025 -4.150 1.00 85.75 796 ARG A C 1
ATOM 6285 O O . ARG A 1 796 ? -5.152 -46.890 -4.899 1.00 85.75 796 ARG A O 1
ATOM 6292 N N . ASP A 1 797 ? -5.462 -45.128 -3.529 1.00 89.75 797 ASP A N 1
ATOM 6293 C CA . ASP A 1 797 ? -6.922 -45.117 -3.594 1.00 89.75 797 ASP A CA 1
ATOM 6294 C C . ASP A 1 797 ? -7.391 -43.990 -4.519 1.00 89.75 797 ASP A C 1
ATOM 6296 O O . ASP A 1 797 ? -7.020 -42.833 -4.326 1.00 89.75 797 ASP A O 1
ATOM 6300 N N . ILE A 1 798 ? -8.188 -44.337 -5.533 1.00 86.62 798 ILE A N 1
ATOM 6301 C CA . ILE A 1 798 ? -8.809 -43.395 -6.472 1.00 86.62 798 ILE A CA 1
ATOM 6302 C C . ILE A 1 798 ? -10.252 -43.188 -6.036 1.00 86.62 798 ILE A C 1
ATOM 6304 O O . ILE A 1 798 ? -11.078 -44.100 -6.129 1.00 86.62 798 ILE A O 1
ATOM 6308 N N . SER A 1 799 ? -10.553 -41.994 -5.533 1.00 85.75 799 SER A N 1
ATOM 6309 C CA . SER A 1 799 ? -11.880 -41.670 -5.001 1.00 85.75 799 SER A CA 1
ATOM 6310 C C . SER A 1 799 ? -12.931 -41.522 -6.103 1.00 85.75 799 SER A C 1
ATOM 6312 O O . SER A 1 799 ? -12.623 -41.125 -7.228 1.00 85.75 799 SER A O 1
ATOM 6314 N N . VAL A 1 800 ? -14.205 -41.757 -5.769 1.00 81.94 800 VAL A N 1
ATOM 6315 C CA . VAL A 1 800 ? -15.322 -41.445 -6.678 1.00 81.94 800 VAL A CA 1
ATOM 6316 C C . VAL A 1 800 ? -15.297 -39.984 -7.132 1.00 81.94 800 VAL A C 1
ATOM 6318 O O . VAL A 1 800 ? -15.537 -39.723 -8.305 1.00 81.94 800 VAL A O 1
ATOM 6321 N N . PHE A 1 801 ? -14.931 -39.031 -6.269 1.00 78.12 801 PHE A N 1
ATOM 6322 C CA . PHE A 1 801 ? -14.844 -37.612 -6.647 1.00 78.12 801 PHE A CA 1
ATOM 6323 C C . PHE A 1 801 ? -13.894 -37.351 -7.818 1.00 78.12 801 PHE A C 1
ATOM 6325 O O . PHE A 1 801 ? -14.189 -36.511 -8.669 1.00 78.12 801 PHE A O 1
ATOM 6332 N N . GLU A 1 802 ? -12.786 -38.085 -7.869 1.00 78.75 802 GLU A N 1
ATOM 6333 C CA . GLU A 1 802 ? -11.810 -38.021 -8.956 1.00 78.75 802 GLU A CA 1
ATOM 6334 C C . GLU A 1 802 ? -12.335 -38.689 -10.238 1.00 78.75 802 GLU A C 1
ATOM 6336 O O . GLU A 1 802 ? -12.012 -38.253 -11.339 1.00 78.75 802 GLU A O 1
ATOM 6341 N N . MET A 1 803 ? -13.200 -39.700 -10.099 1.00 82.06 803 MET A N 1
ATOM 6342 C CA . MET A 1 803 ? -13.802 -40.447 -11.208 1.00 82.06 803 MET A CA 1
ATOM 6343 C C . MET A 1 803 ? -14.989 -39.752 -11.884 1.00 82.06 803 MET A C 1
ATOM 6345 O O . MET A 1 803 ? -15.164 -39.927 -13.088 1.00 82.06 803 MET A O 1
ATOM 6349 N N . ILE A 1 804 ? -15.813 -38.995 -11.151 1.00 76.75 804 ILE A N 1
ATOM 6350 C CA . ILE A 1 804 ? -17.030 -38.362 -11.708 1.00 76.75 804 ILE A CA 1
ATOM 6351 C C . ILE A 1 804 ? -16.996 -36.827 -11.739 1.00 76.75 804 ILE A C 1
ATOM 6353 O O . ILE A 1 804 ? -17.873 -36.234 -12.355 1.00 76.75 804 ILE A O 1
ATOM 6357 N N . GLY A 1 805 ? -15.996 -36.180 -11.124 1.00 59.16 805 GLY A N 1
ATOM 6358 C CA . GLY A 1 805 ? -15.798 -34.728 -11.188 1.00 59.16 805 GLY A CA 1
ATOM 6359 C C . GLY A 1 805 ? -16.925 -33.906 -10.541 1.00 59.16 805 GLY A C 1
ATOM 6360 O O . GLY A 1 805 ? -17.881 -33.527 -11.201 1.00 59.16 805 GLY A O 1
ATOM 6361 N N . GLN A 1 806 ? -16.755 -33.554 -9.260 1.00 52.62 806 GLN A N 1
ATOM 6362 C CA . GLN A 1 806 ? -17.651 -32.715 -8.436 1.00 52.62 806 GLN A CA 1
ATOM 6363 C C . GLN A 1 806 ? -19.090 -33.233 -8.203 1.00 52.62 806 GLN A C 1
ATOM 6365 O O . GLN A 1 806 ? -19.791 -33.741 -9.072 1.00 52.62 806 GLN A O 1
ATOM 6370 N N . ALA A 1 807 ? -19.549 -33.060 -6.959 1.00 41.41 807 ALA A N 1
ATOM 6371 C CA . ALA A 1 807 ? -20.860 -33.462 -6.466 1.00 41.41 807 ALA A CA 1
ATOM 6372 C C . ALA A 1 807 ? -22.009 -32.796 -7.244 1.00 41.41 807 ALA A C 1
ATOM 6374 O O . ALA A 1 807 ? -22.405 -31.664 -6.956 1.00 41.41 807 ALA A O 1
ATOM 6375 N N . ARG A 1 808 ? -22.619 -33.524 -8.184 1.00 42.78 808 ARG A N 1
ATOM 6376 C CA . ARG A 1 808 ? -23.980 -33.216 -8.633 1.00 42.78 808 ARG A CA 1
ATOM 6377 C C . ARG A 1 808 ? -24.937 -33.492 -7.474 1.00 42.78 808 ARG A C 1
ATOM 6379 O O . ARG A 1 808 ? -25.349 -34.626 -7.243 1.00 42.78 808 ARG A O 1
ATOM 6386 N N . ASN A 1 809 ? -25.295 -32.444 -6.732 1.00 42.25 809 ASN A N 1
ATOM 6387 C CA . ASN A 1 809 ? -26.438 -32.488 -5.825 1.00 42.25 809 ASN A CA 1
ATOM 6388 C C . ASN A 1 809 ? -27.668 -32.973 -6.611 1.00 42.25 809 ASN A C 1
ATOM 6390 O O . ASN A 1 809 ? -27.977 -32.423 -7.668 1.00 42.25 809 ASN A O 1
ATOM 6394 N N . LYS A 1 810 ? -28.348 -34.014 -6.105 1.00 42.06 810 LYS A N 1
ATOM 6395 C CA . LYS A 1 810 ? -29.543 -34.622 -6.721 1.00 42.06 810 LYS A CA 1
ATOM 6396 C C . LYS A 1 810 ? -30.498 -33.525 -7.234 1.00 42.06 810 LYS A C 1
ATOM 6398 O O . LYS A 1 810 ? -30.916 -32.693 -6.423 1.00 42.06 810 LYS A O 1
ATOM 6403 N N . PRO A 1 811 ? -30.882 -33.509 -8.526 1.00 44.06 811 PRO A N 1
ATOM 6404 C CA . PRO A 1 811 ? -31.805 -32.506 -9.038 1.00 44.06 811 PRO A CA 1
ATOM 6405 C C . PRO A 1 811 ? -33.158 -32.655 -8.335 1.00 44.06 811 PRO A C 1
ATOM 6407 O O . PRO A 1 811 ? -33.859 -33.659 -8.472 1.00 44.06 811 PRO A O 1
ATOM 6410 N N . VAL A 1 812 ? -33.535 -31.647 -7.548 1.00 48.31 812 VAL A N 1
ATOM 6411 C CA . VAL A 1 812 ? -34.897 -31.528 -7.026 1.00 48.31 812 VAL A CA 1
ATOM 6412 C C . VAL A 1 812 ? -35.796 -31.193 -8.212 1.00 48.31 812 VAL A C 1
ATOM 6414 O O . VAL A 1 812 ? -35.518 -30.240 -8.933 1.00 48.31 812 VAL A O 1
ATOM 6417 N N . SER A 1 813 ? -36.875 -31.958 -8.423 1.00 52.97 813 SER A N 1
ATOM 6418 C CA . SER A 1 813 ? -37.801 -31.689 -9.532 1.00 52.97 813 SER A CA 1
ATOM 6419 C C . SER A 1 813 ? -38.224 -30.205 -9.530 1.00 52.97 813 SER A C 1
ATOM 6421 O O . SER A 1 813 ? -38.534 -29.689 -8.446 1.00 52.97 813 SER A O 1
ATOM 6423 N N . PRO A 1 814 ? -38.288 -29.526 -10.693 1.00 55.91 814 PRO A N 1
ATOM 6424 C CA . PRO A 1 814 ? -38.591 -28.093 -10.783 1.00 55.91 814 PRO A CA 1
ATOM 6425 C C . PRO A 1 814 ? -39.844 -27.700 -9.992 1.00 55.91 814 PRO A C 1
ATOM 6427 O O . PRO A 1 814 ? -39.853 -26.708 -9.271 1.00 55.91 814 PRO A O 1
ATOM 6430 N N . MET A 1 815 ? -40.864 -28.562 -10.021 1.00 63.69 815 MET A N 1
ATOM 6431 C CA . MET A 1 815 ? -42.119 -28.383 -9.292 1.00 63.69 815 MET A CA 1
ATOM 6432 C C . MET A 1 815 ? -41.927 -28.311 -7.767 1.00 63.69 815 MET A C 1
ATOM 6434 O O . MET A 1 815 ? -42.510 -27.452 -7.107 1.00 63.69 815 MET A O 1
ATOM 6438 N N . LEU A 1 816 ? -41.088 -29.178 -7.191 1.00 61.62 816 LEU A N 1
ATOM 6439 C CA . LEU A 1 816 ? -40.833 -29.196 -5.747 1.00 61.62 816 LEU A CA 1
ATOM 6440 C C . LEU A 1 816 ? -39.953 -28.010 -5.308 1.00 61.62 816 LEU A C 1
ATOM 6442 O O . LEU A 1 816 ? -40.133 -27.495 -4.202 1.00 61.62 816 LEU A O 1
ATOM 6446 N N . GLY A 1 817 ? -39.042 -27.552 -6.175 1.00 61.09 817 GLY A N 1
ATOM 6447 C CA . GLY A 1 817 ? -38.233 -26.347 -5.962 1.00 61.09 817 GLY A CA 1
ATOM 6448 C C . GLY A 1 817 ? -39.087 -25.077 -5.923 1.00 61.09 817 GLY A C 1
ATOM 6449 O O . GLY A 1 817 ? -39.013 -24.313 -4.959 1.00 61.09 817 GLY A O 1
ATOM 6450 N N . THR A 1 818 ? -39.985 -24.908 -6.900 1.00 66.75 818 THR A N 1
ATOM 6451 C CA . THR A 1 818 ? -40.913 -23.767 -6.948 1.00 66.75 818 THR A CA 1
ATOM 6452 C C . THR A 1 818 ? -41.843 -23.738 -5.735 1.00 66.75 818 THR A C 1
ATOM 6454 O O . THR A 1 818 ? -42.010 -22.687 -5.119 1.00 66.75 818 THR A O 1
ATOM 6457 N N . ILE A 1 819 ? -42.395 -24.887 -5.321 1.00 68.12 819 ILE A N 1
ATOM 6458 C CA . ILE A 1 819 ? -43.269 -24.968 -4.136 1.00 68.12 819 ILE A CA 1
ATOM 6459 C C . ILE A 1 819 ? -42.514 -24.564 -2.860 1.00 68.12 819 ILE A C 1
ATOM 6461 O O . ILE A 1 819 ? -43.038 -23.798 -2.048 1.00 68.12 819 ILE A O 1
ATOM 6465 N N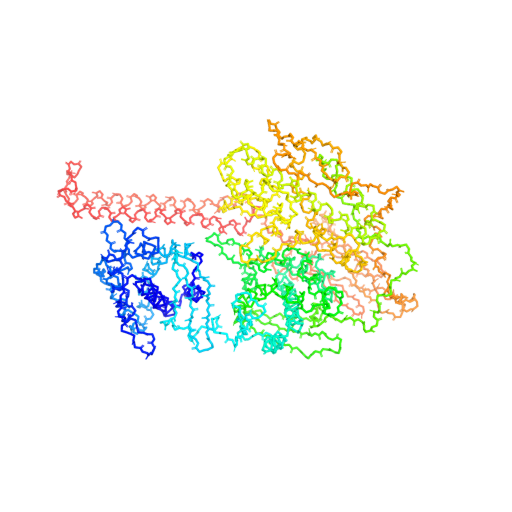 . LYS A 1 820 ? -41.269 -25.025 -2.683 1.00 61.44 820 LYS A N 1
ATOM 6466 C CA . LYS A 1 820 ? -40.450 -24.664 -1.513 1.00 61.44 820 LYS A CA 1
ATOM 6467 C C . LYS A 1 820 ? -40.054 -23.185 -1.494 1.00 61.44 820 LYS A C 1
ATOM 6469 O O . LYS A 1 820 ? -39.950 -22.624 -0.406 1.00 61.44 820 LYS A O 1
ATOM 6474 N N . MET A 1 821 ? -39.881 -22.553 -2.657 1.00 66.12 821 MET A N 1
ATOM 6475 C CA . MET A 1 821 ? -39.627 -21.109 -2.752 1.00 66.12 821 MET A CA 1
ATOM 6476 C C . MET A 1 821 ? -40.878 -20.260 -2.484 1.00 66.12 821 MET A C 1
ATOM 6478 O O . MET A 1 821 ? -40.761 -19.182 -1.905 1.00 66.12 821 MET A O 1
ATOM 6482 N N . LEU A 1 822 ? -42.075 -20.743 -2.842 1.00 69.00 822 LEU A N 1
ATOM 6483 C CA . LEU A 1 822 ? -43.323 -19.985 -2.671 1.00 69.00 822 LEU A CA 1
ATOM 6484 C C . LEU A 1 822 ? -43.891 -20.032 -1.241 1.00 69.00 822 LEU A C 1
ATOM 6486 O O . LEU A 1 822 ? -44.537 -19.081 -0.800 1.00 69.00 822 LEU A O 1
ATOM 6490 N N . MET A 1 823 ? -43.670 -21.129 -0.509 1.00 74.00 823 MET A N 1
ATOM 6491 C CA . MET A 1 823 ? -44.271 -21.356 0.817 1.00 74.00 823 MET A CA 1
ATOM 6492 C C . MET A 1 823 ? -43.968 -20.261 1.858 1.00 74.00 823 MET A C 1
ATOM 6494 O O . MET A 1 823 ? -44.905 -19.840 2.544 1.00 74.00 823 MET A O 1
ATOM 6498 N N . PRO A 1 824 ? -42.727 -19.746 1.989 1.00 71.25 824 PRO A N 1
ATOM 6499 C CA . PRO A 1 824 ? -42.439 -18.646 2.908 1.00 71.25 824 PRO A CA 1
ATOM 6500 C C . PRO A 1 824 ? -43.235 -17.381 2.570 1.00 71.25 824 PRO A C 1
ATOM 6502 O O . PRO A 1 824 ? -43.820 -16.776 3.464 1.00 71.25 824 PRO A O 1
ATOM 6505 N N . ALA A 1 825 ? -43.335 -17.031 1.283 1.00 70.31 825 ALA A N 1
ATOM 6506 C CA . ALA A 1 825 ? -44.085 -15.861 0.832 1.00 70.31 825 ALA A CA 1
ATOM 6507 C C . ALA A 1 825 ? -45.590 -16.000 1.121 1.00 70.31 825 ALA A C 1
ATOM 6509 O O . ALA A 1 825 ? -46.189 -15.096 1.701 1.00 70.31 825 ALA A O 1
ATOM 6510 N N . LEU A 1 826 ? -46.193 -17.153 0.805 1.00 75.31 826 LEU A N 1
ATOM 6511 C CA . LEU A 1 826 ? -47.612 -17.415 1.083 1.00 75.31 826 LEU A CA 1
ATOM 6512 C C . LEU A 1 826 ? -47.930 -17.391 2.587 1.00 75.31 826 LEU A C 1
ATOM 6514 O O . LEU A 1 826 ? -48.941 -16.821 2.999 1.00 75.31 826 LEU A O 1
ATOM 6518 N N . THR A 1 827 ? -47.053 -17.967 3.413 1.00 75.25 827 THR A N 1
ATOM 6519 C CA . THR A 1 827 ? -47.229 -17.997 4.874 1.00 75.25 827 THR A CA 1
ATOM 6520 C C . THR A 1 827 ? -47.130 -16.591 5.469 1.00 75.25 827 THR A C 1
ATOM 6522 O O . THR A 1 827 ? -47.929 -16.224 6.332 1.00 75.25 827 THR A O 1
ATOM 6525 N N . SER A 1 828 ? -46.195 -15.772 4.979 1.00 70.12 828 SER A N 1
ATOM 6526 C CA . SER A 1 828 ? -46.047 -14.377 5.403 1.00 70.12 828 SER A CA 1
ATOM 6527 C C . SER A 1 828 ? -47.220 -13.497 4.971 1.00 70.12 828 SER A C 1
ATOM 6529 O O . SER A 1 828 ? -47.677 -12.685 5.773 1.00 70.12 828 SER A O 1
ATOM 6531 N N . ILE A 1 829 ? -47.762 -13.695 3.763 1.00 76.69 829 ILE A N 1
ATOM 6532 C CA . ILE A 1 829 ? -48.978 -13.002 3.306 1.00 76.69 829 ILE A CA 1
ATOM 6533 C C . ILE A 1 829 ? -50.161 -13.351 4.218 1.00 76.69 829 ILE A C 1
ATOM 6535 O O . ILE A 1 829 ? -50.854 -12.451 4.690 1.00 76.69 829 ILE A O 1
ATOM 6539 N N . ALA A 1 830 ? -50.366 -14.634 4.530 1.00 77.75 830 ALA A N 1
ATOM 6540 C CA . ALA A 1 830 ? -51.451 -15.066 5.413 1.00 77.75 830 ALA A CA 1
ATOM 6541 C C . ALA A 1 830 ? -51.317 -14.497 6.840 1.00 77.75 830 ALA A C 1
ATOM 6543 O O . ALA A 1 830 ? -52.301 -14.020 7.409 1.00 77.75 830 ALA A O 1
ATOM 6544 N N . LEU A 1 831 ? -50.101 -14.490 7.401 1.00 76.62 831 LEU A N 1
ATOM 6545 C CA . LEU A 1 831 ? -49.813 -13.894 8.712 1.00 76.62 831 LEU A CA 1
ATOM 6546 C C . LEU A 1 831 ? -50.063 -12.382 8.728 1.00 76.62 831 LEU A C 1
ATOM 6548 O O . LEU A 1 831 ? -50.677 -11.878 9.669 1.00 76.62 831 LEU A O 1
ATOM 6552 N N . PHE A 1 832 ? -49.629 -11.668 7.685 1.00 77.75 832 PHE A N 1
ATOM 6553 C CA . PHE A 1 832 ? -49.853 -10.230 7.568 1.00 77.75 832 PHE A CA 1
ATOM 6554 C C . PHE A 1 832 ? -51.344 -9.902 7.458 1.00 77.75 832 PHE A C 1
ATOM 6556 O O . PHE A 1 832 ? -51.831 -9.068 8.216 1.00 77.75 832 PHE A O 1
ATOM 6563 N N . TYR A 1 833 ? -52.091 -10.592 6.590 1.00 77.75 833 TYR A N 1
ATOM 6564 C CA . TYR A 1 833 ? -53.536 -10.382 6.465 1.00 77.75 833 TYR A CA 1
ATOM 6565 C C . TYR A 1 833 ? -54.288 -10.709 7.759 1.00 77.75 833 TYR A C 1
ATOM 6567 O O . TYR A 1 833 ? -55.186 -9.960 8.144 1.00 77.75 833 TYR A O 1
ATOM 6575 N N . GLY A 1 834 ? -53.903 -11.780 8.463 1.00 80.62 834 GLY A N 1
ATOM 6576 C CA . GLY A 1 834 ? -54.489 -12.135 9.757 1.00 80.62 834 GLY A CA 1
ATOM 6577 C C . GLY A 1 834 ? -54.245 -11.068 10.829 1.00 80.62 834 GLY A C 1
ATOM 6578 O O . GLY A 1 834 ? -55.182 -10.654 11.513 1.00 80.62 834 GLY A O 1
ATOM 6579 N N . ALA A 1 835 ? -53.009 -10.572 10.936 1.00 75.75 835 ALA A N 1
ATOM 6580 C CA . ALA A 1 835 ? -52.660 -9.496 11.862 1.00 75.75 835 ALA A CA 1
ATOM 6581 C C . ALA A 1 835 ? -53.341 -8.170 11.485 1.00 75.75 835 ALA A C 1
ATOM 6583 O O . ALA A 1 835 ? -53.894 -7.497 12.355 1.00 75.75 835 ALA A O 1
ATOM 6584 N N . PHE A 1 836 ? -53.360 -7.822 10.194 1.00 77.31 836 PHE A N 1
ATOM 6585 C CA . PHE A 1 836 ? -54.016 -6.623 9.677 1.00 77.31 836 PHE A CA 1
ATOM 6586 C C . PHE A 1 836 ? -55.509 -6.622 9.994 1.00 77.31 836 PHE A C 1
ATOM 6588 O O . PHE A 1 836 ? -56.015 -5.657 10.567 1.00 77.31 836 PHE A O 1
ATOM 6595 N N . TYR A 1 837 ? -56.206 -7.714 9.675 1.00 81.62 837 TYR A N 1
ATOM 6596 C CA . TYR A 1 837 ? -57.640 -7.824 9.914 1.00 81.62 837 TYR A CA 1
ATOM 6597 C C . TYR A 1 837 ? -57.965 -7.828 11.412 1.00 81.62 837 TYR A C 1
ATOM 6599 O O . TYR A 1 837 ? -58.839 -7.082 11.851 1.00 81.62 837 TYR A O 1
ATOM 6607 N N . GLY A 1 838 ? -57.222 -8.601 12.214 1.00 81.12 838 GLY A N 1
ATOM 6608 C CA . GLY A 1 838 ? -57.432 -8.681 13.660 1.00 81.12 838 GLY A CA 1
ATOM 6609 C C . GLY A 1 838 ? -57.207 -7.348 14.374 1.00 81.12 838 GLY A C 1
ATOM 6610 O O . GLY A 1 838 ? -58.055 -6.917 15.155 1.00 81.12 838 GLY A O 1
ATOM 6611 N N . ILE A 1 839 ? -56.102 -6.658 14.075 1.00 78.31 839 ILE A N 1
ATOM 6612 C CA . ILE A 1 839 ? -55.787 -5.369 14.704 1.00 78.31 839 ILE A CA 1
ATOM 6613 C C . ILE A 1 839 ? -56.730 -4.272 14.197 1.00 78.31 839 ILE A C 1
ATOM 6615 O O . ILE A 1 839 ? -57.190 -3.468 15.002 1.00 78.31 839 ILE A O 1
ATOM 6619 N N . SER A 1 840 ? -57.090 -4.257 12.909 1.00 75.38 840 SER A N 1
ATOM 6620 C CA . SER A 1 840 ? -58.055 -3.278 12.381 1.00 75.38 840 SER A CA 1
ATOM 6621 C C . SER A 1 840 ? -59.428 -3.436 13.034 1.00 75.38 840 SER A C 1
ATOM 6623 O O . SER A 1 840 ? -60.023 -2.452 13.467 1.00 75.38 840 SER A O 1
ATOM 6625 N N . HIS A 1 841 ? -59.912 -4.673 13.176 1.00 81.75 841 HIS A N 1
ATOM 6626 C CA . HIS A 1 841 ? -61.194 -4.942 13.825 1.00 81.75 841 HIS A CA 1
ATOM 6627 C C . HIS A 1 841 ? -61.163 -4.596 15.322 1.00 81.75 841 HIS A C 1
ATOM 6629 O O . HIS A 1 841 ? -62.147 -4.087 15.859 1.00 81.75 841 HIS A O 1
ATOM 6635 N N . TYR A 1 842 ? -60.028 -4.828 15.988 1.00 79.25 842 TYR A N 1
ATOM 6636 C CA . TYR A 1 842 ? -59.824 -4.428 17.378 1.00 79.25 842 TYR A CA 1
ATOM 6637 C C . TYR A 1 842 ? -59.787 -2.904 17.544 1.00 79.25 842 TYR A C 1
ATOM 6639 O O . TYR A 1 842 ? -60.409 -2.387 18.465 1.00 79.25 842 TYR A O 1
ATOM 6647 N N . ILE A 1 843 ? -59.106 -2.176 16.651 1.00 77.81 843 ILE A N 1
ATOM 6648 C CA . ILE A 1 843 ? -59.069 -0.704 16.658 1.00 77.81 843 ILE A CA 1
ATOM 6649 C C . ILE A 1 843 ? -60.481 -0.133 16.503 1.00 77.81 843 ILE A C 1
ATOM 6651 O O . ILE A 1 843 ? -60.850 0.774 17.244 1.00 77.81 843 ILE A O 1
ATOM 6655 N N . VAL A 1 844 ? -61.279 -0.674 15.578 1.00 77.06 844 VAL A N 1
ATOM 6656 C CA . VAL A 1 844 ? -62.663 -0.226 15.358 1.00 77.06 844 VAL A CA 1
ATOM 6657 C C . VAL A 1 844 ? -63.534 -0.488 16.591 1.00 77.06 844 VAL A C 1
ATOM 6659 O O . VAL A 1 844 ? -64.157 0.443 17.090 1.00 77.06 844 VAL A O 1
ATOM 6662 N N . ASP A 1 845 ? -63.518 -1.706 17.142 1.00 79.94 845 ASP A N 1
ATOM 6663 C CA . ASP A 1 845 ? -64.293 -2.057 18.347 1.00 79.94 845 ASP A CA 1
ATOM 6664 C C . ASP A 1 845 ? -63.842 -1.247 19.581 1.00 79.94 845 ASP A C 1
ATOM 6666 O O . ASP A 1 845 ? -64.657 -0.799 20.391 1.00 79.94 845 ASP A O 1
ATOM 6670 N N . PHE A 1 846 ? -62.537 -0.991 19.709 1.00 77.50 846 PHE A N 1
ATOM 6671 C CA . PHE A 1 846 ? -61.977 -0.139 20.755 1.00 77.50 846 PHE A CA 1
ATOM 6672 C C . PHE A 1 846 ? -62.454 1.313 20.635 1.00 77.50 846 PHE A C 1
ATOM 6674 O O . PHE A 1 846 ? -62.864 1.902 21.638 1.00 77.50 846 PHE A O 1
ATOM 6681 N N . LEU A 1 847 ? -62.429 1.891 19.431 1.00 73.12 847 LEU A N 1
ATOM 6682 C CA . LEU A 1 847 ? -62.889 3.260 19.190 1.00 73.12 847 LEU A CA 1
ATOM 6683 C C . LEU A 1 847 ? -64.404 3.394 19.403 1.00 73.12 847 LEU A C 1
ATOM 6685 O O . LEU A 1 847 ? -64.840 4.353 20.043 1.00 73.12 847 LEU A O 1
ATOM 6689 N N . GLU A 1 848 ? -65.196 2.408 18.972 1.00 75.94 848 GLU A N 1
ATOM 6690 C CA . GLU A 1 848 ? -66.642 2.369 19.226 1.00 75.94 848 GLU A CA 1
ATOM 6691 C C . GLU A 1 848 ? -66.976 2.314 20.721 1.00 75.94 848 GLU A C 1
ATOM 6693 O O . GLU A 1 848 ? -67.908 2.989 21.169 1.00 75.94 848 GLU A O 1
ATOM 6698 N N . LYS A 1 849 ? -66.212 1.546 21.510 1.00 77.44 849 LYS A N 1
ATOM 6699 C CA . LYS A 1 849 ? -66.403 1.427 22.966 1.00 77.44 849 LYS A CA 1
ATOM 6700 C C . LYS A 1 849 ? -65.904 2.639 23.745 1.00 77.44 849 LYS A C 1
ATOM 6702 O O . LYS A 1 849 ? -66.525 3.006 24.739 1.00 77.44 849 LYS A O 1
ATOM 6707 N N . SER A 1 850 ? -64.792 3.234 23.320 1.00 65.69 850 SER A N 1
ATOM 6708 C CA . SER A 1 850 ? -64.104 4.289 24.079 1.00 65.69 850 SER A CA 1
ATOM 6709 C C . SER A 1 850 ? -64.632 5.688 23.766 1.00 65.69 850 SER A C 1
ATOM 6711 O O . SER A 1 850 ? -64.643 6.544 24.646 1.00 65.69 850 SER A O 1
ATOM 6713 N N . VAL A 1 851 ? -65.089 5.922 22.530 1.00 67.31 851 VAL A N 1
ATOM 6714 C CA . VAL A 1 851 ? -65.514 7.248 22.039 1.00 67.31 851 VAL A CA 1
ATOM 6715 C C . VAL A 1 851 ? -67.000 7.262 21.626 1.00 67.31 851 VAL A C 1
ATOM 6717 O O . VAL A 1 851 ? -67.606 8.323 21.492 1.00 67.31 851 VAL A O 1
ATOM 6720 N N . GLY A 1 852 ? -67.639 6.091 21.502 1.00 67.81 852 GLY A N 1
ATOM 6721 C CA . GLY A 1 852 ? -69.053 5.937 21.139 1.00 67.81 852 GLY A CA 1
ATOM 6722 C C . GLY A 1 852 ? -69.293 5.798 19.628 1.00 67.81 852 GLY A C 1
ATOM 6723 O O . GLY A 1 852 ? -68.394 5.974 18.809 1.00 67.81 852 GLY A O 1
ATOM 6724 N N . ARG A 1 853 ? -70.546 5.510 19.227 1.00 59.56 853 ARG A N 1
ATOM 6725 C CA . ARG A 1 853 ? -70.937 5.186 17.828 1.00 59.56 853 ARG A CA 1
ATOM 6726 C C . ARG A 1 853 ? -70.726 6.305 16.790 1.00 59.56 853 ARG A C 1
ATOM 6728 O O . ARG A 1 853 ? -71.000 6.090 15.615 1.00 59.56 853 ARG A O 1
ATOM 6735 N N . TYR A 1 854 ? -70.269 7.489 17.196 1.00 60.62 854 TYR A N 1
ATOM 6736 C CA . TYR A 1 854 ? -70.085 8.652 16.319 1.00 60.62 854 TYR A CA 1
ATOM 6737 C C . TYR A 1 854 ? -68.611 9.013 16.072 1.00 60.62 854 TYR A C 1
ATOM 6739 O O . TYR A 1 854 ? -68.334 10.083 15.527 1.00 60.62 854 TYR A O 1
ATOM 6747 N N . PHE A 1 855 ? -67.657 8.133 16.406 1.00 63.16 855 PHE A N 1
ATOM 6748 C CA . PHE A 1 855 ? -66.220 8.404 16.232 1.00 63.16 855 PHE A CA 1
ATOM 6749 C C . PHE A 1 855 ? -65.821 8.750 14.783 1.00 63.16 855 PHE A C 1
ATOM 6751 O O . PHE A 1 855 ? -64.855 9.473 14.570 1.00 63.16 855 PHE A O 1
ATOM 6758 N N . HIS A 1 856 ? -66.605 8.323 13.787 1.00 58.41 856 HIS A N 1
ATOM 6759 C CA . HIS A 1 856 ? -66.431 8.689 12.375 1.00 58.41 856 HIS A CA 1
ATOM 6760 C C . HIS A 1 856 ? -66.634 10.187 12.071 1.00 58.41 856 HIS A C 1
ATOM 6762 O O . HIS A 1 856 ? -66.301 10.637 10.979 1.00 58.41 856 HIS A O 1
ATOM 6768 N N . THR A 1 857 ? -67.217 10.948 13.003 1.00 57.22 857 THR A N 1
ATOM 6769 C CA . THR A 1 857 ? -67.529 12.383 12.853 1.00 57.22 857 THR A CA 1
ATOM 6770 C C . THR A 1 857 ? -66.723 13.285 13.792 1.00 57.22 857 THR A C 1
ATOM 6772 O O . THR A 1 857 ? -66.935 14.495 13.795 1.00 57.22 857 THR A O 1
ATOM 6775 N N . MET A 1 858 ? -65.805 12.717 14.584 1.00 59.22 858 MET A N 1
ATOM 6776 C CA . MET A 1 858 ? -64.994 13.451 15.562 1.00 59.22 858 MET A CA 1
ATOM 6777 C C . MET A 1 858 ? -63.550 13.628 15.084 1.00 59.22 858 MET A C 1
ATOM 6779 O O . MET A 1 858 ? -62.963 12.729 14.481 1.00 59.22 858 MET A O 1
ATOM 6783 N N . GLU A 1 859 ? -62.941 14.764 15.425 1.00 64.62 859 GLU A N 1
ATOM 6784 C CA . GLU A 1 859 ? -61.498 14.964 15.274 1.00 64.62 859 GLU A CA 1
ATOM 6785 C C . GLU A 1 859 ? -60.773 14.336 16.475 1.00 64.62 859 GLU A C 1
ATOM 6787 O O . GLU A 1 859 ? -60.593 14.955 17.526 1.00 64.62 859 GLU A O 1
ATOM 6792 N N . LEU A 1 860 ? -60.346 13.078 16.318 1.00 62.06 860 LEU A N 1
ATOM 6793 C CA . LEU A 1 860 ? -59.675 12.275 17.358 1.00 62.06 860 LEU A CA 1
ATOM 6794 C C . LEU A 1 860 ? -58.441 12.956 17.980 1.00 62.06 860 LEU A C 1
ATOM 6796 O O . LEU A 1 860 ? -58.129 12.719 19.146 1.00 62.06 860 LEU A O 1
ATOM 6800 N N . THR A 1 861 ? -57.755 13.818 17.227 1.00 60.66 861 THR A N 1
ATOM 6801 C CA . THR A 1 861 ? -56.618 14.629 17.690 1.00 60.66 861 THR A CA 1
ATOM 6802 C C . THR A 1 861 ? -57.000 15.652 18.756 1.00 60.66 861 THR A C 1
ATOM 6804 O O . THR A 1 861 ? -56.173 15.955 19.616 1.00 60.66 861 THR A O 1
ATOM 6807 N N . ARG A 1 862 ? -58.230 16.176 18.718 1.00 61.12 862 ARG A N 1
ATOM 6808 C CA . ARG A 1 862 ? -58.710 17.203 19.648 1.00 61.12 862 ARG A CA 1
ATOM 6809 C C . ARG A 1 862 ? -59.550 16.616 20.775 1.00 61.12 862 ARG A C 1
ATOM 6811 O O . ARG A 1 862 ? -59.372 17.000 21.926 1.00 61.12 862 ARG A O 1
ATOM 6818 N N . ASP A 1 863 ? -60.446 15.690 20.443 1.00 62.59 863 ASP A N 1
ATOM 6819 C CA . ASP A 1 863 ? -61.524 15.293 21.352 1.00 62.59 863 ASP A CA 1
ATOM 6820 C C . ASP A 1 863 ? -61.201 14.020 22.173 1.00 62.59 863 ASP A C 1
ATOM 6822 O O . ASP A 1 863 ? -61.830 13.792 23.206 1.00 62.59 863 ASP A O 1
ATOM 6826 N N . ALA A 1 864 ? -60.213 13.203 21.769 1.00 65.38 864 ALA A N 1
ATOM 6827 C CA . ALA A 1 864 ? -59.805 11.987 22.498 1.00 65.38 864 ALA A CA 1
ATOM 6828 C C . ALA A 1 864 ? -58.318 11.594 22.272 1.00 65.38 864 ALA A C 1
ATOM 6830 O O . ALA A 1 864 ? -58.024 10.496 21.779 1.00 65.38 864 ALA A O 1
ATOM 6831 N N . PRO A 1 865 ? -57.349 12.446 22.663 1.00 71.06 865 PRO A N 1
ATOM 6832 C CA . PRO A 1 865 ? -55.923 12.256 22.358 1.00 71.06 865 PRO A CA 1
ATOM 6833 C C . PRO A 1 865 ? -55.308 10.987 22.976 1.00 71.06 865 PRO A C 1
ATOM 6835 O O . PRO A 1 865 ? -54.400 10.388 22.398 1.00 71.06 865 PRO A O 1
ATOM 6838 N N . GLU A 1 866 ? -55.822 10.522 24.119 1.00 71.94 866 GLU A N 1
ATOM 6839 C CA . GLU A 1 866 ? -55.373 9.270 24.746 1.00 71.94 866 GLU A CA 1
ATOM 6840 C C . GLU A 1 866 ? -55.759 8.035 23.916 1.00 71.94 866 GLU A C 1
ATOM 6842 O O . GLU A 1 866 ? -54.962 7.105 23.776 1.00 71.94 866 GLU A O 1
ATOM 6847 N N . SER A 1 867 ? -56.945 8.054 23.295 1.00 72.62 867 SER A N 1
ATOM 6848 C CA . SER A 1 867 ? -57.388 6.990 22.385 1.00 72.62 867 SER A CA 1
ATOM 6849 C C . SER A 1 867 ? -56.573 7.001 21.090 1.00 72.62 867 SER A C 1
ATOM 6851 O O . SER A 1 867 ? -56.179 5.942 20.604 1.00 72.62 867 SER A O 1
ATOM 6853 N N . LEU A 1 868 ? -56.235 8.188 20.569 1.00 72.69 868 LEU A N 1
ATOM 6854 C CA . LEU A 1 868 ? -55.372 8.331 19.393 1.00 72.69 868 LEU A CA 1
ATOM 6855 C C . LEU A 1 868 ? -53.966 7.758 19.632 1.00 72.69 868 LEU A C 1
ATOM 6857 O O . LEU A 1 868 ? -53.448 7.042 18.778 1.00 72.69 868 LEU A O 1
ATOM 6861 N N . SER A 1 869 ? -53.368 8.009 20.800 1.00 71.94 869 SER A N 1
ATOM 6862 C CA . SER A 1 869 ? -52.058 7.449 21.169 1.00 71.94 869 SER A CA 1
ATOM 6863 C C . SER A 1 869 ? -52.052 5.912 21.145 1.00 71.94 869 SER A C 1
ATOM 6865 O O . SER A 1 869 ? -51.121 5.293 20.623 1.00 71.94 869 SER A O 1
ATOM 6867 N N . GLN A 1 870 ? -53.127 5.277 21.628 1.00 74.62 870 GLN A N 1
ATOM 6868 C CA . GLN A 1 870 ? -53.261 3.816 21.598 1.00 74.62 870 GLN A CA 1
ATOM 6869 C C . GLN A 1 870 ? -53.470 3.265 20.181 1.00 74.62 870 GLN A C 1
ATOM 6871 O O . GLN A 1 870 ? -52.879 2.240 19.836 1.00 74.62 870 GLN A O 1
ATOM 6876 N N . VAL A 1 871 ? -54.238 3.956 19.332 1.00 77.38 871 VAL A N 1
ATOM 6877 C CA . VAL A 1 871 ? -54.382 3.590 17.911 1.00 77.38 871 VAL A CA 1
ATOM 6878 C C . VAL A 1 871 ? -53.042 3.703 17.184 1.00 77.38 871 VAL A C 1
ATOM 6880 O O . VAL A 1 871 ? -52.656 2.773 16.475 1.00 77.38 871 VAL A O 1
ATOM 6883 N N . ILE A 1 872 ? -52.291 4.783 17.423 1.00 74.94 872 ILE A N 1
ATOM 6884 C CA . ILE A 1 872 ? -50.950 4.984 16.862 1.00 74.94 872 ILE A CA 1
ATOM 6885 C C . ILE A 1 872 ? -50.027 3.834 17.280 1.00 74.94 872 ILE A C 1
ATOM 6887 O O . ILE A 1 872 ? -49.379 3.231 16.421 1.00 74.94 872 ILE A O 1
ATOM 6891 N N . PHE A 1 873 ? -50.003 3.470 18.563 1.00 80.25 873 PHE A N 1
ATOM 6892 C CA . PHE A 1 873 ? -49.211 2.341 19.058 1.00 80.25 873 PHE A CA 1
ATOM 6893 C C . PHE A 1 873 ? -49.570 1.014 18.363 1.00 80.25 873 PHE A C 1
ATOM 6895 O O . PHE A 1 873 ? -48.677 0.290 17.916 1.00 80.25 873 PHE A O 1
ATOM 6902 N N . LEU A 1 874 ? -50.863 0.720 18.188 1.00 76.56 874 LEU A N 1
ATOM 6903 C CA . LEU A 1 874 ? -51.330 -0.487 17.492 1.00 76.56 874 LEU A CA 1
ATOM 6904 C C . LEU A 1 874 ? -50.947 -0.493 16.002 1.00 76.56 874 LEU A C 1
ATOM 6906 O O . LEU A 1 874 ? -50.519 -1.526 15.485 1.00 76.56 874 LEU A O 1
ATOM 6910 N N . THR A 1 875 ? -51.014 0.653 15.319 1.00 76.00 875 THR A N 1
ATOM 6911 C CA . THR A 1 875 ? -50.536 0.769 13.928 1.00 76.00 875 THR A CA 1
ATOM 6912 C C . THR A 1 875 ? -49.018 0.615 13.798 1.00 76.00 875 THR A C 1
ATOM 6914 O O . THR A 1 875 ? -48.556 0.017 12.827 1.00 76.00 875 THR A O 1
ATOM 6917 N N . HIS A 1 876 ? -48.233 1.057 14.788 1.00 75.88 876 HIS A N 1
ATOM 6918 C CA . HIS A 1 876 ? -46.782 0.837 14.802 1.00 75.88 876 HIS A CA 1
ATOM 6919 C C . HIS A 1 876 ? -46.434 -0.651 14.927 1.00 75.88 876 HIS A C 1
ATOM 6921 O O . HIS A 1 876 ? -45.558 -1.130 14.210 1.00 75.88 876 HIS A O 1
ATOM 6927 N N . ILE A 1 877 ? -47.148 -1.405 15.773 1.00 76.88 877 ILE A N 1
ATOM 6928 C CA . ILE A 1 877 ? -46.985 -2.868 15.873 1.00 76.88 877 ILE A CA 1
ATOM 6929 C C . ILE A 1 877 ? -47.210 -3.530 14.507 1.00 76.88 877 ILE A C 1
ATOM 6931 O O . ILE A 1 877 ? -46.436 -4.395 14.100 1.00 76.88 877 ILE A O 1
ATOM 6935 N N . LEU A 1 878 ? -48.228 -3.082 13.774 1.00 76.31 878 LEU A N 1
ATOM 6936 C CA . LEU A 1 878 ? -48.543 -3.576 12.434 1.00 76.31 878 LEU A CA 1
ATOM 6937 C C . LEU A 1 878 ? -47.430 -3.266 11.422 1.00 76.31 878 LEU A C 1
ATOM 6939 O O . LEU A 1 878 ? -47.038 -4.140 10.647 1.00 76.31 878 LEU A O 1
ATOM 6943 N N . GLY A 1 879 ? -46.865 -2.056 11.487 1.00 71.88 879 GLY A N 1
ATOM 6944 C CA . GLY A 1 879 ? -45.696 -1.660 10.700 1.00 71.88 879 GLY A CA 1
ATOM 6945 C C . GLY A 1 879 ? -44.451 -2.502 11.004 1.00 71.88 879 GLY A C 1
ATOM 6946 O O . GLY A 1 879 ? -43.754 -2.924 10.083 1.00 71.88 879 GLY A O 1
ATOM 6947 N N . TYR A 1 880 ? -44.196 -2.831 12.274 1.00 77.56 880 TYR A N 1
ATOM 6948 C CA . TYR A 1 880 ? -43.081 -3.707 12.651 1.00 77.56 880 TYR A CA 1
ATOM 6949 C C . TYR A 1 880 ? -43.268 -5.148 12.170 1.00 77.56 880 TYR A C 1
ATOM 6951 O O . TYR A 1 880 ? -42.303 -5.760 11.712 1.00 77.56 880 TYR A O 1
ATOM 6959 N N . ILE A 1 881 ? -44.493 -5.684 12.221 1.00 75.00 881 ILE A N 1
ATOM 6960 C CA . ILE A 1 881 ? -44.805 -7.011 11.667 1.00 75.00 881 ILE A CA 1
ATOM 6961 C C . ILE A 1 881 ? -44.560 -7.019 10.152 1.00 75.00 881 ILE A C 1
ATOM 6963 O O . ILE A 1 881 ? -43.937 -7.954 9.649 1.00 75.00 881 ILE A O 1
ATOM 6967 N N . PHE A 1 882 ? -44.967 -5.961 9.441 1.00 75.38 882 PHE A N 1
ATOM 6968 C CA . PHE A 1 882 ? -44.707 -5.812 8.008 1.00 75.38 882 PHE A CA 1
ATOM 6969 C C . PHE A 1 882 ? -43.205 -5.796 7.689 1.00 75.38 882 PHE A C 1
ATOM 6971 O O . PHE A 1 882 ? -42.743 -6.588 6.865 1.00 75.38 882 PHE A O 1
ATOM 6978 N N . LEU A 1 883 ? -42.423 -4.961 8.383 1.00 74.44 883 LEU A N 1
ATOM 6979 C CA . LEU A 1 883 ? -40.970 -4.877 8.193 1.00 74.44 883 LEU A CA 1
ATOM 6980 C C . LEU A 1 883 ? -40.267 -6.204 8.510 1.00 74.44 883 LEU A C 1
ATOM 6982 O O . LEU A 1 883 ? -39.382 -6.628 7.766 1.00 74.44 883 LEU A O 1
ATOM 6986 N N . PHE A 1 884 ? -40.699 -6.902 9.564 1.00 75.81 884 PHE A N 1
ATOM 6987 C CA . PHE A 1 884 ? -40.195 -8.234 9.887 1.00 75.81 884 PHE A CA 1
ATOM 6988 C C . PHE A 1 884 ? -40.483 -9.232 8.758 1.00 75.81 884 PHE A C 1
ATOM 6990 O O . PHE A 1 884 ? -39.579 -9.949 8.332 1.00 75.81 884 PHE A O 1
ATOM 6997 N N . THR A 1 885 ? -41.707 -9.250 8.215 1.00 72.62 885 THR A N 1
ATOM 6998 C CA . THR A 1 885 ? -42.041 -10.123 7.078 1.00 72.62 885 THR A CA 1
ATOM 6999 C C . THR A 1 885 ? -41.273 -9.759 5.805 1.00 72.62 885 THR A C 1
ATOM 7001 O O . THR A 1 885 ? -40.812 -10.662 5.106 1.00 72.62 885 THR A O 1
ATOM 7004 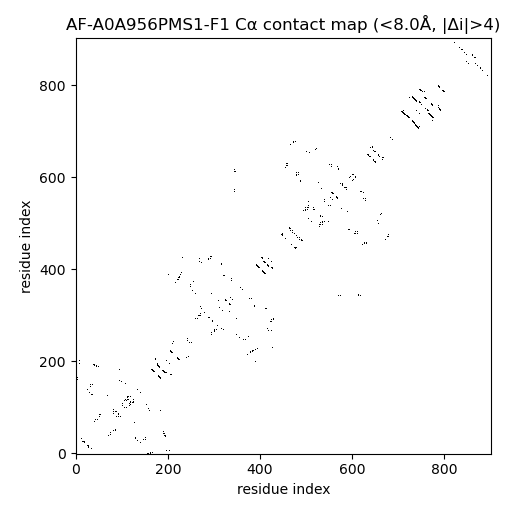N N . ALA A 1 886 ? -41.057 -8.466 5.540 1.00 70.00 886 ALA A N 1
ATOM 7005 C CA . ALA A 1 886 ? -40.316 -7.981 4.377 1.00 70.00 886 ALA A CA 1
ATOM 7006 C C . ALA A 1 886 ? -38.821 -8.344 4.427 1.00 70.00 886 ALA A C 1
ATOM 7008 O O . ALA A 1 886 ? -38.228 -8.575 3.380 1.00 70.00 886 ALA A O 1
ATOM 7009 N N . GLY A 1 887 ? -38.219 -8.448 5.618 1.00 68.50 887 GLY A N 1
ATOM 7010 C CA . GLY A 1 887 ? -36.832 -8.905 5.785 1.00 68.50 887 GLY A CA 1
ATOM 7011 C C . GLY A 1 887 ? -36.681 -10.429 5.889 1.00 68.50 887 GLY A C 1
ATOM 7012 O O . GLY A 1 887 ? -35.733 -11.009 5.356 1.00 68.50 887 GLY A O 1
ATOM 7013 N N . PHE A 1 888 ? -37.626 -11.109 6.544 1.00 73.50 888 PHE A N 1
ATOM 7014 C CA . PHE A 1 888 ? -37.549 -12.552 6.785 1.00 73.50 888 PHE A CA 1
ATOM 7015 C C . PHE A 1 888 ? -37.750 -13.383 5.508 1.00 73.50 888 PHE A C 1
ATOM 7017 O O . PHE A 1 888 ? -37.086 -14.408 5.338 1.00 73.50 888 PHE A O 1
ATOM 7024 N N . VAL A 1 889 ? -38.628 -12.948 4.595 1.00 70.88 889 VAL A N 1
ATOM 7025 C CA . VAL A 1 889 ? -38.906 -13.680 3.345 1.00 70.88 889 VAL A CA 1
ATOM 7026 C C . VAL A 1 889 ? -37.677 -13.726 2.421 1.00 70.88 889 VAL A C 1
ATOM 7028 O O . VAL A 1 889 ? -37.272 -14.839 2.078 1.00 70.88 889 VAL A O 1
ATOM 7031 N N . PRO A 1 890 ? -37.007 -12.604 2.077 1.00 68.56 890 PRO A N 1
ATOM 7032 C CA . PRO A 1 890 ? -35.771 -12.634 1.292 1.00 68.56 890 PRO A CA 1
ATOM 7033 C C . PRO A 1 890 ? -34.663 -13.457 1.951 1.00 68.56 890 PRO A C 1
ATOM 7035 O O . PRO A 1 890 ? -33.979 -14.214 1.269 1.00 68.56 890 PRO A O 1
ATOM 7038 N N . TYR A 1 891 ? -34.522 -13.377 3.279 1.00 71.25 891 TYR A N 1
ATOM 7039 C CA . TYR A 1 891 ? -33.540 -14.170 4.021 1.00 71.25 891 TYR A CA 1
ATOM 7040 C C . TYR A 1 891 ? -33.784 -15.682 3.883 1.00 71.25 891 TYR A C 1
ATOM 7042 O O . TYR A 1 891 ? -32.851 -16.443 3.618 1.00 71.25 891 TYR A O 1
ATOM 7050 N N . GLN A 1 892 ? -35.034 -16.137 4.020 1.00 68.00 892 GLN A N 1
ATOM 7051 C CA . GLN A 1 892 ? -35.364 -17.556 3.850 1.00 68.00 892 GLN A CA 1
ATOM 7052 C C . GLN A 1 892 ? -35.222 -18.009 2.393 1.00 68.00 892 GLN A C 1
ATOM 7054 O O . GLN A 1 892 ? -34.702 -19.098 2.150 1.00 68.00 892 GLN A O 1
ATOM 7059 N N . VAL A 1 893 ? -35.615 -17.175 1.425 1.00 64.50 893 VAL A N 1
ATOM 7060 C CA . VAL A 1 893 ? -35.428 -17.459 -0.008 1.00 64.50 893 VAL A CA 1
ATOM 7061 C C . VAL A 1 893 ? -33.939 -17.574 -0.344 1.00 64.50 893 VAL A C 1
ATOM 7063 O O . VAL A 1 893 ? -33.537 -18.563 -0.954 1.00 64.50 893 VAL A O 1
ATOM 7066 N N . ALA A 1 894 ? -33.100 -16.652 0.137 1.00 60.69 894 ALA A N 1
ATOM 7067 C CA . ALA A 1 894 ? -31.646 -16.704 -0.026 1.00 60.69 894 ALA A CA 1
ATOM 7068 C C . ALA A 1 894 ? -31.029 -17.949 0.635 1.00 60.69 894 ALA A C 1
ATOM 7070 O O . ALA A 1 894 ? -30.122 -18.570 0.082 1.00 60.69 894 ALA A O 1
ATOM 7071 N N . ARG A 1 895 ? -31.541 -18.364 1.801 1.00 63.69 895 ARG A N 1
ATOM 7072 C CA . ARG A 1 895 ? -31.109 -19.591 2.488 1.00 63.69 895 ARG A CA 1
ATOM 7073 C C . ARG A 1 895 ? -31.478 -20.861 1.714 1.00 63.69 895 ARG A C 1
ATOM 7075 O O . ARG A 1 895 ? -30.707 -21.820 1.732 1.00 63.69 895 ARG A O 1
ATOM 7082 N N . VAL A 1 896 ? -32.634 -20.881 1.049 1.00 57.12 896 VAL A N 1
ATOM 7083 C CA . VAL A 1 896 ? -33.041 -21.982 0.161 1.00 57.12 896 VAL A CA 1
ATOM 7084 C C . VAL A 1 896 ? -32.188 -21.986 -1.111 1.00 57.12 896 VAL A C 1
ATOM 7086 O O . VAL A 1 896 ? -31.673 -23.044 -1.460 1.00 57.12 896 VAL A O 1
ATOM 7089 N N . PHE A 1 897 ? -31.939 -20.823 -1.723 1.00 55.47 897 PHE A N 1
ATOM 7090 C CA . PHE A 1 897 ? -31.030 -20.666 -2.871 1.00 55.47 897 PHE A CA 1
ATOM 7091 C C . PHE A 1 897 ? -29.605 -21.143 -2.561 1.00 55.47 897 PHE A C 1
ATOM 7093 O O . PHE A 1 897 ? -29.025 -21.890 -3.338 1.00 55.47 897 PHE A O 1
ATOM 7100 N N . LYS A 1 898 ? -29.053 -20.796 -1.389 1.00 51.66 898 LYS A N 1
ATOM 7101 C CA . LYS A 1 898 ? -27.725 -21.271 -0.955 1.00 51.66 898 LYS A CA 1
ATOM 7102 C C . LYS A 1 898 ? -27.636 -22.790 -0.800 1.00 51.66 898 LYS A C 1
ATOM 7104 O O . LYS A 1 898 ? -26.551 -23.345 -0.918 1.00 51.66 898 LYS A O 1
ATOM 7109 N N . ARG A 1 899 ? -28.748 -23.463 -0.488 1.00 46.75 899 ARG A N 1
ATOM 7110 C CA . ARG A 1 899 ? -28.794 -24.930 -0.370 1.00 46.75 899 ARG A CA 1
ATOM 7111 C C . ARG A 1 899 ? -29.035 -25.636 -1.701 1.00 46.75 899 ARG A C 1
ATOM 7113 O O . ARG A 1 899 ? -28.715 -26.814 -1.798 1.00 46.75 899 ARG A O 1
ATOM 7120 N N . PHE A 1 900 ? -29.604 -24.941 -2.681 1.00 45.88 900 PHE A N 1
ATOM 7121 C CA . PHE A 1 900 ? -29.964 -25.481 -3.989 1.00 45.88 900 PHE A CA 1
ATOM 7122 C C . PHE A 1 900 ? -29.712 -24.407 -5.062 1.00 45.88 900 PHE A C 1
ATOM 7124 O O . PHE A 1 900 ? -30.670 -23.769 -5.510 1.00 45.88 900 PHE A O 1
ATOM 7131 N N . PRO A 1 901 ? -28.439 -24.137 -5.412 1.00 40.72 901 PRO A N 1
ATOM 7132 C CA . PRO A 1 901 ? -28.118 -23.247 -6.523 1.00 40.72 901 PRO A CA 1
ATOM 7133 C C . PRO A 1 901 ? -28.633 -23.856 -7.844 1.00 40.72 901 PRO A C 1
ATOM 7135 O O . PRO A 1 901 ? -28.710 -25.085 -7.931 1.00 40.72 901 PRO A O 1
ATOM 7138 N N . PRO A 1 902 ? -29.052 -23.026 -8.817 1.00 44.97 902 PRO A N 1
ATOM 7139 C CA . PRO A 1 902 ? -29.579 -23.487 -10.102 1.00 44.97 902 PRO A CA 1
ATOM 7140 C C . PRO A 1 902 ? -28.568 -24.292 -10.922 1.00 44.97 902 PRO A C 1
ATOM 7142 O O . PRO A 1 902 ? -27.353 -24.002 -10.818 1.00 44.97 902 PRO A O 1
#